Protein AF-A0A1J4J7C2-F1 (afdb_monomer_lite)

Foldseek 3Di:
DVVVVVVVVVVVVVVVVVVVVVVVVVVVVVVVVVVVVVVVVVVVVVVVVVVVVVVVVVVVVQVVVQVVLCVLVVHRRDGPVSVVVVVVVVVVVVVVVVVVVVVVVVVVVVVVVVVVVVVVVVVVVVVVVVVVVVVVVVVVVVCVVVPPCPVVVVVVVVVVVVVVVVVVVVVVVVVVVVVVVVVVVVVVVVVVVVVVVVPVPPDDDDDDDDDDDDYDDDDDPDCPVVVVVVVVVVVVVVVVVVVVVVVVVVVVVVVVVVVVVVVVVVVVVVVVVVVVVVVVVVVVVVVVVVVVVVVVVVVVVVVVVVVVVVVVVVVVVVVVVVVVVVVVVVVVVVVVVPDDDDDDDDDDDDDPVVPVVVVVVVVVVVVVVVVVVVVVVVVVVVVVVVVVVVVVVVVVVVVVVVVVVVVVVVVVVVVVVVVVVVVVVVVVVVVVVVVVVVLVVVVVVVLVVDDPVLSVVLVVVVVVVVVVVVPVVPPPDDDDDDPDDPDDDDPDPDVVVSVVVSVVSVVVVVVVVVVVVVVVVVVVVVVLVVLLVLLVLLQLVVVLVQLVVVLVDPPVPDDVVVSVVSVVVSVVSVVVSVVPDDPDDDPDDQDYCRDVVVLLPLVSVLVSVCSNAPPVNLVVDCVVVVSVVVSVVSVVVNVVVVVVVVVVVVVVVVVVVVVVVVVVVVVVVVVVVVVVVVVVVVVVCCVVVVVPDDDDDDDDDDDDDDDDDDDDDDDDDDDDDDDDDDDDDDDDDDDDDDDDDDDDDDDDDDDDDDDDDDDDDDDDDDDDDDPDPVVVVVVVVVVVVVVVVVVVVVVVVVVVVVVVVVVVVVVVVVVVVVVVVVVVVVVVVVVVVVVVVVVVVVVVVVVVVVVVVVVVVVVVVVVVVVVVVVVVVVVVVVVVVVVVVVVVVVVVVVVVVVVVVVVVVVVVVVVVVVVVVVVVVVVVVVVVVVVVVVVVVVVVVVVVVVVVVVVVVVVVVVVVVVVVVVVVVVVVVVVVVVVVVVVVVVVVVVVVVVVVVVVVVVVVVVVVVVVVVVVVVVVVVVVVVVVVVVVVVVVVVVVVVVVVVVVVVVCVVPVVVVVQVCCCPPPVDRPPDDDCVVVVVVVVVVVPPPPDDPVVVVVVVVVVCVVVVHDPPDDPVVVVVVVVVVVVVVVVVVVVVVVVVVVVVVVVVVVVVVVVVVVVVVVVVVVVQVVLLVVLVVQDVDDDNDDDPVVSVVSVVLSCCVVVVVVLVNLVVVVVVVVVVVVVVDDPPPDDDDDDDDPPDCVVVVVVVVVVVVVCVSSVVDPPPPPDD

Secondary structure (DSSP, 8-state):
-HHHHHHHHHHHHHHHHHHHHHHHHHHHHHHHHHHHHHHHHHHHHHHHHHHHHHHHHHHHHHHHHHHHHHHHHSS---SHHHHHHHHHHHHHHHHHHHHHHHHHHHHHHHHHHHHHHHHHHHHHHHHHHHHHHHHHHHHHHHHTT-TT-HHHHHHHHHHHHHHHHHHHHHHHHHHHHHHHHHHHHHHHHHHHHHHHHTTTTS------------------S--HHHHHHHHHHHHHHHHHHHHHHHHHHHHHHHHHHHHHHHHHHHHHHHHHHHHHHHHHHHHHHHHHHHHHHHHHHHHHHHHHHHHHHHHHHHHHHHHHHHHHHHHHHHHHHHHTTT------------GGGHHHHHHHHHHHHHHHHHHHHHHHHHHHHHHHHHHHHHHHHHHHHHHHHHHHHHHHHHHHHHHHHHHHHHHHHHHHHHHHHHHHHHHHHHHHHHHTTS-HHHHHHHHHHHHHHHHHHHHGGGS-SS-------TT-------HHHHHHHHHHHHHHHHHHHHHHHHHHHHHHHHHHHHHHHHHHHHHHHHHHHHHHHHTTS--TT--HHHHHHHHHHHHHHHHHHHHT--S----S----TTSHHHHT-HHHHHHHHHTTS-HHHHHTSTHHHHHHHHHHHHHHHHHHHHHHHHHHHHHHHHHHHHHHHHHHHHHHHHHHHHHHHHHHHHHHHHHHHTTS--------------S--------------------------------------------SSS----------------TTSSHHHHHHHHHHHHHHHHHHHHHHHHHHHHHHHHHHHHHHHHHHHHHHHHHHHHHHHHHHHHHHHHHHHHHHHHHHHHHHHHHHHHHHHHHHHHHHHHHHHHHHHHHHHHHHHHHHHHHHHHHHHHHHHHHHHHHHHHHHHHHHHHHHHHHHHHHHHHHHHHHHHHHHHHHHHHHHHHHHHHHHHHHHHHHHHHHHHHHHHHHHHHHHHHHHHHHHHHHHHHHHHHHHHHHHHHHHHHHHHHHHHHHHHHHHHHHHHHHHHHHHHHHHHHHHHHHHTTTHHHHHHHHHHHHHHHH----SSTTGGGHHHHHHHHHHHTT-HHHHHHHHHHHHHHHTT--TTS-HHHHHHHHHHHHHHHHHHHHHHHHHHHHHHHHHHHHHHHHHHHHHHHHHHHHHHHHHHHHHHHH-TTS-S---HHHHHHHHHHHHHHHTT-HHHHHHHHHHHHHHHHHHHS-S-TT-PPP------SHHHHHHHHHHHHHHHHTTSS-TT----

Radius of gyration: 94.72 Å; chains: 1; bounding box: 234×144×298 Å

Structure (mmCIF, N/CA/C/O backbone):
data_AF-A0A1J4J7C2-F1
#
_entry.id   AF-A0A1J4J7C2-F1
#
loop_
_atom_site.group_PDB
_atom_site.id
_atom_site.type_symbol
_atom_site.label_atom_id
_atom_site.label_alt_id
_atom_site.label_comp_id
_atom_site.label_asym_id
_atom_site.label_entity_id
_atom_site.label_seq_id
_atom_site.pdbx_PDB_ins_code
_atom_site.Cartn_x
_atom_site.Cartn_y
_atom_site.Cartn_z
_atom_site.occupancy
_atom_site.B_iso_or_equiv
_atom_site.auth_seq_id
_atom_site.auth_comp_id
_atom_site.auth_asym_id
_atom_site.auth_atom_id
_atom_site.pdbx_PDB_model_num
ATOM 1 N N . MET A 1 1 ? -90.071 -52.596 103.913 1.00 52.81 1 MET A N 1
ATOM 2 C CA . MET A 1 1 ? -89.049 -51.618 103.460 1.00 52.81 1 MET A CA 1
ATOM 3 C C . MET A 1 1 ? -88.082 -52.210 102.440 1.00 52.81 1 MET A C 1
ATOM 5 O O . MET A 1 1 ? -87.843 -51.564 101.432 1.00 52.81 1 MET A O 1
ATOM 9 N N . GLU A 1 2 ? -87.576 -53.422 102.667 1.00 54.59 2 GLU A N 1
ATOM 10 C CA . GLU A 1 2 ? -86.573 -54.142 101.860 1.00 54.59 2 GLU A CA 1
ATOM 11 C C . GLU A 1 2 ? -86.690 -54.018 100.326 1.00 54.59 2 GLU A C 1
ATOM 13 O O . GLU A 1 2 ? -85.714 -53.653 99.679 1.00 54.59 2 GLU A O 1
ATOM 18 N N . SER A 1 3 ? -87.880 -54.186 99.732 1.00 62.62 3 SER A N 1
ATOM 19 C CA . SER A 1 3 ? -88.085 -53.977 98.281 1.00 62.62 3 SER A CA 1
ATOM 20 C C . SER A 1 3 ? -87.641 -52.581 97.796 1.00 62.62 3 SER A C 1
ATOM 22 O O . SER A 1 3 ? -86.968 -52.455 96.775 1.00 62.62 3 SER A O 1
ATOM 24 N N . LYS A 1 4 ? -87.909 -51.531 98.586 1.00 64.50 4 LYS A N 1
ATOM 25 C CA . LYS A 1 4 ? -87.505 -50.144 98.291 1.00 64.50 4 LYS A CA 1
ATOM 26 C C . LYS A 1 4 ? -85.991 -49.942 98.447 1.00 64.50 4 LYS A C 1
ATOM 28 O O . LYS A 1 4 ? -85.400 -49.170 97.701 1.00 64.50 4 LYS A O 1
ATOM 33 N N . TYR A 1 5 ? -85.355 -50.672 99.368 1.00 72.94 5 TYR A N 1
ATOM 34 C CA . TYR A 1 5 ? -83.896 -50.689 99.524 1.00 72.94 5 TYR A CA 1
ATOM 35 C C . TYR A 1 5 ? -83.219 -51.384 98.333 1.00 72.94 5 TYR A C 1
ATOM 37 O O . TYR A 1 5 ? -82.300 -50.830 97.738 1.00 72.94 5 TYR A O 1
ATOM 45 N N . ASN A 1 6 ? -83.742 -52.537 97.906 1.00 69.00 6 ASN A N 1
ATOM 46 C CA . ASN A 1 6 ? -83.253 -53.272 96.737 1.00 69.00 6 ASN A CA 1
ATOM 47 C C . ASN A 1 6 ? -83.467 -52.499 95.424 1.00 69.00 6 ASN A C 1
ATOM 49 O O . ASN A 1 6 ? -82.621 -52.559 94.531 1.00 69.00 6 ASN A O 1
ATOM 53 N N . GLN A 1 7 ? -84.557 -51.734 95.303 1.00 74.31 7 GLN A N 1
ATOM 54 C CA . GLN A 1 7 ? -84.787 -50.856 94.155 1.00 74.31 7 GLN A CA 1
ATOM 55 C C . GLN A 1 7 ? -83.825 -49.658 94.149 1.00 74.31 7 GLN A C 1
ATOM 57 O O . GLN A 1 7 ? -83.204 -49.396 93.122 1.00 74.31 7 GLN A O 1
ATOM 62 N N . ASN A 1 8 ? -83.607 -48.993 95.290 1.00 73.75 8 ASN A N 1
ATOM 63 C CA . ASN A 1 8 ? -82.611 -47.920 95.393 1.00 73.75 8 ASN A CA 1
ATOM 64 C C . ASN A 1 8 ? -81.179 -48.430 95.155 1.00 73.75 8 ASN A C 1
ATOM 66 O O . ASN A 1 8 ? -80.408 -47.766 94.473 1.00 73.75 8 ASN A O 1
ATOM 70 N N . SER A 1 9 ? -80.833 -49.623 95.649 1.00 75.19 9 SER A N 1
ATOM 71 C CA . SER A 1 9 ? -79.535 -50.263 95.397 1.00 75.19 9 SER A CA 1
ATOM 72 C C . SER A 1 9 ? -79.325 -50.558 93.905 1.00 75.19 9 SER A C 1
ATOM 74 O O . SER A 1 9 ? -78.265 -50.241 93.361 1.00 75.19 9 SER A O 1
ATOM 76 N N . LYS A 1 10 ? -80.347 -51.073 93.202 1.00 75.00 10 LYS A N 1
ATOM 77 C CA . LYS A 1 10 ? -80.307 -51.236 91.738 1.00 75.00 10 LYS A CA 1
ATOM 78 C C . LYS A 1 10 ? -80.178 -49.901 91.002 1.00 75.00 10 LYS A C 1
ATOM 80 O O . LYS A 1 10 ? -79.378 -49.819 90.075 1.00 75.00 10 LYS A O 1
ATOM 85 N N . ASN A 1 11 ? -80.904 -48.865 91.420 1.00 77.31 11 ASN A N 1
ATOM 86 C CA . ASN A 1 11 ? -80.808 -47.534 90.814 1.00 77.31 11 ASN A CA 1
ATOM 87 C C . ASN A 1 11 ? -79.398 -46.948 90.980 1.00 77.31 11 ASN A C 1
ATOM 89 O O . ASN A 1 11 ? -78.779 -46.606 89.979 1.00 77.31 11 ASN A O 1
ATOM 93 N N . LEU A 1 12 ? -78.845 -46.959 92.197 1.00 75.75 12 LEU A N 1
ATOM 94 C CA . LEU A 1 12 ? -77.486 -46.483 92.475 1.00 75.75 12 LEU A CA 1
ATOM 95 C C . LEU A 1 12 ? -76.422 -47.294 91.711 1.00 75.75 12 LEU A C 1
ATOM 97 O O . LEU A 1 12 ? -75.446 -46.739 91.216 1.00 75.75 12 LEU A O 1
ATOM 101 N N . THR A 1 13 ? -76.621 -48.608 91.555 1.00 75.62 13 THR A N 1
ATOM 102 C CA . THR A 1 13 ? -75.739 -49.464 90.740 1.00 75.62 13 THR A CA 1
ATOM 103 C C . THR A 1 13 ? -75.823 -49.107 89.251 1.00 75.62 13 THR A C 1
ATOM 105 O O . THR A 1 13 ? -74.809 -49.130 88.554 1.00 75.62 13 THR A O 1
ATOM 108 N N . ASN A 1 14 ? -77.008 -48.750 88.751 1.00 77.88 14 ASN A N 1
ATOM 109 C CA . ASN A 1 14 ? -77.197 -48.295 87.374 1.00 77.88 14 ASN A CA 1
ATOM 110 C C . ASN A 1 14 ? -76.590 -46.904 87.143 1.00 77.88 14 ASN A C 1
ATOM 112 O O . ASN A 1 14 ? -75.917 -46.714 86.133 1.00 77.88 14 ASN A O 1
ATOM 116 N N . GLU A 1 15 ? -76.746 -45.967 88.081 1.00 77.00 15 GLU A N 1
ATOM 117 C CA . GLU A 1 15 ? -76.085 -44.656 88.048 1.00 77.00 15 GLU A CA 1
ATOM 118 C C . GLU A 1 15 ? -74.560 -44.809 88.062 1.00 77.00 15 GLU A C 1
ATOM 120 O O . GLU A 1 15 ? -73.891 -44.282 87.179 1.00 77.00 15 GLU A O 1
ATOM 125 N N . LEU A 1 16 ? -74.000 -45.622 88.967 1.00 77.69 16 LEU A N 1
ATOM 126 C CA . LEU A 1 16 ? -72.557 -45.885 89.024 1.00 77.69 16 LEU A CA 1
ATOM 127 C C . LEU A 1 16 ? -72.024 -46.520 87.724 1.00 77.69 16 LEU A C 1
ATOM 129 O O . LEU A 1 16 ? -70.908 -46.230 87.292 1.00 77.69 16 LEU A O 1
ATOM 133 N N . ASN A 1 17 ? -72.819 -47.377 87.076 1.00 79.00 17 ASN A N 1
ATOM 134 C CA . ASN A 1 17 ? -72.477 -47.969 85.782 1.00 79.00 17 ASN A CA 1
ATOM 135 C C . ASN A 1 17 ? -72.625 -46.982 84.611 1.00 79.00 17 ASN A C 1
ATOM 137 O O . ASN A 1 17 ? -71.868 -47.090 83.646 1.00 79.00 17 ASN A O 1
ATOM 141 N N . ASN A 1 18 ? -73.547 -46.019 84.681 1.00 76.88 18 ASN A N 1
ATOM 142 C CA . ASN A 1 18 ? -73.666 -44.947 83.693 1.00 76.88 18 ASN A CA 1
ATOM 143 C C . ASN A 1 18 ? -72.521 -43.937 83.834 1.00 76.88 18 ASN A C 1
ATOM 145 O O . ASN A 1 18 ? -71.836 -43.692 82.847 1.00 76.88 18 ASN A O 1
ATOM 149 N N . VAL A 1 19 ? -72.200 -43.488 85.052 1.00 76.69 19 VAL A N 1
ATOM 150 C CA . VAL A 1 19 ? -71.030 -42.634 85.328 1.00 76.69 19 VAL A CA 1
ATOM 151 C C . VAL A 1 19 ? -69.738 -43.305 84.847 1.00 76.69 19 VAL A C 1
ATOM 153 O O . VAL A 1 19 ? -68.938 -42.674 84.166 1.00 76.69 19 VAL A O 1
ATOM 156 N N . ARG A 1 20 ? -69.554 -44.615 85.078 1.00 77.81 20 ARG A N 1
ATOM 157 C CA . ARG A 1 20 ? -68.411 -45.368 84.517 1.00 77.81 20 ARG A CA 1
ATOM 158 C C . ARG A 1 20 ? -68.403 -45.441 82.987 1.00 77.81 20 ARG A C 1
ATOM 160 O O . ARG A 1 20 ? -67.328 -45.514 82.397 1.00 77.81 20 ARG A O 1
ATOM 167 N N . ARG A 1 21 ? -69.564 -45.452 82.323 1.00 76.25 21 ARG A N 1
ATOM 168 C CA . ARG A 1 21 ? -69.654 -45.400 80.850 1.00 76.25 21 ARG A CA 1
ATOM 169 C C . ARG A 1 21 ? -69.338 -44.006 80.322 1.00 76.25 21 ARG A C 1
ATOM 171 O O . ARG A 1 21 ? -68.645 -43.899 79.318 1.00 76.25 21 ARG A O 1
ATOM 178 N N . GLU A 1 22 ? -69.796 -42.962 81.000 1.00 77.44 22 GLU A N 1
ATOM 179 C CA . GLU A 1 22 ? -69.488 -41.565 80.684 1.00 77.44 22 GLU A CA 1
ATOM 180 C C . GLU A 1 22 ? -67.996 -41.271 80.897 1.00 77.44 22 GLU A C 1
ATOM 182 O O . GLU A 1 22 ? -67.354 -40.712 80.011 1.00 77.44 22 GLU A O 1
ATOM 187 N N . GLU A 1 23 ? -67.398 -41.758 81.987 1.00 78.69 23 GLU A N 1
ATOM 188 C CA . GLU A 1 23 ? -65.952 -41.709 82.243 1.00 78.69 23 GLU A CA 1
ATOM 189 C C . GLU A 1 23 ? -65.157 -42.489 81.176 1.00 78.69 23 GLU A C 1
ATOM 191 O O . GLU A 1 23 ? -64.149 -42.007 80.661 1.00 78.69 23 GLU A O 1
ATOM 196 N N . GLN A 1 24 ? -65.620 -43.676 80.765 1.00 78.69 24 GLN A N 1
ATOM 197 C CA . GLN A 1 24 ? -64.982 -44.431 79.680 1.00 78.69 24 GLN A CA 1
ATOM 198 C C . GLN A 1 24 ? -65.138 -43.774 78.303 1.00 78.69 24 GLN A C 1
ATOM 200 O O . GLN A 1 24 ? -64.227 -43.890 77.483 1.00 78.69 24 GLN A O 1
ATOM 205 N N . ASN A 1 25 ? -66.259 -43.110 78.025 1.00 78.69 25 ASN A N 1
ATOM 206 C CA . ASN A 1 25 ? -66.489 -42.424 76.756 1.00 78.69 25 ASN A CA 1
ATOM 207 C C . ASN A 1 25 ? -65.688 -41.122 76.694 1.00 78.69 25 ASN A C 1
ATOM 209 O O . ASN A 1 25 ? -64.853 -40.995 75.807 1.00 78.69 25 ASN A O 1
ATOM 213 N N . THR A 1 26 ? -65.783 -40.252 77.702 1.00 81.19 26 THR A N 1
ATOM 214 C CA . THR A 1 26 ? -64.934 -39.050 77.803 1.00 81.19 26 THR A CA 1
ATOM 215 C C . THR A 1 26 ? -63.441 -39.389 77.764 1.00 81.19 26 THR A C 1
ATOM 217 O O . THR A 1 26 ? -62.675 -38.682 77.115 1.00 81.19 26 THR A O 1
ATOM 220 N N . LYS A 1 27 ? -63.006 -40.515 78.350 1.00 81.31 27 LYS A N 1
ATOM 221 C CA . LYS A 1 27 ? -61.627 -41.010 78.209 1.00 81.31 27 LYS A CA 1
ATOM 222 C C . LYS A 1 27 ? -61.281 -41.462 76.783 1.00 81.31 27 LYS A C 1
ATOM 224 O O . LYS A 1 27 ? -60.157 -41.219 76.347 1.00 81.31 27 LYS A O 1
ATOM 229 N N . LYS A 1 28 ? -62.198 -42.096 76.040 1.00 83.44 28 LYS A N 1
ATOM 230 C CA . LYS A 1 28 ? -61.997 -42.408 74.607 1.00 83.44 28 LYS A CA 1
ATOM 231 C C . LYS A 1 28 ? -61.924 -41.136 73.770 1.00 83.44 28 LYS A C 1
ATOM 233 O O . LYS A 1 28 ? -61.029 -41.034 72.938 1.00 83.44 28 LYS A O 1
ATOM 238 N N . ASP A 1 29 ? -62.810 -40.178 74.020 1.00 82.88 29 ASP A N 1
ATOM 239 C CA . ASP A 1 29 ? -62.875 -38.906 73.299 1.00 82.88 29 ASP A CA 1
ATOM 240 C C . ASP A 1 29 ? -61.617 -38.068 73.562 1.00 82.88 29 ASP A C 1
ATOM 242 O O . ASP A 1 29 ? -61.033 -37.516 72.632 1.00 82.88 29 ASP A O 1
ATOM 246 N N . LEU A 1 30 ? -61.111 -38.068 74.802 1.00 83.00 30 LEU A N 1
ATOM 247 C CA . LEU A 1 30 ? -59.834 -37.450 75.158 1.00 83.00 30 LEU A CA 1
ATOM 248 C C . LEU A 1 30 ? -58.649 -38.145 74.465 1.00 83.00 30 LEU A C 1
ATOM 250 O O . LEU A 1 30 ? -57.774 -37.466 73.938 1.00 83.00 30 LEU A O 1
ATOM 254 N N . ILE A 1 31 ? -58.626 -39.482 74.396 1.00 83.88 31 ILE A N 1
ATOM 255 C CA . ILE A 1 31 ? -57.598 -40.237 73.652 1.00 83.88 31 ILE A CA 1
ATOM 256 C C . ILE A 1 31 ? -57.683 -39.956 72.140 1.00 83.88 31 ILE A C 1
ATOM 258 O O . ILE A 1 31 ? -56.653 -39.849 71.476 1.00 83.88 31 ILE A O 1
ATOM 262 N N . ALA A 1 32 ? -58.887 -39.804 71.584 1.00 83.38 32 ALA A N 1
ATOM 263 C CA . ALA A 1 32 ? -59.086 -39.429 70.187 1.00 83.38 32 ALA A CA 1
ATOM 264 C C . ALA A 1 32 ? -58.627 -37.985 69.914 1.00 83.38 32 ALA A C 1
ATOM 266 O O . ALA A 1 32 ? -57.962 -37.738 68.909 1.00 83.38 32 ALA A O 1
ATOM 267 N N . ALA A 1 33 ? -58.910 -37.051 70.827 1.00 84.62 33 ALA A N 1
ATOM 268 C CA . ALA A 1 33 ? -58.443 -35.670 70.756 1.00 84.62 33 ALA A CA 1
ATOM 269 C C . ALA A 1 33 ? -56.913 -35.571 70.866 1.00 84.62 33 ALA A C 1
ATOM 271 O O . ALA A 1 33 ? -56.299 -34.870 70.065 1.00 84.62 33 ALA A O 1
ATOM 272 N N . VAL A 1 34 ? -56.288 -36.319 71.784 1.00 85.12 34 VAL A N 1
ATOM 273 C CA . VAL A 1 34 ? -54.822 -36.408 71.905 1.00 85.12 34 VAL A CA 1
ATOM 274 C C . VAL A 1 34 ? -54.210 -36.929 70.604 1.00 85.12 34 VAL A C 1
ATOM 276 O O . VAL A 1 34 ? -53.376 -36.236 70.037 1.00 85.12 34 VAL A O 1
ATOM 279 N N . ARG A 1 35 ? -54.704 -38.039 70.039 1.00 85.06 35 ARG A N 1
ATOM 280 C CA . ARG A 1 35 ? -54.221 -38.556 68.740 1.00 85.06 35 ARG A CA 1
ATOM 281 C C . ARG A 1 35 ? -54.418 -37.581 67.579 1.00 85.06 35 ARG A C 1
ATOM 283 O O . ARG A 1 35 ? -53.593 -37.522 66.672 1.00 85.06 35 ARG A O 1
ATOM 290 N N . ASN A 1 36 ? -55.500 -36.801 67.593 1.00 86.81 36 ASN A N 1
ATOM 291 C CA . ASN A 1 36 ? -55.747 -35.760 66.594 1.00 86.81 36 ASN A CA 1
ATOM 292 C C . ASN A 1 36 ? -54.733 -34.607 66.717 1.00 86.81 36 ASN A C 1
ATOM 294 O O . ASN A 1 36 ? -54.273 -34.082 65.704 1.00 86.81 36 ASN A O 1
ATOM 298 N N . LEU A 1 37 ? -54.358 -34.237 67.946 1.00 85.69 37 LEU A N 1
ATOM 299 C CA . LEU A 1 37 ? -53.325 -33.238 68.227 1.00 85.69 37 LEU A CA 1
ATOM 300 C C . LEU A 1 37 ? -51.914 -33.759 67.923 1.00 85.69 37 LEU A C 1
ATOM 302 O O . LEU A 1 37 ? -51.131 -33.017 67.342 1.00 85.69 37 LEU A O 1
ATOM 306 N N . GLU A 1 38 ? -51.607 -35.019 68.240 1.00 85.81 38 GLU A N 1
ATOM 307 C CA . GLU A 1 38 ? -50.354 -35.696 67.874 1.00 85.81 38 GLU A CA 1
ATOM 308 C C . GLU A 1 38 ? -50.186 -35.729 66.348 1.00 85.81 38 GLU A C 1
ATOM 310 O O . GLU A 1 38 ? -49.181 -35.248 65.832 1.00 85.81 38 GLU A O 1
ATOM 315 N N . SER A 1 39 ? -51.214 -36.170 65.614 1.00 84.00 39 SER A N 1
ATOM 316 C CA . SER A 1 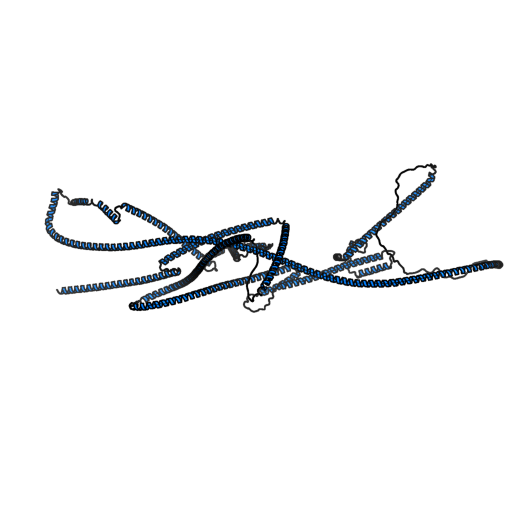39 ? -51.219 -36.185 64.145 1.00 84.00 39 SER A CA 1
ATOM 317 C C . SER A 1 39 ? -51.031 -34.788 63.534 1.00 84.00 39 SER A C 1
ATOM 319 O O . SER A 1 39 ? -50.238 -34.630 62.609 1.00 84.00 39 SER A O 1
ATOM 321 N N . LYS A 1 40 ? -51.687 -33.752 64.078 1.00 87.56 40 LYS A N 1
ATOM 322 C CA . LYS A 1 40 ? -51.500 -32.353 63.640 1.00 87.56 40 LYS A CA 1
ATOM 323 C C . LYS A 1 40 ? -50.128 -31.785 64.000 1.00 87.56 40 LYS A C 1
ATOM 325 O O . LYS A 1 40 ? -49.588 -30.976 63.249 1.00 87.56 40 LYS A O 1
ATOM 330 N N . LEU A 1 41 ? -49.563 -32.179 65.140 1.00 86.69 41 LEU A N 1
ATOM 331 C CA . LEU A 1 41 ? -48.214 -31.792 65.547 1.00 86.69 41 LEU A CA 1
ATOM 332 C C . LEU A 1 41 ? -47.171 -32.436 64.626 1.00 86.69 41 LEU A C 1
ATOM 334 O O . LEU A 1 41 ? -46.219 -31.772 64.228 1.00 86.69 41 LEU A O 1
ATOM 338 N N . GLU A 1 42 ? -47.371 -33.692 64.236 1.00 83.56 42 GLU A N 1
ATOM 339 C CA . GLU A 1 42 ? -46.511 -34.403 63.291 1.00 83.56 42 GLU A CA 1
ATOM 340 C C . GLU A 1 42 ? -46.637 -33.844 61.861 1.00 83.56 42 GLU A C 1
ATOM 342 O O . GLU A 1 42 ? -45.623 -33.598 61.209 1.00 83.56 42 GLU A O 1
ATOM 347 N N . GLU A 1 43 ? -47.849 -33.491 61.416 1.00 84.81 43 GLU A N 1
ATOM 348 C CA . GLU A 1 43 ? -48.088 -32.749 60.168 1.00 84.81 43 GLU A CA 1
ATOM 349 C C . GLU A 1 43 ? -47.359 -31.388 60.163 1.00 84.81 43 GLU A C 1
ATOM 351 O O . GLU A 1 43 ? -46.692 -31.032 59.188 1.00 84.81 43 GLU A O 1
ATOM 356 N N . GLN A 1 44 ? -47.431 -30.632 61.265 1.00 85.31 44 GLN A N 1
ATOM 357 C CA . GLN A 1 44 ? -46.710 -29.364 61.423 1.00 85.31 44 GLN A CA 1
ATOM 358 C C . GLN A 1 44 ? -45.191 -29.558 61.493 1.00 85.31 44 GLN A C 1
ATOM 360 O O . GLN A 1 44 ? -44.447 -28.772 60.910 1.00 85.31 44 GLN A O 1
ATOM 365 N N . ASN A 1 45 ? -44.702 -30.614 62.144 1.00 83.25 45 ASN A N 1
ATOM 366 C CA . ASN A 1 45 ? -43.279 -30.954 62.154 1.00 83.25 45 ASN A CA 1
ATOM 367 C C . ASN A 1 45 ? -42.782 -31.333 60.750 1.00 83.25 45 ASN A C 1
ATOM 369 O O . ASN A 1 45 ? -41.690 -30.913 60.367 1.00 83.25 45 ASN A O 1
ATOM 373 N N . SER A 1 46 ? -43.595 -32.034 59.953 1.00 82.62 46 SER A N 1
ATOM 374 C CA . SER A 1 46 ? -43.305 -32.327 58.545 1.00 82.62 46 SER A CA 1
ATOM 375 C C . SER A 1 46 ? -43.225 -31.043 57.710 1.00 82.62 46 SER A C 1
ATOM 377 O O . SER A 1 46 ? -42.222 -30.810 57.037 1.00 82.62 46 SER A O 1
ATOM 379 N N . LYS A 1 47 ? -44.221 -30.152 57.819 1.00 89.06 47 LYS A N 1
ATOM 380 C CA . LYS A 1 47 ? -44.227 -28.846 57.129 1.00 89.06 47 LYS A CA 1
ATOM 381 C C . LYS A 1 47 ? -43.045 -27.964 57.542 1.00 89.06 47 LYS A C 1
ATOM 383 O O . LYS A 1 47 ? -42.411 -27.345 56.694 1.00 89.06 47 LYS A O 1
ATOM 388 N N . ASN A 1 48 ? -42.680 -27.957 58.823 1.00 83.25 48 ASN A N 1
ATOM 389 C CA . ASN A 1 48 ? -41.488 -27.261 59.304 1.00 83.25 48 ASN A CA 1
ATOM 390 C C . ASN A 1 48 ? -40.188 -27.897 58.780 1.00 83.25 48 ASN A C 1
ATOM 392 O O . ASN A 1 48 ? -39.247 -27.171 58.462 1.00 83.25 48 ASN A O 1
ATOM 396 N N . ALA A 1 49 ? -40.103 -29.224 58.651 1.00 82.19 49 ALA A N 1
ATOM 397 C CA . ALA A 1 49 ? -38.947 -29.889 58.047 1.00 82.19 49 ALA A CA 1
ATOM 398 C C . ALA A 1 49 ? -38.814 -29.559 56.547 1.00 82.19 49 ALA A C 1
ATOM 400 O O . ALA A 1 49 ? -37.708 -29.304 56.067 1.00 82.19 49 ALA A O 1
ATOM 401 N N . GLU A 1 50 ? -39.933 -29.491 55.825 1.00 84.00 50 GLU A N 1
ATOM 402 C CA . GLU A 1 50 ? -39.996 -29.106 54.414 1.00 84.00 50 GLU A CA 1
ATOM 403 C C . GLU A 1 50 ? -39.628 -27.630 54.193 1.00 84.00 50 GLU A C 1
ATOM 405 O O . GLU A 1 50 ? -38.737 -27.335 53.397 1.00 84.00 50 GLU A O 1
ATOM 410 N N . LEU A 1 51 ? -40.191 -26.703 54.976 1.00 85.06 51 LEU A N 1
ATOM 411 C CA . LEU A 1 51 ? -39.806 -25.285 54.959 1.00 85.06 51 LEU A CA 1
ATOM 412 C C . LEU A 1 51 ? -38.320 -25.082 55.298 1.00 85.06 51 LEU A C 1
ATOM 414 O O . LEU A 1 51 ? -37.656 -24.244 54.690 1.00 85.06 51 LEU A O 1
ATOM 418 N N . ASN A 1 52 ? -37.757 -25.876 56.215 1.00 82.88 52 ASN A N 1
ATOM 419 C CA . ASN A 1 52 ? -36.316 -25.866 56.484 1.00 82.88 52 ASN A CA 1
ATOM 420 C C . ASN A 1 52 ? -35.492 -26.428 55.311 1.00 82.88 52 ASN A C 1
ATOM 422 O O . ASN A 1 52 ? -34.403 -25.921 55.040 1.00 82.88 52 ASN A O 1
ATOM 426 N N . LYS A 1 53 ? -35.988 -27.435 54.580 1.00 85.50 53 LYS A N 1
ATOM 427 C CA . LYS A 1 53 ? -35.348 -27.933 53.350 1.00 85.50 53 LYS A CA 1
ATOM 428 C C . LYS A 1 53 ? -35.330 -26.845 52.268 1.00 85.50 53 LYS A C 1
ATOM 430 O O . LYS A 1 53 ? -34.268 -26.585 51.707 1.00 85.50 53 LYS A O 1
ATOM 435 N N . ILE A 1 54 ? -36.456 -26.159 52.054 1.00 87.62 54 ILE A N 1
ATOM 436 C CA . ILE A 1 54 ? -36.594 -25.044 51.102 1.00 87.62 54 ILE A CA 1
ATOM 437 C C . ILE A 1 54 ? -35.677 -23.873 51.491 1.00 87.62 54 ILE A C 1
ATOM 439 O O . ILE A 1 54 ? -34.904 -23.410 50.659 1.00 87.62 54 ILE A O 1
ATOM 443 N N . ASN A 1 55 ? -35.668 -23.446 52.759 1.00 83.00 55 ASN A N 1
ATOM 444 C CA . ASN A 1 55 ? -34.769 -22.385 53.236 1.00 83.00 55 ASN A CA 1
ATOM 445 C C . ASN A 1 55 ? -33.284 -22.733 53.043 1.00 83.00 55 ASN A C 1
ATOM 447 O O . ASN A 1 55 ? -32.493 -21.869 52.668 1.00 83.00 55 ASN A O 1
ATOM 451 N N . ASN A 1 56 ? -32.886 -23.988 53.266 1.00 84.38 56 ASN A N 1
ATOM 452 C CA . ASN A 1 56 ? -31.508 -24.426 53.028 1.00 84.38 56 ASN A CA 1
ATOM 453 C C . ASN A 1 56 ? -31.163 -24.510 51.529 1.00 84.38 56 ASN A C 1
ATOM 455 O O . ASN A 1 56 ? -30.017 -24.264 51.157 1.00 84.38 56 ASN A O 1
ATOM 459 N N . GLN A 1 57 ? -32.133 -24.817 50.665 1.00 87.38 57 GLN A N 1
ATOM 460 C CA . GLN A 1 57 ? -31.961 -24.788 49.210 1.00 87.38 57 GLN A CA 1
ATOM 461 C C . GLN A 1 57 ? -31.832 -23.349 48.688 1.00 87.38 57 GLN A C 1
ATOM 463 O O . GLN A 1 57 ? -30.886 -23.059 47.959 1.00 87.38 57 GLN A O 1
ATOM 468 N N . LEU A 1 58 ? -32.695 -22.433 49.144 1.00 87.06 58 LEU A N 1
ATOM 469 C CA . LEU A 1 58 ? -32.617 -21.002 48.832 1.00 87.06 58 LEU A CA 1
ATOM 470 C C . LEU A 1 58 ? -31.298 -20.383 49.311 1.00 87.06 58 LEU A C 1
ATOM 472 O O . LEU A 1 58 ? -30.665 -19.655 48.553 1.00 87.06 58 LEU A O 1
ATOM 476 N N . LYS A 1 59 ? -30.825 -20.718 50.522 1.00 88.00 59 LYS A N 1
ATOM 477 C CA . LYS A 1 59 ? -29.499 -20.286 51.001 1.00 88.00 59 LYS A CA 1
ATOM 478 C C . LYS A 1 59 ? -28.377 -20.730 50.067 1.00 88.00 59 LYS A C 1
ATOM 480 O O . LYS A 1 59 ? -27.591 -19.889 49.651 1.00 88.00 59 LYS A O 1
ATOM 485 N N . LYS A 1 60 ? -28.349 -22.006 49.663 1.00 87.31 60 LYS A N 1
ATOM 486 C CA . LYS A 1 60 ? -27.351 -22.513 48.705 1.00 87.31 60 LYS A CA 1
ATOM 487 C C . LYS A 1 60 ? -27.441 -21.840 47.334 1.00 87.31 60 LYS A C 1
ATOM 489 O O . LYS A 1 60 ? -26.411 -21.600 46.715 1.00 87.31 60 LYS A O 1
ATOM 494 N N . GLN A 1 61 ? -28.646 -21.526 46.856 1.00 90.38 61 GLN A N 1
ATOM 495 C CA . GLN A 1 61 ? -28.841 -20.793 45.600 1.00 90.38 61 GLN A CA 1
ATOM 496 C C . GLN A 1 61 ? -28.335 -19.346 45.703 1.00 90.38 61 GLN A C 1
ATOM 498 O O . GLN A 1 61 ? -27.664 -18.878 44.789 1.00 90.38 61 GLN A O 1
ATOM 503 N N . ILE A 1 62 ? -28.577 -18.667 46.829 1.00 87.75 62 ILE A N 1
ATOM 504 C CA . ILE A 1 62 ? -28.053 -17.322 47.106 1.00 87.75 62 ILE A CA 1
ATOM 505 C C . ILE A 1 62 ? -26.521 -17.352 47.237 1.00 87.75 62 ILE A C 1
ATOM 507 O O . ILE A 1 62 ? -25.846 -16.571 46.579 1.00 87.75 62 ILE A O 1
ATOM 511 N N . GLU A 1 63 ? -25.950 -18.285 48.002 1.00 88.19 63 GLU A N 1
ATOM 512 C CA . GLU A 1 63 ? -24.494 -18.477 48.116 1.00 88.19 63 GLU A CA 1
ATOM 513 C C . GLU A 1 63 ? -23.852 -18.772 46.747 1.00 88.19 63 GLU A C 1
ATOM 515 O O . GLU A 1 63 ? -22.830 -18.185 46.399 1.00 88.19 63 GLU A O 1
ATOM 520 N N . SER A 1 64 ? -24.467 -19.632 45.929 1.00 90.50 64 SER A N 1
ATOM 521 C CA . SER A 1 64 ? -24.012 -19.927 44.564 1.00 90.50 64 SER A CA 1
ATOM 522 C C . SER A 1 64 ? -24.077 -18.697 43.650 1.00 90.50 64 SER A C 1
ATOM 524 O O . SER A 1 64 ? -23.107 -18.408 42.944 1.00 90.50 64 SER A O 1
ATOM 526 N N . PHE A 1 65 ? -25.167 -17.927 43.704 1.00 92.25 65 PHE A N 1
ATOM 527 C CA . PHE A 1 65 ? -25.318 -16.677 42.958 1.00 92.25 65 PHE A CA 1
ATOM 528 C C . PHE A 1 65 ? -24.259 -15.645 43.364 1.00 92.25 65 PHE A C 1
ATOM 530 O O . PHE A 1 65 ? -23.562 -15.122 42.500 1.00 92.25 65 PHE A O 1
ATOM 537 N N . LEU A 1 66 ? -24.067 -15.405 44.664 1.00 90.56 66 LEU A N 1
ATOM 538 C CA . LEU A 1 66 ? -23.091 -14.440 45.182 1.00 90.56 66 LEU A CA 1
ATOM 539 C C . LEU A 1 66 ? -21.646 -14.834 44.847 1.00 90.56 66 LEU A C 1
ATOM 541 O O . LEU A 1 66 ? -20.852 -13.979 44.451 1.00 90.56 66 LEU A O 1
ATOM 545 N N . ASN A 1 67 ? -21.320 -16.129 44.896 1.00 87.31 67 ASN A N 1
ATOM 546 C CA . ASN A 1 67 ? -20.033 -16.645 44.424 1.00 87.31 67 ASN A CA 1
ATOM 547 C C . ASN A 1 67 ? -19.862 -16.474 42.900 1.00 87.31 67 ASN A C 1
ATOM 549 O O . ASN A 1 67 ? -18.770 -16.139 42.446 1.00 87.31 67 ASN A O 1
ATOM 553 N N . THR A 1 68 ? -20.929 -16.649 42.111 1.00 89.25 68 THR A N 1
ATOM 554 C CA . THR A 1 68 ? -20.915 -16.455 40.645 1.00 89.25 68 THR A CA 1
ATOM 555 C C . THR A 1 68 ? -20.773 -14.984 40.254 1.00 89.25 68 THR A C 1
ATOM 557 O O . THR A 1 68 ? -20.053 -14.666 39.309 1.00 89.25 68 THR A O 1
ATOM 560 N N . VAL A 1 69 ? -21.430 -14.072 40.978 1.00 83.19 69 VAL A N 1
ATOM 561 C CA . VAL A 1 69 ? -21.225 -12.626 40.819 1.00 83.19 69 VAL A CA 1
ATOM 562 C C . VAL A 1 69 ? -19.779 -12.289 41.178 1.00 83.19 69 VAL A C 1
ATOM 564 O O . VAL A 1 69 ? -19.077 -11.716 40.350 1.00 83.19 69 VAL A O 1
ATOM 567 N N . SER A 1 70 ? -19.300 -12.731 42.347 1.00 87.62 70 SER A N 1
ATOM 568 C CA . SER A 1 70 ? -17.941 -12.441 42.823 1.00 87.62 70 SER A CA 1
ATOM 569 C C . SER A 1 70 ? -16.843 -12.905 41.862 1.00 87.62 70 SER A C 1
ATOM 571 O O . SER A 1 70 ? -15.879 -12.184 41.605 1.00 87.62 70 SER A O 1
ATOM 573 N N . SER A 1 71 ? -16.975 -14.114 41.306 1.00 84.88 71 SER A N 1
ATOM 574 C CA . SER A 1 71 ? -15.979 -14.669 40.385 1.00 84.88 71 SER A CA 1
ATOM 575 C C . SER A 1 71 ? -15.970 -13.954 39.031 1.00 84.88 71 SER A C 1
ATOM 577 O O . SER A 1 71 ? -14.899 -13.753 38.457 1.00 84.88 71 SER A O 1
ATOM 579 N N . LYS A 1 72 ? -17.136 -13.510 38.539 1.00 84.06 72 LYS A N 1
ATOM 580 C CA . LYS A 1 72 ? -17.254 -12.764 37.276 1.00 84.06 72 LYS A CA 1
ATOM 581 C C . LYS A 1 72 ? -16.795 -11.308 37.382 1.00 84.06 72 LYS A C 1
ATOM 583 O O . LYS A 1 72 ? -16.274 -10.785 36.401 1.00 84.06 72 LYS A O 1
ATOM 588 N N . THR A 1 73 ? -16.959 -10.659 38.534 1.00 82.44 73 THR A N 1
ATOM 589 C CA . THR A 1 73 ? -16.593 -9.241 38.730 1.00 82.44 73 THR A CA 1
ATOM 590 C C . THR A 1 73 ? -15.212 -9.032 39.355 1.00 82.44 73 THR A C 1
ATOM 592 O O . THR A 1 73 ? -14.720 -7.907 39.379 1.00 82.44 73 THR A O 1
ATOM 595 N N . GLN A 1 74 ? -14.575 -10.098 39.855 1.00 85.38 74 GLN A N 1
ATOM 596 C CA . GLN A 1 74 ? -13.331 -10.069 40.645 1.00 85.38 74 GLN A CA 1
ATOM 597 C C . GLN A 1 74 ? -13.423 -9.270 41.962 1.00 85.38 74 GLN A C 1
ATOM 599 O O . GLN A 1 74 ? -12.402 -9.058 42.617 1.00 85.38 74 GLN A O 1
ATOM 604 N N . GLN A 1 75 ? -14.626 -8.867 42.386 1.00 82.56 75 GLN A N 1
ATOM 605 C CA . GLN A 1 75 ? -14.882 -8.266 43.696 1.00 82.56 75 GLN A CA 1
ATOM 606 C C . GLN A 1 75 ? -15.560 -9.280 44.621 1.00 82.56 75 GLN A C 1
ATOM 608 O O . GLN A 1 75 ? -16.378 -10.080 44.180 1.00 82.56 75 GLN A O 1
ATOM 613 N N . LYS A 1 76 ? -15.244 -9.264 45.919 1.00 90.06 76 LYS A N 1
ATOM 614 C CA . LYS A 1 76 ? -15.831 -10.203 46.886 1.00 90.06 76 LYS A CA 1
ATOM 615 C C . LYS A 1 76 ? -17.211 -9.715 47.337 1.00 90.06 76 LYS A C 1
ATOM 617 O O . LYS A 1 76 ? -17.299 -8.881 48.231 1.00 90.06 76 LYS A O 1
ATOM 622 N N . VAL A 1 77 ? -18.265 -10.279 46.756 1.00 90.25 77 VAL A N 1
ATOM 623 C CA . VAL A 1 77 ? -19.667 -9.979 47.070 1.00 90.25 77 VAL A CA 1
ATOM 624 C C . VAL A 1 77 ? -20.202 -11.011 48.063 1.00 90.25 77 VAL A C 1
ATOM 626 O O . VAL A 1 77 ? -20.330 -12.193 47.751 1.00 90.25 77 VAL A O 1
ATOM 629 N N . THR A 1 78 ? -20.500 -10.575 49.284 1.00 88.06 78 THR A N 1
ATOM 630 C CA . THR A 1 78 ? -20.867 -11.439 50.418 1.00 88.06 78 THR A CA 1
ATOM 631 C C . THR A 1 78 ? -22.371 -11.524 50.671 1.00 88.06 78 THR A C 1
ATOM 633 O O . THR A 1 78 ? -22.826 -12.450 51.342 1.00 88.06 78 THR A O 1
ATOM 636 N N . ASN A 1 79 ? -23.155 -10.580 50.144 1.00 93.38 79 ASN A N 1
ATOM 637 C CA . ASN A 1 79 ? -24.607 -10.523 50.319 1.00 93.38 79 ASN A CA 1
ATOM 638 C C . ASN A 1 79 ? -25.319 -9.853 49.127 1.00 93.38 79 ASN A C 1
ATOM 640 O O . ASN A 1 79 ? -24.700 -9.227 48.270 1.00 93.38 79 ASN A O 1
ATOM 644 N N . MET A 1 80 ? -26.648 -9.991 49.072 1.00 87.62 80 MET A N 1
ATOM 645 C CA . MET A 1 80 ? -27.464 -9.503 47.949 1.00 87.62 80 MET A CA 1
ATOM 646 C C . MET A 1 80 ? -27.486 -7.973 47.806 1.00 87.62 80 MET A C 1
ATOM 648 O O . MET A 1 80 ? -27.734 -7.491 46.703 1.00 87.62 80 MET A O 1
ATOM 652 N N . ASN A 1 81 ? -27.209 -7.209 48.869 1.00 86.44 81 ASN A N 1
ATOM 653 C CA . ASN A 1 81 ? -27.154 -5.748 48.776 1.00 86.44 81 ASN A CA 1
ATOM 654 C C . ASN A 1 81 ? -25.863 -5.304 48.079 1.00 86.44 81 ASN A C 1
ATOM 656 O O . ASN A 1 81 ? -25.930 -4.489 47.167 1.00 86.44 81 ASN A O 1
ATOM 660 N N . GLU A 1 82 ? -24.723 -5.910 48.425 1.00 87.44 82 GLU A N 1
ATOM 661 C CA . GLU A 1 82 ? -23.449 -5.716 47.710 1.00 87.44 82 GLU A CA 1
ATOM 662 C C . GLU A 1 82 ? -23.559 -6.122 46.229 1.00 87.44 82 GLU A C 1
ATOM 664 O O . GLU A 1 82 ? -23.002 -5.459 45.357 1.00 87.44 82 GLU A O 1
ATOM 669 N N . ALA A 1 83 ? -24.327 -7.175 45.917 1.00 85.50 83 ALA A N 1
ATOM 670 C CA . ALA A 1 83 ? -24.599 -7.565 44.532 1.00 85.50 83 ALA A CA 1
ATOM 671 C C . ALA A 1 83 ? -25.421 -6.504 43.777 1.00 85.50 83 ALA A C 1
ATOM 673 O O . ALA A 1 83 ? -25.181 -6.263 42.593 1.00 85.50 83 ALA A O 1
ATOM 674 N N . ALA A 1 84 ? -26.381 -5.866 44.454 1.00 83.88 84 ALA A N 1
ATOM 675 C CA . ALA A 1 84 ? -27.222 -4.822 43.878 1.00 83.88 84 ALA A CA 1
ATOM 676 C C . ALA A 1 84 ? -26.459 -3.502 43.671 1.00 83.88 84 ALA A C 1
ATOM 678 O O . ALA A 1 84 ? -26.576 -2.910 42.599 1.00 83.88 84 ALA A O 1
ATOM 679 N N . THR A 1 85 ? -25.634 -3.070 44.635 1.00 86.75 85 THR A N 1
ATOM 680 C CA . THR A 1 85 ? -24.789 -1.872 44.475 1.00 86.75 85 THR A CA 1
ATOM 681 C C . THR A 1 85 ? -23.769 -2.061 43.357 1.00 86.75 85 THR A C 1
ATOM 683 O O . THR A 1 85 ? -23.632 -1.189 42.499 1.00 86.75 85 THR A O 1
ATOM 686 N N . LEU A 1 86 ? -23.137 -3.237 43.282 1.00 88.38 86 LEU A N 1
ATOM 687 C CA . LEU A 1 86 ? -22.206 -3.572 42.205 1.00 88.38 86 LEU A CA 1
ATOM 688 C C . LEU A 1 86 ? -22.895 -3.614 40.830 1.00 88.38 86 LEU A C 1
ATOM 690 O O . LEU A 1 86 ? -22.310 -3.191 39.836 1.00 88.38 86 LEU A O 1
ATOM 694 N N . TYR A 1 87 ? -24.148 -4.077 40.757 1.00 86.38 87 TYR A N 1
ATOM 695 C CA . TYR A 1 87 ? -24.938 -4.000 39.526 1.00 86.38 87 TYR A CA 1
ATOM 696 C C . TYR A 1 87 ? -25.188 -2.545 39.099 1.00 86.38 87 TYR A C 1
ATOM 698 O O . TYR A 1 87 ? -25.013 -2.228 37.924 1.00 86.38 87 TYR A O 1
ATOM 706 N N . THR A 1 88 ? -25.533 -1.643 40.028 1.00 87.69 88 THR A N 1
ATOM 707 C CA . THR A 1 88 ? -25.685 -0.213 39.702 1.00 87.69 88 THR A CA 1
ATOM 708 C C . THR A 1 88 ? -24.368 0.450 39.293 1.00 87.69 88 THR A C 1
ATOM 710 O O . THR A 1 88 ? -24.365 1.203 38.324 1.00 87.69 88 THR A O 1
ATOM 713 N N . GLU A 1 89 ? -23.238 0.122 39.928 1.00 86.94 89 GLU A N 1
ATOM 714 C CA . GLU A 1 89 ? -21.915 0.619 39.513 1.00 86.94 89 GLU A CA 1
ATOM 715 C C . GLU A 1 89 ? -21.543 0.152 38.097 1.00 86.94 89 GLU A C 1
ATOM 717 O O . GLU A 1 89 ? -21.103 0.949 37.267 1.00 86.94 89 GLU A O 1
ATOM 722 N N . LEU A 1 90 ? -21.763 -1.131 37.788 1.00 84.69 90 LEU A N 1
ATOM 723 C CA . LEU A 1 90 ? -21.527 -1.690 36.454 1.00 84.69 90 LEU A CA 1
ATOM 724 C C . LEU A 1 90 ? -22.469 -1.088 35.401 1.00 84.69 90 LEU A C 1
ATOM 726 O O . LEU A 1 90 ? -22.034 -0.842 34.275 1.00 84.69 90 LEU A O 1
ATOM 730 N N . TYR A 1 91 ? -23.724 -0.806 35.759 1.00 85.06 91 TYR A N 1
ATOM 731 C CA . TYR A 1 91 ? -24.678 -0.128 34.884 1.00 85.06 91 TYR A CA 1
ATOM 732 C C . TYR A 1 91 ? -24.220 1.305 34.567 1.00 85.06 91 TYR A C 1
ATOM 734 O O . TYR A 1 91 ? -24.059 1.643 33.396 1.00 85.06 91 TYR A O 1
ATOM 742 N N . SER A 1 92 ? -23.909 2.118 35.583 1.00 85.31 92 SER A N 1
ATOM 743 C CA . SER A 1 92 ? -23.405 3.488 35.397 1.00 85.31 92 SER A CA 1
ATOM 744 C C . SER A 1 92 ? -22.069 3.531 34.643 1.00 85.31 92 SER A C 1
ATOM 746 O O . SER A 1 92 ? -21.845 4.419 33.822 1.00 85.31 92 SER A O 1
ATOM 748 N N . SER A 1 93 ? -21.194 2.542 34.854 1.00 85.94 93 SER A N 1
ATOM 749 C CA . SER A 1 93 ? -19.953 2.381 34.085 1.00 85.94 93 SER A CA 1
ATOM 750 C C . SER A 1 93 ? -20.230 2.050 32.610 1.00 85.94 93 SER A C 1
ATOM 752 O O . SER A 1 93 ? -19.613 2.629 31.715 1.00 85.94 93 SER A O 1
ATOM 754 N N . SER A 1 94 ? -21.215 1.188 32.331 1.00 83.44 94 SER A N 1
ATOM 755 C CA . SER A 1 94 ? -21.662 0.877 30.966 1.00 83.44 94 SER A CA 1
ATOM 756 C C . SER A 1 94 ? -22.329 2.071 30.271 1.00 83.44 94 SER A C 1
ATOM 758 O O . SER A 1 94 ? -22.173 2.238 29.061 1.00 83.44 94 SER A O 1
ATOM 760 N N . GLU A 1 95 ? -23.063 2.903 31.008 1.00 86.06 95 GLU A N 1
ATOM 761 C CA . GLU A 1 95 ? -23.695 4.124 30.496 1.00 86.06 95 GLU A CA 1
ATOM 762 C C . GLU A 1 95 ? -22.639 5.193 30.163 1.00 86.06 95 GLU A C 1
ATOM 764 O O . GLU A 1 95 ? -22.599 5.693 29.038 1.00 86.06 95 GLU A O 1
ATOM 769 N N . SER A 1 96 ? -21.677 5.421 31.064 1.00 85.62 96 SER A N 1
ATOM 770 C CA . SER A 1 96 ? -20.508 6.281 30.821 1.00 85.62 96 SER A CA 1
ATOM 771 C C . SER A 1 96 ? -19.662 5.809 29.625 1.00 85.62 96 SER A C 1
ATOM 773 O O . SER A 1 96 ? -19.247 6.610 28.783 1.00 85.62 96 SER A O 1
ATOM 775 N N . ALA A 1 97 ? -19.457 4.494 29.477 1.00 83.06 97 ALA A N 1
ATOM 776 C CA . ALA A 1 97 ? -18.781 3.923 28.313 1.00 83.06 97 ALA A CA 1
ATOM 777 C C . ALA A 1 97 ? -19.571 4.137 27.006 1.00 83.06 97 ALA A C 1
ATOM 779 O O . ALA A 1 97 ? -18.969 4.443 25.976 1.00 83.06 97 ALA A O 1
ATOM 780 N N . SER A 1 98 ? -20.904 4.029 27.048 1.00 85.31 98 SER A N 1
ATOM 781 C CA . SER A 1 98 ? -21.799 4.314 25.916 1.00 85.31 98 SER A CA 1
ATOM 782 C C . SER A 1 98 ? -21.701 5.776 25.469 1.00 85.31 98 SER A C 1
ATOM 784 O O . SER A 1 98 ? -21.507 6.049 24.284 1.00 85.31 98 SER A O 1
ATOM 786 N N . ASP A 1 99 ? -21.733 6.729 26.402 1.00 86.44 99 ASP A N 1
ATOM 787 C CA . ASP A 1 99 ? -21.583 8.153 26.076 1.00 86.44 99 ASP A CA 1
ATOM 788 C C . ASP A 1 99 ? -20.176 8.502 25.577 1.00 86.44 99 ASP A C 1
ATOM 790 O O . ASP A 1 99 ? -20.026 9.301 24.647 1.00 86.44 99 ASP A O 1
ATOM 794 N N . LYS A 1 100 ? -19.135 7.834 26.090 1.00 87.31 100 LYS A N 1
ATOM 795 C CA . LYS A 1 100 ? -17.772 7.960 25.554 1.00 87.31 100 LYS A CA 1
ATOM 796 C C . LYS A 1 100 ? -17.647 7.417 24.125 1.00 87.31 100 LYS A C 1
ATOM 798 O O . LYS A 1 100 ? -16.897 7.986 23.333 1.00 87.31 100 LYS A O 1
ATOM 803 N N . ILE A 1 101 ? -18.398 6.373 23.761 1.00 80.81 101 ILE A N 1
ATOM 804 C CA . ILE A 1 101 ? -18.492 5.893 22.372 1.00 80.81 101 ILE A CA 1
ATOM 805 C C . ILE A 1 101 ? -19.184 6.944 21.492 1.00 80.81 101 ILE A C 1
ATOM 807 O O . ILE A 1 101 ? -18.596 7.346 20.490 1.00 80.81 101 ILE A O 1
ATOM 811 N N . LYS A 1 102 ? -20.347 7.478 21.896 1.00 85.81 102 LYS A N 1
ATOM 812 C CA . LYS A 1 102 ? -21.056 8.549 21.156 1.00 85.81 102 LYS A CA 1
ATOM 813 C C . LYS A 1 102 ? -20.168 9.782 20.935 1.00 85.81 102 LYS A C 1
ATOM 815 O O . LYS A 1 102 ? -20.164 10.364 19.850 1.00 85.81 102 LYS A O 1
ATOM 820 N N . TYR A 1 103 ? -19.378 10.167 21.943 1.00 89.81 103 TYR A N 1
ATOM 821 C CA . TYR A 1 103 ? -18.394 11.244 21.816 1.00 89.81 103 TYR A CA 1
ATOM 822 C C . TYR A 1 103 ? -17.365 10.941 20.717 1.00 89.81 103 TYR A C 1
ATOM 824 O O . TYR A 1 103 ? -17.175 11.759 19.815 1.00 89.81 103 TYR A O 1
ATOM 832 N N . LEU A 1 104 ? -16.748 9.754 20.741 1.00 85.62 104 LEU A N 1
ATOM 833 C CA . LEU A 1 104 ? -15.756 9.335 19.745 1.00 85.62 104 LEU A CA 1
ATOM 834 C C . LEU A 1 104 ? -16.357 9.191 18.337 1.00 85.62 104 LEU A C 1
ATOM 836 O O . LEU A 1 104 ? -15.685 9.490 17.353 1.00 85.62 104 LEU A O 1
ATOM 840 N N . GLU A 1 105 ? -17.620 8.786 18.206 1.00 85.75 105 GLU A N 1
ATOM 841 C CA . GLU A 1 105 ? -18.347 8.796 16.928 1.00 85.75 105 GLU A CA 1
ATOM 842 C C . GLU A 1 105 ? -18.549 10.230 16.402 1.00 85.75 105 GLU A C 1
ATOM 844 O O . GLU A 1 105 ? -18.371 10.486 15.205 1.00 85.75 105 GLU A O 1
ATOM 849 N N . SER A 1 106 ? -18.830 11.194 17.287 1.00 85.69 106 SER A N 1
ATOM 850 C CA . SER A 1 106 ? -18.927 12.612 16.918 1.00 85.69 106 SER A CA 1
ATOM 851 C C . SER A 1 106 ? -17.570 13.223 16.526 1.00 85.69 106 SER A C 1
ATOM 853 O O . SER A 1 106 ? -17.495 13.953 15.532 1.00 85.69 106 SER A O 1
ATOM 855 N N . GLU A 1 107 ? -16.474 12.871 17.214 1.00 88.94 107 GLU A N 1
ATOM 856 C CA . GLU A 1 107 ? -15.125 13.323 16.845 1.00 88.94 107 GLU A CA 1
ATOM 857 C C . GLU A 1 107 ? -14.683 12.710 15.507 1.00 88.94 107 GLU A C 1
ATOM 859 O O . GLU A 1 107 ? -14.226 13.441 14.629 1.00 88.94 107 GLU A O 1
ATOM 864 N N . ASN A 1 108 ? -14.908 11.410 15.284 1.00 82.31 108 ASN A N 1
ATOM 865 C CA . ASN A 1 108 ? -14.651 10.765 13.990 1.00 82.31 108 ASN A CA 1
ATOM 866 C C . ASN A 1 108 ? -15.448 11.412 12.845 1.00 82.31 108 ASN A C 1
ATOM 868 O O . ASN A 1 108 ? -14.909 11.610 11.756 1.00 82.31 108 ASN A O 1
ATOM 872 N N . SER A 1 109 ? -16.702 11.805 13.091 1.00 86.56 109 SER A N 1
ATOM 873 C CA . SER A 1 109 ? -17.530 12.524 12.111 1.00 86.56 109 SER A CA 1
ATOM 874 C C . SER A 1 109 ? -16.971 13.920 11.791 1.00 86.56 109 SER A C 1
ATOM 876 O O . SER A 1 109 ? -16.933 14.329 10.628 1.00 86.56 109 SER A O 1
ATOM 878 N N . SER A 1 110 ? -16.470 14.636 12.804 1.00 89.88 110 SER A N 1
ATOM 879 C CA . SER A 1 110 ? -15.776 15.921 12.635 1.00 89.88 110 SER A CA 1
ATOM 880 C C . SER A 1 110 ? -14.464 15.772 11.853 1.00 89.88 110 SER A C 1
ATOM 882 O O . SER A 1 110 ? -14.193 16.553 10.939 1.00 89.88 110 SER A O 1
ATOM 884 N N . LEU A 1 111 ? -13.673 14.736 12.151 1.00 86.88 111 LEU A N 1
ATOM 885 C CA . LEU A 1 111 ? -12.431 14.422 11.440 1.00 86.88 111 LEU A CA 1
ATOM 886 C C . LEU A 1 111 ? -12.680 14.025 9.976 1.00 86.88 111 LEU A C 1
ATOM 888 O O . LEU A 1 111 ? -11.900 14.424 9.112 1.00 86.88 111 LEU A O 1
ATOM 892 N N . LEU A 1 112 ? -13.778 13.321 9.668 1.00 85.44 112 LEU A N 1
ATOM 893 C CA . LEU A 1 112 ? -14.196 13.061 8.283 1.00 85.44 112 LEU A CA 1
ATOM 894 C C . LEU A 1 112 ? -14.472 14.369 7.525 1.00 85.44 112 LEU A C 1
ATOM 896 O O . LEU A 1 112 ? -13.942 14.570 6.435 1.00 85.44 112 LEU A O 1
ATOM 900 N N . SER A 1 113 ? -15.239 15.284 8.126 1.00 85.94 113 SER A N 1
ATOM 901 C CA . SER A 1 113 ? -15.552 16.589 7.524 1.00 85.94 113 SER A CA 1
ATOM 902 C C . SER A 1 113 ? -14.292 17.432 7.268 1.00 85.94 113 SER A C 1
ATOM 904 O O . SER A 1 113 ? -14.135 18.029 6.201 1.00 85.94 113 SER A O 1
ATOM 906 N N . GLN A 1 114 ? -13.331 17.412 8.199 1.00 86.81 114 GLN A N 1
ATOM 907 C CA . GLN A 1 114 ? -12.023 18.057 8.023 1.00 86.81 114 GLN A CA 1
ATOM 908 C C . GLN A 1 114 ? -11.190 17.405 6.906 1.00 86.81 114 GLN A C 1
ATOM 910 O O . GLN A 1 114 ? -10.502 18.106 6.161 1.00 86.81 114 GLN A O 1
ATOM 915 N N . LEU A 1 115 ? -11.262 16.078 6.751 1.00 84.00 115 LEU A N 1
ATOM 916 C CA . LEU A 1 115 ? -10.579 15.347 5.682 1.00 84.00 115 LEU A CA 1
ATOM 917 C C . LEU A 1 115 ? -11.169 15.666 4.297 1.00 84.00 115 LEU A C 1
ATOM 919 O O . LEU A 1 115 ? -10.411 15.836 3.336 1.00 84.00 115 LEU A O 1
ATOM 923 N N . ASP A 1 116 ? -12.492 15.803 4.192 1.00 86.81 116 ASP A N 1
ATOM 924 C CA . ASP A 1 116 ? -13.171 16.223 2.962 1.00 86.81 116 ASP A CA 1
ATOM 925 C C . ASP A 1 116 ? -12.832 17.678 2.597 1.00 86.81 116 ASP A C 1
ATOM 927 O O . ASP A 1 116 ? -12.475 17.958 1.448 1.00 86.81 116 ASP A O 1
ATOM 931 N N . GLU A 1 117 ? -12.833 18.601 3.567 1.00 87.50 117 GLU A N 1
ATOM 932 C CA . GLU A 1 117 ? -12.439 19.998 3.342 1.00 87.50 117 GLU A CA 1
ATOM 933 C C . GLU A 1 117 ? -10.959 20.111 2.918 1.00 87.50 117 GLU A C 1
ATOM 935 O O . GLU A 1 117 ? -10.623 20.824 1.967 1.00 87.50 117 GLU A O 1
ATOM 940 N N . ALA A 1 118 ? -10.059 19.357 3.561 1.00 83.06 118 ALA A N 1
ATOM 941 C CA . ALA A 1 118 ? -8.656 19.256 3.159 1.00 83.06 118 ALA A CA 1
ATOM 942 C C . ALA A 1 118 ? -8.502 18.670 1.741 1.00 83.06 118 ALA A C 1
ATOM 944 O O . ALA A 1 118 ? -7.688 19.151 0.947 1.00 83.06 118 ALA A O 1
ATOM 945 N N . THR A 1 119 ? -9.322 17.679 1.384 1.00 84.50 119 THR A N 1
ATOM 946 C CA . THR A 1 119 ? -9.359 17.085 0.041 1.00 84.50 119 THR A CA 1
ATOM 947 C C . THR A 1 119 ? -9.847 18.084 -1.011 1.00 84.50 119 THR A C 1
ATOM 949 O O . THR A 1 119 ? -9.274 18.154 -2.102 1.00 84.50 119 THR A O 1
ATOM 952 N N . GLU A 1 120 ? -10.836 18.923 -0.698 1.00 86.94 120 GLU A N 1
ATOM 953 C CA . GLU A 1 120 ? -11.312 19.991 -1.587 1.00 86.94 120 GLU A CA 1
ATOM 954 C C . GLU A 1 120 ? -10.260 21.104 -1.745 1.00 86.94 120 GLU A C 1
ATOM 956 O O . GLU A 1 120 ? -9.951 21.505 -2.872 1.00 86.94 120 GLU A O 1
ATOM 961 N N . LYS A 1 121 ? -9.591 21.510 -0.654 1.00 86.25 121 LYS A N 1
ATOM 962 C CA . LYS A 1 121 ? -8.435 22.430 -0.676 1.00 86.25 121 LYS A CA 1
ATOM 963 C C . LYS A 1 121 ? -7.292 21.891 -1.547 1.00 86.25 121 LYS A C 1
ATOM 965 O O . LYS A 1 121 ? -6.797 22.617 -2.413 1.00 86.25 121 LYS A O 1
ATOM 970 N N . MET A 1 122 ? -6.926 20.610 -1.423 1.00 78.94 122 MET A N 1
ATOM 971 C CA . MET A 1 122 ? -5.949 19.959 -2.314 1.00 78.94 122 MET A CA 1
ATOM 972 C C . MET A 1 122 ? -6.410 19.953 -3.779 1.00 78.94 122 MET A C 1
ATOM 974 O O . MET A 1 122 ? -5.635 20.284 -4.678 1.00 78.94 122 MET A O 1
ATOM 978 N N . LYS A 1 123 ? -7.682 19.630 -4.039 1.00 83.75 123 LYS A N 1
ATOM 979 C CA . LYS A 1 123 ? -8.285 19.611 -5.384 1.00 83.75 123 LYS A CA 1
ATOM 980 C C . LYS A 1 123 ? -8.293 21.002 -6.027 1.00 83.75 123 LYS A C 1
ATOM 982 O O . LYS A 1 123 ? -8.095 21.116 -7.237 1.00 83.75 123 LYS A O 1
ATOM 987 N N . ASN A 1 124 ? -8.471 22.059 -5.238 1.00 83.12 124 ASN A N 1
ATOM 988 C CA . ASN A 1 124 ? -8.417 23.449 -5.688 1.00 83.12 124 ASN A CA 1
ATOM 989 C C . ASN A 1 124 ? -6.973 23.943 -5.888 1.00 83.12 124 ASN A C 1
ATOM 991 O O . ASN A 1 124 ? -6.682 24.538 -6.927 1.00 83.12 124 ASN A O 1
ATOM 995 N N . SER A 1 125 ? -6.041 23.576 -5.005 1.00 80.81 125 SER A N 1
ATOM 996 C CA . SER A 1 125 ? -4.598 23.794 -5.199 1.00 80.81 125 SER A CA 1
ATOM 997 C C . SER A 1 125 ? -4.068 23.096 -6.465 1.00 80.81 125 SER A C 1
ATOM 999 O O . SER A 1 125 ? -3.323 23.686 -7.247 1.00 80.81 125 SER A O 1
ATOM 1001 N N . ALA A 1 126 ? -4.542 21.885 -6.775 1.00 79.19 126 ALA A N 1
ATOM 1002 C CA . ALA A 1 126 ? -4.212 21.196 -8.024 1.00 79.19 126 ALA A CA 1
ATOM 1003 C C . ALA A 1 126 ? -4.726 21.947 -9.274 1.00 79.19 126 ALA A C 1
ATOM 1005 O O . ALA A 1 126 ? -4.014 22.024 -10.281 1.00 79.19 126 ALA A O 1
ATOM 1006 N N . LYS A 1 127 ? -5.924 22.556 -9.218 1.00 83.75 127 LYS A N 1
ATOM 1007 C CA . LYS A 1 127 ? -6.433 23.439 -10.289 1.00 83.75 127 LYS A CA 1
ATOM 1008 C C . LYS A 1 127 ? -5.538 24.678 -10.447 1.00 83.75 127 LYS A C 1
ATOM 1010 O O . LYS A 1 127 ? -5.188 25.017 -11.578 1.00 83.75 127 LYS A O 1
ATOM 1015 N N . GLU A 1 128 ? -5.133 25.320 -9.349 1.00 81.25 128 GLU A N 1
ATOM 1016 C CA . GLU A 1 128 ? -4.188 26.451 -9.354 1.00 81.25 128 GLU A CA 1
ATOM 1017 C C . GLU A 1 128 ? -2.832 26.066 -9.959 1.00 81.25 128 GLU A C 1
ATOM 1019 O O . GLU A 1 128 ? -2.362 26.724 -10.887 1.00 81.25 128 GLU A O 1
ATOM 1024 N N . ALA A 1 129 ? -2.242 24.943 -9.546 1.00 76.44 129 ALA A N 1
ATOM 1025 C CA . ALA A 1 129 ? -0.988 24.436 -10.102 1.00 76.44 129 ALA A CA 1
ATOM 1026 C C . ALA A 1 129 ? -1.081 24.166 -11.619 1.00 76.44 129 ALA A C 1
ATOM 1028 O O . ALA A 1 129 ? -0.128 24.421 -12.359 1.00 76.44 129 ALA A O 1
ATOM 1029 N N . VAL A 1 130 ? -2.236 23.711 -12.122 1.00 79.75 130 VAL A N 1
ATOM 1030 C CA . VAL A 1 130 ? -2.488 23.563 -13.567 1.00 79.75 130 VAL A CA 1
ATOM 1031 C C . VAL A 1 130 ? -2.634 24.922 -14.269 1.00 79.75 130 VAL A C 1
ATOM 1033 O O . VAL A 1 130 ? -2.092 25.084 -15.367 1.00 79.75 130 VAL A O 1
ATOM 1036 N N . LYS A 1 131 ? -3.291 25.923 -13.660 1.00 80.12 131 LYS A N 1
ATOM 1037 C CA . LYS A 1 131 ? -3.322 27.305 -14.187 1.00 80.12 131 LYS A CA 1
ATOM 1038 C C . LYS A 1 131 ? -1.914 27.906 -14.246 1.00 80.12 131 LYS A C 1
ATOM 1040 O O . LYS A 1 131 ? -1.540 28.464 -15.276 1.00 80.12 131 LYS A O 1
ATOM 1045 N N . LEU A 1 132 ? -1.121 27.751 -13.185 1.00 75.00 132 LEU A N 1
ATOM 1046 C CA . LEU A 1 132 ? 0.264 28.221 -13.098 1.00 75.00 132 LEU A CA 1
ATOM 1047 C C . LEU A 1 132 ? 1.154 27.537 -14.138 1.00 75.00 132 LEU A C 1
ATOM 1049 O O . LEU A 1 132 ? 1.846 28.230 -14.876 1.00 75.00 132 LEU A O 1
ATOM 1053 N N . ARG A 1 133 ? 1.065 26.210 -14.308 1.00 73.94 133 ARG A N 1
ATOM 1054 C CA . ARG A 1 133 ? 1.771 25.493 -15.388 1.00 73.94 133 ARG A CA 1
ATOM 1055 C C . ARG A 1 133 ? 1.357 25.975 -16.783 1.00 73.94 133 ARG A C 1
ATOM 1057 O O . ARG A 1 133 ? 2.222 26.114 -17.643 1.00 73.94 133 ARG A O 1
ATOM 1064 N N . LYS A 1 134 ? 0.072 26.278 -17.021 1.00 74.81 134 LYS A N 1
ATOM 1065 C CA . LYS A 1 134 ? -0.387 26.879 -18.290 1.00 74.81 134 LYS A CA 1
ATOM 1066 C C . LYS A 1 134 ? 0.168 28.294 -18.499 1.00 74.81 134 LYS A C 1
ATOM 1068 O O . LYS A 1 134 ? 0.619 28.589 -19.602 1.00 74.81 134 LYS A O 1
ATOM 1073 N N . ARG A 1 135 ? 0.178 29.144 -17.462 1.00 75.44 135 ARG A N 1
ATOM 1074 C CA . ARG A 1 135 ? 0.792 30.485 -17.500 1.00 75.44 135 ARG A CA 1
ATOM 1075 C C . ARG A 1 135 ? 2.289 30.391 -17.793 1.00 75.44 135 ARG A C 1
ATOM 1077 O O . ARG A 1 135 ? 2.727 30.941 -18.791 1.00 75.44 135 ARG A O 1
ATOM 1084 N N . LEU A 1 136 ? 3.035 29.617 -17.007 1.00 68.62 136 LEU A N 1
ATOM 1085 C CA . LEU A 1 136 ? 4.484 29.451 -17.142 1.00 68.62 136 LEU A CA 1
ATOM 1086 C C . LEU A 1 136 ? 4.877 28.869 -18.509 1.00 68.62 136 LEU A C 1
ATOM 1088 O O . LEU A 1 136 ? 5.819 29.352 -19.128 1.00 68.62 136 LEU A O 1
ATOM 1092 N N . LYS A 1 137 ? 4.107 27.910 -19.046 1.00 70.69 137 LYS A N 1
ATOM 1093 C CA . LYS A 1 137 ? 4.314 27.413 -20.416 1.00 70.69 137 LYS A CA 1
ATOM 1094 C C . LYS A 1 137 ? 4.055 28.493 -21.476 1.00 70.69 137 LYS A C 1
ATOM 1096 O O . LYS A 1 137 ? 4.779 28.533 -22.464 1.00 70.69 137 LYS A O 1
ATOM 1101 N N . LYS A 1 138 ? 3.077 29.389 -21.272 1.00 71.25 138 LYS A N 1
ATOM 1102 C CA . LYS A 1 138 ? 2.873 30.562 -22.141 1.00 71.25 138 LYS A CA 1
ATOM 1103 C C . LYS A 1 138 ? 4.059 31.532 -22.048 1.00 71.25 138 LYS A C 1
ATOM 1105 O O . LYS A 1 138 ? 4.544 31.950 -23.089 1.00 71.25 138 LYS A O 1
ATOM 1110 N N . THR A 1 139 ? 4.580 31.811 -20.849 1.00 64.50 139 THR A N 1
ATOM 1111 C CA . THR A 1 139 ? 5.769 32.664 -20.664 1.00 64.50 139 THR A CA 1
ATOM 1112 C C . THR A 1 139 ? 7.012 32.079 -21.338 1.00 64.50 139 THR A C 1
ATOM 1114 O O . THR A 1 139 ? 7.748 32.810 -21.986 1.00 64.50 139 THR A O 1
ATOM 1117 N N . VAL A 1 140 ? 7.225 30.759 -21.273 1.00 62.28 140 VAL A N 1
ATOM 1118 C CA . VAL A 1 140 ? 8.341 30.095 -21.976 1.00 62.28 140 VAL A CA 1
ATOM 1119 C C . VAL A 1 140 ? 8.228 30.252 -23.500 1.00 62.28 140 VAL A C 1
ATOM 1121 O O . VAL A 1 140 ? 9.229 30.555 -24.140 1.00 62.28 140 VAL A O 1
ATOM 1124 N N . TYR A 1 141 ? 7.025 30.141 -24.078 1.00 57.97 141 TYR A N 1
ATOM 1125 C CA . TYR A 1 141 ? 6.804 30.440 -25.504 1.00 57.97 141 TYR A CA 1
ATOM 1126 C C . TYR A 1 141 ? 6.916 31.936 -25.854 1.00 57.97 141 TYR A C 1
ATOM 1128 O O . TYR A 1 141 ? 7.183 32.266 -27.005 1.00 57.97 141 TYR A O 1
ATOM 1136 N N . SER A 1 142 ? 6.728 32.845 -24.894 1.00 56.84 142 SER A N 1
ATOM 1137 C CA . SER A 1 142 ? 7.002 34.278 -25.084 1.00 56.84 142 SER A CA 1
ATOM 1138 C C . SER A 1 142 ? 8.488 34.628 -24.952 1.00 56.84 142 SER A C 1
ATOM 1140 O O . SER A 1 142 ? 8.926 35.597 -25.556 1.00 56.84 142 SER A O 1
ATOM 1142 N N . ASN A 1 143 ? 9.278 33.837 -24.220 1.00 45.12 143 ASN A N 1
ATOM 1143 C CA . ASN A 1 143 ? 10.721 34.056 -24.076 1.00 45.12 143 ASN A CA 1
ATOM 1144 C C . ASN A 1 143 ? 11.555 33.409 -25.198 1.00 45.12 143 ASN A C 1
ATOM 1146 O O . ASN A 1 143 ? 12.721 33.761 -25.358 1.00 45.12 143 ASN A O 1
ATOM 1150 N N . SER A 1 144 ? 10.992 32.503 -26.007 1.00 45.44 144 SER A N 1
ATOM 1151 C CA . SER A 1 144 ? 11.711 31.896 -27.142 1.00 45.44 144 SER A CA 1
ATOM 1152 C C . SER A 1 144 ? 11.994 32.855 -28.310 1.00 45.44 144 SER A C 1
ATOM 1154 O O . SER A 1 144 ? 12.644 32.450 -29.266 1.00 45.44 144 SER A O 1
ATOM 1156 N N . SER A 1 145 ? 11.551 34.116 -28.238 1.00 46.34 145 SER A N 1
ATOM 1157 C CA . SER A 1 145 ? 11.910 35.190 -29.179 1.00 46.34 145 SER A CA 1
ATOM 1158 C C . SER A 1 145 ? 13.018 36.125 -28.663 1.00 46.34 145 SER A C 1
ATOM 1160 O O . SER A 1 145 ? 13.181 37.214 -29.197 1.00 46.34 145 SER A O 1
ATOM 1162 N N . LEU A 1 146 ? 13.760 35.736 -27.617 1.00 47.06 146 LEU A N 1
ATOM 1163 C CA . LEU A 1 146 ? 14.931 36.473 -27.098 1.00 47.06 146 LEU A CA 1
ATOM 1164 C C . LEU A 1 146 ? 16.273 35.797 -27.455 1.00 47.06 146 LEU A C 1
ATOM 1166 O O . LEU A 1 146 ? 17.306 36.075 -26.842 1.00 47.06 146 LEU A O 1
ATOM 1170 N N . ILE A 1 147 ? 16.269 34.905 -28.451 1.00 46.31 147 ILE A N 1
ATOM 1171 C CA . ILE A 1 147 ? 17.448 34.158 -28.918 1.00 46.31 147 ILE A CA 1
ATOM 1172 C C . ILE A 1 147 ? 18.237 35.000 -29.940 1.00 46.31 147 ILE A C 1
ATOM 1174 O O . ILE A 1 147 ? 18.380 34.631 -31.098 1.00 46.31 147 ILE A O 1
ATOM 1178 N N . GLU A 1 148 ? 18.740 36.151 -29.487 1.00 48.16 148 GLU A N 1
ATOM 1179 C CA . GLU A 1 148 ? 19.677 37.015 -30.237 1.00 48.16 148 GLU A CA 1
ATOM 1180 C C . GLU A 1 148 ? 20.939 37.373 -29.417 1.00 48.16 148 GLU A C 1
ATOM 1182 O O . GLU A 1 148 ? 21.834 38.050 -29.906 1.00 48.16 148 GLU A O 1
ATOM 1187 N N . ASN A 1 149 ? 21.058 36.885 -28.172 1.00 51.69 149 ASN A N 1
ATOM 1188 C CA . ASN A 1 149 ? 22.168 37.195 -27.252 1.00 51.69 149 ASN A CA 1
ATOM 1189 C C . ASN A 1 149 ? 23.157 36.026 -27.045 1.00 51.69 149 ASN A C 1
ATOM 1191 O O . ASN A 1 149 ? 23.748 35.883 -25.973 1.00 51.69 149 ASN A O 1
ATOM 1195 N N . GLU A 1 150 ? 23.347 35.167 -28.051 1.00 47.53 150 GLU A N 1
ATOM 1196 C CA . GLU A 1 150 ? 24.252 34.011 -27.938 1.00 47.53 150 GLU A CA 1
ATOM 1197 C C . GLU A 1 150 ? 25.729 34.432 -27.796 1.00 47.53 150 GLU A C 1
ATOM 1199 O O . GLU A 1 150 ? 26.487 33.818 -27.043 1.00 47.53 150 GLU A O 1
ATOM 1204 N N . ASP A 1 151 ? 26.140 35.517 -28.456 1.00 54.16 151 ASP A N 1
ATOM 1205 C CA . ASP A 1 151 ? 27.540 35.960 -28.460 1.00 54.16 151 ASP A CA 1
ATOM 1206 C C . ASP A 1 151 ? 27.966 36.644 -27.152 1.00 54.16 151 ASP A C 1
ATOM 1208 O O . ASP A 1 151 ? 29.105 36.475 -26.711 1.00 54.16 151 ASP A O 1
ATOM 1212 N N . MET A 1 152 ? 27.038 37.303 -26.449 1.00 55.53 152 MET A N 1
ATOM 1213 C CA . MET A 1 152 ? 27.299 37.857 -25.114 1.00 55.53 152 MET A CA 1
ATOM 1214 C C . MET A 1 152 ? 27.640 36.744 -24.104 1.00 55.53 152 MET A C 1
ATOM 1216 O O . MET A 1 152 ? 28.523 36.903 -23.261 1.00 55.53 152 MET A O 1
ATOM 1220 N N . LEU A 1 153 ? 26.993 35.577 -24.223 1.00 57.69 153 LEU A N 1
ATOM 1221 C CA . LEU A 1 153 ? 27.293 34.405 -23.394 1.00 57.69 153 LEU A CA 1
ATOM 1222 C C . LEU A 1 153 ? 28.657 33.784 -23.737 1.00 57.69 153 LEU A C 1
ATOM 1224 O O . LEU A 1 153 ? 29.366 33.348 -22.827 1.00 57.69 153 LEU A O 1
ATOM 1228 N N . LYS A 1 154 ? 29.066 33.793 -25.015 1.00 66.69 154 LYS A N 1
ATOM 1229 C CA . LYS A 1 154 ? 30.409 33.350 -25.439 1.00 66.69 154 LYS A CA 1
ATOM 1230 C C . LYS A 1 154 ? 31.503 34.252 -24.861 1.00 66.69 154 LYS A C 1
ATOM 1232 O O . LYS A 1 154 ? 32.513 33.745 -24.371 1.00 66.69 154 LYS A O 1
ATOM 1237 N N . GLU A 1 155 ? 31.290 35.569 -24.841 1.00 60.97 155 GLU A N 1
ATOM 1238 C CA . GLU A 1 155 ? 32.238 36.519 -24.247 1.00 60.97 155 GLU A CA 1
ATOM 1239 C C . GLU A 1 155 ? 32.371 36.332 -22.722 1.00 60.97 155 GLU A C 1
ATOM 1241 O O . GLU A 1 155 ? 33.485 36.295 -22.190 1.00 60.97 155 GLU A O 1
ATOM 1246 N N . ILE A 1 156 ? 31.249 36.143 -22.016 1.00 65.12 156 ILE A N 1
ATOM 1247 C CA . ILE A 1 156 ? 31.227 35.875 -20.568 1.00 65.12 156 ILE A CA 1
ATOM 1248 C C . ILE A 1 156 ? 31.937 34.550 -20.238 1.00 65.12 156 ILE A C 1
ATOM 1250 O O . ILE A 1 156 ? 32.757 34.507 -19.318 1.00 65.12 156 ILE A O 1
ATOM 1254 N N . ALA A 1 157 ? 31.694 33.487 -21.012 1.00 64.69 157 ALA A N 1
ATOM 1255 C CA . ALA A 1 157 ? 32.373 32.202 -20.839 1.00 64.69 157 ALA A CA 1
ATOM 1256 C C . ALA A 1 157 ? 33.895 32.309 -21.059 1.00 64.69 157 ALA A C 1
ATOM 1258 O O . ALA A 1 157 ? 34.676 31.752 -20.284 1.00 64.69 157 ALA A O 1
ATOM 1259 N N . HIS A 1 158 ? 34.335 33.069 -22.068 1.00 69.88 158 HIS A N 1
ATOM 1260 C CA . HIS A 1 158 ? 35.760 33.295 -22.317 1.00 69.88 158 HIS A CA 1
ATOM 1261 C C . HIS A 1 158 ? 36.427 34.100 -21.186 1.00 69.88 158 HIS A C 1
ATOM 1263 O O . HIS A 1 158 ? 37.539 33.771 -20.768 1.00 69.88 158 HIS A O 1
ATOM 1269 N N . LYS A 1 159 ? 35.731 35.102 -20.629 1.00 71.06 159 LYS A N 1
ATOM 1270 C CA . LYS A 1 159 ? 36.202 35.880 -19.470 1.00 71.06 159 LYS A CA 1
ATOM 1271 C C . LYS A 1 159 ? 36.312 35.036 -18.192 1.00 71.06 159 LYS A C 1
ATOM 1273 O O . LYS A 1 159 ? 37.339 35.125 -17.524 1.00 71.06 159 LYS A O 1
ATOM 1278 N N . MET A 1 160 ? 35.331 34.179 -17.880 1.00 63.72 160 MET A N 1
ATOM 1279 C CA . MET A 1 160 ? 35.409 33.281 -16.711 1.00 63.72 160 MET A CA 1
ATOM 1280 C C . MET A 1 160 ? 36.567 32.285 -16.816 1.00 63.72 160 MET A C 1
ATOM 1282 O O . MET A 1 160 ? 37.364 32.184 -15.884 1.00 63.72 160 MET A O 1
ATOM 1286 N N . ASN A 1 161 ? 36.724 31.608 -17.960 1.00 71.38 161 ASN A N 1
ATOM 1287 C CA . ASN A 1 161 ? 37.819 30.650 -18.152 1.00 71.38 161 ASN A CA 1
ATOM 1288 C C . ASN A 1 161 ? 39.197 31.307 -17.960 1.00 71.38 161 ASN A C 1
ATOM 1290 O O . ASN A 1 161 ? 40.083 30.710 -17.356 1.00 71.38 161 ASN A O 1
ATOM 1294 N N . LYS A 1 162 ? 39.360 32.561 -18.402 1.00 71.38 162 LYS A N 1
ATOM 1295 C CA . LYS A 1 162 ? 40.602 33.328 -18.236 1.00 71.38 162 LYS A CA 1
ATOM 1296 C C . LYS A 1 162 ? 40.862 33.781 -16.788 1.00 71.38 162 LYS A C 1
ATOM 1298 O O . LYS A 1 162 ? 42.022 33.973 -16.428 1.00 71.38 162 LYS A O 1
ATOM 1303 N N . SER A 1 163 ? 39.822 33.918 -15.957 1.00 71.38 163 SER A N 1
ATOM 1304 C CA . SER A 1 163 ? 39.967 34.143 -14.508 1.00 71.38 163 SER A CA 1
ATOM 1305 C C . SER A 1 163 ? 40.416 32.861 -13.807 1.00 71.38 163 SER A C 1
ATOM 1307 O O . SER A 1 163 ? 41.470 32.843 -13.173 1.00 71.38 163 SER A O 1
ATOM 1309 N N . HIS A 1 164 ? 39.703 31.752 -14.031 1.00 74.06 164 HIS A N 1
ATOM 1310 C CA . HIS A 1 164 ? 40.043 30.462 -13.431 1.00 74.06 164 HIS A CA 1
ATOM 1311 C C . HIS A 1 164 ? 41.429 29.947 -13.852 1.00 74.06 164 HIS A C 1
ATOM 1313 O O . HIS A 1 164 ? 42.130 29.365 -13.031 1.00 74.06 164 HIS A O 1
ATOM 1319 N N . GLU A 1 165 ? 41.889 30.199 -15.083 1.00 71.50 165 GLU A N 1
ATOM 1320 C CA . GLU A 1 165 ? 43.257 29.842 -15.496 1.00 71.50 165 GLU A CA 1
ATOM 1321 C C . GLU A 1 165 ? 44.336 30.655 -14.749 1.00 71.50 165 GLU A C 1
ATOM 1323 O O . GLU A 1 165 ? 45.446 30.162 -14.534 1.00 71.50 165 GLU A O 1
ATOM 1328 N N . LYS A 1 166 ? 44.024 31.889 -14.323 1.00 76.75 166 LYS A N 1
ATOM 1329 C CA . LYS A 1 166 ? 44.906 32.692 -13.465 1.00 76.75 166 LYS A CA 1
ATOM 1330 C C . LYS A 1 166 ? 44.878 32.168 -12.027 1.00 76.75 166 LYS A C 1
ATOM 1332 O O . LYS A 1 166 ? 45.934 31.875 -11.474 1.00 76.75 166 LYS A O 1
ATOM 1337 N N . GLU A 1 167 ? 43.686 31.993 -11.462 1.00 73.75 167 GLU A N 1
ATOM 1338 C CA . GLU A 1 167 ? 43.468 31.471 -10.104 1.00 73.75 167 GLU A CA 1
ATOM 1339 C C . GLU A 1 167 ? 44.124 30.093 -9.909 1.00 73.75 167 GLU A C 1
ATOM 1341 O O . GLU A 1 167 ? 44.749 29.845 -8.881 1.00 73.75 167 GLU A O 1
ATOM 1346 N N . LEU A 1 168 ? 44.067 29.217 -10.921 1.00 75.62 168 LEU A N 1
ATOM 1347 C CA . LEU A 1 168 ? 44.715 27.904 -10.894 1.00 75.62 168 LEU A CA 1
ATOM 1348 C C . LEU A 1 168 ? 46.246 28.013 -10.807 1.00 75.62 168 LEU A C 1
ATOM 1350 O O . LEU A 1 168 ? 46.866 27.255 -10.065 1.00 75.62 168 LEU A O 1
ATOM 1354 N N . LYS A 1 169 ? 46.862 28.953 -11.536 1.00 79.81 169 LYS A N 1
ATOM 1355 C CA . LYS A 1 169 ? 48.320 29.183 -11.507 1.00 79.81 169 LYS A CA 1
ATOM 1356 C C . LYS A 1 169 ? 48.763 29.818 -10.189 1.00 79.81 169 LYS A C 1
ATOM 1358 O O . LYS A 1 169 ? 49.796 29.441 -9.644 1.00 79.81 169 LYS A O 1
ATOM 1363 N N . GLU A 1 170 ? 47.956 30.728 -9.654 1.00 78.94 170 GLU A N 1
ATOM 1364 C CA . GLU A 1 170 ? 48.164 31.373 -8.353 1.00 78.94 170 GLU A CA 1
ATOM 1365 C C . GLU A 1 170 ? 48.083 30.328 -7.217 1.00 78.94 170 GLU A C 1
ATOM 1367 O O . GLU A 1 170 ? 49.010 30.205 -6.415 1.00 78.94 170 GLU A O 1
ATOM 1372 N N . ALA A 1 171 ? 47.075 29.447 -7.242 1.00 74.69 171 ALA A N 1
ATOM 1373 C CA . ALA A 1 171 ? 46.964 28.305 -6.331 1.00 74.69 171 ALA A CA 1
ATOM 1374 C C . ALA A 1 171 ? 48.102 27.276 -6.495 1.00 74.69 171 ALA A C 1
ATOM 1376 O O . ALA A 1 171 ? 48.609 26.757 -5.501 1.00 74.69 171 ALA A O 1
ATOM 1377 N N . GLN A 1 172 ? 48.546 26.986 -7.724 1.00 77.44 172 GLN A N 1
ATOM 1378 C CA . GLN A 1 172 ? 49.695 26.103 -7.974 1.00 77.44 172 GLN A CA 1
ATOM 1379 C C . GLN A 1 172 ? 51.005 26.684 -7.423 1.00 77.44 172 GLN A C 1
ATOM 1381 O O . GLN A 1 172 ? 51.803 25.929 -6.865 1.00 77.44 172 GLN A O 1
ATOM 1386 N N . SER A 1 173 ? 51.201 28.005 -7.508 1.00 84.50 173 SER A N 1
ATOM 1387 C CA . SER A 1 173 ? 52.342 28.693 -6.892 1.00 84.50 173 SER A CA 1
ATOM 1388 C C . SER A 1 173 ? 52.332 28.527 -5.369 1.00 84.50 173 SER A C 1
ATOM 1390 O O . SER A 1 173 ? 53.318 28.067 -4.798 1.00 84.50 173 SER A O 1
ATOM 1392 N N . ILE A 1 174 ? 51.189 28.794 -4.725 1.00 81.88 174 ILE A N 1
ATOM 1393 C CA . ILE A 1 174 ? 51.010 28.643 -3.269 1.00 81.88 174 ILE A CA 1
ATOM 1394 C C . ILE A 1 174 ? 51.244 27.188 -2.827 1.00 81.88 174 ILE A C 1
ATOM 1396 O O . ILE A 1 174 ? 51.922 26.942 -1.832 1.00 81.88 174 ILE A O 1
ATOM 1400 N N . ILE A 1 175 ? 50.749 26.200 -3.582 1.00 78.56 175 ILE A N 1
ATOM 1401 C CA . ILE A 1 175 ? 50.979 24.772 -3.296 1.00 78.56 175 ILE A CA 1
ATOM 1402 C C . ILE A 1 175 ? 52.463 24.393 -3.444 1.00 78.56 175 ILE A C 1
ATOM 1404 O O . ILE A 1 175 ? 52.942 23.518 -2.720 1.00 78.56 175 ILE A O 1
ATOM 1408 N N . SER A 1 176 ? 53.203 25.022 -4.362 1.00 80.69 176 SER A N 1
ATOM 1409 C CA . SER A 1 176 ? 54.649 24.805 -4.499 1.00 80.69 176 SER A CA 1
ATOM 1410 C C . SER A 1 176 ? 55.416 25.382 -3.307 1.00 80.69 176 SER A C 1
ATOM 1412 O O . SER A 1 176 ? 56.231 24.684 -2.707 1.00 80.69 176 SER A O 1
ATOM 1414 N N . GLU A 1 177 ? 55.100 26.615 -2.913 1.00 83.44 177 GLU A N 1
ATOM 1415 C CA . GLU A 1 177 ? 55.710 27.299 -1.768 1.00 83.44 177 GLU A CA 1
ATOM 1416 C C . GLU A 1 177 ? 55.427 26.564 -0.444 1.00 83.44 177 GLU A C 1
ATOM 1418 O O . GLU A 1 177 ? 56.340 26.303 0.339 1.00 83.44 177 GLU A O 1
ATOM 1423 N N . GLN A 1 178 ? 54.186 26.111 -0.229 1.00 79.00 178 GLN A N 1
ATOM 1424 C CA . GLN A 1 178 ? 53.819 25.294 0.934 1.00 79.00 178 GLN A CA 1
ATOM 1425 C C . GLN A 1 178 ? 54.562 23.950 0.969 1.00 79.00 178 GLN A C 1
ATOM 1427 O O . GLN A 1 178 ? 54.979 23.511 2.041 1.00 79.00 178 GLN A O 1
ATOM 1432 N N . LYS A 1 179 ? 54.776 23.291 -0.180 1.00 81.38 179 LYS A N 1
ATOM 1433 C CA . LYS A 1 179 ? 55.594 22.064 -0.245 1.00 81.38 179 LYS A CA 1
ATOM 1434 C C . LYS A 1 179 ? 57.049 22.325 0.134 1.00 81.38 179 LYS A C 1
ATOM 1436 O O . LYS A 1 179 ? 57.649 21.492 0.813 1.00 81.38 179 LYS A O 1
ATOM 1441 N N . GLU A 1 180 ? 57.608 23.463 -0.267 1.00 83.12 180 GLU A N 1
ATOM 1442 C CA . GLU A 1 180 ? 58.972 23.832 0.103 1.00 83.12 180 GLU A CA 1
ATOM 1443 C C . GLU A 1 180 ? 59.087 24.137 1.605 1.00 83.12 180 GLU A C 1
ATOM 1445 O O . GLU A 1 180 ? 59.959 23.579 2.270 1.00 83.12 180 GLU A O 1
ATOM 1450 N N . GLN A 1 181 ? 58.146 24.894 2.178 1.00 81.25 181 GLN A N 1
ATOM 1451 C CA . GLN A 1 181 ? 58.069 25.127 3.628 1.00 81.25 181 GLN A CA 1
ATOM 1452 C C . GLN A 1 181 ? 57.923 23.814 4.421 1.00 81.25 181 GLN A C 1
ATOM 1454 O O . GLN A 1 181 ? 58.607 23.617 5.427 1.00 81.25 181 GLN A O 1
ATOM 1459 N N . ILE A 1 182 ? 57.098 22.868 3.952 1.00 77.94 182 ILE A N 1
ATOM 1460 C CA . ILE A 1 182 ? 56.967 21.531 4.558 1.00 77.94 182 ILE A CA 1
ATOM 1461 C C . ILE A 1 182 ? 58.290 20.752 4.479 1.00 77.94 182 ILE A C 1
ATOM 1463 O O . ILE A 1 182 ? 58.677 20.121 5.462 1.00 77.94 182 ILE A O 1
ATOM 1467 N N . SER A 1 183 ? 59.014 20.823 3.359 1.00 81.06 183 SER A N 1
ATOM 1468 C CA . SER A 1 183 ? 60.334 20.191 3.196 1.00 81.06 183 SER A CA 1
ATOM 1469 C C . SER A 1 183 ? 61.383 20.780 4.154 1.00 81.06 183 SER A C 1
ATOM 1471 O O . SER A 1 183 ? 62.118 20.045 4.824 1.00 81.06 183 SER A O 1
ATOM 1473 N N . GLN A 1 184 ? 61.406 22.108 4.304 1.00 79.62 184 GLN A N 1
ATOM 1474 C CA . GLN A 1 184 ? 62.274 22.806 5.257 1.00 79.62 184 GLN A CA 1
ATOM 1475 C C . GLN A 1 184 ? 61.940 22.417 6.711 1.00 79.62 184 GLN A C 1
ATOM 1477 O O . GLN A 1 184 ? 62.840 22.063 7.477 1.00 79.62 184 GLN A O 1
ATOM 1482 N N . LEU A 1 185 ? 60.654 22.368 7.079 1.00 77.69 185 LEU A N 1
ATOM 1483 C CA . LEU A 1 185 ? 60.197 21.923 8.403 1.00 77.69 185 LEU A CA 1
ATOM 1484 C C . LEU A 1 185 ? 60.533 20.450 8.678 1.00 77.69 185 LEU A C 1
ATOM 1486 O O . LEU A 1 185 ? 61.025 20.127 9.758 1.00 77.69 185 LEU A O 1
ATOM 1490 N N . GLN A 1 186 ? 60.343 19.549 7.710 1.00 75.25 186 GLN A N 1
ATOM 1491 C CA . GLN A 1 186 ? 60.758 18.145 7.833 1.00 75.25 186 GLN A CA 1
ATOM 1492 C C . GLN A 1 186 ? 62.276 18.019 8.019 1.00 75.25 186 GLN A C 1
ATOM 1494 O O . GLN A 1 186 ? 62.738 17.214 8.831 1.00 75.25 186 GLN A O 1
ATOM 1499 N N . THR A 1 187 ? 63.060 18.852 7.332 1.00 77.19 187 THR A N 1
ATOM 1500 C CA . THR A 1 187 ? 64.518 18.909 7.492 1.00 77.19 187 THR A CA 1
ATOM 1501 C C . THR A 1 187 ? 64.905 19.374 8.901 1.00 77.19 187 THR A C 1
ATOM 1503 O O . THR A 1 187 ? 65.711 18.711 9.556 1.00 77.19 187 THR A O 1
ATOM 1506 N N . ALA A 1 188 ? 64.271 20.427 9.426 1.00 74.06 188 ALA A N 1
ATOM 1507 C CA . ALA A 1 188 ? 64.482 20.912 10.793 1.00 74.06 188 ALA A CA 1
ATOM 1508 C C . ALA A 1 188 ? 64.049 19.891 11.869 1.00 74.06 188 ALA A C 1
ATOM 1510 O O . ALA A 1 188 ? 64.750 19.693 12.865 1.00 74.06 188 ALA A O 1
ATOM 1511 N N . ILE A 1 189 ? 62.940 19.173 11.657 1.00 73.38 189 ILE A N 1
ATOM 1512 C CA . ILE A 1 189 ? 62.481 18.080 12.535 1.00 73.38 189 ILE A CA 1
ATOM 1513 C C . ILE A 1 189 ? 63.487 16.919 12.534 1.00 73.38 189 ILE A C 1
ATOM 1515 O O . ILE A 1 189 ? 63.780 16.344 13.582 1.00 73.38 189 ILE A O 1
ATOM 1519 N N . ASN A 1 190 ? 64.070 16.581 11.384 1.00 72.50 190 ASN A N 1
ATOM 1520 C CA . ASN A 1 190 ? 65.073 15.519 11.292 1.00 72.50 190 ASN A CA 1
ATOM 1521 C C . ASN A 1 190 ? 66.427 15.933 11.900 1.00 72.50 190 ASN A C 1
ATOM 1523 O O . ASN A 1 190 ? 67.086 15.111 12.541 1.00 72.50 190 ASN A O 1
ATOM 1527 N N . GLN A 1 191 ? 66.822 17.204 11.775 1.00 73.31 191 GLN A N 1
ATOM 1528 C CA . GLN A 1 191 ? 68.001 17.758 12.451 1.00 73.31 191 GLN A CA 1
ATOM 1529 C C . GLN A 1 191 ? 67.821 17.795 13.976 1.00 73.31 191 GLN A C 1
ATOM 1531 O O . GLN A 1 191 ? 68.698 17.331 14.702 1.00 73.31 191 GLN A O 1
ATOM 1536 N N . THR A 1 192 ? 66.673 18.261 14.478 1.00 69.00 192 THR A N 1
ATOM 1537 C CA . THR A 1 192 ? 66.382 18.289 15.925 1.00 69.00 192 THR A CA 1
ATOM 1538 C C . THR A 1 192 ? 66.232 16.888 16.523 1.00 69.00 192 THR A C 1
ATOM 1540 O O . THR A 1 192 ? 66.731 16.653 17.623 1.00 69.00 192 THR A O 1
ATOM 1543 N N . LYS A 1 193 ? 65.664 15.916 15.791 1.00 67.81 193 LYS A N 1
ATOM 1544 C CA . LYS A 1 193 ? 65.687 14.497 16.197 1.00 67.81 193 LYS A CA 1
ATOM 1545 C C . LYS A 1 193 ? 67.114 13.954 16.322 1.00 67.81 193 LYS A C 1
ATOM 1547 O O . LYS A 1 193 ? 67.424 13.358 17.349 1.00 67.81 193 LYS A O 1
ATOM 1552 N N . LYS A 1 194 ? 68.002 14.208 15.349 1.00 61.56 194 LYS A N 1
ATOM 1553 C CA . LYS A 1 194 ? 69.429 13.838 15.464 1.00 61.56 194 LYS A CA 1
ATOM 1554 C C . LYS A 1 194 ? 70.112 14.527 16.652 1.00 61.56 194 LYS A C 1
ATOM 1556 O O . LYS A 1 194 ? 70.810 13.869 17.413 1.00 61.56 194 LYS A O 1
ATOM 1561 N N . ALA A 1 195 ? 69.865 15.821 16.857 1.00 55.41 195 ALA A N 1
ATOM 1562 C CA . ALA A 1 195 ? 70.442 16.585 17.965 1.00 55.41 195 ALA A CA 1
ATOM 1563 C C . ALA A 1 195 ? 69.959 16.132 19.357 1.00 55.41 195 ALA A C 1
ATOM 1565 O O . ALA A 1 195 ? 70.658 16.368 20.340 1.00 55.41 195 ALA A O 1
ATOM 1566 N N . LYS A 1 196 ? 68.786 15.488 19.451 1.00 55.88 196 LYS A N 1
ATOM 1567 C CA . LYS A 1 196 ? 68.276 14.907 20.700 1.00 55.88 196 LYS A CA 1
ATOM 1568 C C . LYS A 1 196 ? 68.801 13.485 20.936 1.00 55.88 196 LYS A C 1
ATOM 1570 O O . LYS A 1 196 ? 69.322 13.202 22.008 1.00 55.88 196 LYS A O 1
ATOM 1575 N N . ILE A 1 197 ? 68.784 12.635 19.905 1.00 51.81 197 ILE A N 1
ATOM 1576 C CA . ILE A 1 197 ? 69.330 11.265 19.967 1.00 51.81 197 ILE A CA 1
ATOM 1577 C C . ILE A 1 197 ? 70.828 11.266 20.333 1.00 51.81 197 ILE A C 1
ATOM 1579 O O . ILE A 1 197 ? 71.260 10.426 21.113 1.00 51.81 197 ILE A O 1
ATOM 1583 N N . ASN A 1 198 ? 71.602 12.254 19.867 1.00 47.62 198 ASN A N 1
ATOM 1584 C CA . ASN A 1 198 ? 73.015 12.422 20.236 1.00 47.62 198 ASN A CA 1
ATOM 1585 C C . ASN A 1 198 ? 73.259 13.085 21.613 1.00 47.62 198 ASN A C 1
ATOM 1587 O O . ASN A 1 198 ? 74.411 13.341 21.952 1.00 47.62 198 ASN A O 1
ATOM 1591 N N . ARG A 1 199 ? 72.225 13.401 22.404 1.00 46.03 199 ARG A N 1
ATOM 1592 C CA . ARG A 1 199 ? 72.376 13.912 23.785 1.00 46.03 199 ARG A CA 1
ATOM 1593 C C . ARG A 1 199 ? 71.962 12.891 24.835 1.00 46.03 199 ARG A C 1
ATOM 1595 O O . ARG A 1 199 ? 72.615 12.789 25.869 1.00 46.03 199 ARG A O 1
ATOM 1602 N N . ASP A 1 200 ? 70.946 12.091 24.535 1.00 41.34 200 ASP A N 1
ATOM 1603 C CA . ASP A 1 200 ? 70.328 11.173 25.495 1.00 41.34 200 ASP A CA 1
ATOM 1604 C C . ASP A 1 200 ? 71.097 9.831 25.649 1.00 41.34 200 ASP A C 1
ATOM 1606 O O . ASP A 1 200 ? 70.571 8.888 26.236 1.00 41.34 200 ASP A O 1
ATOM 1610 N N . PHE A 1 201 ? 72.336 9.722 25.132 1.00 40.53 201 PHE A N 1
ATOM 1611 C CA . PHE A 1 201 ? 73.124 8.471 25.120 1.00 40.53 201 PHE A CA 1
ATOM 1612 C C . PHE A 1 201 ? 74.582 8.572 25.623 1.00 40.53 201 PHE A C 1
ATOM 1614 O O . PHE A 1 201 ? 75.261 7.550 25.681 1.00 40.53 201 PHE A O 1
ATOM 1621 N N . GLU A 1 202 ? 75.087 9.758 25.995 1.00 37.31 202 GLU A N 1
ATOM 1622 C CA . GLU A 1 202 ? 76.530 9.949 26.280 1.00 37.31 202 GLU A CA 1
ATOM 1623 C C . GLU A 1 202 ? 76.842 10.700 27.593 1.00 37.31 202 GLU A C 1
ATOM 1625 O O . GLU A 1 202 ? 77.940 11.209 27.783 1.00 37.31 202 GLU A O 1
ATOM 1630 N N . ASN A 1 203 ? 75.897 10.769 28.539 1.00 37.19 203 ASN A N 1
ATOM 1631 C CA . ASN A 1 203 ? 76.167 11.299 29.885 1.00 37.19 203 ASN A CA 1
ATOM 1632 C C . ASN A 1 203 ? 75.344 10.599 30.977 1.00 37.19 203 ASN A C 1
ATOM 1634 O O . ASN A 1 203 ? 74.365 11.139 31.488 1.00 37.19 203 ASN A O 1
ATOM 1638 N N . ASN A 1 204 ? 75.760 9.386 31.358 1.00 31.67 204 ASN A N 1
ATOM 1639 C CA . ASN A 1 204 ? 75.326 8.783 32.620 1.00 31.67 204 ASN A CA 1
ATOM 1640 C C . ASN A 1 204 ? 76.356 7.791 33.197 1.00 31.67 204 ASN A C 1
ATOM 1642 O O . ASN A 1 204 ? 76.096 6.590 33.260 1.00 31.67 204 ASN A O 1
ATOM 1646 N N . ASN A 1 205 ? 77.537 8.282 33.605 1.00 31.42 205 ASN A N 1
ATOM 1647 C CA . ASN A 1 205 ? 78.293 7.646 34.693 1.00 31.42 205 ASN A CA 1
ATOM 1648 C C . ASN A 1 205 ? 79.395 8.537 35.316 1.00 31.42 205 ASN A C 1
ATOM 1650 O O . ASN A 1 205 ? 80.428 8.786 34.705 1.00 31.42 205 ASN A O 1
ATOM 1654 N N . ASN A 1 206 ? 79.193 8.833 36.604 1.00 30.45 206 ASN A N 1
ATOM 1655 C CA . ASN A 1 206 ? 80.192 8.934 37.680 1.00 30.45 206 ASN A CA 1
ATOM 1656 C C . ASN A 1 206 ? 81.107 10.166 37.894 1.00 30.45 206 ASN A C 1
ATOM 1658 O O . ASN A 1 206 ? 81.847 10.624 37.034 1.00 30.45 206 ASN A O 1
ATOM 1662 N N . ASN A 1 207 ? 81.175 10.487 39.198 1.00 29.73 207 ASN A N 1
ATOM 1663 C CA . ASN A 1 207 ? 82.298 11.013 39.990 1.00 29.73 207 ASN A CA 1
ATOM 1664 C C . ASN A 1 207 ? 82.531 12.531 40.169 1.00 29.73 207 ASN A C 1
ATOM 1666 O O . ASN A 1 207 ? 83.378 13.136 39.530 1.00 29.73 207 ASN A O 1
ATOM 1670 N N . TYR A 1 208 ? 81.923 13.021 41.262 1.00 26.14 208 TYR A N 1
ATOM 1671 C CA . TYR A 1 208 ? 82.599 13.578 42.455 1.00 26.14 208 TYR A CA 1
ATOM 1672 C C . TYR A 1 208 ? 83.379 14.921 42.418 1.00 26.14 208 TYR A C 1
ATOM 1674 O O . TYR A 1 208 ? 84.311 15.130 41.656 1.00 26.14 208 TYR A O 1
ATOM 1682 N N . PHE A 1 209 ? 83.121 15.679 43.499 1.00 29.52 209 PHE A N 1
ATOM 1683 C CA . PHE A 1 209 ? 83.983 16.634 44.227 1.00 29.52 209 PHE A CA 1
ATOM 1684 C C . PHE A 1 209 ? 84.091 18.134 43.846 1.00 29.52 209 PHE A C 1
ATOM 1686 O O . PHE A 1 209 ? 84.493 18.523 42.760 1.00 29.52 209 PHE A O 1
ATOM 1693 N N . ASN A 1 210 ? 83.932 18.932 44.919 1.00 27.88 210 ASN A N 1
ATOM 1694 C CA . ASN A 1 210 ? 84.581 20.208 45.274 1.00 27.88 210 ASN A CA 1
ATOM 1695 C C . ASN A 1 210 ? 84.151 21.569 44.669 1.00 27.88 210 ASN A C 1
ATOM 1697 O O . ASN A 1 210 ? 84.641 22.014 43.642 1.00 27.88 210 ASN A O 1
ATOM 1701 N N . ASN A 1 211 ? 83.410 22.308 45.509 1.00 26.95 211 ASN A N 1
ATOM 1702 C CA . ASN A 1 211 ? 83.852 23.537 46.204 1.00 26.95 211 ASN A CA 1
ATOM 1703 C C . ASN A 1 211 ? 84.323 24.787 45.415 1.00 26.95 211 ASN A C 1
ATOM 1705 O O . ASN A 1 211 ? 85.469 24.877 44.997 1.00 26.95 211 ASN A O 1
ATOM 1709 N N . ASN A 1 212 ? 83.493 25.832 45.553 1.00 28.94 212 ASN A N 1
ATOM 1710 C CA . ASN A 1 212 ? 83.817 27.160 46.110 1.00 28.94 212 ASN A CA 1
ATOM 1711 C C . ASN A 1 212 ? 84.725 28.188 45.390 1.00 28.94 212 ASN A C 1
ATOM 1713 O O . ASN A 1 212 ? 85.787 27.902 44.855 1.00 28.94 212 ASN A O 1
ATOM 1717 N N . ASN A 1 213 ? 84.339 29.443 45.678 1.00 28.59 213 ASN A N 1
ATOM 1718 C CA . ASN A 1 213 ? 85.144 30.655 45.901 1.00 28.59 213 ASN A CA 1
ATOM 1719 C C . ASN A 1 213 ? 85.358 31.710 44.787 1.00 28.59 213 ASN A C 1
ATOM 1721 O O . ASN A 1 213 ? 86.297 31.655 44.007 1.00 28.59 213 ASN A O 1
ATOM 1725 N N . PHE A 1 214 ? 84.587 32.798 44.965 1.00 29.88 214 PHE A N 1
ATOM 1726 C CA . PHE A 1 214 ? 85.053 34.185 45.177 1.00 29.88 214 PHE A CA 1
ATOM 1727 C C . PHE A 1 214 ? 85.613 35.027 44.008 1.00 29.88 214 PHE A C 1
ATOM 1729 O O . PHE A 1 214 ? 86.736 34.822 43.570 1.00 29.88 214 PHE A O 1
ATOM 1736 N N . ASN A 1 215 ? 84.909 36.151 43.775 1.00 31.30 215 ASN A N 1
ATOM 1737 C CA . ASN A 1 215 ? 85.446 37.514 43.568 1.00 31.30 215 ASN A CA 1
ATOM 1738 C C . ASN A 1 215 ? 86.291 37.798 42.291 1.00 31.30 215 ASN A C 1
ATOM 1740 O O . ASN A 1 215 ? 86.863 36.910 41.682 1.00 31.30 215 ASN A O 1
ATOM 1744 N N . ASN A 1 216 ? 86.422 39.039 41.794 1.00 33.12 216 ASN A N 1
ATOM 1745 C CA . ASN A 1 216 ? 85.931 40.353 42.245 1.00 33.12 216 ASN A CA 1
ATOM 1746 C C . ASN A 1 216 ? 85.847 41.335 41.048 1.00 33.12 216 ASN A C 1
ATOM 1748 O O . ASN A 1 216 ? 86.625 41.173 40.113 1.00 33.12 216 ASN A O 1
ATOM 1752 N N . ASN A 1 217 ? 85.013 42.388 41.128 1.00 28.86 217 ASN A N 1
ATOM 1753 C CA . ASN A 1 217 ? 85.420 43.819 41.198 1.00 28.86 217 ASN A CA 1
ATOM 1754 C C . ASN A 1 217 ? 84.456 44.857 40.561 1.00 28.86 217 ASN A C 1
ATOM 1756 O O . ASN A 1 217 ? 84.240 44.882 39.358 1.00 28.86 217 ASN A O 1
ATOM 1760 N N . MET A 1 218 ? 84.098 45.839 41.399 1.00 28.05 218 MET A N 1
ATOM 1761 C CA . MET A 1 218 ? 84.102 47.295 41.143 1.00 28.05 218 MET A CA 1
ATOM 1762 C C . MET A 1 218 ? 83.126 47.974 40.147 1.00 28.05 218 MET A C 1
ATOM 1764 O O . MET A 1 218 ? 83.432 48.169 38.978 1.00 28.05 218 MET A O 1
ATOM 1768 N N . ASN A 1 219 ? 82.124 48.626 40.762 1.00 31.88 219 ASN A N 1
ATOM 1769 C CA . ASN A 1 219 ? 82.021 50.102 40.862 1.00 31.88 219 ASN A CA 1
ATOM 1770 C C . ASN A 1 219 ? 81.401 50.915 39.699 1.00 31.88 219 ASN A C 1
ATOM 1772 O O . ASN A 1 219 ? 82.044 51.146 38.680 1.00 31.88 219 ASN A O 1
ATOM 1776 N N . THR A 1 220 ? 80.235 51.535 39.944 1.00 35.03 220 THR A N 1
ATOM 1777 C CA . THR A 1 220 ? 80.092 53.016 40.051 1.00 35.03 220 THR A CA 1
ATOM 1778 C C . THR A 1 220 ? 78.678 53.445 40.482 1.00 35.03 220 THR A C 1
ATOM 1780 O O . THR A 1 220 ? 77.681 52.823 40.122 1.00 35.03 220 THR A O 1
ATOM 1783 N N . ASN A 1 221 ? 78.583 54.530 41.261 1.00 45.16 221 ASN A N 1
ATOM 1784 C CA . ASN A 1 221 ? 77.315 55.079 41.760 1.00 45.16 221 ASN A CA 1
ATOM 1785 C C . ASN A 1 221 ? 76.607 55.933 40.691 1.00 45.16 221 ASN A C 1
ATOM 1787 O O . ASN A 1 221 ? 76.846 57.135 40.621 1.00 45.16 221 ASN A O 1
ATOM 1791 N N . SER A 1 222 ? 75.726 55.329 39.886 1.00 44.34 222 SER A N 1
ATOM 1792 C CA . SER A 1 222 ? 74.830 56.078 38.979 1.00 44.34 222 SER A CA 1
ATOM 1793 C C . SER A 1 222 ? 73.452 55.436 38.735 1.00 44.34 222 SER A C 1
ATOM 1795 O O . SER A 1 222 ? 72.661 55.990 37.977 1.00 44.34 222 SER A O 1
ATOM 1797 N N . ASN A 1 223 ? 73.148 54.282 39.344 1.00 45.50 223 ASN A N 1
ATOM 1798 C CA . ASN A 1 223 ? 72.014 53.448 38.913 1.00 45.50 223 ASN A CA 1
ATOM 1799 C C . ASN A 1 223 ? 70.802 53.447 39.863 1.00 45.50 223 ASN A C 1
ATOM 1801 O O . ASN A 1 223 ? 69.788 52.854 39.510 1.00 45.50 223 ASN A O 1
ATOM 1805 N N . ASN A 1 224 ? 70.866 54.076 41.044 1.00 47.44 224 ASN A N 1
ATOM 1806 C CA . ASN A 1 224 ? 69.779 53.964 42.028 1.00 47.44 224 ASN A CA 1
ATOM 1807 C C . ASN A 1 224 ? 68.451 54.559 41.533 1.00 47.44 224 ASN A C 1
ATOM 1809 O O . ASN A 1 224 ? 67.434 53.902 41.688 1.00 47.44 224 ASN A O 1
ATOM 1813 N N . GLU A 1 225 ? 68.448 55.721 40.872 1.00 51.31 225 GLU A N 1
ATOM 1814 C CA . GLU A 1 225 ? 67.209 56.320 40.338 1.00 51.31 225 GLU A CA 1
ATOM 1815 C C . GLU A 1 225 ? 66.603 55.489 39.187 1.00 51.31 225 GLU A C 1
ATOM 1817 O O . GLU A 1 225 ? 65.383 55.423 39.031 1.00 51.31 225 GLU A O 1
ATOM 1822 N N . ILE A 1 226 ? 67.444 54.796 38.406 1.00 54.97 226 ILE A N 1
ATOM 1823 C CA . ILE A 1 226 ? 66.992 53.859 37.366 1.00 54.97 226 ILE A CA 1
ATOM 1824 C C . ILE A 1 226 ? 66.390 52.613 38.021 1.00 54.97 226 ILE A C 1
ATOM 1826 O O . ILE A 1 226 ? 65.291 52.209 37.662 1.00 54.97 226 ILE A O 1
ATOM 1830 N N . TYR A 1 227 ? 67.048 52.039 39.032 1.00 55.72 227 TYR A N 1
ATOM 1831 C CA . TYR A 1 227 ? 66.497 50.887 39.743 1.00 55.72 227 TYR A CA 1
ATOM 1832 C C . TYR A 1 227 ? 65.243 51.230 40.557 1.00 55.72 227 TYR A C 1
ATOM 1834 O O . TYR A 1 227 ? 64.331 50.416 40.577 1.00 55.72 227 TYR A O 1
ATOM 1842 N N . GLU A 1 228 ? 65.122 52.414 41.162 1.00 63.03 228 GLU A N 1
ATOM 1843 C CA . GLU A 1 228 ? 63.883 52.844 41.831 1.00 63.03 228 GLU A CA 1
ATOM 1844 C C . GLU A 1 228 ? 62.731 53.050 40.835 1.00 63.03 228 GLU A C 1
ATOM 1846 O O . GLU A 1 228 ? 61.602 52.649 41.118 1.00 63.03 228 GLU A O 1
ATOM 1851 N N . THR A 1 229 ? 62.994 53.604 39.645 1.00 68.38 229 THR A N 1
ATOM 1852 C CA . THR A 1 229 ? 61.954 53.754 38.611 1.00 68.38 229 THR A CA 1
ATOM 1853 C C . THR A 1 229 ? 61.576 52.426 37.953 1.00 68.38 229 THR A C 1
ATOM 1855 O O . THR A 1 229 ? 60.384 52.175 37.767 1.00 68.38 229 THR A O 1
ATOM 1858 N N . ASP A 1 230 ? 62.529 51.529 37.686 1.00 68.31 230 ASP A N 1
ATOM 1859 C CA . ASP A 1 230 ? 62.237 50.167 37.224 1.00 68.31 230 ASP A CA 1
ATOM 1860 C C . ASP A 1 230 ? 61.510 49.342 38.299 1.00 68.31 230 ASP A C 1
ATOM 1862 O O . ASP A 1 230 ? 60.567 48.627 37.963 1.00 68.31 230 ASP A O 1
ATOM 1866 N N . ILE A 1 231 ? 61.861 49.476 39.586 1.00 73.94 231 ILE A N 1
ATOM 1867 C CA . ILE A 1 231 ? 61.128 48.851 40.701 1.00 73.94 231 ILE A CA 1
ATOM 1868 C C . ILE A 1 231 ? 59.695 49.388 40.759 1.00 73.94 231 ILE A C 1
ATOM 1870 O O . ILE A 1 231 ? 58.770 48.585 40.745 1.00 73.94 231 ILE A O 1
ATOM 1874 N N . ALA A 1 232 ? 59.472 50.704 40.712 1.00 75.31 232 ALA A N 1
ATOM 1875 C CA . ALA A 1 232 ? 58.119 51.271 40.717 1.00 75.31 232 ALA A CA 1
ATOM 1876 C C . ALA A 1 232 ? 57.282 50.835 39.491 1.00 75.31 232 ALA A C 1
ATOM 1878 O O . ALA A 1 232 ? 56.076 50.591 39.595 1.00 75.31 232 ALA A O 1
ATOM 1879 N N . ILE A 1 233 ? 57.912 50.682 38.320 1.00 77.19 233 ILE A N 1
ATOM 1880 C CA . ILE A 1 233 ? 57.271 50.137 37.113 1.00 77.19 233 ILE A CA 1
ATOM 1881 C C . ILE A 1 233 ? 56.978 48.636 37.268 1.00 77.19 233 ILE A C 1
ATOM 1883 O O . ILE A 1 233 ? 55.938 48.170 36.794 1.00 77.19 233 ILE A O 1
ATOM 1887 N N . LEU A 1 234 ? 57.855 47.873 37.923 1.00 79.50 234 LEU A N 1
ATOM 1888 C CA . LEU A 1 234 ? 57.655 46.453 38.214 1.00 79.50 234 LEU A CA 1
ATOM 1889 C C . LEU A 1 234 ? 56.585 46.229 39.287 1.00 79.50 234 LEU A C 1
ATOM 1891 O O . LEU A 1 234 ? 55.769 45.339 39.101 1.00 79.50 234 LEU A O 1
ATOM 1895 N N . GLU A 1 235 ? 56.505 47.051 40.332 1.00 81.31 235 GLU A N 1
ATOM 1896 C CA . GLU A 1 235 ? 55.435 47.030 41.340 1.00 81.31 235 GLU A CA 1
ATOM 1897 C C . GLU A 1 235 ? 54.078 47.405 40.729 1.00 81.31 235 GLU A C 1
ATOM 1899 O O . GLU A 1 235 ? 53.072 46.742 40.980 1.00 81.31 235 GLU A O 1
ATOM 1904 N N . SER A 1 236 ? 54.044 48.416 39.854 1.00 81.38 236 SER A N 1
ATOM 1905 C CA . SER A 1 236 ? 52.851 48.786 39.080 1.00 81.38 236 SER A CA 1
ATOM 1906 C C . SER A 1 236 ? 52.368 47.639 38.178 1.00 81.38 236 SER A C 1
ATOM 1908 O O . SER A 1 236 ? 51.174 47.318 38.138 1.00 81.38 236 SER A O 1
ATOM 1910 N N . LYS A 1 237 ? 53.300 46.954 37.500 1.00 83.38 237 LYS A N 1
ATOM 1911 C CA . LYS A 1 237 ? 53.013 45.748 36.706 1.00 83.38 237 LYS A CA 1
ATOM 1912 C C . LYS A 1 237 ? 52.588 44.570 37.580 1.00 83.38 237 LYS A C 1
ATOM 1914 O O . LYS A 1 237 ? 51.615 43.913 37.234 1.00 83.38 237 LYS A O 1
ATOM 1919 N N . LEU A 1 238 ? 53.250 44.337 38.714 1.00 82.12 238 LEU A N 1
ATOM 1920 C CA . LEU A 1 238 ? 52.909 43.282 39.667 1.00 82.12 238 LEU A CA 1
ATOM 1921 C C . LEU A 1 238 ? 51.465 43.465 40.132 1.00 82.12 238 LEU A C 1
ATOM 1923 O O . LEU A 1 238 ? 50.642 42.589 39.897 1.00 82.12 238 LEU A O 1
ATOM 1927 N N . LYS A 1 239 ? 51.127 44.652 40.641 1.00 85.88 239 LYS A N 1
ATOM 1928 C CA . LYS A 1 239 ? 49.793 44.995 41.143 1.00 85.88 239 LYS A CA 1
ATOM 1929 C C . LYS A 1 239 ? 48.696 44.908 40.078 1.00 85.88 239 LYS A C 1
ATOM 1931 O O . LYS A 1 239 ? 47.579 44.491 40.375 1.00 85.88 239 LYS A O 1
ATOM 1936 N N . THR A 1 240 ? 48.994 45.264 38.826 1.00 83.31 240 THR A N 1
ATOM 1937 C CA . THR A 1 240 ? 48.040 45.077 37.715 1.00 83.31 240 THR A CA 1
ATOM 1938 C C . THR A 1 240 ? 47.930 43.616 37.270 1.00 83.31 240 THR A C 1
ATOM 1940 O O . THR A 1 240 ? 46.840 43.195 36.887 1.00 83.31 240 THR A O 1
ATOM 1943 N N . THR A 1 241 ? 48.988 42.804 37.385 1.00 80.81 241 THR A N 1
ATOM 1944 C CA . THR A 1 241 ? 48.884 41.346 37.196 1.00 80.81 241 THR A CA 1
ATOM 1945 C C . THR A 1 241 ? 48.192 40.635 38.357 1.00 80.81 241 THR A C 1
ATOM 1947 O O . THR A 1 241 ? 47.448 39.699 38.098 1.00 80.81 241 THR A O 1
ATOM 1950 N N . GLU A 1 242 ? 48.355 41.089 39.601 1.00 84.31 242 GLU A N 1
ATOM 1951 C CA . GLU A 1 242 ? 47.623 40.593 40.773 1.00 84.31 242 GLU A CA 1
ATOM 1952 C C . GLU A 1 242 ? 46.128 40.880 40.632 1.00 84.31 242 GLU A C 1
ATOM 1954 O O . GLU A 1 242 ? 45.324 39.968 40.794 1.00 84.31 242 GLU A O 1
ATOM 1959 N N . GLN A 1 243 ? 45.750 42.101 40.229 1.00 85.25 243 GLN A N 1
ATOM 1960 C CA . GLN A 1 243 ? 44.353 42.413 39.920 1.00 85.25 243 GLN A CA 1
ATOM 1961 C C . GLN A 1 243 ? 43.819 41.513 38.797 1.00 85.25 243 GLN A C 1
ATOM 1963 O O . GLN A 1 243 ? 42.795 40.872 38.983 1.00 85.25 243 GLN A O 1
ATOM 1968 N N . LEU A 1 244 ? 44.549 41.360 37.684 1.00 88.31 244 LEU A N 1
ATOM 1969 C CA . LEU A 1 244 ? 44.139 40.482 36.578 1.00 88.31 244 LEU A CA 1
ATOM 1970 C C . LEU A 1 244 ? 44.051 38.995 36.983 1.00 88.31 244 LEU A C 1
ATOM 1972 O O . LEU A 1 244 ? 43.294 38.236 36.378 1.00 88.31 244 LEU A O 1
ATOM 1976 N N . VAL A 1 245 ? 44.846 38.551 37.960 1.00 86.56 245 VAL A N 1
ATOM 1977 C CA . VAL A 1 245 ? 44.767 37.200 38.536 1.00 86.56 245 VAL A CA 1
ATOM 1978 C C . VAL A 1 245 ? 43.540 37.074 39.436 1.00 86.56 245 VAL A C 1
ATOM 1980 O O . VAL A 1 245 ? 42.836 36.078 39.319 1.00 86.56 245 VAL A O 1
ATOM 1983 N N . ASN A 1 246 ? 43.228 38.081 40.253 1.00 86.50 246 ASN A N 1
ATOM 1984 C CA . ASN A 1 246 ? 42.018 38.106 41.077 1.00 86.50 246 ASN A CA 1
ATOM 1985 C C . ASN A 1 246 ? 40.751 38.138 40.207 1.00 86.50 246 ASN A C 1
ATOM 1987 O O . ASN A 1 246 ? 39.925 37.242 40.332 1.00 86.50 246 ASN A O 1
ATOM 1991 N N . ASP A 1 247 ? 40.668 39.046 39.228 1.00 86.81 247 ASP A N 1
ATOM 1992 C CA . ASP A 1 247 ? 39.561 39.131 38.261 1.00 86.81 247 ASP A CA 1
ATOM 1993 C C . ASP A 1 247 ? 39.329 37.784 37.539 1.00 86.81 247 ASP A C 1
ATOM 1995 O O . ASP A 1 247 ? 38.199 37.399 37.231 1.00 86.81 247 ASP A O 1
ATOM 1999 N N . LYS A 1 248 ? 40.410 37.037 37.265 1.00 88.69 248 LYS A N 1
ATOM 2000 C CA . LYS A 1 248 ? 40.345 35.690 36.678 1.00 88.69 248 LYS A CA 1
ATOM 2001 C C . LYS A 1 248 ? 39.970 34.606 37.680 1.00 88.69 248 LYS A C 1
ATOM 2003 O O . LYS A 1 248 ? 39.296 33.665 37.280 1.00 88.69 248 LYS A O 1
ATOM 2008 N N . ASN A 1 249 ? 40.385 34.710 38.938 1.00 86.69 249 ASN A N 1
ATOM 2009 C CA . ASN A 1 249 ? 39.976 33.785 39.992 1.00 86.69 249 ASN A CA 1
ATOM 2010 C C . ASN A 1 249 ? 38.476 33.934 40.289 1.00 86.69 249 ASN A C 1
ATOM 2012 O O . ASN A 1 249 ? 37.796 32.922 40.413 1.00 86.69 249 ASN A O 1
ATOM 2016 N N . ASP A 1 250 ? 37.941 35.156 40.281 1.00 86.75 250 ASP A N 1
ATOM 2017 C CA . ASP A 1 250 ? 36.506 35.437 40.430 1.00 86.75 250 ASP A CA 1
ATOM 2018 C C . ASP A 1 250 ? 35.701 34.929 39.214 1.00 86.75 250 ASP A C 1
ATOM 2020 O O . ASP A 1 250 ? 34.634 34.322 39.357 1.00 86.75 250 ASP A O 1
ATOM 2024 N N . ALA A 1 251 ? 36.245 35.083 37.999 1.00 85.75 251 ALA A N 1
ATOM 2025 C CA . ALA A 1 251 ? 35.682 34.481 36.786 1.00 85.75 251 ALA A CA 1
ATOM 2026 C C . ALA A 1 251 ? 35.750 32.939 36.793 1.00 85.75 251 ALA A C 1
ATOM 2028 O O . ALA A 1 251 ? 34.856 32.278 36.270 1.00 85.75 251 ALA A O 1
ATOM 2029 N N . ILE A 1 252 ? 36.787 32.346 37.394 1.00 85.75 252 ILE A N 1
ATOM 2030 C CA . ILE A 1 252 ? 36.877 30.895 37.612 1.00 85.75 252 ILE A CA 1
ATOM 2031 C C . ILE A 1 252 ? 35.862 30.456 38.672 1.00 85.75 252 ILE A C 1
ATOM 2033 O O . ILE A 1 252 ? 35.189 29.460 38.449 1.00 85.75 252 ILE A O 1
ATOM 2037 N N . HIS A 1 253 ? 35.693 31.199 39.770 1.00 86.06 253 HIS A N 1
ATOM 2038 C CA . HIS A 1 253 ? 34.738 30.882 40.837 1.00 86.06 253 HIS A CA 1
ATOM 2039 C C . HIS A 1 253 ? 33.295 30.871 40.321 1.00 86.06 253 HIS A C 1
ATOM 2041 O O . HIS A 1 253 ? 32.579 29.894 40.511 1.00 86.06 253 HIS A O 1
ATOM 2047 N N . THR A 1 254 ? 32.899 31.900 39.572 1.00 86.75 254 THR A N 1
ATOM 2048 C CA . THR A 1 254 ? 31.562 31.975 38.956 1.00 86.75 254 THR A CA 1
ATOM 2049 C C . THR A 1 254 ? 31.342 30.907 37.876 1.00 86.75 254 THR A C 1
ATOM 2051 O O . THR A 1 254 ? 30.247 30.352 37.753 1.00 86.75 254 THR A O 1
ATOM 2054 N N . LEU A 1 255 ? 32.381 30.523 37.123 1.00 88.62 255 LEU A N 1
ATOM 2055 C CA . LEU A 1 255 ? 32.311 29.343 36.250 1.00 88.62 255 LEU A CA 1
ATOM 2056 C C . LEU A 1 255 ? 32.196 28.033 37.049 1.00 88.62 255 LEU A C 1
ATOM 2058 O O . LEU A 1 255 ? 31.463 27.141 36.630 1.00 88.62 255 LEU A O 1
ATOM 2062 N N . GLN A 1 256 ? 32.860 27.920 38.200 1.00 86.38 256 GLN A N 1
ATOM 2063 C CA . GLN A 1 256 ? 32.762 26.771 39.103 1.00 86.38 256 GLN A CA 1
ATOM 2064 C C . GLN A 1 256 ? 31.322 26.611 39.625 1.00 86.38 256 GLN A C 1
ATOM 2066 O O . GLN A 1 256 ? 30.743 25.536 39.495 1.00 86.38 256 GLN A O 1
ATOM 2071 N N . GLU A 1 257 ? 30.719 27.702 40.110 1.00 86.88 257 GLU A N 1
ATOM 2072 C CA . GLU A 1 257 ? 29.332 27.758 40.593 1.00 86.88 257 GLU A CA 1
ATOM 2073 C C . GLU A 1 257 ? 28.336 27.347 39.501 1.00 86.88 257 GLU A C 1
ATOM 2075 O O . GLU A 1 257 ? 27.503 26.470 39.725 1.00 86.88 257 GLU A O 1
ATOM 2080 N N . THR A 1 258 ? 28.458 27.888 38.281 1.00 89.12 258 THR A N 1
ATOM 2081 C CA . THR A 1 258 ? 27.571 27.483 37.169 1.00 89.12 258 THR A CA 1
ATOM 2082 C C . THR A 1 258 ? 27.771 26.028 36.732 1.00 89.12 258 THR A C 1
ATOM 2084 O O . THR A 1 258 ? 26.814 25.385 36.299 1.00 89.12 258 THR A O 1
ATOM 2087 N N . VAL A 1 259 ? 28.980 25.472 36.866 1.00 87.44 259 VAL A N 1
ATOM 2088 C CA . VAL A 1 259 ? 29.247 24.045 36.627 1.00 87.44 259 VAL A CA 1
ATOM 2089 C C . VAL A 1 259 ? 28.619 23.167 37.710 1.00 87.44 259 VAL A C 1
ATOM 2091 O O . VAL A 1 259 ? 28.107 22.096 37.383 1.00 87.44 259 VAL A O 1
ATOM 2094 N N . ASP A 1 260 ? 28.616 23.599 38.970 1.00 85.25 260 ASP A N 1
ATOM 2095 C CA . ASP A 1 260 ? 27.999 22.854 40.070 1.00 85.25 260 ASP A CA 1
ATOM 2096 C C . ASP A 1 260 ? 26.459 22.941 40.037 1.00 85.25 260 ASP A C 1
ATOM 2098 O O . ASP A 1 260 ? 25.806 21.901 40.131 1.00 85.25 260 ASP A O 1
ATOM 2102 N N . GLU A 1 261 ? 25.874 24.103 39.713 1.00 87.81 261 GLU A N 1
ATOM 2103 C CA . GLU A 1 261 ? 24.440 24.230 39.378 1.00 87.81 261 GLU A CA 1
ATOM 2104 C C . GLU A 1 261 ? 24.017 23.294 38.229 1.00 87.81 261 GLU A C 1
ATOM 2106 O O . GLU A 1 261 ? 22.904 22.763 38.213 1.00 87.81 261 GLU A O 1
ATOM 2111 N N . LEU A 1 262 ? 24.874 23.125 37.215 1.00 86.81 262 LEU A N 1
ATOM 2112 C CA . LEU A 1 262 ? 24.589 22.244 36.081 1.00 86.81 262 LEU A CA 1
ATOM 2113 C C . LEU A 1 262 ? 24.727 20.762 36.451 1.00 86.81 262 LEU A C 1
ATOM 2115 O O . LEU A 1 262 ? 23.990 19.952 35.895 1.00 86.81 262 LEU A O 1
ATOM 2119 N N . LYS A 1 263 ? 25.602 20.393 37.398 1.00 86.94 263 LYS A N 1
ATOM 2120 C CA . LYS A 1 263 ? 25.636 19.030 37.961 1.00 86.94 263 LYS A CA 1
ATOM 2121 C C . LYS A 1 263 ? 24.367 18.731 38.750 1.00 86.94 263 LYS A C 1
ATOM 2123 O O . LYS A 1 263 ? 23.793 17.667 38.554 1.00 86.94 263 LYS A O 1
ATOM 2128 N N . GLU A 1 264 ? 23.916 19.662 39.589 1.00 87.69 264 GLU A N 1
ATOM 2129 C CA . GLU A 1 264 ? 22.681 19.522 40.370 1.00 87.69 264 GLU A CA 1
ATOM 2130 C C . GLU A 1 264 ? 21.476 19.293 39.443 1.00 87.69 264 GLU A C 1
ATOM 2132 O O . GLU A 1 264 ? 20.823 18.257 39.529 1.00 87.69 264 GLU A O 1
ATOM 2137 N N . LYS A 1 265 ? 21.298 20.144 38.423 1.00 88.69 265 LYS A N 1
ATOM 2138 C CA . LYS A 1 265 ? 20.240 19.985 37.405 1.00 88.69 265 LYS A CA 1
ATOM 2139 C C . LYS A 1 265 ? 20.366 18.699 36.575 1.00 88.69 265 LYS A C 1
ATOM 2141 O O . LYS A 1 265 ? 19.356 18.172 36.115 1.00 88.69 265 LYS A O 1
ATOM 2146 N N . VAL A 1 266 ? 21.578 18.183 36.350 1.00 87.38 266 VAL A N 1
ATOM 2147 C CA . VAL A 1 266 ? 21.789 16.883 35.682 1.00 87.38 266 VAL A CA 1
ATOM 2148 C C . VAL A 1 266 ? 21.413 15.715 36.597 1.00 87.38 266 VAL A C 1
ATOM 2150 O O . VAL A 1 266 ? 20.852 14.738 36.103 1.00 87.38 266 VAL A O 1
ATOM 2153 N N . ASN A 1 267 ? 21.654 15.821 37.905 1.00 84.00 267 ASN A N 1
ATOM 2154 C CA . ASN A 1 267 ? 21.201 14.831 38.882 1.00 84.00 267 ASN A CA 1
ATOM 2155 C C . ASN A 1 267 ? 19.667 14.837 38.988 1.00 84.00 267 ASN A C 1
ATOM 2157 O O . ASN A 1 267 ? 19.062 13.784 38.814 1.00 84.00 267 ASN A O 1
ATOM 2161 N N . ASP A 1 268 ? 19.034 16.009 39.127 1.00 85.44 268 ASP A N 1
ATOM 2162 C CA . ASP A 1 268 ? 17.567 16.154 39.144 1.00 85.44 268 ASP A CA 1
ATOM 2163 C C . ASP A 1 268 ? 16.911 15.521 37.906 1.00 85.44 268 ASP A C 1
ATOM 2165 O O . ASP A 1 268 ? 15.923 14.793 38.004 1.00 85.44 268 ASP A O 1
ATOM 2169 N N . LEU A 1 269 ? 17.471 15.775 36.716 1.00 87.25 269 LEU A N 1
ATOM 2170 C CA . LEU A 1 269 ? 16.989 15.190 35.462 1.00 87.25 269 LEU A CA 1
ATOM 2171 C C . LEU A 1 269 ? 17.269 13.683 35.364 1.00 87.25 269 LEU A C 1
ATOM 2173 O O . LEU A 1 269 ? 16.501 12.971 34.717 1.00 87.25 269 LEU A O 1
ATOM 2177 N N . SER A 1 270 ? 18.335 13.184 35.995 1.00 85.12 270 SER A N 1
ATOM 2178 C CA . SER A 1 270 ? 18.623 11.749 36.093 1.00 85.12 270 SER A CA 1
ATOM 2179 C C . SER A 1 270 ? 17.624 11.042 37.010 1.00 85.12 270 SER A C 1
ATOM 2181 O O . SER A 1 270 ? 17.119 9.979 36.651 1.00 85.12 270 SER A O 1
ATOM 2183 N N . ASP A 1 271 ? 17.280 11.643 38.149 1.00 85.25 271 ASP A N 1
ATOM 2184 C CA . ASP A 1 271 ? 16.310 11.087 39.093 1.00 85.25 271 ASP A CA 1
ATOM 2185 C C . ASP A 1 271 ? 14.883 11.145 38.524 1.00 85.25 271 ASP A C 1
ATOM 2187 O O . ASP A 1 271 ? 14.174 10.139 38.563 1.00 85.25 271 ASP A O 1
ATOM 2191 N N . GLN A 1 272 ? 14.493 12.244 37.864 1.00 86.44 272 GLN A N 1
ATOM 2192 C CA . GLN A 1 272 ? 13.230 12.326 37.111 1.00 86.44 272 GLN A CA 1
ATOM 2193 C C . GLN A 1 272 ? 13.162 11.305 35.964 1.00 86.44 272 GLN A C 1
ATOM 2195 O O . GLN A 1 272 ? 12.100 10.732 35.703 1.00 86.44 272 GLN A O 1
ATOM 2200 N N . LEU A 1 273 ? 14.279 11.042 35.273 1.00 83.62 273 LEU A N 1
ATOM 2201 C CA . LEU A 1 273 ? 14.352 9.999 34.248 1.00 83.62 273 LEU A CA 1
ATOM 2202 C C . LEU A 1 273 ? 14.223 8.600 34.867 1.00 83.62 273 LEU A C 1
ATOM 2204 O O . LEU A 1 273 ? 13.534 7.751 34.302 1.00 83.62 273 LEU A O 1
ATOM 2208 N N . GLN A 1 274 ? 14.827 8.363 36.033 1.00 83.19 274 GLN A N 1
ATOM 2209 C CA . GLN A 1 274 ? 14.735 7.092 36.748 1.00 83.19 274 GLN A CA 1
ATOM 2210 C C . GLN A 1 274 ? 13.320 6.845 37.298 1.00 83.19 274 GLN A C 1
ATOM 2212 O O . GLN A 1 274 ? 12.796 5.744 37.138 1.00 83.19 274 GLN A O 1
ATOM 2217 N N . GLU A 1 275 ? 12.650 7.861 37.849 1.00 84.19 275 GLU A N 1
ATOM 2218 C CA . GLU A 1 275 ? 11.236 7.798 38.248 1.00 84.19 275 GLU A CA 1
ATOM 2219 C C . GLU A 1 275 ? 10.314 7.570 37.035 1.00 84.19 275 GLU A C 1
ATOM 2221 O O . GLU A 1 275 ? 9.438 6.698 37.061 1.00 84.19 275 GLU A O 1
ATOM 2226 N N . SER A 1 276 ? 10.566 8.268 35.923 1.00 81.44 276 SER A N 1
ATOM 2227 C CA . SER A 1 276 ? 9.878 8.033 34.644 1.00 81.44 276 SER A CA 1
ATOM 2228 C C . SER A 1 276 ? 10.087 6.600 34.137 1.00 81.44 276 SER A C 1
ATOM 2230 O O . SER A 1 276 ? 9.175 5.984 33.587 1.00 81.44 276 SER A O 1
ATOM 2232 N N . GLN A 1 277 ? 11.272 6.024 34.340 1.00 81.69 277 GLN A N 1
ATOM 2233 C CA . GLN A 1 277 ? 11.572 4.654 33.936 1.00 81.69 277 GLN A CA 1
ATOM 2234 C C . GLN A 1 277 ? 10.910 3.619 34.862 1.00 81.69 277 GLN A C 1
ATOM 2236 O O . GLN A 1 277 ? 10.378 2.625 34.367 1.00 81.69 277 GLN A O 1
ATOM 2241 N N . VAL A 1 278 ? 10.856 3.862 36.176 1.00 85.50 278 VAL A N 1
ATOM 2242 C CA . VAL A 1 278 ? 10.125 3.020 37.143 1.00 85.50 278 VAL A CA 1
ATOM 2243 C C . VAL A 1 278 ? 8.619 3.044 36.871 1.00 85.50 278 VAL A C 1
ATOM 2245 O O . VAL A 1 278 ? 7.989 1.987 36.833 1.00 85.50 278 VAL A O 1
ATOM 2248 N N . THR A 1 279 ? 8.034 4.215 36.610 1.00 84.00 279 THR A N 1
ATOM 2249 C CA . THR A 1 279 ? 6.606 4.336 36.264 1.00 84.00 279 THR A CA 1
ATOM 2250 C C . THR A 1 279 ? 6.280 3.694 34.913 1.00 84.00 279 THR A C 1
ATOM 2252 O O . THR A 1 279 ? 5.281 2.984 34.811 1.00 84.00 279 THR A O 1
ATOM 2255 N N . VAL A 1 280 ? 7.147 3.815 33.899 1.00 82.12 280 VAL A N 1
ATOM 2256 C CA . VAL A 1 280 ? 7.008 3.072 32.630 1.00 82.12 280 VAL A CA 1
ATOM 2257 C C . VAL A 1 280 ? 7.103 1.554 32.833 1.00 82.12 280 VAL A C 1
ATOM 2259 O O . VAL A 1 280 ? 6.330 0.821 32.214 1.00 82.12 280 VAL A O 1
ATOM 2262 N N . VAL A 1 281 ? 7.975 1.059 33.719 1.00 85.69 281 VAL A N 1
ATOM 2263 C CA . VAL A 1 281 ? 8.030 -0.374 34.074 1.00 85.69 281 VAL A CA 1
ATOM 2264 C C . VAL A 1 281 ? 6.746 -0.812 34.784 1.00 85.69 281 VAL A C 1
ATOM 2266 O O . VAL A 1 281 ? 6.141 -1.797 34.367 1.00 85.69 281 VAL A O 1
ATOM 2269 N N . ALA A 1 282 ? 6.256 -0.053 35.767 1.00 80.50 282 ALA A N 1
ATOM 2270 C CA . ALA A 1 282 ? 4.988 -0.342 36.441 1.00 80.50 282 ALA A CA 1
ATOM 2271 C C . ALA A 1 282 ? 3.786 -0.309 35.471 1.00 80.50 282 ALA A C 1
ATOM 2273 O O . ALA A 1 282 ? 2.868 -1.129 35.571 1.00 80.50 282 ALA A O 1
ATOM 2274 N N . HIS A 1 283 ? 3.793 0.587 34.479 1.00 83.75 283 HIS A N 1
ATOM 2275 C CA . HIS A 1 283 ? 2.805 0.603 33.399 1.00 83.75 283 HIS A CA 1
ATOM 2276 C C . HIS A 1 283 ? 2.940 -0.599 32.453 1.00 83.75 283 HIS A C 1
ATOM 2278 O O . HIS A 1 283 ? 1.929 -1.193 32.084 1.00 83.75 283 HIS A O 1
ATOM 2284 N N . ALA A 1 284 ? 4.154 -1.037 32.115 1.00 82.00 284 ALA A N 1
ATOM 2285 C CA . ALA A 1 284 ? 4.366 -2.259 31.340 1.00 82.00 284 ALA A CA 1
ATOM 2286 C C . ALA A 1 284 ? 3.900 -3.520 32.097 1.00 82.00 284 ALA A C 1
ATOM 2288 O O . ALA A 1 284 ? 3.261 -4.393 31.506 1.00 82.00 284 ALA A O 1
ATOM 2289 N N . GLU A 1 285 ? 4.148 -3.608 33.407 1.00 82.25 285 GLU A N 1
ATOM 2290 C CA . GLU A 1 285 ? 3.690 -4.717 34.251 1.00 82.25 285 GLU A CA 1
ATOM 2291 C C . GLU A 1 285 ? 2.174 -4.717 34.455 1.00 82.25 285 GLU A C 1
ATOM 2293 O O . GLU A 1 285 ? 1.546 -5.773 34.359 1.00 82.25 285 GLU A O 1
ATOM 2298 N N . THR A 1 286 ? 1.549 -3.554 34.658 1.00 84.38 286 THR A N 1
ATOM 2299 C CA . THR A 1 286 ? 0.083 -3.457 34.736 1.00 84.38 286 THR A CA 1
ATOM 2300 C C . THR A 1 286 ? -0.587 -3.737 33.391 1.00 84.38 286 THR A C 1
ATOM 2302 O O . THR A 1 286 ? -1.582 -4.456 33.372 1.00 84.38 286 THR A O 1
ATOM 2305 N N . ILE A 1 287 ? -0.019 -3.306 32.258 1.00 82.12 287 ILE A N 1
ATOM 2306 C CA . ILE A 1 287 ? -0.484 -3.708 30.917 1.00 82.12 287 ILE A CA 1
ATOM 2307 C C . ILE A 1 287 ? -0.337 -5.223 30.719 1.00 82.12 287 ILE A C 1
ATOM 2309 O O . ILE A 1 287 ? -1.271 -5.866 30.242 1.00 82.12 287 ILE A O 1
ATOM 2313 N N . LYS A 1 288 ? 0.786 -5.826 31.128 1.00 87.94 288 LYS A N 1
ATOM 2314 C CA . LYS A 1 288 ? 1.007 -7.281 31.059 1.00 87.94 288 LYS A CA 1
ATOM 2315 C C . LYS A 1 288 ? 0.019 -8.050 31.944 1.00 87.94 288 LYS A C 1
ATOM 2317 O O . LYS A 1 288 ? -0.544 -9.049 31.502 1.00 87.94 288 LYS A O 1
ATOM 2322 N N . SER A 1 289 ? -0.244 -7.553 33.152 1.00 84.88 289 SER A N 1
ATOM 2323 C CA . SER A 1 289 ? -1.246 -8.080 34.087 1.00 84.88 289 SER A CA 1
ATOM 2324 C C . SER A 1 289 ? -2.663 -7.977 33.516 1.00 84.88 289 SER A C 1
ATOM 2326 O O . SER A 1 289 ? -3.399 -8.960 33.523 1.00 84.88 289 SER A O 1
ATOM 2328 N N . LEU A 1 290 ? -3.033 -6.836 32.925 1.00 82.88 290 LEU A N 1
ATOM 2329 C CA . LEU A 1 290 ? -4.310 -6.655 32.230 1.00 82.88 290 LEU A CA 1
ATOM 2330 C C . LEU A 1 290 ? -4.432 -7.569 31.006 1.00 82.88 290 LEU A C 1
ATOM 2332 O O . LEU A 1 290 ? -5.487 -8.160 30.799 1.00 82.88 290 LEU A O 1
ATOM 2336 N N . HIS A 1 291 ? -3.370 -7.744 30.219 1.00 82.88 291 HIS A N 1
ATOM 2337 C CA . HIS A 1 291 ? -3.382 -8.632 29.058 1.00 82.88 291 HIS A CA 1
ATOM 2338 C C . HIS A 1 291 ? -3.526 -10.106 29.466 1.00 82.88 291 HIS A C 1
ATOM 2340 O O . HIS A 1 291 ? -4.326 -10.831 28.872 1.00 82.88 291 HIS A O 1
ATOM 2346 N N . GLU A 1 292 ? -2.838 -10.545 30.525 1.00 83.12 292 GLU A N 1
ATOM 2347 C CA . GLU A 1 292 ? -3.009 -11.897 31.062 1.00 83.12 292 GLU A CA 1
ATOM 2348 C C . GLU A 1 292 ? -4.383 -12.066 31.735 1.00 83.12 292 GLU A C 1
ATOM 2350 O O . GLU A 1 292 ? -5.014 -13.099 31.541 1.00 83.12 292 GLU A O 1
ATOM 2355 N N . LYS A 1 293 ? -4.934 -11.039 32.403 1.00 86.19 293 LYS A N 1
ATOM 2356 C CA . LYS A 1 293 ? -6.334 -11.030 32.872 1.00 86.19 293 LYS A CA 1
ATOM 2357 C C . LYS A 1 293 ? -7.339 -11.115 31.721 1.00 86.19 293 LYS A C 1
ATOM 2359 O O . LYS A 1 293 ? -8.329 -11.821 31.855 1.00 86.19 293 LYS A O 1
ATOM 2364 N N . ILE A 1 294 ? -7.101 -10.456 30.585 1.00 82.62 294 ILE A N 1
ATOM 2365 C CA . ILE A 1 294 ? -7.942 -10.552 29.375 1.00 82.62 294 ILE A CA 1
ATOM 2366 C C . ILE A 1 294 ? -7.829 -11.949 28.749 1.00 82.62 294 ILE A C 1
ATOM 2368 O O . ILE A 1 294 ? -8.829 -12.504 28.297 1.00 82.62 294 ILE A O 1
ATOM 2372 N N . LYS A 1 295 ? -6.634 -12.545 28.732 1.00 85.44 295 LYS A N 1
ATOM 2373 C CA . LYS A 1 295 ? -6.393 -13.916 28.258 1.00 85.44 295 LYS A CA 1
ATOM 2374 C C . LYS A 1 295 ? -7.061 -14.949 29.169 1.00 85.44 295 LYS A C 1
ATOM 2376 O O . LYS A 1 295 ? -7.770 -15.814 28.666 1.00 85.44 295 LYS A O 1
ATOM 2381 N N . GLN A 1 296 ? -6.934 -14.803 30.487 1.00 81.81 296 GLN A N 1
ATOM 2382 C CA . GLN A 1 296 ? -7.666 -15.590 31.481 1.00 81.81 296 GLN A CA 1
ATOM 2383 C C . GLN A 1 296 ? -9.177 -15.385 31.349 1.00 81.81 296 GLN A C 1
ATOM 2385 O O . GLN A 1 296 ? -9.899 -16.366 31.311 1.00 81.81 296 GLN A O 1
ATOM 2390 N N . ALA A 1 297 ? -9.672 -14.156 31.179 1.00 78.94 297 ALA A N 1
ATOM 2391 C CA . ALA A 1 297 ? -11.094 -13.896 30.961 1.00 78.94 297 ALA A CA 1
ATOM 2392 C C . ALA A 1 297 ? -11.611 -14.536 29.663 1.00 78.94 297 ALA A C 1
ATOM 2394 O O . ALA A 1 297 ? -12.700 -15.094 29.667 1.00 78.94 297 ALA A O 1
ATOM 2395 N N . LYS A 1 298 ? -10.830 -14.538 28.574 1.00 82.69 298 LYS A N 1
ATOM 2396 C CA . LYS A 1 298 ? -11.165 -15.259 27.331 1.00 82.69 298 LYS A CA 1
ATOM 2397 C C . LYS A 1 298 ? -11.176 -16.775 27.525 1.00 82.69 298 LYS A C 1
ATOM 2399 O O . LYS A 1 298 ? -12.097 -17.426 27.045 1.00 82.69 298 LYS A O 1
ATOM 2404 N N . LEU A 1 299 ? -10.194 -17.331 28.238 1.00 82.62 299 LEU A N 1
ATOM 2405 C CA . LEU A 1 299 ? -10.144 -18.760 28.563 1.00 82.62 299 LEU A CA 1
ATOM 2406 C C . LEU A 1 299 ? -11.294 -19.164 29.493 1.00 82.62 299 LEU A C 1
ATOM 2408 O O . LEU A 1 299 ? -11.940 -20.168 29.233 1.00 82.62 299 LEU A O 1
ATOM 2412 N N . SER A 1 300 ? -11.624 -18.354 30.499 1.00 80.81 300 SER A N 1
ATOM 2413 C CA . SER A 1 300 ? -12.786 -18.551 31.368 1.00 80.81 300 SER A CA 1
ATOM 2414 C C . SER A 1 300 ? -14.107 -18.336 30.634 1.00 80.81 300 SER A C 1
ATOM 2416 O O . SER A 1 300 ? -15.054 -19.046 30.920 1.00 80.81 300 SER A O 1
ATOM 2418 N N . MET A 1 301 ? -14.204 -17.419 29.665 1.00 78.81 301 MET A N 1
ATOM 2419 C CA . MET A 1 301 ? -15.391 -17.286 28.807 1.00 78.81 301 MET A CA 1
ATOM 2420 C C . MET A 1 301 ? -15.563 -18.493 27.887 1.00 78.81 301 MET A C 1
ATOM 2422 O O . MET A 1 301 ? -16.687 -18.944 27.703 1.00 78.81 301 MET A O 1
ATOM 2426 N N . GLN A 1 302 ? -14.477 -19.022 27.320 1.00 81.44 302 GLN A N 1
ATOM 2427 C CA . GLN A 1 302 ? -14.527 -20.229 26.500 1.00 81.44 302 GLN A CA 1
ATOM 2428 C C . GLN A 1 302 ? -14.838 -21.456 27.369 1.00 81.44 302 GLN A C 1
ATOM 2430 O O . GLN A 1 302 ? -15.752 -22.195 27.040 1.00 81.44 302 GLN A O 1
ATOM 2435 N N . SER A 1 303 ? -14.203 -21.597 28.535 1.00 78.81 303 SER A N 1
ATOM 2436 C CA . SER A 1 303 ? -14.514 -22.643 29.515 1.00 78.81 303 SER A CA 1
ATOM 2437 C C . SER A 1 303 ? -15.943 -22.542 30.042 1.00 78.81 303 SER A C 1
ATOM 2439 O O . SER A 1 303 ? -16.579 -23.571 30.183 1.00 78.81 303 SER A O 1
ATOM 2441 N N . LEU A 1 304 ? -16.477 -21.341 30.297 1.00 81.88 304 LEU A N 1
ATOM 2442 C CA . LEU A 1 304 ? -17.880 -21.138 30.682 1.00 81.88 304 LEU A CA 1
ATOM 2443 C C . LEU A 1 304 ? -18.836 -21.395 29.518 1.00 81.88 304 LEU A C 1
ATOM 2445 O O . LEU A 1 304 ? -19.978 -21.755 29.754 1.00 81.88 304 LEU A O 1
ATOM 2449 N N . LYS A 1 305 ? -18.412 -21.197 28.268 1.00 84.12 305 LYS A N 1
ATOM 2450 C CA . LYS A 1 305 ? -19.210 -21.518 27.080 1.00 84.12 305 LYS A CA 1
ATOM 2451 C C . LYS A 1 305 ? -19.244 -23.024 26.833 1.00 84.12 305 LYS A C 1
ATOM 2453 O O . LYS A 1 305 ? -20.304 -23.552 26.529 1.00 84.12 305 LYS A O 1
ATOM 2458 N N . ASP A 1 306 ? -18.113 -23.700 26.995 1.00 80.56 306 ASP A N 1
ATOM 2459 C CA . ASP A 1 306 ? -18.005 -25.152 26.875 1.00 80.56 306 ASP A CA 1
ATOM 2460 C C . ASP A 1 306 ? -18.649 -25.845 28.088 1.00 80.56 306 ASP A C 1
ATOM 2462 O O . ASP A 1 306 ? -19.294 -26.873 27.925 1.00 80.56 306 ASP A O 1
ATOM 2466 N N . GLU A 1 307 ? -18.591 -25.235 29.279 1.00 83.38 307 GLU A N 1
ATOM 2467 C CA . GLU A 1 307 ? -19.390 -25.620 30.447 1.00 83.38 307 GLU A CA 1
ATOM 2468 C C . GLU A 1 307 ? -20.877 -25.332 30.223 1.00 83.38 307 GLU A C 1
ATOM 2470 O O . GLU A 1 307 ? -21.676 -26.180 30.572 1.00 83.38 307 GLU A O 1
ATOM 2475 N N . ILE A 1 308 ? -21.286 -24.223 29.591 1.00 79.12 308 ILE A N 1
ATOM 2476 C CA . ILE A 1 308 ? -22.694 -24.005 29.209 1.00 79.12 308 ILE A CA 1
ATOM 2477 C C . ILE A 1 308 ? -23.142 -25.061 28.199 1.00 79.12 308 ILE A C 1
ATOM 2479 O O . ILE A 1 308 ? -24.184 -25.656 28.415 1.00 79.12 308 ILE A O 1
ATOM 2483 N N . CYS A 1 309 ? -22.358 -25.390 27.168 1.00 78.62 309 CYS A N 1
ATOM 2484 C CA . CYS A 1 309 ? -22.687 -26.501 26.271 1.00 78.62 309 CYS A CA 1
ATOM 2485 C C . CYS A 1 309 ? -22.752 -27.841 27.022 1.00 78.62 309 CYS A C 1
ATOM 2487 O O . CYS A 1 309 ? -23.682 -28.610 26.801 1.00 78.62 309 CYS A O 1
ATOM 2489 N N . SER A 1 310 ? -21.814 -28.095 27.940 1.00 85.06 310 SER A N 1
ATOM 2490 C CA . SER A 1 310 ? -21.813 -29.288 28.791 1.00 85.06 310 SER A CA 1
ATOM 2491 C C . SER A 1 310 ? -22.990 -29.309 29.763 1.00 85.06 310 SER A C 1
ATOM 2493 O O . SER A 1 310 ? -23.465 -30.390 30.086 1.00 85.06 310 SER A O 1
ATOM 2495 N N . LYS A 1 311 ? -23.464 -28.150 30.233 1.00 81.75 311 LYS A N 1
ATOM 2496 C CA . LYS A 1 311 ? -24.619 -27.994 31.120 1.00 81.75 311 LYS A CA 1
ATOM 2497 C C . LYS A 1 311 ? -25.932 -27.984 30.357 1.00 81.75 311 LYS A C 1
ATOM 2499 O O . LYS A 1 311 ? -26.905 -28.430 30.930 1.00 81.75 311 LYS A O 1
ATOM 2504 N N . ASP A 1 312 ? -25.969 -27.588 29.091 1.00 80.44 312 ASP A N 1
ATOM 2505 C CA . ASP A 1 312 ? -27.118 -27.787 28.208 1.00 80.44 312 ASP A CA 1
ATOM 2506 C C . ASP A 1 312 ? -27.269 -29.279 27.873 1.00 80.44 312 ASP A C 1
ATOM 2508 O O . ASP A 1 312 ? -28.386 -29.791 27.882 1.00 80.44 312 ASP A O 1
ATOM 2512 N N . THR A 1 313 ? -26.167 -30.017 27.666 1.00 77.56 313 THR A N 1
ATOM 2513 C CA . THR A 1 313 ? -26.222 -31.487 27.577 1.00 77.56 313 THR A CA 1
ATOM 2514 C C . THR A 1 313 ? -26.515 -32.140 28.924 1.00 77.56 313 THR A C 1
ATOM 2516 O O . THR A 1 313 ? -27.326 -33.051 28.958 1.00 77.56 313 THR A O 1
ATOM 2519 N N . GLU A 1 314 ? -25.961 -31.655 30.042 1.00 77.19 314 GLU A N 1
ATOM 2520 C CA . GLU A 1 314 ? -26.299 -32.152 31.389 1.00 77.19 314 GLU A CA 1
ATOM 2521 C C . GLU A 1 314 ? -27.752 -31.807 31.761 1.00 77.19 314 GLU A C 1
ATOM 2523 O O . GLU A 1 314 ? -28.380 -32.562 32.484 1.00 77.19 314 GLU A O 1
ATOM 2528 N N . ILE A 1 315 ? -28.327 -30.716 31.238 1.00 76.19 315 ILE A N 1
ATOM 2529 C CA . ILE A 1 315 ? -29.751 -30.367 31.362 1.00 76.19 315 ILE A CA 1
ATOM 2530 C C . ILE A 1 315 ? -30.605 -31.261 30.466 1.00 76.19 315 ILE A C 1
ATOM 2532 O O . ILE A 1 315 ? -31.658 -31.681 30.915 1.00 76.19 315 ILE A O 1
ATOM 2536 N N . GLN A 1 316 ? -30.167 -31.627 29.259 1.00 75.94 316 GLN A N 1
ATOM 2537 C CA . GLN A 1 316 ? -30.868 -32.635 28.450 1.00 75.94 316 GLN A CA 1
ATOM 2538 C C . GLN A 1 316 ? -30.800 -34.025 29.099 1.00 75.94 316 GLN A C 1
ATOM 2540 O O . GLN A 1 316 ? -31.813 -34.718 29.157 1.00 75.94 316 GLN A O 1
ATOM 2545 N N . GLU A 1 317 ? -29.648 -34.401 29.660 1.00 74.81 317 GLU A N 1
ATOM 2546 C CA . GLU A 1 317 ? -29.474 -35.609 30.470 1.00 74.81 317 GLU A CA 1
ATOM 2547 C C . GLU A 1 317 ? -30.292 -35.537 31.768 1.00 74.81 317 GLU A C 1
ATOM 2549 O O . GLU A 1 317 ? -30.864 -36.549 32.171 1.00 74.81 317 GLU A O 1
ATOM 2554 N N . TYR A 1 318 ? -30.429 -34.362 32.395 1.00 75.44 318 TYR A N 1
ATOM 2555 C CA . TYR A 1 318 ? -31.333 -34.131 33.524 1.00 75.44 318 TYR A CA 1
ATOM 2556 C C . TYR A 1 318 ? -32.799 -34.067 33.115 1.00 75.44 318 TYR A C 1
ATOM 2558 O O . TYR A 1 318 ? -33.614 -34.457 33.926 1.00 75.44 318 TYR A O 1
ATOM 2566 N N . ASP A 1 319 ? -33.180 -33.672 31.904 1.00 77.88 319 ASP A N 1
ATOM 2567 C CA . ASP A 1 319 ? -34.568 -33.751 31.441 1.00 77.88 319 ASP A CA 1
ATOM 2568 C C . ASP A 1 319 ? -34.929 -35.212 31.139 1.00 77.88 319 ASP A C 1
ATOM 2570 O O . ASP A 1 319 ? -35.997 -35.681 31.539 1.00 77.88 319 ASP A O 1
ATOM 2574 N N . THR A 1 320 ? -34.015 -35.989 30.539 1.00 75.94 320 THR A N 1
ATOM 2575 C CA . THR A 1 320 ? -34.202 -37.440 30.391 1.00 75.94 320 THR A CA 1
ATOM 2576 C C . THR A 1 320 ? -34.163 -38.164 31.729 1.00 75.94 320 THR A C 1
ATOM 2578 O O . THR A 1 320 ? -35.026 -38.999 31.968 1.00 75.94 320 THR A O 1
ATOM 2581 N N . THR A 1 321 ? -33.251 -37.824 32.646 1.00 74.12 321 THR A N 1
ATOM 2582 C CA . THR A 1 321 ? -33.214 -38.458 33.973 1.00 74.12 321 THR A CA 1
ATOM 2583 C C . THR A 1 321 ? -34.249 -37.886 34.933 1.00 74.12 321 THR A C 1
ATOM 2585 O O . THR A 1 321 ? -34.621 -38.594 35.850 1.00 74.12 321 THR A O 1
ATOM 2588 N N . VAL A 1 322 ? -34.825 -36.700 34.714 1.00 73.31 322 VAL A N 1
ATOM 2589 C CA . VAL A 1 322 ? -36.066 -36.255 35.373 1.00 73.31 322 VAL A CA 1
ATOM 2590 C C . VAL A 1 322 ? -37.244 -37.031 34.809 1.00 73.31 322 VAL A C 1
ATOM 2592 O O . VAL A 1 322 ? -38.091 -37.431 35.589 1.00 73.31 322 VAL A O 1
ATOM 2595 N N . HIS A 1 323 ? -37.291 -37.344 33.511 1.00 75.62 323 HIS A N 1
ATOM 2596 C CA . HIS A 1 323 ? -38.326 -38.218 32.953 1.00 75.62 323 HIS A CA 1
ATOM 2597 C C . HIS A 1 323 ? -38.218 -39.659 33.493 1.00 75.62 323 HIS A C 1
ATOM 2599 O O . HIS A 1 323 ? -39.208 -40.224 33.966 1.00 75.62 323 HIS A O 1
ATOM 2605 N N . GLU A 1 324 ? -37.009 -40.227 33.523 1.00 69.88 324 GLU A N 1
ATOM 2606 C CA . GLU A 1 324 ? -36.723 -41.520 34.154 1.00 69.88 324 GLU A CA 1
ATOM 2607 C C . GLU A 1 324 ? -36.924 -41.479 35.669 1.00 69.88 324 GLU A C 1
ATOM 2609 O O . GLU A 1 324 ? -37.425 -42.450 36.218 1.00 69.88 324 GLU A O 1
ATOM 2614 N N . LEU A 1 325 ? -36.617 -40.375 36.359 1.00 70.56 325 LEU A N 1
ATOM 2615 C CA . LEU A 1 325 ? -36.933 -40.190 37.778 1.00 70.56 325 LEU A CA 1
ATOM 2616 C C . LEU A 1 325 ? -38.414 -39.900 38.003 1.00 70.56 325 LEU A C 1
ATOM 2618 O O . LEU A 1 325 ? -38.884 -40.189 39.088 1.00 70.56 325 LEU A O 1
ATOM 2622 N N . GLN A 1 326 ? -39.187 -39.421 37.030 1.00 71.19 326 GLN A N 1
ATOM 2623 C CA . GLN A 1 326 ? -40.646 -39.349 37.127 1.00 71.19 326 GLN A CA 1
ATOM 2624 C C . GLN A 1 326 ? -41.213 -40.775 37.125 1.00 71.19 326 GLN A C 1
ATOM 2626 O O . GLN A 1 326 ? -42.033 -41.120 37.973 1.00 71.19 326 GLN A O 1
ATOM 2631 N N . LEU A 1 327 ? -40.705 -41.634 36.233 1.00 64.12 327 LEU A N 1
ATOM 2632 C CA . LEU A 1 327 ? -40.985 -43.073 36.231 1.00 64.12 327 LEU A CA 1
ATOM 2633 C C . LEU A 1 327 ? -40.487 -43.735 37.529 1.00 64.12 327 LEU A C 1
ATOM 2635 O O . LEU A 1 327 ? -41.245 -44.450 38.180 1.00 64.12 327 LEU A O 1
ATOM 2639 N N . LYS A 1 328 ? -39.266 -43.420 37.977 1.00 64.25 328 LYS A N 1
ATOM 2640 C CA . LYS A 1 328 ? -38.682 -43.938 39.221 1.00 64.25 328 LYS A CA 1
ATOM 2641 C C . LYS A 1 328 ? -39.377 -43.404 40.467 1.00 64.25 328 LYS A C 1
ATOM 2643 O O . LYS A 1 328 ? -39.373 -44.099 41.465 1.00 64.25 328 LYS A O 1
ATOM 2648 N N . ILE A 1 329 ? -39.990 -42.222 40.436 1.00 61.41 329 ILE A N 1
ATOM 2649 C CA . ILE A 1 329 ? -40.831 -41.681 41.511 1.00 61.41 329 ILE A CA 1
ATOM 2650 C C . ILE A 1 329 ? -42.168 -42.415 41.519 1.00 61.41 329 ILE A C 1
ATOM 2652 O O . ILE A 1 329 ? -42.603 -42.810 42.590 1.00 61.41 329 ILE A O 1
ATOM 2656 N N . ASN A 1 330 ? -42.771 -42.712 40.364 1.00 62.41 330 ASN A N 1
ATOM 2657 C CA . ASN A 1 330 ? -43.963 -43.565 40.313 1.00 62.41 330 ASN A CA 1
ATOM 2658 C C . ASN A 1 330 ? -43.679 -44.980 40.870 1.00 62.41 330 ASN A C 1
ATOM 2660 O O . ASN A 1 330 ? -44.523 -45.551 41.558 1.00 62.41 330 ASN A O 1
ATOM 2664 N N . GLU A 1 331 ? -42.480 -45.528 40.640 1.00 54.75 331 GLU A N 1
ATOM 2665 C CA . GLU A 1 331 ? -42.020 -46.777 41.269 1.00 54.75 331 GLU A CA 1
ATOM 2666 C C . GLU A 1 331 ? -41.707 -46.598 42.770 1.00 54.75 331 GLU A C 1
ATOM 2668 O O . GLU A 1 331 ? -42.204 -47.355 43.606 1.00 54.75 331 GLU A O 1
ATOM 2673 N N . LEU A 1 332 ? -40.942 -45.571 43.148 1.00 49.31 332 LEU A N 1
ATOM 2674 C CA . LEU A 1 332 ? -40.516 -45.300 44.525 1.00 49.31 332 LEU A CA 1
ATOM 2675 C C . LEU A 1 332 ? -41.656 -44.816 45.423 1.00 49.31 332 LEU A C 1
ATOM 2677 O O . LEU A 1 332 ? -41.553 -44.973 46.631 1.00 49.31 332 LEU A O 1
ATOM 2681 N N . GLU A 1 333 ? -42.758 -44.276 44.902 1.00 52.00 333 GLU A N 1
ATOM 2682 C CA . GLU A 1 333 ? -43.967 -44.025 45.696 1.00 52.00 333 GLU A CA 1
ATOM 2683 C C . GLU A 1 333 ? -44.708 -45.324 46.046 1.00 52.00 333 GLU A C 1
ATOM 2685 O O . GLU A 1 333 ? -45.433 -45.349 47.045 1.00 52.00 333 GLU A O 1
ATOM 2690 N N . SER A 1 334 ? -44.450 -46.426 45.326 1.00 49.16 334 SER A N 1
ATOM 2691 C CA . SER A 1 334 ? -44.833 -47.769 45.779 1.00 49.16 334 SER A CA 1
ATOM 2692 C C . SER A 1 334 ? -43.878 -48.302 46.863 1.00 49.16 334 SER A C 1
ATOM 2694 O O . SER A 1 334 ? -44.342 -48.789 47.894 1.00 49.16 334 SER A O 1
ATOM 2696 N N . GLU A 1 335 ? -42.558 -48.114 46.723 1.00 39.22 335 GLU A N 1
ATOM 2697 C CA . GLU A 1 335 ? -41.564 -48.570 47.720 1.00 39.22 335 GLU A CA 1
ATOM 2698 C C . GLU A 1 335 ? -41.550 -47.720 49.011 1.00 39.22 335 GLU A C 1
ATOM 2700 O O . GLU A 1 335 ? -41.277 -48.220 50.104 1.00 39.22 335 GLU A O 1
ATOM 2705 N N . LYS A 1 336 ? -41.935 -46.441 48.930 1.00 41.38 336 LYS A N 1
ATOM 2706 C CA . LYS A 1 336 ? -42.093 -45.487 50.049 1.00 41.38 336 LYS A CA 1
ATOM 2707 C C . LYS A 1 336 ? -43.134 -45.936 51.081 1.00 41.38 336 LYS A C 1
ATOM 2709 O O . LYS A 1 336 ? -43.131 -45.426 52.199 1.00 41.38 336 LYS A O 1
ATOM 2714 N N . GLN A 1 337 ? -43.977 -46.918 50.752 1.00 46.19 337 GLN A N 1
ATOM 2715 C CA . GLN A 1 337 ? -44.862 -47.581 51.715 1.00 46.19 337 GLN A CA 1
ATOM 2716 C C . GLN A 1 337 ? -44.129 -48.557 52.664 1.00 46.19 337 GLN A C 1
ATOM 2718 O O . GLN A 1 337 ? -44.736 -48.996 53.638 1.00 46.19 337 GLN A O 1
ATOM 2723 N N . GLN A 1 338 ? -42.855 -48.909 52.417 1.00 37.12 338 GLN A N 1
ATOM 2724 C CA . GLN A 1 338 ? -42.152 -49.980 53.148 1.00 37.12 338 GLN A CA 1
ATOM 2725 C C . GLN A 1 338 ? -40.994 -49.557 54.071 1.00 37.12 338 GLN A C 1
ATOM 2727 O O . GLN A 1 338 ? -40.673 -50.323 54.980 1.00 37.12 338 GLN A O 1
ATOM 2732 N N . ALA A 1 339 ? -40.348 -48.396 53.889 1.00 34.34 339 ALA A N 1
ATOM 2733 C CA . ALA A 1 339 ? -39.067 -48.114 54.561 1.00 34.34 339 ALA A CA 1
ATOM 2734 C C . ALA A 1 339 ? -38.954 -46.715 55.202 1.00 34.34 339 ALA A C 1
ATOM 2736 O O . ALA A 1 339 ? -38.560 -45.744 54.559 1.00 34.34 339 ALA A O 1
ATOM 2737 N N . ALA A 1 340 ? -39.201 -46.630 56.516 1.00 32.88 340 ALA A N 1
ATOM 2738 C CA . ALA A 1 340 ? -38.916 -45.439 57.322 1.00 32.88 340 ALA A CA 1
ATOM 2739 C C . ALA A 1 340 ? -38.436 -45.807 58.741 1.00 32.88 340 ALA A C 1
ATOM 2741 O O . ALA A 1 340 ? -39.252 -46.003 59.637 1.00 32.88 340 ALA A O 1
ATOM 2742 N N . LEU A 1 341 ? -37.114 -45.882 58.964 1.00 32.12 341 LEU A N 1
ATOM 2743 C CA . LEU A 1 341 ? -36.511 -46.051 60.298 1.00 32.12 341 LEU A CA 1
ATOM 2744 C C . LEU A 1 341 ? -35.108 -45.409 60.415 1.00 32.12 341 LEU A C 1
ATOM 2746 O O . LEU A 1 341 ? -34.210 -45.690 59.630 1.00 32.12 341 LEU A O 1
ATOM 2750 N N . ASN A 1 342 ? -34.932 -44.651 61.505 1.00 31.12 342 ASN A N 1
ATOM 2751 C CA . ASN A 1 342 ? -33.693 -44.380 62.260 1.00 31.12 342 ASN A CA 1
ATOM 2752 C C . ASN A 1 342 ? -32.591 -43.417 61.735 1.00 31.12 342 ASN A C 1
ATOM 2754 O O . ASN A 1 342 ? -31.823 -43.694 60.821 1.00 31.12 342 ASN A O 1
ATOM 2758 N N . LYS A 1 343 ? -32.400 -42.343 62.521 1.00 42.62 343 LYS A N 1
ATOM 2759 C CA . LYS A 1 343 ? -31.115 -41.691 62.878 1.00 42.62 343 LYS A CA 1
ATOM 2760 C C . LYS A 1 343 ? -30.957 -41.790 64.410 1.00 42.62 343 LYS A C 1
ATOM 2762 O O . LYS A 1 343 ? -31.984 -41.929 65.075 1.00 42.62 343 LYS A O 1
ATOM 2767 N N . PRO A 1 344 ? -29.748 -41.659 64.999 1.00 43.84 344 PRO A N 1
ATOM 2768 C CA . PRO A 1 344 ? -29.507 -40.470 65.845 1.00 43.84 344 PRO A CA 1
ATOM 2769 C C . PRO A 1 344 ? -28.028 -39.984 65.918 1.00 43.84 344 PRO A C 1
ATOM 2771 O O . PRO A 1 344 ? -27.176 -40.396 65.139 1.00 43.84 344 PRO A O 1
ATOM 2774 N N . LYS A 1 345 ? -27.761 -39.049 66.848 1.00 44.34 345 LYS A N 1
ATOM 2775 C CA . LYS A 1 345 ? -26.468 -38.414 67.222 1.00 44.34 345 LYS A CA 1
ATOM 2776 C C . LYS A 1 345 ? -26.026 -38.881 68.633 1.00 44.34 345 LYS A C 1
ATOM 2778 O O . LYS A 1 345 ? -26.870 -39.467 69.297 1.00 44.34 345 LYS A O 1
ATOM 2783 N N . LEU A 1 346 ? -24.813 -38.516 69.103 1.00 28.52 346 LEU A N 1
ATOM 2784 C CA . LEU A 1 346 ? -24.325 -38.229 70.499 1.00 28.52 346 LEU A CA 1
ATOM 2785 C C . LEU A 1 346 ? -22.761 -38.349 70.521 1.00 28.52 346 LEU A C 1
ATOM 2787 O O . LEU A 1 346 ? -22.240 -38.993 69.619 1.00 28.52 346 LEU A O 1
ATOM 2791 N N . VAL A 1 347 ? -21.925 -37.817 71.443 1.00 31.64 347 VAL A N 1
ATOM 2792 C CA . VAL A 1 347 ? -21.997 -36.724 72.459 1.00 31.64 347 VAL A CA 1
ATOM 2793 C C . VAL A 1 347 ? -20.555 -36.252 72.834 1.00 31.64 347 VAL A C 1
ATOM 2795 O O . VAL A 1 347 ? -19.593 -36.777 72.282 1.00 31.64 347 VAL A O 1
ATOM 2798 N N . ASN A 1 348 ? -20.387 -35.278 73.746 1.00 40.59 348 ASN A N 1
ATOM 2799 C CA . ASN A 1 348 ? -19.088 -34.775 74.258 1.00 40.59 348 ASN A CA 1
ATOM 2800 C C . ASN A 1 348 ? -18.569 -35.513 75.518 1.00 40.59 348 ASN A C 1
ATOM 2802 O O . ASN A 1 348 ? -19.365 -36.024 76.300 1.00 40.59 348 ASN A O 1
ATOM 2806 N N . GLU A 1 349 ? -17.263 -35.397 75.804 1.00 28.73 349 GLU A N 1
ATOM 2807 C CA . GLU A 1 349 ? -16.630 -35.700 77.109 1.00 28.73 349 GLU A CA 1
ATOM 2808 C C . GLU A 1 349 ? -15.707 -34.546 77.600 1.00 28.73 349 GLU A C 1
ATOM 2810 O O . GLU A 1 349 ? -15.411 -33.637 76.817 1.00 28.73 349 GLU A O 1
ATOM 2815 N N . PRO A 1 350 ? -15.310 -34.479 78.897 1.00 49.94 350 PRO A N 1
ATOM 2816 C CA . PRO A 1 350 ? -15.190 -33.176 79.563 1.00 49.94 350 PRO A CA 1
ATOM 2817 C C . PRO A 1 350 ? -13.783 -32.717 80.012 1.00 49.94 350 PRO A C 1
ATOM 2819 O O . PRO A 1 350 ? -13.143 -33.328 80.865 1.00 49.94 350 PRO A O 1
ATOM 2822 N N . VAL A 1 351 ? -13.400 -31.522 79.538 1.00 48.47 351 VAL A N 1
ATOM 2823 C CA . VAL A 1 351 ? -12.700 -30.368 80.181 1.00 48.47 351 VAL A CA 1
ATOM 2824 C C . VAL A 1 351 ? -11.573 -30.577 81.220 1.00 48.47 351 VAL A C 1
ATOM 2826 O O . VAL A 1 351 ? -10.616 -29.807 81.208 1.00 48.47 351 VAL A O 1
ATOM 2829 N N . LYS A 1 352 ? -11.607 -31.541 82.146 1.00 46.81 352 LYS A N 1
ATOM 2830 C CA . LYS A 1 352 ? -10.592 -31.624 83.218 1.00 46.81 352 LYS A CA 1
ATOM 2831 C C . LYS A 1 352 ? -9.244 -32.169 82.727 1.00 46.81 352 LYS A C 1
ATOM 2833 O O . LYS A 1 352 ? -8.206 -31.681 83.158 1.00 46.81 352 LYS A O 1
ATOM 2838 N N . LEU A 1 353 ? -9.270 -33.074 81.745 1.00 50.88 353 LEU A N 1
ATOM 2839 C CA . LEU A 1 353 ? -8.091 -33.554 81.002 1.00 50.88 353 LEU A CA 1
ATOM 2840 C C . LEU A 1 353 ? -7.491 -32.505 80.044 1.00 50.88 353 LEU A C 1
ATOM 2842 O O . LEU A 1 353 ? -6.435 -32.744 79.462 1.00 50.88 353 LEU A O 1
ATOM 2846 N N . LEU A 1 354 ? -8.160 -31.362 79.843 1.00 53.25 354 LEU A N 1
ATOM 2847 C CA . LEU A 1 354 ? -7.693 -30.326 78.923 1.00 53.25 354 LEU A CA 1
ATOM 2848 C C . LEU A 1 354 ? -6.606 -29.433 79.528 1.00 53.25 354 LEU A C 1
ATOM 2850 O O . LEU A 1 354 ? -5.778 -28.974 78.762 1.00 53.25 354 LEU A O 1
ATOM 2854 N N . LYS A 1 355 ? -6.532 -29.199 80.848 1.00 54.22 355 LYS A N 1
ATOM 2855 C CA . LYS A 1 355 ? -5.559 -28.224 81.394 1.00 54.22 355 LYS A CA 1
ATOM 2856 C C . LYS A 1 355 ? -4.093 -28.672 81.344 1.00 54.22 355 LYS A C 1
ATOM 2858 O O . LYS A 1 355 ? -3.254 -27.881 80.930 1.00 54.22 355 LYS A O 1
ATOM 2863 N N . GLU A 1 356 ? -3.779 -29.919 81.693 1.00 55.53 356 GLU A N 1
ATOM 2864 C CA . GLU A 1 356 ? -2.410 -30.444 81.519 1.00 55.53 356 GLU A CA 1
ATOM 2865 C C . GLU A 1 356 ? -2.063 -30.614 80.035 1.00 55.53 356 GLU A C 1
ATOM 2867 O O . GLU A 1 356 ? -0.943 -30.324 79.623 1.00 55.53 356 GLU A O 1
ATOM 2872 N N . LYS A 1 357 ? -3.046 -31.000 79.206 1.00 59.25 357 LYS A N 1
ATOM 2873 C CA . LYS A 1 357 ? -2.881 -31.011 77.748 1.00 59.25 357 LYS A CA 1
ATOM 2874 C C . LYS A 1 357 ? -2.618 -29.619 77.183 1.00 59.25 357 LYS A C 1
ATOM 2876 O O . LYS A 1 357 ? -1.781 -29.520 76.306 1.00 59.25 357 LYS A O 1
ATOM 2881 N N . ILE A 1 358 ? -3.284 -28.574 77.674 1.00 64.88 358 ILE A N 1
ATOM 2882 C CA . ILE A 1 358 ? -3.070 -27.186 77.245 1.00 64.88 358 ILE A CA 1
ATOM 2883 C C . ILE A 1 358 ? -1.628 -26.771 77.532 1.00 64.88 358 ILE A C 1
ATOM 2885 O O . ILE A 1 358 ? -0.957 -26.39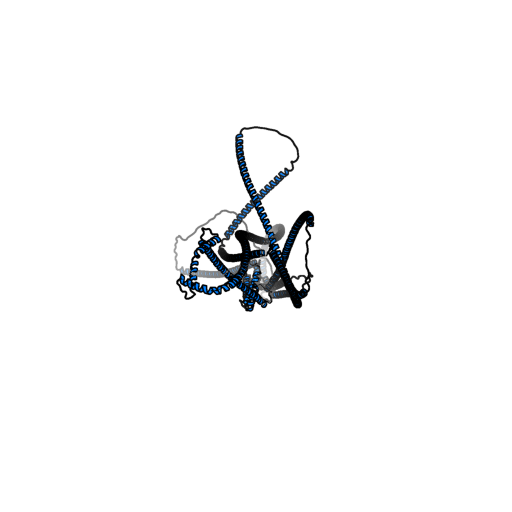1 76.590 1.00 64.88 358 ILE A O 1
ATOM 2889 N N . SER A 1 359 ? -1.099 -26.980 78.742 1.00 69.19 359 SER A N 1
ATOM 2890 C CA . SER A 1 359 ? 0.311 -26.658 79.032 1.00 69.19 359 SER A CA 1
ATOM 2891 C C . SER A 1 359 ? 1.303 -27.458 78.172 1.00 69.19 359 SER A C 1
ATOM 2893 O O . SER A 1 359 ? 2.259 -26.893 77.647 1.00 69.19 359 SER A O 1
ATOM 2895 N N . LEU A 1 360 ? 1.054 -28.755 77.950 1.00 70.62 360 LEU A N 1
ATOM 2896 C CA . LEU A 1 360 ? 1.882 -29.572 77.051 1.00 70.62 360 LEU A CA 1
ATOM 2897 C C . LEU A 1 360 ? 1.747 -29.147 75.574 1.00 70.62 360 LEU A C 1
ATOM 2899 O O . LEU A 1 360 ? 2.679 -29.323 74.790 1.00 70.62 360 LEU A O 1
ATOM 2903 N N . PHE A 1 361 ? 0.585 -28.623 75.179 1.00 70.31 361 PHE A N 1
ATOM 2904 C CA . PHE A 1 361 ? 0.340 -28.084 73.848 1.00 70.31 361 PHE A CA 1
ATOM 2905 C C . PHE A 1 361 ? 0.898 -26.671 73.686 1.00 70.31 361 PHE A C 1
ATOM 2907 O O . PHE A 1 361 ? 1.333 -26.382 72.590 1.00 70.31 361 PHE A O 1
ATOM 2914 N N . GLU A 1 362 ? 0.963 -25.832 74.720 1.00 76.62 362 GLU A N 1
ATOM 2915 C CA . GLU A 1 362 ? 1.555 -24.487 74.671 1.00 76.62 362 GLU A CA 1
ATOM 2916 C C . GLU A 1 362 ? 3.051 -24.583 74.330 1.00 76.62 362 GLU A C 1
ATOM 2918 O O . GLU A 1 362 ? 3.464 -24.111 73.274 1.00 76.62 362 GLU A O 1
ATOM 2923 N N . THR A 1 363 ? 3.838 -25.347 75.097 1.00 74.75 363 THR A N 1
ATOM 2924 C CA . THR A 1 363 ? 5.270 -25.568 74.791 1.00 74.75 363 THR A CA 1
ATOM 2925 C C . THR A 1 363 ? 5.491 -26.311 73.465 1.00 74.75 363 THR A C 1
ATOM 2927 O O . THR A 1 363 ? 6.532 -26.175 72.822 1.00 74.75 363 THR A O 1
ATOM 2930 N N . ARG A 1 364 ? 4.516 -27.119 73.021 1.00 77.56 364 ARG A N 1
ATOM 2931 C CA . ARG A 1 364 ? 4.571 -27.790 71.712 1.00 77.56 364 ARG A CA 1
ATOM 2932 C C . ARG A 1 364 ? 4.065 -26.911 70.564 1.00 77.56 364 ARG A C 1
ATOM 2934 O O . ARG A 1 364 ? 4.379 -27.223 69.424 1.00 77.56 364 ARG A O 1
ATOM 2941 N N . VAL A 1 365 ? 3.320 -25.845 70.844 1.00 77.12 365 VAL A N 1
ATOM 2942 C CA . VAL A 1 365 ? 2.938 -24.803 69.889 1.00 77.12 365 VAL A CA 1
ATOM 2943 C C . VAL A 1 365 ? 4.133 -23.892 69.666 1.00 77.12 365 VAL A C 1
ATOM 2945 O O . VAL A 1 365 ? 4.515 -23.770 68.516 1.00 77.12 365 VAL A O 1
ATOM 2948 N N . GLU A 1 366 ? 4.831 -23.425 70.707 1.00 77.75 366 GLU A N 1
ATOM 2949 C CA . GLU A 1 366 ? 6.094 -22.671 70.554 1.00 77.75 366 GLU A CA 1
ATOM 2950 C C . GLU A 1 366 ? 7.113 -23.452 69.692 1.00 77.75 366 GLU A C 1
ATOM 2952 O O . GLU A 1 366 ? 7.608 -22.962 68.679 1.00 77.75 366 GLU A O 1
ATOM 2957 N N . SER A 1 367 ? 7.338 -24.736 70.010 1.00 82.69 367 SER A N 1
ATOM 2958 C CA . SER A 1 367 ? 8.204 -25.634 69.222 1.00 82.69 367 SER A CA 1
ATOM 2959 C C . SER A 1 367 ? 7.678 -25.962 67.812 1.00 82.69 367 SER A C 1
ATOM 2961 O O . SER A 1 367 ? 8.444 -26.475 66.989 1.00 82.69 367 SER A O 1
ATOM 2963 N N . LEU A 1 368 ? 6.392 -25.741 67.526 1.00 82.50 368 LEU A N 1
ATOM 2964 C CA . LEU A 1 368 ? 5.828 -25.860 66.180 1.00 82.50 368 LEU A CA 1
ATOM 2965 C C . LEU A 1 368 ? 5.857 -24.523 65.437 1.00 82.50 368 LEU A C 1
ATOM 2967 O O . LEU A 1 368 ? 5.982 -24.553 64.222 1.00 82.50 368 LEU A O 1
ATOM 2971 N N . GLU A 1 369 ? 5.792 -23.387 66.128 1.00 84.81 369 GLU A N 1
ATOM 2972 C CA . GLU A 1 369 ? 5.898 -22.035 65.576 1.00 84.81 369 GLU A CA 1
ATOM 2973 C C . GLU A 1 369 ? 7.336 -21.750 65.124 1.00 84.81 369 GLU A C 1
ATOM 2975 O O . GLU A 1 369 ? 7.526 -21.366 63.975 1.00 84.81 369 GLU A O 1
ATOM 2980 N N . GLU A 1 370 ? 8.359 -22.088 65.923 1.00 82.25 370 GLU A N 1
ATOM 2981 C CA . GLU A 1 370 ? 9.767 -22.037 65.477 1.00 82.25 370 GLU A CA 1
ATOM 2982 C C . GLU A 1 370 ? 10.013 -22.906 64.227 1.00 82.25 370 GLU A C 1
ATOM 2984 O O . GLU A 1 370 ? 10.732 -22.516 63.300 1.00 82.25 370 GLU A O 1
ATOM 2989 N N . LEU A 1 371 ? 9.392 -24.091 64.172 1.00 88.88 371 LEU A N 1
ATOM 2990 C CA . LEU A 1 371 ? 9.470 -24.977 63.010 1.00 88.88 371 LEU A CA 1
ATOM 2991 C C . LEU A 1 371 ? 8.696 -24.411 61.810 1.00 88.88 371 LEU A C 1
ATOM 2993 O O . LEU A 1 371 ? 9.175 -24.525 60.683 1.00 88.88 371 LEU A O 1
ATOM 2997 N N . LEU A 1 372 ? 7.533 -23.798 62.039 1.00 85.12 372 LEU A N 1
ATOM 2998 C CA . LEU A 1 372 ? 6.702 -23.183 61.007 1.00 85.12 372 LEU A CA 1
ATOM 2999 C C . LEU A 1 372 ? 7.392 -21.958 60.405 1.00 85.12 372 LEU A C 1
ATOM 3001 O O . LEU A 1 372 ? 7.342 -21.787 59.195 1.00 85.12 372 LEU A O 1
ATOM 3005 N N . ASP A 1 373 ? 8.087 -21.152 61.206 1.00 84.00 373 ASP A N 1
ATOM 3006 C CA . ASP A 1 373 ? 8.866 -20.007 60.730 1.00 84.00 373 ASP A CA 1
ATOM 3007 C C . ASP A 1 373 ? 10.131 -20.443 59.985 1.00 84.00 373 ASP A C 1
ATOM 3009 O O . ASP A 1 373 ? 10.466 -19.868 58.946 1.00 84.00 373 ASP A O 1
ATOM 3013 N N . SER A 1 374 ? 10.801 -21.509 60.430 1.00 87.75 374 SER A N 1
ATOM 3014 C CA . SER A 1 374 ? 11.889 -22.131 59.664 1.00 87.75 374 SER A CA 1
ATOM 3015 C C . SER A 1 374 ? 11.391 -22.658 58.305 1.00 87.75 374 SER A C 1
ATOM 3017 O O . SER A 1 374 ? 11.971 -22.348 57.261 1.00 87.75 374 SER A O 1
ATOM 3019 N N . GLN A 1 375 ? 10.250 -23.356 58.290 1.00 91.12 375 GLN A N 1
ATOM 3020 C CA . GLN A 1 375 ? 9.612 -23.847 57.064 1.00 91.12 375 GLN A CA 1
ATOM 3021 C C . GLN A 1 375 ? 9.076 -22.715 56.178 1.00 91.12 375 GLN A C 1
ATOM 3023 O O . GLN A 1 375 ? 9.211 -22.796 54.963 1.00 91.12 375 GLN A O 1
ATOM 3028 N N . ASN A 1 376 ? 8.531 -21.634 56.742 1.00 86.81 376 ASN A N 1
ATOM 3029 C CA . ASN A 1 376 ? 8.117 -20.444 55.994 1.00 86.81 376 ASN A CA 1
ATOM 3030 C C . ASN A 1 376 ? 9.320 -19.785 55.309 1.00 86.81 376 ASN A C 1
ATOM 3032 O O . ASN A 1 376 ? 9.218 -19.406 54.146 1.00 86.81 376 ASN A O 1
ATOM 3036 N N . ASN A 1 377 ? 10.471 -19.691 55.982 1.00 87.00 377 ASN A N 1
ATOM 3037 C CA . ASN A 1 377 ? 11.697 -19.176 55.370 1.00 87.00 377 ASN A CA 1
ATOM 3038 C C . ASN A 1 377 ? 12.196 -20.081 54.228 1.00 87.00 377 ASN A C 1
ATOM 3040 O O . ASN A 1 377 ? 12.536 -19.573 53.158 1.00 87.00 377 ASN A O 1
ATOM 3044 N N . GLU A 1 378 ? 12.172 -21.409 54.393 1.00 91.12 378 GLU A N 1
ATOM 3045 C CA . GLU A 1 378 ? 12.494 -22.351 53.309 1.00 91.12 378 GLU A CA 1
ATOM 3046 C C . GLU A 1 378 ? 11.502 -22.232 52.134 1.00 91.12 378 GLU A C 1
ATOM 3048 O O . GLU A 1 378 ? 11.914 -22.130 50.978 1.00 91.12 378 GLU A O 1
ATOM 3053 N N . ILE A 1 379 ? 10.198 -22.148 52.416 1.00 87.69 379 ILE A N 1
ATOM 3054 C CA . ILE A 1 379 ? 9.135 -21.937 51.422 1.00 87.69 379 ILE A CA 1
ATOM 3055 C C . ILE A 1 379 ? 9.323 -20.604 50.687 1.00 87.69 379 ILE A C 1
ATOM 3057 O O . ILE A 1 379 ? 9.147 -20.567 49.470 1.00 87.69 379 ILE A O 1
ATOM 3061 N N . CYS A 1 380 ? 9.723 -19.529 51.370 1.00 87.62 380 CYS A N 1
ATOM 3062 C CA . CYS A 1 380 ? 10.045 -18.243 50.749 1.00 87.62 380 CYS A CA 1
ATOM 3063 C C . CYS A 1 380 ? 11.255 -18.347 49.808 1.00 87.62 380 CYS A C 1
ATOM 3065 O O . CYS A 1 380 ? 11.181 -17.873 48.675 1.00 87.62 380 CYS A O 1
ATOM 3067 N N . ILE A 1 381 ? 12.333 -19.025 50.218 1.00 89.75 381 ILE A N 1
ATOM 3068 C CA . ILE A 1 381 ? 13.512 -19.257 49.364 1.00 89.75 381 ILE A CA 1
ATOM 3069 C C . ILE A 1 381 ? 13.131 -20.087 48.127 1.00 89.75 381 ILE A C 1
ATOM 3071 O O . ILE A 1 381 ? 13.467 -19.713 47.001 1.00 89.75 381 ILE A O 1
ATOM 3075 N N . LEU A 1 382 ? 12.374 -21.173 48.307 1.00 90.06 382 LEU A N 1
ATOM 3076 C CA . LEU A 1 382 ? 11.864 -22.007 47.214 1.00 90.06 382 LEU A CA 1
ATOM 3077 C C . LEU A 1 382 ? 10.882 -21.244 46.308 1.00 90.06 382 LEU A C 1
ATOM 3079 O O . LEU A 1 382 ? 10.848 -21.473 45.098 1.00 90.06 382 LEU A O 1
ATOM 3083 N N . HIS A 1 383 ? 10.095 -20.317 46.859 1.00 87.44 383 HIS A N 1
ATOM 3084 C CA . HIS A 1 383 ? 9.194 -19.461 46.091 1.00 87.44 383 HIS A CA 1
ATOM 3085 C C . HIS A 1 383 ? 9.965 -18.457 45.225 1.00 87.44 383 HIS A C 1
ATOM 3087 O O . HIS A 1 383 ? 9.622 -18.290 44.053 1.00 87.44 383 HIS A O 1
ATOM 3093 N N . GLU A 1 384 ? 11.040 -17.858 45.742 1.00 87.19 384 GLU A N 1
ATOM 3094 C CA . GLU A 1 384 ? 11.877 -16.926 44.979 1.00 87.19 384 GLU A CA 1
ATOM 3095 C C . GLU A 1 384 ? 12.688 -17.646 43.891 1.00 87.19 384 GLU A C 1
ATOM 3097 O O . GLU A 1 384 ? 12.693 -17.210 42.739 1.00 87.19 384 GLU A O 1
ATOM 3102 N N . GLN A 1 385 ? 13.253 -18.823 44.191 1.00 92.69 385 GLN A N 1
ATOM 3103 C CA . GLN A 1 385 ? 13.858 -19.704 43.180 1.00 92.69 385 GLN A CA 1
ATOM 3104 C C . GLN A 1 385 ? 12.842 -20.106 42.096 1.00 92.69 385 GLN A C 1
ATOM 3106 O O . GLN A 1 385 ? 13.150 -20.096 40.901 1.00 92.69 385 GLN A O 1
ATOM 3111 N N . ARG A 1 386 ? 11.594 -20.408 42.483 1.00 92.31 386 ARG A N 1
ATOM 3112 C CA . ARG A 1 386 ? 10.508 -20.709 41.540 1.00 92.31 386 ARG A CA 1
ATOM 3113 C C . ARG A 1 386 ? 10.132 -19.495 40.685 1.00 92.31 386 ARG A C 1
ATOM 3115 O O . ARG A 1 386 ? 9.904 -19.680 39.490 1.00 92.31 386 ARG A O 1
ATOM 3122 N N . LYS A 1 387 ? 10.087 -18.275 41.236 1.00 89.38 387 LYS A N 1
ATOM 3123 C CA . LYS A 1 387 ? 9.900 -17.037 40.450 1.00 89.38 387 LYS A CA 1
ATOM 3124 C C . LYS A 1 387 ? 11.034 -16.849 39.444 1.00 89.38 387 LYS A C 1
ATOM 3126 O O . LYS A 1 387 ? 10.758 -16.571 38.280 1.00 89.38 387 LYS A O 1
ATOM 3131 N N . GLU A 1 388 ? 12.288 -17.038 39.857 1.00 90.00 388 GLU A N 1
ATOM 3132 C CA . GLU A 1 388 ? 13.448 -16.907 38.970 1.00 90.00 388 GLU A CA 1
ATOM 3133 C C . GLU A 1 388 ? 13.393 -17.935 37.825 1.00 90.00 388 GLU A C 1
ATOM 3135 O O . GLU A 1 388 ? 13.586 -17.584 36.659 1.00 90.00 388 GLU A O 1
ATOM 3140 N N . MET A 1 389 ? 13.040 -19.190 38.128 1.00 91.69 389 MET A N 1
ATOM 3141 C CA . MET A 1 389 ? 12.860 -20.234 37.116 1.00 91.69 389 MET A CA 1
ATOM 3142 C C . MET A 1 389 ? 11.694 -19.925 36.164 1.00 91.69 389 MET A C 1
ATOM 3144 O O . MET A 1 389 ? 11.844 -20.082 34.955 1.00 91.69 389 MET A O 1
ATOM 3148 N N . ILE A 1 390 ? 10.558 -19.430 36.671 1.00 89.25 390 ILE A N 1
ATOM 3149 C CA . ILE A 1 390 ? 9.426 -18.986 35.840 1.00 89.25 390 ILE A CA 1
ATOM 3150 C C . ILE A 1 390 ? 9.830 -17.798 34.954 1.00 89.25 390 ILE A C 1
ATOM 3152 O O . ILE A 1 390 ? 9.471 -17.772 33.780 1.00 89.25 390 ILE A O 1
ATOM 3156 N N . SER A 1 391 ? 10.619 -16.849 35.465 1.00 88.75 391 SER A N 1
ATOM 3157 C CA . SER A 1 391 ? 11.140 -15.721 34.682 1.00 88.75 391 SER A CA 1
ATOM 3158 C C . SER A 1 391 ? 12.031 -16.198 33.528 1.00 88.75 391 SER A C 1
ATOM 3160 O O . SER A 1 391 ? 11.821 -15.801 32.382 1.00 88.75 391 SER A O 1
ATOM 3162 N N . LYS A 1 392 ? 12.954 -17.135 33.791 1.00 91.38 392 LYS A N 1
ATOM 3163 C CA . LYS A 1 392 ? 13.801 -17.762 32.759 1.00 91.38 392 LYS A CA 1
ATOM 3164 C C . LYS A 1 392 ? 12.980 -18.560 31.737 1.00 91.38 392 LYS A C 1
ATOM 3166 O O . LYS A 1 392 ? 13.242 -18.459 30.542 1.00 91.38 392 LYS A O 1
ATOM 3171 N N . LEU A 1 393 ? 11.951 -19.291 32.171 1.00 89.50 393 LEU A N 1
ATOM 3172 C CA . LEU A 1 393 ? 11.036 -20.001 31.268 1.00 89.50 393 LEU A CA 1
ATOM 3173 C C . LEU A 1 393 ? 10.229 -19.038 30.382 1.00 89.50 393 LEU A C 1
ATOM 3175 O O . LEU A 1 393 ? 10.104 -19.289 29.190 1.00 89.50 393 LEU A O 1
ATOM 3179 N N . LEU A 1 394 ? 9.757 -17.906 30.913 1.00 86.25 394 LEU A N 1
ATOM 3180 C CA . LEU A 1 394 ? 9.081 -16.868 30.122 1.00 86.25 394 LEU A CA 1
ATOM 3181 C C . LEU A 1 394 ? 10.025 -16.182 29.118 1.00 86.25 394 LEU A C 1
ATOM 3183 O O . LEU A 1 394 ? 9.593 -15.811 28.030 1.00 86.25 394 LEU A O 1
ATOM 3187 N N . GLN A 1 395 ? 11.313 -16.028 29.443 1.00 89.25 395 GLN A N 1
ATOM 3188 C CA . GLN A 1 395 ? 12.319 -15.543 28.487 1.00 89.25 395 GLN A CA 1
ATOM 3189 C C . GLN A 1 395 ? 12.553 -16.548 27.346 1.00 89.25 395 GLN A C 1
ATOM 3191 O O . GLN A 1 395 ? 12.662 -16.143 26.190 1.00 89.25 395 GLN A O 1
ATOM 3196 N N . ILE A 1 396 ? 12.573 -17.849 27.655 1.00 90.69 396 ILE A N 1
ATOM 3197 C CA . ILE A 1 396 ? 12.668 -18.930 26.663 1.00 90.69 396 ILE A CA 1
ATOM 3198 C C . ILE A 1 396 ? 11.408 -18.987 25.783 1.00 90.69 396 ILE A C 1
ATOM 3200 O O . ILE A 1 396 ? 11.526 -19.111 24.567 1.00 90.69 396 ILE A O 1
ATOM 3204 N N . ASP A 1 397 ? 10.216 -18.828 26.360 1.00 89.69 397 ASP A N 1
ATOM 3205 C CA . ASP A 1 397 ? 8.952 -18.816 25.612 1.00 89.69 397 ASP A CA 1
ATOM 3206 C C . ASP A 1 397 ? 8.872 -17.618 24.647 1.00 89.69 397 ASP A C 1
ATOM 3208 O O . ASP A 1 397 ? 8.575 -17.784 23.465 1.00 89.69 397 ASP A O 1
ATOM 3212 N N . ASN A 1 398 ? 9.285 -16.425 25.095 1.00 87.19 398 ASN A N 1
ATOM 3213 C CA . ASN A 1 398 ? 9.447 -15.253 24.225 1.00 87.19 398 ASN A CA 1
ATOM 3214 C C . ASN A 1 398 ? 10.456 -15.503 23.082 1.00 87.19 398 ASN A C 1
ATOM 3216 O O . ASN A 1 398 ? 10.255 -15.027 21.965 1.00 87.19 398 ASN A O 1
ATOM 3220 N N . PHE A 1 399 ? 11.542 -16.244 23.336 1.00 90.69 399 PHE A N 1
ATOM 3221 C CA . PHE A 1 399 ? 12.528 -16.609 22.310 1.00 90.69 399 PHE A CA 1
ATOM 3222 C C . PHE A 1 399 ? 11.970 -17.623 21.297 1.00 90.69 399 PHE A C 1
ATOM 3224 O O . PHE A 1 399 ? 12.275 -17.528 20.106 1.00 90.69 399 PHE A O 1
ATOM 3231 N N . PHE A 1 400 ? 11.113 -18.556 21.724 1.00 89.06 400 PHE A N 1
ATOM 3232 C CA . PHE A 1 400 ? 10.388 -19.430 20.799 1.00 89.06 400 PHE A CA 1
ATOM 3233 C C . PHE A 1 400 ? 9.380 -18.649 19.952 1.00 89.06 400 PHE A C 1
ATOM 3235 O O . PHE A 1 400 ? 9.418 -18.781 18.732 1.00 89.06 400 PHE A O 1
ATOM 3242 N N . GLN A 1 401 ? 8.580 -17.758 20.545 1.00 87.88 401 GLN A N 1
ATOM 3243 C CA . GLN A 1 401 ? 7.657 -16.887 19.801 1.00 87.88 401 GLN A CA 1
ATOM 3244 C C . GLN A 1 401 ? 8.393 -16.003 18.772 1.00 87.88 401 GLN A C 1
ATOM 3246 O O . GLN A 1 401 ? 7.922 -15.829 17.646 1.00 87.88 401 GLN A O 1
ATOM 3251 N N . LEU A 1 402 ? 9.585 -15.491 19.110 1.00 89.25 402 LEU A N 1
ATOM 3252 C CA . LEU A 1 402 ? 10.434 -14.742 18.176 1.00 89.25 402 LEU A CA 1
ATOM 3253 C C . LEU A 1 402 ? 10.944 -15.622 17.017 1.00 89.25 402 LEU A C 1
ATOM 3255 O O . LEU A 1 402 ? 10.956 -15.176 15.868 1.00 89.25 402 LEU A O 1
ATOM 3259 N N . ASN A 1 403 ? 11.330 -16.872 17.291 1.00 90.50 403 ASN A N 1
ATOM 3260 C CA . ASN A 1 403 ? 11.727 -17.827 16.253 1.00 90.50 403 ASN A CA 1
ATOM 3261 C C . ASN A 1 403 ? 10.549 -18.258 15.367 1.00 90.50 403 ASN A C 1
ATOM 3263 O O . ASN A 1 403 ? 10.728 -18.366 14.158 1.00 90.50 403 ASN A O 1
ATOM 3267 N N . GLU A 1 404 ? 9.349 -18.464 15.914 1.00 91.25 404 GLU A N 1
ATOM 3268 C CA . GLU A 1 404 ? 8.152 -18.764 15.116 1.00 91.25 404 GLU A CA 1
ATOM 3269 C C . GLU A 1 404 ? 7.786 -17.598 14.188 1.00 91.25 404 GLU A C 1
ATOM 3271 O O . GLU A 1 404 ? 7.496 -17.816 13.010 1.00 91.25 404 GLU A O 1
ATOM 3276 N N . ALA A 1 405 ? 7.883 -16.354 14.673 1.00 88.31 405 ALA A N 1
ATOM 3277 C CA . ALA A 1 405 ? 7.718 -15.163 13.841 1.00 88.31 405 ALA A CA 1
ATOM 3278 C C . ALA A 1 405 ? 8.771 -15.099 12.718 1.00 88.31 405 ALA A C 1
ATOM 3280 O O . ALA A 1 405 ? 8.418 -14.901 11.554 1.00 88.31 405 ALA A O 1
ATOM 3281 N N . LEU A 1 406 ? 10.048 -15.348 13.035 1.00 91.38 406 LEU A N 1
ATOM 3282 C CA . LEU A 1 406 ? 11.137 -15.379 12.053 1.00 91.38 406 LEU A CA 1
ATOM 3283 C C . LEU A 1 406 ? 10.947 -16.491 11.005 1.00 91.38 406 LEU A C 1
ATOM 3285 O O . LEU A 1 406 ? 11.141 -16.254 9.814 1.00 91.38 406 LEU A O 1
ATOM 3289 N N . VAL A 1 407 ? 10.527 -17.690 11.420 1.00 89.50 407 VAL A N 1
ATOM 3290 C CA . VAL A 1 407 ? 10.208 -18.807 10.516 1.00 89.50 407 VAL A CA 1
ATOM 3291 C C . VAL A 1 407 ? 9.006 -18.466 9.632 1.00 89.50 407 VAL A C 1
ATOM 3293 O O . VAL A 1 407 ? 9.042 -18.745 8.434 1.00 89.50 407 VAL A O 1
ATOM 3296 N N . SER A 1 408 ? 7.976 -17.812 10.175 1.00 90.94 408 SER A N 1
ATOM 3297 C CA . SER A 1 408 ? 6.813 -17.339 9.415 1.00 90.94 408 SER A CA 1
ATOM 3298 C C . SER A 1 408 ? 7.207 -16.330 8.327 1.00 90.94 408 SER A C 1
ATOM 3300 O O . SER A 1 408 ? 6.852 -16.510 7.158 1.00 90.94 408 SER A O 1
ATOM 3302 N N . ASP A 1 409 ? 8.018 -15.320 8.661 1.00 90.06 409 ASP A N 1
ATOM 3303 C CA . ASP A 1 409 ? 8.500 -14.338 7.682 1.00 90.06 409 ASP A CA 1
ATOM 3304 C C . ASP A 1 409 ? 9.486 -14.948 6.664 1.00 90.06 409 ASP A C 1
ATOM 3306 O O . ASP A 1 409 ? 9.454 -14.572 5.489 1.00 90.06 409 ASP A O 1
ATOM 3310 N N . LEU A 1 410 ? 10.298 -15.944 7.040 1.00 89.75 410 LEU A N 1
ATOM 3311 C CA . LEU A 1 410 ? 11.129 -16.707 6.096 1.00 89.75 410 LEU A CA 1
ATOM 3312 C C . LEU A 1 410 ? 10.283 -17.558 5.134 1.00 89.75 410 LEU A C 1
ATOM 3314 O O . LEU A 1 410 ? 10.536 -17.553 3.928 1.00 89.75 410 LEU A O 1
ATOM 3318 N N . VAL A 1 411 ? 9.246 -18.244 5.625 1.00 90.12 411 VAL A N 1
ATOM 3319 C CA . VAL A 1 411 ? 8.298 -19.013 4.795 1.00 90.12 411 VAL A CA 1
ATOM 3320 C C . VAL A 1 411 ? 7.543 -18.093 3.836 1.00 90.12 411 VAL A C 1
ATOM 3322 O O . VAL A 1 411 ? 7.382 -18.418 2.659 1.00 90.12 411 VAL A O 1
ATOM 3325 N N . LYS A 1 412 ? 7.111 -16.922 4.301 1.00 90.56 412 LYS A N 1
ATOM 3326 C CA . LYS A 1 412 ? 6.477 -15.884 3.481 1.00 90.56 412 LYS A CA 1
ATOM 3327 C C . LYS A 1 412 ? 7.426 -15.349 2.405 1.00 90.56 412 LYS A C 1
ATOM 3329 O O . LYS A 1 412 ? 7.070 -15.378 1.232 1.00 90.56 412 LYS A O 1
ATOM 3334 N N . THR A 1 413 ? 8.654 -14.982 2.774 1.00 90.06 413 THR A N 1
ATOM 3335 C CA . THR A 1 413 ? 9.691 -14.513 1.836 1.00 90.06 413 THR A CA 1
ATOM 3336 C C . THR A 1 413 ? 10.013 -15.574 0.780 1.00 90.06 413 THR A C 1
ATOM 3338 O O . THR A 1 413 ? 10.123 -15.260 -0.402 1.00 90.06 413 THR A O 1
ATOM 3341 N N . ASN A 1 414 ? 10.093 -16.851 1.168 1.00 90.25 414 ASN A N 1
ATOM 3342 C CA . ASN A 1 414 ? 10.278 -17.961 0.234 1.00 90.25 414 ASN A CA 1
ATOM 3343 C C . ASN A 1 414 ? 9.076 -18.125 -0.718 1.00 90.25 414 ASN A C 1
ATOM 3345 O O . ASN A 1 414 ? 9.260 -18.325 -1.915 1.00 90.25 414 ASN A O 1
ATOM 3349 N N . ASN A 1 415 ? 7.839 -17.985 -0.228 1.00 89.06 415 ASN A N 1
ATOM 3350 C CA . ASN A 1 415 ? 6.644 -18.003 -1.079 1.00 89.06 415 ASN A CA 1
ATOM 3351 C C . ASN A 1 415 ? 6.610 -16.827 -2.070 1.00 89.06 415 ASN A C 1
ATOM 3353 O O . ASN A 1 415 ? 6.255 -17.027 -3.234 1.00 89.06 415 ASN A O 1
ATOM 3357 N N . ASP A 1 416 ? 7.014 -15.630 -1.642 1.00 87.88 416 ASP A N 1
ATOM 3358 C CA . ASP A 1 416 ? 7.126 -14.457 -2.512 1.00 87.88 416 ASP A CA 1
ATOM 3359 C C . ASP A 1 416 ? 8.211 -14.668 -3.585 1.00 87.88 416 ASP A C 1
ATOM 3361 O O . ASP A 1 416 ? 7.921 -14.501 -4.769 1.00 87.88 416 ASP A O 1
ATOM 3365 N N . LEU A 1 417 ? 9.395 -15.181 -3.223 1.00 89.44 417 LEU A N 1
ATOM 3366 C CA . LEU A 1 417 ? 10.453 -15.568 -4.172 1.00 89.44 417 LEU A CA 1
ATOM 3367 C C . LEU A 1 417 ? 10.016 -16.687 -5.134 1.00 89.44 417 LEU A C 1
ATOM 3369 O O . LEU A 1 417 ? 10.370 -16.671 -6.314 1.00 89.44 417 LEU A O 1
ATOM 3373 N N . ILE A 1 418 ? 9.223 -17.659 -4.677 1.00 87.81 418 ILE A N 1
ATOM 3374 C CA . ILE A 1 418 ? 8.633 -18.702 -5.531 1.00 87.81 418 ILE A CA 1
ATOM 3375 C C . ILE A 1 418 ? 7.639 -18.089 -6.531 1.00 87.81 418 ILE A C 1
ATOM 3377 O O . ILE A 1 418 ? 7.543 -18.554 -7.669 1.00 87.81 418 ILE A O 1
ATOM 3381 N N . ASN A 1 419 ? 6.901 -17.049 -6.142 1.00 86.06 419 ASN A N 1
ATOM 3382 C CA . ASN A 1 419 ? 5.976 -16.345 -7.029 1.00 86.06 419 ASN A CA 1
ATOM 3383 C C . ASN A 1 419 ? 6.703 -15.409 -8.006 1.00 86.06 419 ASN A C 1
ATOM 3385 O O . ASN A 1 419 ? 6.350 -15.393 -9.184 1.00 86.06 419 ASN A O 1
ATOM 3389 N N . GLU A 1 420 ? 7.768 -14.734 -7.573 1.00 87.88 420 GLU A N 1
ATOM 3390 C CA . GLU A 1 420 ? 8.669 -13.973 -8.443 1.00 87.88 420 GLU A CA 1
ATOM 3391 C C . GLU A 1 420 ? 9.336 -14.886 -9.484 1.00 87.88 420 GLU A C 1
ATOM 3393 O O . GLU A 1 420 ? 9.284 -14.598 -10.675 1.00 87.88 420 GLU A O 1
ATOM 3398 N N . ASN A 1 421 ? 9.840 -16.060 -9.089 1.00 84.75 421 ASN A N 1
ATOM 3399 C CA . ASN A 1 421 ? 10.387 -17.045 -10.030 1.00 84.75 421 ASN A CA 1
ATOM 3400 C C . ASN A 1 421 ? 9.339 -17.569 -11.032 1.00 84.75 421 ASN A C 1
ATOM 3402 O O . ASN A 1 421 ? 9.660 -17.782 -12.204 1.00 84.75 421 ASN A O 1
ATOM 3406 N N . LYS A 1 422 ? 8.072 -17.752 -10.623 1.00 87.44 422 LYS A N 1
ATOM 3407 C CA . LYS A 1 422 ? 6.972 -18.057 -11.564 1.00 87.44 422 LYS A CA 1
ATOM 3408 C C . LYS A 1 422 ? 6.731 -16.896 -12.530 1.00 87.44 422 LYS A C 1
ATOM 3410 O O . LYS A 1 422 ? 6.504 -17.150 -13.711 1.00 87.44 422 LYS A O 1
ATOM 3415 N N . GLN A 1 423 ? 6.780 -15.652 -12.049 1.00 85.62 423 GLN A N 1
ATOM 3416 C CA . GLN A 1 423 ? 6.615 -14.469 -12.887 1.00 85.62 423 GLN A CA 1
ATOM 3417 C C . GLN A 1 423 ? 7.769 -14.337 -13.889 1.00 85.62 423 GLN A C 1
ATOM 3419 O O . GLN A 1 423 ? 7.501 -14.333 -15.083 1.00 85.62 423 GLN A O 1
ATOM 3424 N N . ILE A 1 424 ? 9.030 -14.374 -13.448 1.00 84.25 424 ILE A N 1
ATOM 3425 C CA . ILE A 1 424 ? 10.219 -14.352 -14.320 1.00 84.25 424 ILE A CA 1
ATOM 3426 C C . ILE A 1 424 ? 10.142 -15.463 -15.380 1.00 84.25 424 ILE A C 1
ATOM 3428 O O . ILE A 1 424 ? 10.428 -15.225 -16.551 1.00 84.25 424 ILE A O 1
ATOM 3432 N N . LYS A 1 425 ? 9.685 -16.670 -15.017 1.00 86.06 425 LYS A N 1
ATOM 3433 C CA . LYS A 1 425 ? 9.502 -17.785 -15.964 1.00 86.06 425 LYS A CA 1
ATOM 3434 C C . LYS A 1 425 ? 8.363 -17.565 -16.970 1.00 86.06 425 LYS A C 1
ATOM 3436 O O . LYS A 1 425 ? 8.420 -18.110 -18.074 1.00 86.06 425 LYS A O 1
ATOM 3441 N N . ASN A 1 426 ? 7.341 -16.788 -16.618 1.00 82.69 426 ASN A N 1
ATOM 3442 C CA . ASN A 1 426 ? 6.272 -16.384 -17.533 1.00 82.69 426 ASN A CA 1
ATOM 3443 C C . ASN A 1 426 ? 6.712 -15.220 -18.432 1.00 82.69 426 ASN A C 1
ATOM 3445 O O . ASN A 1 426 ? 6.467 -15.270 -19.635 1.00 82.69 426 ASN A O 1
ATOM 3449 N N . ASP A 1 427 ? 7.414 -14.234 -17.876 1.00 81.44 427 ASP A N 1
ATOM 3450 C CA . ASP A 1 427 ? 7.936 -13.067 -18.590 1.00 81.44 427 ASP A CA 1
ATOM 3451 C C . ASP A 1 427 ? 9.032 -13.487 -19.585 1.00 81.44 427 ASP A C 1
ATOM 3453 O O . ASP A 1 427 ? 9.011 -13.063 -20.737 1.00 81.44 427 ASP A O 1
ATOM 3457 N N . PHE A 1 428 ? 9.903 -14.438 -19.221 1.00 82.62 428 PHE A N 1
ATOM 3458 C CA . PHE A 1 428 ? 10.839 -15.085 -20.150 1.00 82.62 428 PHE A CA 1
ATOM 3459 C C . PHE A 1 428 ? 10.108 -15.778 -21.311 1.00 82.62 428 PHE A C 1
ATOM 3461 O O . PHE A 1 428 ? 10.462 -15.583 -22.469 1.00 82.62 428 PHE A O 1
ATOM 3468 N N . LYS A 1 429 ? 9.031 -16.531 -21.035 1.00 80.31 429 LYS A N 1
ATOM 3469 C CA . LYS A 1 429 ? 8.197 -17.151 -22.083 1.00 80.31 429 LYS A CA 1
ATOM 3470 C C . LYS A 1 429 ? 7.441 -16.131 -22.941 1.00 80.31 429 LYS A C 1
ATOM 3472 O O . LYS A 1 429 ? 7.130 -16.428 -24.094 1.00 80.31 429 LYS A O 1
ATOM 3477 N N . ALA A 1 430 ? 7.107 -14.961 -22.398 1.00 77.12 430 ALA A N 1
ATOM 3478 C CA . ALA A 1 430 ? 6.492 -13.871 -23.149 1.00 77.12 430 ALA A CA 1
ATOM 3479 C C . ALA A 1 430 ? 7.520 -13.189 -24.066 1.00 77.12 430 ALA A C 1
ATOM 3481 O O . ALA A 1 430 ? 7.238 -13.002 -25.249 1.00 77.12 430 ALA A O 1
ATOM 3482 N N . ASN A 1 431 ? 8.723 -12.914 -23.555 1.00 77.06 431 ASN A N 1
ATOM 3483 C CA . ASN A 1 431 ? 9.835 -12.353 -24.319 1.00 77.06 431 ASN A CA 1
ATOM 3484 C C . ASN A 1 431 ? 10.294 -13.307 -25.425 1.00 77.06 431 ASN A C 1
ATOM 3486 O O . ASN A 1 431 ? 10.336 -12.888 -26.572 1.00 77.06 431 ASN A O 1
ATOM 3490 N N . GLN A 1 432 ? 10.485 -14.599 -25.138 1.00 79.62 432 GLN A N 1
ATOM 3491 C CA . GLN A 1 432 ? 10.831 -15.614 -26.142 1.00 79.62 432 GLN A CA 1
ATOM 3492 C C . GLN A 1 432 ? 9.815 -15.648 -27.301 1.00 79.62 432 GLN A C 1
ATOM 3494 O O . GLN A 1 432 ? 10.192 -15.694 -28.470 1.00 79.62 432 GLN A O 1
ATOM 3499 N N . LYS A 1 433 ? 8.510 -15.556 -27.001 1.00 79.12 433 LYS A N 1
ATOM 3500 C CA . LYS A 1 433 ? 7.456 -15.442 -28.027 1.00 79.12 433 LYS A CA 1
ATOM 3501 C C . LYS A 1 433 ? 7.491 -14.107 -28.775 1.00 79.12 433 LYS A C 1
ATOM 3503 O O . LYS A 1 433 ? 7.144 -14.067 -29.953 1.00 79.12 433 LYS A O 1
ATOM 3508 N N . HIS A 1 434 ? 7.876 -13.019 -28.112 1.00 78.25 434 HIS A N 1
ATOM 3509 C CA . HIS A 1 434 ? 7.996 -11.705 -28.739 1.00 78.25 434 HIS A CA 1
ATOM 3510 C C . HIS A 1 434 ? 9.209 -11.630 -29.674 1.00 78.25 434 HIS A C 1
ATOM 3512 O O . HIS A 1 434 ? 9.066 -11.173 -30.804 1.00 78.25 434 HIS A O 1
ATOM 3518 N N . GLU A 1 435 ? 10.359 -12.142 -29.244 1.00 76.38 435 GLU A N 1
ATOM 3519 C CA . GLU A 1 435 ? 11.586 -12.287 -30.029 1.00 76.38 435 GLU A CA 1
ATOM 3520 C C . GLU A 1 435 ? 11.356 -13.201 -31.233 1.00 76.38 435 GLU A C 1
ATOM 3522 O O . GLU A 1 435 ? 11.690 -12.821 -32.351 1.00 76.38 435 GLU A O 1
ATOM 3527 N N . GLN A 1 436 ? 10.680 -14.341 -31.052 1.00 79.25 436 GLN A N 1
ATOM 3528 C CA . GLN A 1 436 ? 10.313 -15.221 -32.164 1.00 79.25 436 GLN A CA 1
ATOM 3529 C C . GLN A 1 436 ? 9.329 -14.551 -33.142 1.00 79.25 436 GLN A C 1
ATOM 3531 O O . GLN A 1 436 ? 9.451 -14.732 -34.350 1.00 79.25 436 GLN A O 1
ATOM 3536 N N . HIS A 1 437 ? 8.400 -13.711 -32.667 1.00 77.81 437 HIS A N 1
ATOM 3537 C CA . HIS A 1 437 ? 7.560 -12.888 -33.548 1.00 77.81 437 HIS A CA 1
ATOM 3538 C C . HIS A 1 437 ? 8.380 -11.812 -34.286 1.00 77.81 437 HIS A C 1
ATOM 3540 O O . HIS A 1 437 ? 8.115 -11.551 -35.460 1.00 77.81 437 HIS A O 1
ATOM 3546 N N . ILE A 1 438 ? 9.354 -11.168 -33.636 1.00 74.81 438 ILE A N 1
ATOM 3547 C CA . ILE A 1 438 ? 10.235 -10.181 -34.282 1.00 74.81 438 ILE A CA 1
ATOM 3548 C C . ILE A 1 438 ? 11.100 -10.864 -35.348 1.00 74.81 438 ILE A C 1
ATOM 3550 O O . ILE A 1 438 ? 11.192 -10.352 -36.457 1.00 74.81 438 ILE A O 1
ATOM 3554 N N . PHE A 1 439 ? 11.666 -12.033 -35.044 1.00 81.44 439 PHE A N 1
ATOM 3555 C CA . PHE A 1 439 ? 12.458 -12.837 -35.973 1.00 81.44 439 PHE A CA 1
ATOM 3556 C C . PHE A 1 439 ? 11.637 -13.299 -37.182 1.00 81.44 439 PHE A C 1
ATOM 3558 O O . PHE A 1 439 ? 12.061 -13.095 -38.316 1.00 81.44 439 PHE A O 1
ATOM 3565 N N . ASN A 1 440 ? 10.434 -13.839 -36.957 1.00 79.31 440 ASN A N 1
ATOM 3566 C CA . ASN A 1 440 ? 9.533 -14.226 -38.043 1.00 79.31 440 ASN A CA 1
ATOM 3567 C C . ASN A 1 440 ? 9.167 -13.017 -38.917 1.00 79.31 440 ASN A C 1
ATOM 3569 O O . ASN A 1 440 ? 9.297 -13.101 -40.131 1.00 79.31 440 ASN A O 1
ATOM 3573 N N . LYS A 1 441 ? 8.822 -11.866 -38.316 1.00 80.44 441 LYS A N 1
ATOM 3574 C CA . LYS A 1 441 ? 8.546 -10.644 -39.087 1.00 80.44 441 LYS A CA 1
ATOM 3575 C C . LYS A 1 441 ? 9.777 -10.175 -39.872 1.00 80.44 441 LYS A C 1
ATOM 3577 O O . LYS A 1 441 ? 9.632 -9.752 -41.005 1.00 80.44 441 LYS A O 1
ATOM 3582 N N . ALA A 1 442 ? 10.980 -10.254 -39.304 1.00 78.94 442 ALA A N 1
ATOM 3583 C CA . ALA A 1 442 ? 12.203 -9.897 -40.020 1.00 78.94 442 ALA A CA 1
ATOM 3584 C C . ALA A 1 442 ? 12.477 -10.840 -41.207 1.00 78.94 442 ALA A C 1
ATOM 3586 O O . ALA A 1 442 ? 13.001 -10.394 -42.221 1.00 78.94 442 ALA A O 1
ATOM 3587 N N . ILE A 1 443 ? 12.089 -12.117 -41.113 1.00 80.50 443 ILE A N 1
ATOM 3588 C CA . ILE A 1 443 ? 12.087 -13.044 -42.251 1.00 80.50 443 ILE A CA 1
ATOM 3589 C C . ILE A 1 443 ? 11.033 -12.637 -43.290 1.00 80.50 443 ILE A C 1
ATOM 3591 O O . ILE A 1 443 ? 11.371 -12.565 -44.468 1.00 80.50 443 ILE A O 1
ATOM 3595 N N . ASP A 1 444 ? 9.801 -12.326 -42.880 1.00 79.19 444 ASP A N 1
ATOM 3596 C CA . ASP A 1 444 ? 8.739 -11.873 -43.792 1.00 79.19 444 ASP A CA 1
ATOM 3597 C C . ASP A 1 444 ? 9.154 -10.581 -44.535 1.00 79.19 444 ASP A C 1
ATOM 3599 O O . ASP A 1 444 ? 9.049 -10.507 -45.758 1.00 79.19 444 ASP A O 1
ATOM 3603 N N . ASP A 1 445 ? 9.728 -9.609 -43.813 1.00 79.00 445 ASP A N 1
ATOM 3604 C CA . ASP A 1 445 ? 10.263 -8.348 -44.349 1.00 79.00 445 ASP A CA 1
ATOM 3605 C C . ASP A 1 445 ? 11.431 -8.579 -45.336 1.00 79.00 445 ASP A C 1
ATOM 3607 O O . ASP A 1 445 ? 11.612 -7.806 -46.275 1.00 79.00 445 ASP A O 1
ATOM 3611 N N . ILE A 1 446 ? 12.231 -9.641 -45.158 1.00 78.69 446 ILE A N 1
ATOM 3612 C CA . ILE A 1 446 ? 13.290 -10.038 -46.107 1.00 78.69 446 ILE A CA 1
ATOM 3613 C C . ILE A 1 446 ? 12.687 -10.697 -47.356 1.00 78.69 446 ILE A C 1
ATOM 3615 O O . ILE A 1 446 ? 13.126 -10.405 -48.469 1.00 78.69 446 ILE A O 1
ATOM 3619 N N . LEU A 1 447 ? 11.679 -11.561 -47.199 1.00 77.12 447 LEU A N 1
ATOM 3620 C CA . LEU A 1 447 ? 11.005 -12.244 -48.312 1.00 77.12 447 LEU A CA 1
ATOM 3621 C C . LEU A 1 447 ? 10.244 -11.274 -49.237 1.00 77.12 447 LEU A C 1
ATOM 3623 O O . LEU A 1 447 ? 10.062 -11.587 -50.410 1.00 77.12 447 LEU A O 1
ATOM 3627 N N . GLU A 1 448 ? 9.838 -10.100 -48.740 1.00 79.69 448 GLU A N 1
ATOM 3628 C CA . GLU A 1 448 ? 9.228 -9.024 -49.540 1.00 79.69 448 GLU A CA 1
ATOM 3629 C C . GLU A 1 448 ? 10.252 -8.250 -50.405 1.00 79.69 448 GLU A C 1
ATOM 3631 O O . GLU A 1 448 ? 9.890 -7.690 -51.438 1.00 79.69 448 GLU A O 1
ATOM 3636 N N . ILE A 1 449 ? 11.535 -8.237 -50.019 1.00 78.00 449 ILE A N 1
ATOM 3637 C CA . ILE A 1 449 ? 12.616 -7.506 -50.717 1.00 78.00 449 ILE A CA 1
ATOM 3638 C C . ILE A 1 449 ? 13.340 -8.390 -51.753 1.00 78.00 449 ILE A C 1
ATOM 3640 O O . ILE A 1 449 ? 13.912 -7.888 -52.722 1.00 78.00 449 ILE A O 1
ATOM 3644 N N . VAL A 1 450 ? 13.347 -9.707 -51.546 1.00 79.31 450 VAL A N 1
ATOM 3645 C CA . VAL A 1 450 ? 14.075 -10.683 -52.371 1.00 79.31 450 VAL A CA 1
ATOM 3646 C C . VAL A 1 450 ? 13.284 -11.047 -53.649 1.00 79.31 450 VAL A C 1
ATOM 3648 O O . VAL A 1 450 ? 12.065 -11.209 -53.575 1.00 79.31 450 VAL A O 1
ATOM 3651 N N . PRO A 1 451 ? 13.939 -11.217 -54.824 1.00 78.56 451 PRO A N 1
ATOM 3652 C CA . PRO A 1 451 ? 13.270 -11.617 -56.068 1.00 78.56 451 PRO A CA 1
ATOM 3653 C C . PRO A 1 451 ? 12.439 -12.902 -55.945 1.00 78.56 451 PRO A C 1
ATOM 3655 O O . PRO A 1 451 ? 12.828 -13.842 -55.245 1.00 78.56 451 PRO A O 1
ATOM 3658 N N . SER A 1 452 ? 11.312 -12.958 -56.661 1.00 76.81 452 SER A N 1
ATOM 3659 C CA . SER A 1 452 ? 10.285 -14.014 -56.596 1.00 76.81 452 SER A CA 1
ATOM 3660 C C . SER A 1 452 ? 10.845 -15.435 -56.697 1.00 76.81 452 SER A C 1
ATOM 3662 O O . SER A 1 452 ? 10.409 -16.345 -55.988 1.00 76.81 452 SER A O 1
ATOM 3664 N N . GLU A 1 453 ? 11.847 -15.607 -57.548 1.00 76.75 453 GLU A N 1
ATOM 3665 C CA . GLU A 1 453 ? 12.524 -16.858 -57.878 1.00 76.75 453 GLU A CA 1
ATOM 3666 C C . GLU A 1 453 ? 13.224 -17.432 -56.637 1.00 76.75 453 GLU A C 1
ATOM 3668 O O . GLU A 1 453 ? 13.077 -18.610 -56.301 1.00 76.75 453 GLU A O 1
ATOM 3673 N N . VAL A 1 454 ? 13.917 -16.565 -55.895 1.00 77.31 454 VAL A N 1
ATOM 3674 C CA . VAL A 1 454 ? 14.627 -16.903 -54.655 1.00 77.31 454 VAL A CA 1
ATOM 3675 C C . VAL A 1 454 ? 13.660 -16.964 -53.475 1.00 77.31 454 VAL A C 1
ATOM 3677 O O . VAL A 1 454 ? 13.771 -17.854 -52.632 1.00 77.31 454 VAL A O 1
ATOM 3680 N N . THR A 1 455 ? 12.655 -16.088 -53.436 1.00 78.31 455 THR A N 1
ATOM 3681 C CA . THR A 1 455 ? 11.602 -16.092 -52.411 1.00 78.31 455 THR A CA 1
ATOM 3682 C C . THR A 1 455 ? 10.840 -17.419 -52.388 1.00 78.31 455 THR A C 1
ATOM 3684 O O . THR A 1 455 ? 10.550 -17.928 -51.302 1.00 78.31 455 THR A O 1
ATOM 3687 N N . HIS A 1 456 ? 10.617 -18.074 -53.534 1.00 76.88 456 HIS A N 1
ATOM 3688 C CA . HIS A 1 456 ? 10.088 -19.443 -53.568 1.00 76.88 456 HIS A CA 1
ATOM 3689 C C . HIS A 1 456 ? 11.041 -20.490 -52.960 1.00 76.88 456 HIS A C 1
ATOM 3691 O O . HIS A 1 456 ? 10.581 -21.370 -52.226 1.00 76.88 456 HIS A O 1
ATOM 3697 N N . MET A 1 457 ? 12.354 -20.397 -53.203 1.00 79.00 457 MET A N 1
ATOM 3698 C CA . MET A 1 457 ? 13.344 -21.306 -52.602 1.00 79.00 457 MET A CA 1
ATOM 3699 C C . MET A 1 457 ? 13.420 -21.135 -51.078 1.00 79.00 457 MET A C 1
ATOM 3701 O O . MET A 1 457 ? 13.327 -22.117 -50.338 1.00 79.00 457 MET A O 1
ATOM 3705 N N . LEU A 1 458 ? 13.515 -19.888 -50.606 1.00 80.00 458 LEU A N 1
ATOM 3706 C CA . LEU A 1 458 ? 13.553 -19.547 -49.182 1.00 80.00 458 LEU A CA 1
ATOM 3707 C C . LEU A 1 458 ? 12.266 -19.985 -48.464 1.00 80.00 458 LEU A C 1
ATOM 3709 O O . LEU A 1 458 ? 12.333 -20.639 -47.423 1.00 80.00 458 LEU A O 1
ATOM 3713 N N . THR A 1 459 ? 11.094 -19.700 -49.046 1.00 80.25 459 THR A N 1
ATOM 3714 C CA . THR A 1 459 ? 9.784 -20.072 -48.477 1.00 80.25 459 THR A CA 1
ATOM 3715 C C . THR A 1 459 ? 9.648 -21.581 -48.273 1.00 80.25 459 THR A C 1
ATOM 3717 O O . THR A 1 459 ? 9.081 -22.015 -47.269 1.00 80.25 459 THR A O 1
ATOM 3720 N N . ASN A 1 460 ? 10.174 -22.399 -49.191 1.00 79.50 460 ASN A N 1
ATOM 3721 C CA . ASN A 1 460 ? 10.094 -23.856 -49.081 1.00 79.50 460 ASN A CA 1
ATOM 3722 C C . ASN A 1 460 ? 10.952 -24.406 -47.930 1.00 79.50 460 ASN A C 1
ATOM 3724 O O . ASN A 1 460 ? 10.458 -25.226 -47.155 1.00 79.50 460 ASN A O 1
ATOM 3728 N N . GLU A 1 461 ? 12.182 -23.916 -47.748 1.00 79.69 461 GLU A N 1
ATOM 3729 C CA . GLU A 1 461 ? 13.024 -24.307 -46.604 1.00 79.69 461 GLU A CA 1
ATOM 3730 C C . GLU A 1 461 ? 12.454 -23.799 -45.270 1.00 79.69 461 GLU A C 1
ATOM 3732 O O . GLU A 1 461 ? 12.361 -24.555 -44.301 1.00 79.69 461 GLU A O 1
ATOM 3737 N N . ILE A 1 462 ? 11.978 -22.550 -45.215 1.00 78.62 462 ILE A N 1
ATOM 3738 C CA . ILE A 1 462 ? 11.321 -21.991 -44.021 1.00 78.62 462 ILE A CA 1
ATOM 3739 C C . ILE A 1 462 ? 10.066 -22.806 -43.661 1.00 78.62 462 ILE A C 1
ATOM 3741 O O . ILE A 1 462 ? 9.812 -23.070 -42.482 1.00 78.62 462 ILE A O 1
ATOM 3745 N N . ARG A 1 463 ? 9.293 -23.268 -44.653 1.00 77.62 463 ARG A N 1
ATOM 3746 C CA . ARG A 1 463 ? 8.146 -24.167 -44.444 1.00 77.62 463 ARG A CA 1
ATOM 3747 C C . ARG A 1 463 ? 8.575 -25.540 -43.916 1.00 77.62 463 ARG A C 1
ATOM 3749 O O . ARG A 1 463 ? 7.935 -26.031 -42.989 1.00 77.62 463 ARG A O 1
ATOM 3756 N N . TYR A 1 464 ? 9.643 -26.129 -44.455 1.00 78.12 464 TYR A N 1
ATOM 3757 C CA . TYR A 1 464 ? 10.166 -27.428 -44.016 1.00 78.12 464 TYR A CA 1
ATOM 3758 C C . TYR A 1 464 ? 10.591 -27.407 -42.536 1.00 78.12 464 TYR A C 1
ATOM 3760 O O . TYR A 1 464 ? 10.137 -28.240 -41.749 1.00 78.12 464 TYR A O 1
ATOM 3768 N N . TYR A 1 465 ? 11.362 -26.398 -42.112 1.00 70.38 465 TYR A N 1
ATOM 3769 C CA . TYR A 1 465 ? 11.754 -26.246 -40.701 1.00 70.38 465 TYR A CA 1
ATOM 3770 C C . TYR A 1 465 ? 10.561 -26.021 -39.765 1.00 70.38 465 TYR A C 1
ATOM 3772 O O . TYR A 1 465 ? 10.483 -26.636 -38.700 1.00 70.38 465 TYR A O 1
ATOM 3780 N N . ASN A 1 466 ? 9.596 -25.186 -40.164 1.00 69.00 466 ASN A N 1
ATOM 3781 C CA . ASN A 1 466 ? 8.403 -24.939 -39.352 1.00 69.00 466 ASN A CA 1
ATOM 3782 C C . ASN A 1 466 ? 7.509 -26.185 -39.195 1.00 69.00 466 ASN A C 1
ATOM 3784 O O . ASN A 1 466 ? 6.819 -26.301 -38.183 1.00 69.00 466 ASN A O 1
ATOM 3788 N N . GLN A 1 467 ? 7.537 -27.131 -40.142 1.00 69.25 467 GLN A N 1
ATOM 3789 C CA . GLN A 1 467 ? 6.796 -28.392 -40.027 1.00 69.25 467 GLN A CA 1
ATOM 3790 C C . GLN A 1 467 ? 7.425 -29.379 -39.034 1.00 69.25 467 GLN A C 1
ATOM 3792 O O . GLN A 1 467 ? 6.680 -30.074 -38.344 1.00 69.25 467 GLN A O 1
ATOM 3797 N N . MET A 1 468 ? 8.756 -29.416 -38.882 1.00 57.75 468 MET A N 1
ATOM 3798 C CA . MET A 1 468 ? 9.384 -30.275 -37.863 1.00 57.75 468 MET A CA 1
ATOM 3799 C C . MET A 1 468 ? 8.999 -29.838 -36.437 1.00 57.75 468 MET A C 1
ATOM 3801 O O . MET A 1 468 ? 8.552 -30.662 -35.641 1.00 57.75 468 MET A O 1
ATOM 3805 N N . ASN A 1 469 ? 9.056 -28.533 -36.144 1.00 59.97 469 ASN A N 1
ATOM 3806 C CA . ASN A 1 469 ? 8.772 -27.984 -34.807 1.00 59.97 469 ASN A CA 1
ATOM 3807 C C . ASN A 1 469 ? 7.326 -28.192 -34.304 1.00 59.97 469 ASN A C 1
ATOM 3809 O O . ASN A 1 469 ? 7.075 -28.087 -33.099 1.00 59.97 469 ASN A O 1
ATOM 3813 N N . GLN A 1 470 ? 6.356 -28.448 -35.189 1.00 54.66 470 GLN A N 1
ATOM 3814 C CA . GLN A 1 470 ? 4.954 -28.625 -34.787 1.00 54.66 470 GLN A CA 1
ATOM 3815 C C . GLN A 1 470 ? 4.635 -30.041 -34.283 1.00 54.66 470 GLN A C 1
ATOM 3817 O O . GLN A 1 470 ? 3.697 -30.197 -33.501 1.00 54.66 470 GLN A O 1
ATOM 3822 N N . ASN A 1 471 ? 5.421 -31.056 -34.657 1.00 53.91 471 ASN A N 1
ATOM 3823 C CA . ASN A 1 471 ? 5.143 -32.443 -34.271 1.00 53.91 471 ASN A CA 1
ATOM 3824 C C . ASN A 1 471 ? 5.546 -32.761 -32.819 1.00 53.91 471 ASN A C 1
ATOM 3826 O O . ASN A 1 471 ? 4.805 -33.455 -32.123 1.00 53.91 471 ASN A O 1
ATOM 3830 N N . ASP A 1 472 ? 6.660 -32.211 -32.323 1.00 52.38 472 ASP A N 1
ATOM 3831 C CA . ASP A 1 472 ? 7.154 -32.508 -30.965 1.00 52.38 472 ASP A CA 1
ATOM 3832 C C . ASP A 1 472 ? 6.327 -31.854 -29.840 1.00 52.38 472 ASP A C 1
ATOM 3834 O O . ASP A 1 472 ? 6.312 -32.338 -28.707 1.00 52.38 472 ASP A O 1
ATOM 3838 N N . ASN A 1 473 ? 5.596 -30.771 -30.130 1.00 48.59 473 ASN A N 1
ATOM 3839 C CA . ASN A 1 473 ? 4.867 -30.005 -29.110 1.00 48.59 473 ASN A CA 1
ATOM 3840 C C . ASN A 1 473 ? 3.542 -30.648 -28.645 1.00 48.59 473 ASN A C 1
ATOM 3842 O O . ASN A 1 473 ? 3.025 -30.266 -27.596 1.00 48.59 473 ASN A O 1
ATOM 3846 N N . ASN A 1 474 ? 2.994 -31.623 -29.379 1.00 48.28 474 ASN A N 1
ATOM 3847 C CA . ASN A 1 474 ? 1.670 -32.199 -29.090 1.00 48.28 474 ASN A CA 1
ATOM 3848 C C . ASN A 1 474 ? 1.686 -33.452 -28.189 1.00 48.28 474 ASN A C 1
ATOM 3850 O O . ASN A 1 474 ? 0.620 -33.904 -27.782 1.00 48.28 474 ASN A O 1
ATOM 3854 N N . ASN A 1 475 ? 2.860 -33.999 -27.847 1.00 47.00 475 ASN A N 1
ATOM 3855 C CA . ASN A 1 475 ? 2.999 -35.266 -27.102 1.00 47.00 475 ASN A CA 1
ATOM 3856 C C . ASN A 1 475 ? 3.572 -35.116 -25.674 1.00 47.00 475 ASN A C 1
ATOM 3858 O O . ASN A 1 475 ? 4.027 -36.095 -25.085 1.00 47.00 475 ASN A O 1
ATOM 3862 N N . ILE A 1 476 ? 3.560 -33.908 -25.091 1.00 43.91 476 ILE A N 1
ATOM 3863 C CA . ILE A 1 476 ? 4.060 -33.659 -23.722 1.00 43.91 476 ILE A CA 1
ATOM 3864 C C . ILE A 1 476 ? 2.922 -33.206 -22.793 1.00 43.91 476 ILE A C 1
ATOM 3866 O O . ILE A 1 476 ? 2.905 -32.098 -22.256 1.00 43.91 476 ILE A O 1
ATOM 3870 N N . CYS A 1 477 ? 1.976 -34.118 -22.576 1.00 39.28 477 CYS A N 1
ATOM 3871 C CA . CYS A 1 477 ? 1.117 -34.145 -21.396 1.00 39.28 477 CYS A CA 1
ATOM 3872 C C . CYS A 1 477 ? 1.023 -35.600 -20.897 1.00 39.28 477 CYS A C 1
ATOM 3874 O O . CYS A 1 477 ? 1.091 -36.525 -21.699 1.00 39.28 477 CYS A O 1
ATOM 3876 N N . ASP A 1 478 ? 0.902 -35.788 -19.582 1.00 42.44 478 ASP A N 1
ATOM 3877 C CA . ASP A 1 478 ? 0.678 -37.080 -18.903 1.00 42.44 478 ASP A CA 1
ATOM 3878 C C . ASP A 1 478 ? 1.828 -38.110 -18.800 1.00 42.44 478 ASP A C 1
ATOM 3880 O O . ASP A 1 478 ? 1.601 -39.317 -18.770 1.00 42.44 478 ASP A O 1
ATOM 3884 N N . THR A 1 479 ? 3.063 -37.655 -18.535 1.00 41.50 479 THR A N 1
ATOM 3885 C CA . THR A 1 479 ? 4.008 -38.440 -17.701 1.00 41.50 479 THR A CA 1
ATOM 3886 C C . THR A 1 479 ? 4.642 -37.594 -16.589 1.00 41.50 479 THR A C 1
ATOM 3888 O O . THR A 1 479 ? 5.578 -36.825 -16.795 1.00 41.50 479 THR A O 1
ATOM 3891 N N . LYS A 1 480 ? 4.138 -37.752 -15.359 1.00 47.41 480 LYS A N 1
ATOM 3892 C CA . LYS A 1 480 ? 4.874 -37.408 -14.128 1.00 47.41 480 LYS A CA 1
ATOM 3893 C C . LYS A 1 480 ? 5.528 -38.680 -13.579 1.00 47.41 480 LYS A C 1
ATOM 3895 O O . LYS A 1 480 ? 5.023 -39.770 -13.817 1.00 47.41 480 LYS A O 1
ATOM 3900 N N . ASN A 1 481 ? 6.591 -38.514 -12.790 1.00 45.41 481 ASN A N 1
ATOM 3901 C CA . ASN A 1 481 ? 7.316 -39.570 -12.063 1.00 45.41 481 ASN A CA 1
ATOM 3902 C C . ASN A 1 481 ? 8.253 -40.459 -12.912 1.00 45.41 481 ASN A C 1
ATOM 3904 O O . ASN A 1 481 ? 8.074 -41.669 -12.988 1.00 45.41 481 ASN A O 1
ATOM 3908 N N . SER A 1 482 ? 9.330 -39.873 -13.448 1.00 37.16 482 SER A N 1
ATOM 3909 C CA . SER A 1 482 ? 10.594 -40.606 -13.635 1.00 37.16 482 SER A CA 1
ATOM 3910 C C . SER A 1 482 ? 11.796 -39.661 -13.560 1.00 37.16 482 SER A C 1
ATOM 3912 O O . SER A 1 482 ? 12.217 -39.074 -14.557 1.00 37.16 482 SER A O 1
ATOM 3914 N N . THR A 1 483 ? 12.363 -39.504 -12.365 1.00 45.75 483 THR A N 1
ATOM 3915 C CA . THR A 1 483 ? 13.670 -38.864 -12.171 1.00 45.75 483 THR A CA 1
ATOM 3916 C C . THR A 1 483 ? 14.780 -39.882 -12.412 1.00 45.75 483 THR A C 1
ATOM 3918 O O . THR A 1 483 ? 15.236 -40.492 -11.456 1.00 45.75 483 THR A O 1
ATOM 3921 N N . ASP A 1 484 ? 15.172 -40.074 -13.677 1.00 45.81 484 ASP A N 1
ATOM 3922 C CA . ASP A 1 484 ? 16.568 -40.336 -14.078 1.00 45.81 484 ASP A CA 1
ATOM 3923 C C . ASP A 1 484 ? 16.701 -40.538 -15.598 1.00 45.81 484 ASP A C 1
ATOM 3925 O O . ASP A 1 484 ? 16.445 -41.617 -16.131 1.00 45.81 484 ASP A O 1
ATOM 3929 N N . ASN A 1 485 ? 17.135 -39.487 -16.309 1.00 36.75 485 ASN A N 1
ATOM 3930 C CA . ASN A 1 485 ? 17.893 -39.628 -17.562 1.00 36.75 485 ASN A CA 1
ATOM 3931 C C . ASN A 1 485 ? 18.585 -38.314 -17.981 1.00 36.75 485 ASN A C 1
ATOM 3933 O O . ASN A 1 485 ? 18.137 -37.582 -18.867 1.00 36.75 485 ASN A O 1
ATOM 3937 N N . LYS A 1 486 ? 19.724 -38.010 -17.348 1.00 45.78 486 LYS A N 1
ATOM 3938 C CA . LYS A 1 486 ? 20.644 -36.955 -17.807 1.00 45.78 486 LYS A CA 1
ATOM 3939 C C . LYS A 1 486 ? 21.404 -37.424 -19.058 1.00 45.78 486 LYS A C 1
ATOM 3941 O O . LYS A 1 486 ? 22.548 -37.837 -18.923 1.00 45.78 486 LYS A O 1
ATOM 3946 N N . ASN A 1 487 ? 20.780 -37.406 -20.241 1.00 45.06 487 ASN A N 1
ATOM 3947 C CA . ASN A 1 487 ? 21.497 -37.530 -21.530 1.00 45.06 487 ASN A CA 1
ATOM 3948 C C . ASN A 1 487 ? 20.678 -37.197 -22.799 1.00 45.06 487 ASN A C 1
ATOM 3950 O O . ASN A 1 487 ? 21.102 -37.527 -23.909 1.00 45.06 487 ASN A O 1
ATOM 3954 N N . LYS A 1 488 ? 19.524 -36.520 -22.693 1.00 40.44 488 LYS A N 1
ATOM 3955 C CA . LYS A 1 488 ? 18.857 -35.977 -23.887 1.00 40.44 488 LYS A CA 1
ATOM 3956 C C . LYS A 1 488 ? 19.588 -34.692 -24.290 1.00 40.44 488 LYS A C 1
ATOM 3958 O O . LYS A 1 488 ? 19.516 -33.712 -23.564 1.00 40.44 488 LYS A O 1
ATOM 3963 N N . LYS A 1 489 ? 20.345 -34.727 -25.393 1.00 42.88 489 LYS A N 1
ATOM 3964 C CA . LYS A 1 489 ? 21.028 -33.539 -25.926 1.00 42.88 489 LYS A CA 1
ATOM 3965 C C . LYS A 1 489 ? 19.989 -32.532 -26.404 1.00 42.88 489 LYS A C 1
ATOM 3967 O O . LYS A 1 489 ? 19.190 -32.867 -27.280 1.00 42.88 489 LYS A O 1
ATOM 3972 N N . ASP A 1 490 ? 20.045 -31.322 -25.868 1.00 40.38 490 ASP A N 1
ATOM 3973 C CA . ASP A 1 490 ? 19.300 -30.191 -26.401 1.00 40.38 490 ASP A CA 1
ATOM 3974 C C . ASP A 1 490 ? 19.838 -29.863 -27.801 1.00 40.38 490 ASP A C 1
ATOM 3976 O O . ASP A 1 490 ? 20.971 -29.415 -27.979 1.00 40.38 490 ASP A O 1
ATOM 3980 N N . TYR A 1 491 ? 19.029 -30.150 -28.821 1.00 48.28 491 TYR A N 1
ATOM 3981 C CA . TYR A 1 491 ? 19.189 -29.547 -30.140 1.00 48.28 491 TYR A CA 1
ATOM 3982 C C . TYR A 1 491 ? 18.528 -28.173 -30.075 1.00 48.28 491 TYR A C 1
ATOM 3984 O O . TYR A 1 491 ? 17.374 -28.012 -30.476 1.00 48.28 491 TYR A O 1
ATOM 3992 N N . ASP A 1 492 ? 19.245 -27.210 -29.494 1.00 47.69 492 ASP A N 1
ATOM 3993 C CA . ASP A 1 492 ? 18.763 -25.839 -29.366 1.00 47.69 492 ASP A CA 1
ATOM 3994 C C . ASP A 1 492 ? 18.338 -25.293 -30.733 1.00 47.69 492 ASP A C 1
ATOM 3996 O O . ASP A 1 492 ? 19.084 -25.340 -31.718 1.00 47.69 492 ASP A O 1
ATOM 4000 N N . PHE A 1 493 ? 17.107 -24.780 -30.794 1.00 51.75 493 PHE A N 1
ATOM 4001 C CA . PHE A 1 493 ? 16.528 -24.191 -31.998 1.00 51.75 493 PHE A CA 1
ATOM 4002 C C . PHE A 1 493 ? 17.137 -22.804 -32.235 1.00 51.75 493 PHE A C 1
ATOM 4004 O O . PHE A 1 493 ? 16.515 -21.769 -32.003 1.00 51.75 493 PHE A O 1
ATOM 4011 N N . GLU A 1 494 ? 18.402 -22.789 -32.642 1.00 63.97 494 GLU A N 1
ATOM 4012 C CA . GLU A 1 494 ? 19.177 -21.568 -32.799 1.00 63.97 494 GLU A CA 1
ATOM 4013 C C . GLU A 1 494 ? 18.802 -20.867 -34.123 1.00 63.97 494 GLU A C 1
ATOM 4015 O O . GLU A 1 494 ? 19.053 -21.424 -35.201 1.00 63.97 494 GLU A O 1
ATOM 4020 N N . PRO A 1 495 ? 18.245 -19.635 -34.094 1.00 63.56 495 PRO A N 1
ATOM 4021 C CA . PRO A 1 495 ? 17.842 -18.911 -35.307 1.00 63.56 495 PRO A CA 1
ATOM 4022 C C . PRO A 1 495 ? 19.004 -18.663 -36.284 1.00 63.56 495 PRO A C 1
ATOM 4024 O O . PRO A 1 495 ? 18.792 -18.517 -37.490 1.00 63.56 495 PRO A O 1
ATOM 4027 N N . ALA A 1 496 ? 20.241 -18.693 -35.774 1.00 67.25 496 ALA A N 1
ATOM 4028 C CA . ALA A 1 496 ? 21.474 -18.662 -36.551 1.00 67.25 496 ALA A CA 1
ATOM 4029 C C . ALA A 1 496 ? 21.518 -19.739 -37.652 1.00 67.25 496 ALA A C 1
ATOM 4031 O O . ALA A 1 496 ? 21.939 -19.443 -38.767 1.00 67.25 496 ALA A O 1
ATOM 4032 N N . ASN A 1 497 ? 21.022 -20.957 -37.402 1.00 72.81 497 ASN A N 1
ATOM 4033 C CA . ASN A 1 497 ? 21.039 -22.034 -38.401 1.00 72.81 497 ASN A CA 1
ATOM 4034 C C . ASN A 1 497 ? 20.103 -21.758 -39.592 1.00 72.81 497 ASN A C 1
ATOM 4036 O O . ASN A 1 497 ? 20.425 -22.112 -40.728 1.00 72.81 497 ASN A O 1
ATOM 4040 N N . ILE A 1 498 ? 18.977 -21.077 -39.351 1.00 73.38 498 ILE A N 1
ATOM 4041 C CA . ILE A 1 498 ? 18.067 -20.618 -40.410 1.00 73.38 498 ILE A CA 1
ATOM 4042 C C . ILE A 1 498 ? 18.726 -19.476 -41.193 1.00 73.38 498 ILE A C 1
ATOM 4044 O O . ILE A 1 498 ? 18.791 -19.540 -42.420 1.00 73.38 498 ILE A O 1
ATOM 4048 N N . LEU A 1 499 ? 19.302 -18.484 -40.505 1.00 73.25 499 LEU A N 1
ATOM 4049 C CA . LEU A 1 499 ? 20.022 -17.375 -41.145 1.00 73.25 499 LEU A CA 1
ATOM 4050 C C . LEU A 1 499 ? 21.198 -17.861 -42.010 1.00 73.25 499 LEU A C 1
ATOM 4052 O O . LEU A 1 499 ? 21.342 -17.413 -43.144 1.00 73.25 499 LEU A O 1
ATOM 4056 N N . VAL A 1 500 ? 21.990 -18.829 -41.540 1.00 77.56 500 VAL A N 1
ATOM 4057 C CA . VAL A 1 500 ? 23.099 -19.429 -42.307 1.00 77.56 500 VAL A CA 1
ATOM 4058 C C . VAL A 1 500 ? 22.606 -20.130 -43.580 1.00 77.56 500 VAL A C 1
ATOM 4060 O O . VAL A 1 500 ? 23.304 -20.096 -44.595 1.00 77.56 500 VAL A O 1
ATOM 4063 N N . LYS A 1 501 ? 21.410 -20.737 -43.576 1.00 78.00 501 LYS A N 1
ATOM 4064 C CA . LYS A 1 501 ? 20.794 -21.282 -44.799 1.00 78.00 501 LYS A CA 1
ATOM 4065 C C . LYS A 1 501 ? 20.302 -20.185 -45.745 1.00 78.00 501 LYS A C 1
ATOM 4067 O O . LYS A 1 501 ? 20.605 -20.256 -46.934 1.00 78.00 501 LYS A O 1
ATOM 4072 N N . ILE A 1 502 ? 19.617 -19.161 -45.229 1.00 78.31 502 ILE A N 1
ATOM 4073 C CA . ILE A 1 502 ? 19.141 -18.010 -46.019 1.00 78.31 502 ILE A CA 1
ATOM 4074 C C . ILE A 1 502 ? 20.323 -17.317 -46.718 1.00 78.31 502 ILE A C 1
ATOM 4076 O O . ILE A 1 502 ? 20.294 -17.125 -47.931 1.00 78.31 502 ILE A O 1
ATOM 4080 N N . VAL A 1 503 ? 21.402 -17.025 -45.983 1.00 79.19 503 VAL A N 1
ATOM 4081 C CA . VAL A 1 503 ? 22.618 -16.396 -46.528 1.00 79.19 503 VAL A CA 1
ATOM 4082 C C . VAL A 1 503 ? 23.267 -17.261 -47.611 1.00 79.19 503 VAL A C 1
ATOM 4084 O O . VAL A 1 503 ? 23.641 -16.729 -48.649 1.00 79.19 503 VAL A O 1
ATOM 4087 N N . LYS A 1 504 ? 23.358 -18.587 -47.437 1.00 81.94 504 LYS A N 1
ATOM 4088 C CA . LYS A 1 504 ? 23.915 -19.481 -48.474 1.00 81.94 504 LYS A CA 1
ATOM 4089 C C . LYS A 1 504 ? 23.109 -19.469 -49.776 1.00 81.94 504 LYS A C 1
ATOM 4091 O O . LYS A 1 504 ? 23.708 -19.512 -50.846 1.00 81.94 504 LYS A O 1
ATOM 4096 N N . ILE A 1 505 ? 21.780 -19.395 -49.691 1.00 80.88 505 ILE A N 1
ATOM 4097 C CA . ILE A 1 505 ? 20.901 -19.307 -50.868 1.00 80.88 505 ILE A CA 1
ATOM 4098 C C . ILE A 1 505 ? 21.079 -17.949 -51.569 1.00 80.88 505 ILE A C 1
ATOM 4100 O O . ILE A 1 505 ? 21.223 -17.908 -52.788 1.00 80.88 505 ILE A O 1
ATOM 4104 N N . LEU A 1 506 ? 21.145 -16.851 -50.807 1.00 77.94 506 LEU A N 1
ATOM 4105 C CA . LEU A 1 506 ? 21.370 -15.506 -51.352 1.00 77.94 506 LEU A CA 1
ATOM 4106 C C . LEU A 1 506 ? 22.758 -15.347 -51.996 1.00 77.94 506 LEU A C 1
ATOM 4108 O O . LEU A 1 506 ? 22.861 -14.740 -53.058 1.00 77.94 506 LEU A O 1
ATOM 4112 N N . VAL A 1 507 ? 23.811 -15.920 -51.400 1.00 79.25 507 VAL A N 1
ATOM 4113 C CA . VAL A 1 507 ? 25.167 -15.924 -51.980 1.00 79.25 507 VAL A CA 1
ATOM 4114 C C . VAL A 1 507 ? 25.190 -16.702 -53.295 1.00 79.25 507 VAL A C 1
ATOM 4116 O O . VAL A 1 507 ? 25.612 -16.143 -54.299 1.00 79.25 507 VAL A O 1
ATOM 4119 N N . GLY A 1 508 ? 24.642 -17.923 -53.343 1.00 80.44 508 GLY A N 1
ATOM 4120 C CA . GLY A 1 508 ? 24.608 -18.708 -54.585 1.00 80.44 508 GLY A CA 1
ATOM 4121 C C . GLY A 1 508 ? 23.834 -18.030 -55.726 1.00 80.44 508 GLY A C 1
ATOM 4122 O O . GLY A 1 508 ? 24.224 -18.140 -56.886 1.00 80.44 508 GLY A O 1
ATOM 4123 N N . TYR A 1 509 ? 22.778 -17.274 -55.407 1.00 79.12 509 TYR A N 1
ATOM 4124 C CA . TYR A 1 509 ? 22.064 -16.452 -56.389 1.00 79.12 509 TYR A CA 1
ATOM 4125 C C . TYR A 1 509 ? 22.868 -15.214 -56.824 1.00 79.12 509 TYR A C 1
ATOM 4127 O O . TYR A 1 509 ? 22.875 -14.862 -58.002 1.00 79.12 509 TYR A O 1
ATOM 4135 N N . SER A 1 510 ? 23.599 -14.581 -55.900 1.00 74.50 510 SER A N 1
ATOM 4136 C CA . SER A 1 510 ? 24.530 -13.494 -56.225 1.00 74.50 510 SER A CA 1
ATOM 4137 C C . SER A 1 510 ? 25.660 -13.970 -57.141 1.00 74.50 510 SER A C 1
ATOM 4139 O O . SER A 1 510 ? 26.010 -13.260 -58.080 1.00 74.50 510 SER A O 1
ATOM 4141 N N . ASP A 1 511 ? 26.206 -15.165 -56.910 1.00 74.88 511 ASP A N 1
ATOM 4142 C CA . ASP A 1 511 ? 27.248 -15.765 -57.749 1.00 74.88 511 ASP A CA 1
ATOM 4143 C C . ASP A 1 511 ? 26.724 -16.059 -59.168 1.00 74.88 511 ASP A C 1
ATOM 4145 O O . ASP A 1 511 ? 27.418 -15.794 -60.153 1.00 74.88 511 ASP A O 1
ATOM 4149 N N . GLN A 1 512 ? 25.471 -16.521 -59.295 1.00 76.12 512 GLN A N 1
ATOM 4150 C CA . GLN A 1 512 ? 24.813 -16.689 -60.596 1.00 76.12 512 GLN A CA 1
ATOM 4151 C C . GLN A 1 512 ? 24.643 -15.345 -61.325 1.00 76.12 512 GLN A C 1
ATOM 4153 O O . GLN A 1 512 ? 25.023 -15.236 -62.491 1.00 76.12 512 GLN A O 1
ATOM 4158 N N . ILE A 1 513 ? 24.139 -14.307 -60.644 1.00 71.75 513 ILE A N 1
ATOM 4159 C CA . ILE A 1 513 ? 24.014 -12.956 -61.222 1.00 71.75 513 ILE A CA 1
ATOM 4160 C C . ILE A 1 513 ? 25.381 -12.407 -61.648 1.00 71.75 513 ILE A C 1
ATOM 4162 O O . ILE A 1 513 ? 25.478 -11.755 -62.689 1.00 71.75 513 ILE A O 1
ATOM 4166 N N . LEU A 1 514 ? 26.444 -12.660 -60.880 1.00 69.31 514 LEU A N 1
ATOM 4167 C CA . LEU A 1 514 ? 27.794 -12.210 -61.219 1.00 69.31 514 LEU A CA 1
ATOM 4168 C C . LEU A 1 514 ? 28.326 -12.880 -62.494 1.00 69.31 514 LEU A C 1
ATOM 4170 O O . LEU A 1 514 ? 28.911 -12.185 -63.325 1.00 69.31 514 LEU A O 1
ATOM 4174 N N . GLU A 1 515 ? 28.085 -14.176 -62.709 1.00 72.56 515 GLU A N 1
ATOM 4175 C CA . GLU A 1 515 ? 28.474 -14.838 -63.964 1.00 72.56 515 GLU A CA 1
ATOM 4176 C C . GLU A 1 515 ? 27.575 -14.452 -65.147 1.00 72.56 515 GLU A C 1
ATOM 4178 O O . GLU A 1 515 ? 28.096 -14.192 -66.231 1.00 72.56 515 GLU A O 1
ATOM 4183 N N . GLU A 1 516 ? 26.259 -14.297 -64.968 1.00 68.94 516 GLU A N 1
ATOM 4184 C CA . GLU A 1 516 ? 25.386 -13.743 -66.018 1.00 68.94 516 GLU A CA 1
ATOM 4185 C C . GLU A 1 516 ? 25.810 -12.311 -66.400 1.00 68.94 516 GLU A C 1
ATOM 4187 O O . GLU A 1 516 ? 25.867 -11.956 -67.581 1.00 68.94 516 GLU A O 1
ATOM 4192 N N . THR A 1 517 ? 26.213 -11.495 -65.422 1.00 66.75 517 THR A N 1
ATOM 4193 C CA . THR A 1 517 ? 26.784 -10.159 -65.654 1.00 66.75 517 THR A CA 1
ATOM 4194 C C . THR A 1 517 ? 28.123 -10.243 -66.389 1.00 66.75 517 THR A C 1
ATOM 4196 O O . THR A 1 517 ? 28.352 -9.477 -67.326 1.00 66.75 517 THR A O 1
ATOM 4199 N N . ARG A 1 518 ? 28.998 -11.192 -66.030 1.00 66.62 518 ARG A N 1
ATOM 4200 C CA . ARG A 1 518 ? 30.306 -11.382 -66.677 1.00 66.62 518 ARG A CA 1
ATOM 4201 C C . ARG A 1 518 ? 30.177 -11.886 -68.117 1.00 66.62 518 ARG A C 1
ATOM 4203 O O . ARG A 1 518 ? 30.915 -11.429 -68.988 1.00 66.62 518 ARG A O 1
ATOM 4210 N N . VAL A 1 519 ? 29.216 -12.766 -68.403 1.00 66.94 519 VAL A N 1
ATOM 4211 C CA . VAL A 1 519 ? 28.875 -13.202 -69.769 1.00 66.94 519 VAL A CA 1
ATOM 4212 C C . VAL A 1 519 ? 28.364 -12.022 -70.603 1.00 66.94 519 VAL A C 1
ATOM 4214 O O . VAL A 1 519 ? 28.848 -11.814 -71.717 1.00 66.94 519 VAL A O 1
ATOM 4217 N N . ASN A 1 520 ? 27.471 -11.193 -70.053 1.00 61.19 520 ASN A N 1
ATOM 4218 C CA . ASN A 1 520 ? 26.973 -9.995 -70.736 1.00 61.19 520 ASN A CA 1
ATOM 4219 C C . ASN A 1 520 ? 28.082 -8.956 -70.999 1.00 61.19 520 ASN A C 1
ATOM 4221 O O . ASN A 1 520 ? 28.172 -8.427 -72.107 1.00 61.19 520 ASN A O 1
ATOM 4225 N N . GLN A 1 521 ? 28.974 -8.710 -70.032 1.00 61.22 521 GLN A N 1
ATOM 4226 C CA . GLN A 1 521 ? 30.146 -7.839 -70.211 1.00 61.22 521 GLN A CA 1
ATOM 4227 C C . GLN A 1 521 ? 31.089 -8.361 -71.305 1.00 61.22 521 GLN A C 1
ATOM 4229 O O . GLN A 1 521 ? 31.533 -7.588 -72.153 1.00 61.22 521 GLN A O 1
ATOM 4234 N N . ASN A 1 522 ? 31.352 -9.671 -71.341 1.00 64.62 522 ASN A N 1
ATOM 4235 C CA . ASN A 1 522 ? 32.156 -10.285 -72.400 1.00 64.62 522 ASN A CA 1
ATOM 4236 C C . ASN A 1 522 ? 31.500 -10.131 -73.784 1.00 64.62 522 ASN A C 1
ATOM 4238 O O . ASN A 1 522 ? 32.203 -9.842 -74.751 1.00 64.62 522 ASN A O 1
ATOM 4242 N N . SER A 1 523 ? 30.169 -10.253 -73.887 1.00 64.44 523 SER A N 1
ATOM 4243 C CA . SER A 1 523 ? 29.442 -10.007 -75.143 1.00 64.44 523 SER A CA 1
ATOM 4244 C C . SER A 1 523 ? 29.588 -8.555 -75.613 1.00 64.44 523 SER A C 1
ATOM 4246 O O . SER A 1 523 ? 29.939 -8.316 -76.766 1.00 64.44 523 SER A O 1
ATOM 4248 N N . GLN A 1 524 ? 29.405 -7.581 -74.716 1.00 66.44 524 GLN A N 1
ATOM 4249 C CA . GLN A 1 524 ? 29.570 -6.156 -75.036 1.00 66.44 524 GLN A CA 1
ATOM 4250 C C . GLN A 1 524 ? 31.000 -5.824 -75.494 1.00 66.44 524 GLN A C 1
ATOM 4252 O O . GLN A 1 524 ? 31.189 -5.054 -76.436 1.00 66.44 524 GLN A O 1
ATOM 4257 N N . LEU A 1 525 ? 32.010 -6.439 -74.872 1.00 71.31 525 LEU A N 1
ATOM 4258 C CA . LEU A 1 525 ? 33.420 -6.252 -75.227 1.00 71.31 525 LEU A CA 1
ATOM 4259 C C . LEU A 1 525 ? 33.742 -6.859 -76.609 1.00 71.31 525 LEU A C 1
ATOM 4261 O O . LEU A 1 525 ? 34.491 -6.263 -77.385 1.00 71.31 525 LEU A O 1
ATOM 4265 N N . ILE A 1 526 ? 33.123 -7.992 -76.961 1.00 72.56 526 ILE A N 1
ATOM 4266 C CA . ILE A 1 526 ? 33.183 -8.572 -78.314 1.00 72.56 526 ILE A CA 1
ATOM 4267 C C . ILE A 1 526 ? 32.524 -7.636 -79.343 1.00 72.56 526 ILE A C 1
ATOM 4269 O O . ILE A 1 526 ? 33.106 -7.391 -80.400 1.00 72.56 526 ILE A O 1
ATOM 4273 N N . ASP A 1 527 ? 31.371 -7.041 -79.033 1.00 71.69 527 ASP A N 1
ATOM 4274 C CA . ASP A 1 527 ? 30.697 -6.097 -79.936 1.00 71.69 527 ASP A CA 1
ATOM 4275 C C . ASP A 1 527 ? 31.477 -4.783 -80.126 1.00 71.69 527 ASP A C 1
ATOM 4277 O O . ASP A 1 527 ? 31.540 -4.258 -81.242 1.00 71.69 527 ASP A O 1
ATOM 4281 N N . GLU A 1 528 ? 32.139 -4.263 -79.085 1.00 74.25 528 GLU A N 1
ATOM 4282 C CA . GLU A 1 528 ? 33.093 -3.150 -79.224 1.00 74.25 528 GLU A CA 1
ATOM 4283 C C . GLU A 1 528 ? 34.279 -3.513 -80.129 1.00 74.25 528 GLU A C 1
ATOM 4285 O O . GLU A 1 528 ? 34.660 -2.724 -81.000 1.00 74.25 528 GLU A O 1
ATOM 4290 N N . MET A 1 529 ? 34.859 -4.704 -79.949 1.00 74.12 529 MET A N 1
ATOM 4291 C CA . MET A 1 529 ? 35.961 -5.201 -80.781 1.00 74.12 529 MET A CA 1
ATOM 4292 C C . MET A 1 529 ? 35.539 -5.315 -82.252 1.00 74.12 529 MET A C 1
ATOM 4294 O O . MET A 1 529 ? 36.264 -4.853 -83.134 1.00 74.12 529 MET A O 1
ATOM 4298 N N . ASN A 1 530 ? 34.344 -5.849 -82.519 1.00 77.19 530 ASN A N 1
ATOM 4299 C CA . ASN A 1 530 ? 33.783 -5.978 -83.866 1.00 77.19 530 ASN A CA 1
ATOM 4300 C C . ASN A 1 530 ? 33.564 -4.609 -84.537 1.00 77.19 530 ASN A C 1
ATOM 4302 O O . ASN A 1 530 ? 33.933 -4.424 -85.700 1.00 77.19 530 ASN A O 1
ATOM 4306 N N . LYS A 1 531 ? 33.043 -3.615 -83.802 1.00 76.12 531 LYS A N 1
ATOM 4307 C CA . LYS A 1 531 ? 32.883 -2.235 -84.303 1.00 76.12 531 LYS A CA 1
ATOM 4308 C C . LYS A 1 531 ? 34.225 -1.601 -84.681 1.00 76.12 531 LYS A C 1
ATOM 4310 O O . LYS A 1 531 ? 34.354 -1.049 -85.774 1.00 76.12 531 LYS A O 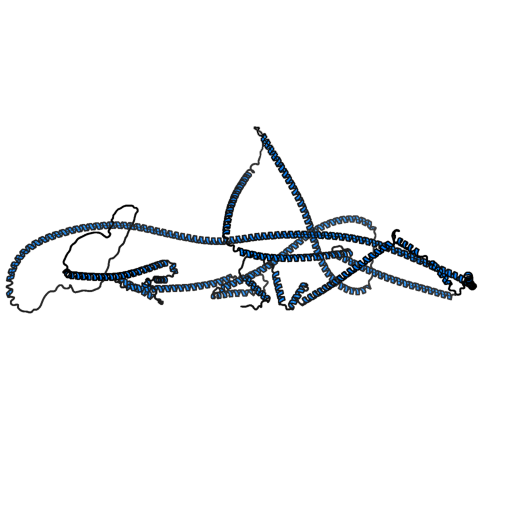1
ATOM 4315 N N . LYS A 1 532 ? 35.248 -1.744 -83.831 1.00 76.88 532 LYS A N 1
ATOM 4316 C CA . LYS A 1 532 ? 36.602 -1.214 -84.090 1.00 76.88 532 LYS A CA 1
ATOM 4317 C C . LYS A 1 532 ? 37.300 -1.925 -85.248 1.00 76.88 532 LYS A C 1
ATOM 4319 O O . LYS A 1 532 ? 37.991 -1.282 -86.035 1.00 76.88 532 LYS A O 1
ATOM 4324 N N . TYR A 1 533 ? 37.075 -3.229 -85.405 1.00 80.19 533 TYR A N 1
ATOM 4325 C CA . TYR A 1 533 ? 37.563 -3.998 -86.551 1.00 80.19 533 TYR A CA 1
ATOM 4326 C C . TYR A 1 533 ? 36.941 -3.519 -87.874 1.00 80.19 533 TYR A C 1
ATOM 4328 O O . TYR A 1 533 ? 37.658 -3.317 -88.855 1.00 80.19 533 TYR A O 1
ATOM 4336 N N . SER A 1 534 ? 35.628 -3.261 -87.883 1.00 79.19 534 SER A N 1
ATOM 4337 C CA . SER A 1 534 ? 34.914 -2.697 -89.038 1.00 79.19 534 SER A CA 1
ATOM 4338 C C . SER A 1 534 ? 35.441 -1.304 -89.419 1.00 79.19 534 SER A C 1
ATOM 4340 O O . SER A 1 534 ? 35.793 -1.066 -90.578 1.00 79.19 534 SER A O 1
ATOM 4342 N N . ALA A 1 535 ? 35.610 -0.405 -88.438 1.00 75.81 535 ALA A N 1
ATOM 4343 C CA . ALA A 1 535 ? 36.210 0.913 -88.661 1.00 75.81 535 ALA A CA 1
ATOM 4344 C C . ALA A 1 535 ? 37.621 0.806 -89.272 1.00 75.81 535 ALA A C 1
ATOM 4346 O O . ALA A 1 535 ? 37.906 1.436 -90.292 1.00 75.81 535 ALA A O 1
ATOM 4347 N N . LEU A 1 536 ? 38.487 -0.055 -88.720 1.00 79.75 536 LEU A N 1
ATOM 4348 C CA . LEU A 1 536 ? 39.848 -0.264 -89.228 1.00 79.75 536 LEU A CA 1
ATOM 4349 C C . LEU A 1 536 ? 39.865 -0.714 -90.698 1.00 79.75 536 LEU A C 1
ATOM 4351 O O . LEU A 1 536 ? 40.663 -0.202 -91.484 1.00 79.75 536 LEU A O 1
ATOM 4355 N N . MET A 1 537 ? 38.976 -1.632 -91.088 1.00 80.75 537 MET A N 1
ATOM 4356 C CA . MET A 1 537 ? 38.880 -2.100 -92.476 1.00 80.75 537 MET A CA 1
ATOM 4357 C C . MET A 1 537 ? 38.415 -0.998 -93.434 1.00 80.75 537 MET A C 1
ATOM 4359 O O . MET A 1 537 ? 38.982 -0.862 -94.521 1.00 80.75 537 MET A O 1
ATOM 4363 N N . ASN A 1 538 ? 37.463 -0.157 -93.020 1.00 78.50 538 ASN A N 1
ATOM 4364 C CA . ASN A 1 538 ? 37.025 0.996 -93.811 1.00 78.50 538 ASN A CA 1
ATOM 4365 C C . ASN A 1 538 ? 38.160 2.016 -94.021 1.00 78.50 538 ASN A C 1
ATOM 4367 O O . ASN A 1 538 ? 38.363 2.492 -95.142 1.00 78.50 538 ASN A O 1
ATOM 4371 N N . HIS A 1 539 ? 38.968 2.301 -92.993 1.00 77.56 539 HIS A N 1
ATOM 4372 C CA . HIS A 1 539 ? 40.127 3.189 -93.148 1.00 77.56 539 HIS A CA 1
ATOM 4373 C C . HIS A 1 539 ? 41.229 2.575 -94.020 1.00 77.56 539 HIS A C 1
ATOM 4375 O O . HIS A 1 539 ? 41.745 3.269 -94.894 1.00 77.56 539 HIS A O 1
ATOM 4381 N N . LEU A 1 540 ? 41.533 1.277 -93.884 1.00 79.62 540 LEU A N 1
ATOM 4382 C CA . LEU A 1 540 ? 42.463 0.578 -94.784 1.00 79.62 540 LEU A CA 1
ATOM 4383 C C . LEU A 1 540 ? 41.992 0.628 -96.248 1.00 79.62 540 LEU A C 1
ATOM 4385 O O . LEU A 1 540 ? 42.797 0.878 -97.149 1.00 79.62 540 LEU A O 1
ATOM 4389 N N . GLN A 1 541 ? 40.691 0.450 -96.498 1.00 82.38 541 GLN A N 1
ATOM 4390 C CA . GLN A 1 541 ? 40.108 0.572 -97.835 1.00 82.38 541 GLN A CA 1
ATOM 4391 C C . GLN A 1 541 ? 40.234 2.000 -98.388 1.00 82.38 541 GLN A C 1
ATOM 4393 O O . GLN A 1 541 ? 40.561 2.170 -99.566 1.00 82.38 541 GLN A O 1
ATOM 4398 N N . ASN A 1 542 ? 40.044 3.024 -97.553 1.00 78.25 542 ASN A N 1
ATOM 4399 C CA . ASN A 1 542 ? 40.244 4.420 -97.945 1.00 78.25 542 ASN A CA 1
ATOM 4400 C C . ASN A 1 542 ? 41.724 4.734 -98.241 1.00 78.25 542 ASN A C 1
ATOM 4402 O O . ASN A 1 542 ? 42.010 5.343 -99.272 1.00 78.25 542 ASN A O 1
ATOM 4406 N N . SER A 1 543 ? 42.676 4.226 -97.450 1.00 77.38 543 SER A N 1
ATOM 4407 C CA . SER A 1 543 ? 44.113 4.337 -97.749 1.00 77.38 543 SER A CA 1
ATOM 4408 C C . SER A 1 543 ? 44.473 3.737 -99.114 1.00 77.38 543 SER A C 1
ATOM 4410 O O . SER A 1 543 ? 45.221 4.347 -99.879 1.00 77.38 543 SER A O 1
ATOM 4412 N N . VAL A 1 544 ? 43.898 2.583 -99.482 1.00 82.38 544 VAL A N 1
ATOM 4413 C CA . VAL A 1 544 ? 44.127 1.954 -100.800 1.00 82.38 544 VAL A CA 1
ATOM 4414 C C . VAL A 1 544 ? 43.592 2.802 -101.958 1.00 82.38 544 VAL A C 1
ATOM 4416 O O . VAL A 1 544 ? 44.244 2.858 -103.003 1.00 82.38 544 VAL A O 1
ATOM 4419 N N . LYS A 1 545 ? 42.452 3.496 -101.800 1.00 81.00 545 LYS A N 1
ATOM 4420 C CA . LYS A 1 545 ? 41.966 4.450 -102.821 1.00 81.00 545 LYS A CA 1
ATOM 4421 C C . LYS A 1 545 ? 43.004 5.545 -103.094 1.00 81.00 545 LYS A C 1
ATOM 4423 O O . LYS A 1 545 ? 43.180 5.946 -104.241 1.00 81.00 545 LYS A O 1
ATOM 4428 N N . ILE A 1 546 ? 43.682 6.013 -102.047 1.00 77.94 546 ILE A N 1
ATOM 4429 C CA . ILE A 1 546 ? 44.473 7.250 -102.074 1.00 77.94 546 ILE A CA 1
ATOM 4430 C C . ILE A 1 546 ? 45.930 7.002 -102.466 1.00 77.94 546 ILE A C 1
ATOM 4432 O O . ILE A 1 546 ? 46.472 7.725 -103.302 1.00 77.94 546 ILE A O 1
ATOM 4436 N N . LEU A 1 547 ? 46.523 5.897 -102.008 1.00 79.00 547 LEU A N 1
ATOM 4437 C CA . LEU A 1 547 ? 47.775 5.381 -102.574 1.00 79.00 547 LEU A CA 1
ATOM 4438 C C . LEU A 1 547 ? 47.623 5.116 -104.087 1.00 79.00 547 LEU A C 1
ATOM 4440 O O . LEU A 1 547 ? 48.522 5.430 -104.868 1.00 79.00 547 LEU A O 1
ATOM 4444 N N . ARG A 1 548 ? 46.445 4.641 -104.527 1.00 82.25 548 ARG A N 1
ATOM 4445 C CA . ARG A 1 548 ? 46.112 4.498 -105.953 1.00 82.25 548 ARG A CA 1
ATOM 4446 C C . ARG A 1 548 ? 45.913 5.843 -106.661 1.00 82.25 548 ARG A C 1
ATOM 4448 O O . ARG A 1 548 ? 46.292 5.945 -107.823 1.00 82.25 548 ARG A O 1
ATOM 4455 N N . SER A 1 549 ? 45.366 6.877 -106.013 1.00 78.38 549 SER A N 1
ATOM 4456 C CA . SER A 1 549 ? 45.294 8.211 -106.633 1.00 78.38 549 SER A CA 1
ATOM 4457 C C . SER A 1 549 ? 46.672 8.853 -106.795 1.00 78.38 549 SER A C 1
ATOM 4459 O O . SER A 1 549 ? 46.920 9.434 -107.845 1.00 78.38 549 SER A O 1
ATOM 4461 N N . PHE A 1 550 ? 47.594 8.678 -105.839 1.00 76.00 550 PHE A N 1
ATOM 4462 C CA . PHE A 1 550 ? 48.981 9.141 -105.987 1.00 76.00 550 PHE A CA 1
ATOM 4463 C C . PHE A 1 550 ? 49.717 8.409 -107.121 1.00 76.00 550 PHE A C 1
ATOM 4465 O O . PHE A 1 550 ? 50.369 9.048 -107.941 1.00 76.00 550 PHE A O 1
ATOM 4472 N N . ALA A 1 551 ? 49.535 7.091 -107.257 1.00 78.94 551 ALA A N 1
ATOM 4473 C CA . ALA A 1 551 ? 50.099 6.318 -108.372 1.00 78.94 551 ALA A CA 1
ATOM 4474 C C . ALA A 1 551 ? 49.492 6.642 -109.761 1.00 78.94 551 ALA A C 1
ATOM 4476 O O . ALA A 1 551 ? 50.021 6.193 -110.785 1.00 78.94 551 ALA A O 1
ATOM 4477 N N . ASN A 1 552 ? 48.393 7.409 -109.794 1.00 78.38 552 ASN A N 1
ATOM 4478 C CA . ASN A 1 552 ? 47.681 7.836 -111.002 1.00 78.38 552 ASN A CA 1
ATOM 4479 C C . ASN A 1 552 ? 47.804 9.347 -111.293 1.00 78.38 552 ASN A C 1
ATOM 4481 O O . ASN A 1 552 ? 47.481 9.774 -112.401 1.00 78.38 552 ASN A O 1
ATOM 4485 N N . SER A 1 553 ? 48.234 10.174 -110.333 1.00 76.38 553 SER A N 1
ATOM 4486 C CA . SER A 1 553 ? 48.431 11.610 -110.552 1.00 76.38 553 SER A CA 1
ATOM 4487 C C . SER A 1 553 ? 49.662 11.857 -111.425 1.00 76.38 553 SER A C 1
ATOM 4489 O O . SER A 1 553 ? 50.760 11.440 -111.068 1.00 76.38 553 SER A O 1
ATOM 4491 N N . GLN A 1 554 ? 49.488 12.558 -112.551 1.00 58.16 554 GLN A N 1
ATOM 4492 C CA . GLN A 1 554 ? 50.536 12.820 -113.552 1.00 58.16 554 GLN A CA 1
ATOM 4493 C C . GLN A 1 554 ? 51.558 13.887 -113.103 1.00 58.16 554 GLN A C 1
ATOM 4495 O O . GLN A 1 554 ? 51.754 14.906 -113.764 1.00 58.16 554 GLN A O 1
ATOM 4500 N N . ALA A 1 555 ? 52.234 13.655 -111.978 1.00 61.44 555 ALA A N 1
ATOM 4501 C CA . ALA A 1 555 ? 53.444 14.386 -111.621 1.00 61.44 555 ALA A CA 1
ATOM 4502 C C . ALA A 1 555 ? 54.579 13.931 -112.558 1.00 61.44 555 ALA A C 1
ATOM 4504 O O . ALA A 1 555 ? 55.119 12.842 -112.393 1.00 61.44 555 ALA A O 1
ATOM 4505 N N . GLN A 1 556 ? 54.921 14.752 -113.557 1.00 54.56 556 GLN A N 1
ATOM 4506 C CA . GLN A 1 556 ? 55.755 14.354 -114.709 1.00 54.56 556 GLN A CA 1
ATOM 4507 C C . GLN A 1 556 ? 57.212 13.951 -114.391 1.00 54.56 556 GLN A C 1
ATOM 4509 O O . GLN A 1 556 ? 57.918 13.521 -115.295 1.00 54.56 556 GLN A O 1
ATOM 4514 N N . ASN A 1 557 ? 57.642 14.050 -113.128 1.00 57.78 557 ASN A N 1
ATOM 4515 C CA . ASN A 1 557 ? 59.002 13.741 -112.669 1.00 57.78 557 ASN A CA 1
ATOM 4516 C C . ASN A 1 557 ? 59.039 12.619 -111.604 1.00 57.78 557 ASN A C 1
ATOM 4518 O O . ASN A 1 557 ? 60.021 12.504 -110.876 1.00 57.78 557 ASN A O 1
ATOM 4522 N N . ALA A 1 558 ? 57.961 11.843 -111.441 1.00 57.97 558 ALA A N 1
ATOM 4523 C CA . ALA A 1 558 ? 57.936 10.710 -110.515 1.00 57.97 558 ALA A CA 1
ATOM 4524 C C . ALA A 1 558 ? 58.504 9.448 -111.185 1.00 57.97 558 ALA A C 1
ATOM 4526 O O . ALA A 1 558 ? 57.974 8.998 -112.198 1.00 57.97 558 ALA A O 1
ATOM 4527 N N . ASP A 1 559 ? 59.554 8.875 -110.598 1.00 69.31 559 ASP A N 1
ATOM 4528 C CA . ASP A 1 559 ? 60.181 7.636 -111.063 1.00 69.31 559 ASP A CA 1
ATOM 4529 C C . ASP A 1 559 ? 59.189 6.450 -111.061 1.00 69.31 559 ASP A C 1
ATOM 4531 O O . ASP A 1 559 ? 58.481 6.191 -110.077 1.00 69.31 559 ASP A O 1
ATOM 4535 N N . ASP A 1 560 ? 59.136 5.714 -112.175 1.00 72.62 560 ASP A N 1
ATOM 4536 C CA . ASP A 1 560 ? 58.216 4.590 -112.373 1.00 72.62 560 ASP A CA 1
ATOM 4537 C C . ASP A 1 560 ? 58.508 3.426 -111.407 1.00 72.62 560 ASP A C 1
ATOM 4539 O O . ASP A 1 560 ? 57.592 2.663 -111.090 1.00 72.62 560 ASP A O 1
ATOM 4543 N N . LEU A 1 561 ? 59.730 3.298 -110.867 1.00 72.12 561 LEU A N 1
ATOM 4544 C CA . LEU A 1 561 ? 60.028 2.317 -109.815 1.00 72.12 561 LEU A CA 1
ATOM 4545 C C . LEU A 1 561 ? 59.174 2.588 -108.564 1.00 72.12 561 LEU A C 1
ATOM 4547 O O . LEU A 1 561 ? 58.432 1.714 -108.107 1.00 72.12 561 LEU A O 1
ATOM 4551 N N . SER A 1 562 ? 59.179 3.839 -108.088 1.00 77.44 562 SER A N 1
ATOM 4552 C CA . SER A 1 562 ? 58.361 4.298 -106.953 1.00 77.44 562 SER A CA 1
ATOM 4553 C C . SER A 1 562 ? 56.859 4.128 -107.219 1.00 77.44 562 SER A C 1
ATOM 4555 O O . SER A 1 562 ? 56.085 3.757 -106.329 1.00 77.44 562 SER A O 1
ATOM 4557 N N . ARG A 1 563 ? 56.425 4.354 -108.466 1.00 81.62 563 ARG A N 1
ATOM 4558 C CA . ARG A 1 563 ? 55.024 4.183 -108.881 1.00 81.62 563 ARG A CA 1
ATOM 4559 C C . ARG A 1 563 ? 54.588 2.715 -108.846 1.00 81.62 563 ARG A C 1
ATOM 4561 O O . ARG A 1 563 ? 53.480 2.410 -108.394 1.00 81.62 563 ARG A O 1
ATOM 4568 N N . ASN A 1 564 ? 55.464 1.800 -109.257 1.00 82.25 564 ASN A N 1
ATOM 4569 C CA . ASN A 1 564 ? 55.219 0.361 -109.197 1.00 82.25 564 ASN A CA 1
ATOM 4570 C C . ASN A 1 564 ? 55.218 -0.175 -107.755 1.00 82.25 564 ASN A C 1
ATOM 4572 O O . ASN A 1 564 ? 54.346 -0.979 -107.418 1.00 82.25 564 ASN A O 1
ATOM 4576 N N . GLU A 1 565 ? 56.093 0.310 -106.868 1.00 82.88 565 GLU A N 1
ATOM 4577 C CA . GLU A 1 565 ? 56.053 -0.053 -105.441 1.00 82.88 565 GLU A CA 1
ATOM 4578 C C . GLU A 1 565 ? 54.767 0.418 -104.742 1.00 82.88 565 GLU A C 1
ATOM 4580 O O . GLU A 1 565 ? 54.175 -0.327 -103.947 1.00 82.88 565 GLU A O 1
ATOM 4585 N N . LEU A 1 566 ? 54.275 1.619 -105.072 1.00 80.75 566 LEU A N 1
ATOM 4586 C CA . LEU A 1 566 ? 52.976 2.119 -104.610 1.00 80.75 566 LEU A CA 1
ATOM 4587 C C . LEU A 1 566 ? 51.824 1.211 -105.065 1.00 80.75 566 LEU A C 1
ATOM 4589 O O . LEU A 1 566 ? 50.984 0.826 -104.246 1.00 80.75 566 LEU A O 1
ATOM 4593 N N . LEU A 1 567 ? 51.795 0.811 -106.340 1.00 83.88 567 LEU A N 1
ATOM 4594 C CA . LEU A 1 567 ? 50.764 -0.084 -106.880 1.00 83.88 567 LEU A CA 1
ATOM 4595 C C . LEU A 1 567 ? 50.850 -1.503 -106.293 1.00 83.88 567 LEU A C 1
ATOM 4597 O O . LEU A 1 567 ? 49.820 -2.070 -105.920 1.00 83.88 567 LEU A O 1
ATOM 4601 N N . ALA A 1 568 ? 52.053 -2.053 -106.115 1.00 84.69 568 ALA A N 1
ATOM 4602 C CA . ALA A 1 568 ? 52.267 -3.333 -105.438 1.00 84.69 568 ALA A CA 1
ATOM 4603 C C . ALA A 1 568 ? 51.823 -3.284 -103.963 1.00 84.69 568 ALA A C 1
ATOM 4605 O O . ALA A 1 568 ? 51.274 -4.250 -103.429 1.00 84.69 568 ALA A O 1
ATOM 4606 N N . SER A 1 569 ? 51.997 -2.144 -103.295 1.00 82.31 569 SER A N 1
ATOM 4607 C CA . SER A 1 569 ? 51.524 -1.925 -101.923 1.00 82.31 569 SER A CA 1
ATOM 4608 C C . SER A 1 569 ? 49.999 -1.781 -101.854 1.00 82.31 569 SER A C 1
ATOM 4610 O O . SER A 1 569 ? 49.370 -2.411 -101.002 1.00 82.31 569 SER A O 1
ATOM 4612 N N . CYS A 1 570 ? 49.378 -1.086 -102.815 1.00 84.12 570 CYS A N 1
ATOM 4613 C CA . CYS A 1 570 ? 47.921 -1.079 -102.994 1.00 84.12 570 CYS A CA 1
ATOM 4614 C C . CYS A 1 570 ? 47.361 -2.495 -103.202 1.00 84.12 570 CYS A C 1
ATOM 4616 O O . CYS A 1 570 ? 46.321 -2.833 -102.637 1.00 84.12 570 CYS A O 1
ATOM 4618 N N . ALA A 1 571 ? 48.040 -3.325 -104.001 1.00 84.56 571 ALA A N 1
ATOM 4619 C CA . ALA A 1 571 ? 47.639 -4.705 -104.259 1.00 84.56 571 ALA A CA 1
ATOM 4620 C C . ALA A 1 571 ? 47.759 -5.587 -103.004 1.00 84.56 571 ALA A C 1
ATOM 4622 O O . ALA A 1 571 ? 46.832 -6.335 -102.700 1.00 84.56 571 ALA A O 1
ATOM 4623 N N . ARG A 1 572 ? 48.849 -5.457 -102.231 1.00 85.75 572 ARG A N 1
ATOM 4624 C CA . ARG A 1 572 ? 49.039 -6.175 -100.955 1.00 85.75 572 ARG A CA 1
ATOM 4625 C C . ARG A 1 572 ? 47.946 -5.842 -99.935 1.00 85.75 572 ARG A C 1
ATOM 4627 O O . ARG A 1 572 ? 47.329 -6.757 -99.395 1.00 85.75 572 ARG A O 1
ATOM 4634 N N . ILE A 1 573 ? 47.658 -4.557 -99.711 1.00 83.00 573 ILE A N 1
ATOM 4635 C CA . ILE A 1 573 ? 46.617 -4.134 -98.757 1.00 83.00 573 ILE A CA 1
ATOM 4636 C C . ILE A 1 573 ? 45.218 -4.506 -99.282 1.00 83.00 573 ILE A C 1
ATOM 4638 O O . ILE A 1 573 ? 44.394 -5.014 -98.527 1.00 83.00 573 ILE A O 1
ATOM 4642 N N . GLY A 1 574 ? 44.958 -4.346 -100.585 1.00 83.56 574 GLY A N 1
ATOM 4643 C CA . GLY A 1 574 ? 43.700 -4.770 -101.211 1.00 83.56 574 GLY A CA 1
ATOM 4644 C C . GLY A 1 574 ? 43.430 -6.274 -101.073 1.00 83.56 574 GLY A C 1
ATOM 4645 O O . GLY A 1 574 ? 42.308 -6.664 -100.753 1.00 83.56 574 GLY A O 1
ATOM 4646 N N . LYS A 1 575 ? 44.463 -7.113 -101.234 1.00 85.81 575 LYS A N 1
ATOM 4647 C CA . LYS A 1 575 ? 44.387 -8.565 -101.009 1.00 85.81 575 LYS A CA 1
ATOM 4648 C C . LYS A 1 575 ? 44.115 -8.896 -99.541 1.00 85.81 575 LYS A C 1
ATOM 4650 O O . LYS A 1 575 ? 43.244 -9.713 -99.273 1.00 85.81 575 LYS A O 1
ATOM 4655 N N . PHE A 1 576 ? 44.771 -8.216 -98.597 1.00 85.50 576 PHE A N 1
ATOM 4656 C CA . PHE A 1 576 ? 44.500 -8.383 -97.164 1.00 85.50 576 PHE A CA 1
ATOM 4657 C C . PHE A 1 576 ? 43.046 -8.034 -96.797 1.00 85.50 576 PHE A C 1
ATOM 4659 O O . PHE A 1 576 ? 42.400 -8.797 -96.084 1.00 85.50 576 PHE A O 1
ATOM 4666 N N . ILE A 1 577 ? 42.501 -6.932 -97.328 1.00 83.12 577 ILE A N 1
ATOM 4667 C CA . ILE A 1 577 ? 41.093 -6.550 -97.119 1.00 83.12 577 ILE A CA 1
ATOM 4668 C C . ILE A 1 577 ? 40.149 -7.629 -97.673 1.00 83.12 577 ILE A C 1
ATOM 4670 O O . ILE A 1 577 ? 39.167 -7.965 -97.020 1.00 83.12 577 ILE A O 1
ATOM 4674 N N . GLN A 1 578 ? 40.449 -8.213 -98.840 1.00 81.62 578 GLN A N 1
ATOM 4675 C CA . GLN A 1 578 ? 39.664 -9.319 -99.409 1.00 81.62 578 GLN A CA 1
ATOM 4676 C C . GLN A 1 578 ? 39.756 -10.601 -98.562 1.00 81.62 578 GLN A C 1
ATOM 4678 O O . GLN A 1 578 ? 38.731 -11.203 -98.259 1.00 81.62 578 GLN A O 1
ATOM 4683 N N . GLU A 1 579 ? 40.956 -10.991 -98.122 1.00 81.88 579 GLU A N 1
ATOM 4684 C CA . GLU A 1 579 ? 41.199 -12.173 -97.274 1.00 81.88 579 GLU A CA 1
ATOM 4685 C C . GLU A 1 579 ? 40.611 -12.060 -95.860 1.00 81.88 579 GLU A C 1
ATOM 4687 O O . GLU A 1 579 ? 40.442 -13.071 -95.176 1.00 81.88 579 GLU A O 1
ATOM 4692 N N . LYS A 1 580 ? 40.326 -10.838 -95.400 1.00 79.50 580 LYS A N 1
ATOM 4693 C CA . LYS A 1 580 ? 39.732 -10.545 -94.089 1.00 79.50 580 LYS A CA 1
ATOM 4694 C C . LYS A 1 580 ? 38.293 -10.036 -94.165 1.00 79.50 580 LYS A C 1
ATOM 4696 O O . LYS A 1 580 ? 37.753 -9.592 -93.152 1.00 79.50 580 LYS A O 1
ATOM 4701 N N . LYS A 1 581 ? 37.647 -10.134 -95.332 1.00 69.25 581 LYS A N 1
ATOM 4702 C CA . LYS A 1 581 ? 36.271 -9.674 -95.521 1.00 69.25 581 LYS A CA 1
ATOM 4703 C C . LYS A 1 581 ? 35.252 -10.655 -94.928 1.00 69.25 581 LYS A C 1
ATOM 4705 O O . LYS A 1 581 ? 34.664 -11.466 -95.635 1.00 69.25 581 LYS A O 1
ATOM 4710 N N . ILE A 1 582 ? 35.031 -10.541 -93.620 1.00 59.69 582 ILE A N 1
ATOM 4711 C CA . ILE A 1 582 ? 33.835 -11.069 -92.950 1.00 59.69 582 ILE A CA 1
ATOM 4712 C C . ILE A 1 582 ? 32.597 -10.403 -93.583 1.00 59.69 582 ILE A C 1
ATOM 4714 O O . ILE A 1 582 ? 32.658 -9.235 -93.978 1.00 59.69 582 ILE A O 1
ATOM 4718 N N . GLU A 1 583 ? 31.482 -11.131 -93.695 1.00 54.47 583 GLU A N 1
ATOM 4719 C CA . GLU A 1 583 ? 30.217 -10.644 -94.269 1.00 54.47 583 GLU A CA 1
ATOM 4720 C C . GLU A 1 583 ? 29.507 -9.639 -93.343 1.00 54.47 583 GLU A C 1
ATOM 4722 O O . GLU A 1 583 ? 28.477 -9.921 -92.738 1.00 54.47 583 GLU A O 1
ATOM 4727 N N . ILE A 1 584 ? 30.079 -8.442 -93.230 1.00 56.19 584 ILE A N 1
ATOM 4728 C CA . ILE A 1 584 ? 29.488 -7.293 -92.541 1.00 56.19 584 ILE A CA 1
ATOM 4729 C C . ILE A 1 584 ? 28.879 -6.371 -93.614 1.00 56.19 584 ILE A C 1
ATOM 4731 O O . ILE A 1 584 ? 29.566 -6.067 -94.599 1.00 56.19 584 ILE A O 1
ATOM 4735 N N . PRO A 1 585 ? 27.614 -5.922 -93.475 1.00 58.16 585 PRO A N 1
ATOM 4736 C CA . PRO A 1 585 ? 27.042 -4.937 -94.386 1.00 58.16 585 PRO A CA 1
ATOM 4737 C C . PRO A 1 585 ? 27.860 -3.643 -94.322 1.00 58.16 585 PRO A C 1
ATOM 4739 O O . PRO A 1 585 ? 28.135 -3.116 -93.246 1.00 58.16 585 PRO A O 1
ATOM 4742 N N . ILE A 1 586 ? 28.269 -3.142 -95.487 1.00 53.62 586 ILE A N 1
ATOM 4743 C CA . ILE A 1 586 ? 29.009 -1.883 -95.587 1.00 53.62 586 ILE A CA 1
ATOM 4744 C C . ILE A 1 586 ? 27.984 -0.752 -95.482 1.00 53.62 586 ILE A C 1
ATOM 4746 O O . ILE A 1 586 ? 27.364 -0.388 -96.480 1.00 53.62 586 ILE A O 1
ATOM 4750 N N . GLU A 1 587 ? 27.780 -0.252 -94.263 1.00 54.81 587 GLU A N 1
ATOM 4751 C CA . GLU A 1 587 ? 27.031 0.982 -94.013 1.00 54.81 587 GLU A CA 1
ATOM 4752 C C . GLU A 1 587 ? 27.712 2.191 -94.678 1.00 54.81 587 GLU A C 1
ATOM 4754 O O . GLU A 1 587 ? 28.889 2.144 -95.056 1.00 54.81 587 GLU A O 1
ATOM 4759 N N . ASP A 1 588 ? 26.944 3.265 -94.859 1.00 57.28 588 ASP A N 1
ATOM 4760 C CA . ASP A 1 588 ? 27.320 4.386 -95.715 1.00 57.28 588 ASP A CA 1
ATOM 4761 C C . ASP A 1 588 ? 28.628 5.095 -95.320 1.00 57.28 588 ASP A C 1
ATOM 4763 O O . ASP A 1 588 ? 29.050 5.143 -94.165 1.00 57.28 588 ASP A O 1
ATOM 4767 N N . PHE A 1 589 ? 29.255 5.662 -96.353 1.00 59.38 589 PHE A N 1
ATOM 4768 C CA . PHE A 1 589 ? 30.536 6.375 -96.388 1.00 59.38 589 PHE A CA 1
ATOM 4769 C C . PHE A 1 589 ? 30.992 7.004 -95.049 1.00 59.38 589 PHE A C 1
ATOM 4771 O O . PHE A 1 589 ? 30.633 8.138 -94.725 1.00 59.38 589 PHE A O 1
ATOM 4778 N N . LYS A 1 590 ? 31.867 6.308 -94.304 1.00 67.56 590 LYS A N 1
ATOM 4779 C CA . LYS A 1 590 ? 32.599 6.914 -93.177 1.00 67.56 590 LYS A CA 1
ATOM 4780 C C . LYS A 1 590 ? 33.686 7.888 -93.673 1.00 67.56 590 LYS A C 1
ATOM 4782 O O . LYS A 1 590 ? 34.411 7.528 -94.609 1.00 67.56 590 LYS A O 1
ATOM 4787 N N . PRO A 1 591 ? 33.851 9.065 -93.028 1.00 67.50 591 PRO A N 1
ATOM 4788 C CA . PRO A 1 591 ? 34.898 10.028 -93.358 1.00 67.50 591 PRO A CA 1
ATOM 4789 C C . PRO A 1 591 ? 36.315 9.450 -93.353 1.00 67.50 591 PRO A C 1
ATOM 4791 O O . PRO A 1 591 ? 36.621 8.464 -92.675 1.00 67.50 591 PRO A O 1
ATOM 4794 N N . SER A 1 592 ? 37.211 10.094 -94.097 1.00 72.56 592 SER A N 1
ATOM 4795 C CA . SER A 1 592 ? 38.596 9.645 -94.250 1.00 72.56 592 SER A CA 1
ATOM 4796 C C . SER A 1 592 ? 39.598 10.732 -93.875 1.00 72.56 592 SER A C 1
ATOM 4798 O O . SER A 1 592 ? 39.695 11.744 -94.562 1.00 72.56 592 SER A O 1
ATOM 4800 N N . ILE A 1 593 ? 40.458 10.459 -92.885 1.00 70.31 593 ILE A N 1
ATOM 4801 C CA . ILE A 1 593 ? 41.618 11.312 -92.537 1.00 70.31 593 ILE A CA 1
ATOM 4802 C C . ILE A 1 593 ? 42.627 11.498 -93.685 1.00 70.31 593 ILE A C 1
ATOM 4804 O O . ILE A 1 593 ? 43.578 12.262 -93.553 1.00 70.31 593 ILE A O 1
ATOM 4808 N N . PHE A 1 594 ? 42.438 10.789 -94.800 1.00 67.44 594 PHE A N 1
ATOM 4809 C CA . PHE A 1 594 ? 43.256 10.891 -96.001 1.00 67.44 594 PHE A CA 1
ATOM 4810 C C . PHE A 1 594 ? 42.522 11.570 -97.177 1.00 67.44 594 PHE A C 1
ATOM 4812 O O . PHE A 1 594 ? 43.186 11.972 -98.129 1.00 67.44 594 PHE A O 1
ATOM 4819 N N . GLU A 1 595 ? 41.183 11.705 -97.165 1.00 72.38 595 GLU A N 1
ATOM 4820 C CA . GLU A 1 595 ? 40.472 12.410 -98.248 1.00 72.38 595 GLU A CA 1
ATOM 4821 C C . GLU A 1 595 ? 40.525 13.932 -98.010 1.00 72.38 595 GLU A C 1
ATOM 4823 O O . GLU A 1 595 ? 40.002 14.397 -96.997 1.00 72.38 595 GLU A O 1
ATOM 4828 N N . PRO A 1 596 ? 41.080 14.751 -98.932 1.00 68.31 596 PRO A N 1
ATOM 4829 C CA . PRO A 1 596 ? 41.310 16.183 -98.686 1.00 68.31 596 PRO A CA 1
ATOM 4830 C C . PRO A 1 596 ? 40.063 17.009 -98.332 1.00 68.31 596 PRO A C 1
ATOM 4832 O O . PRO A 1 596 ? 40.180 18.084 -97.753 1.00 68.31 596 PRO A O 1
ATOM 4835 N N . ARG A 1 597 ? 38.860 16.523 -98.669 1.00 71.62 597 ARG A N 1
ATOM 4836 C CA . ARG A 1 597 ? 37.586 17.175 -98.320 1.00 71.62 597 ARG A CA 1
ATOM 4837 C C . ARG A 1 597 ? 37.172 16.964 -96.864 1.00 71.62 597 ARG A C 1
ATOM 4839 O O . ARG A 1 597 ? 36.511 17.835 -96.310 1.00 71.62 597 ARG A O 1
ATOM 4846 N N . ASP A 1 598 ? 37.547 15.836 -96.269 1.00 72.44 598 ASP A N 1
ATOM 4847 C CA . ASP A 1 598 ? 37.305 15.546 -94.853 1.00 72.44 598 ASP A CA 1
ATOM 4848 C C . ASP A 1 598 ? 38.475 16.028 -93.989 1.00 72.44 598 ASP A C 1
ATOM 4850 O O . ASP A 1 598 ? 38.258 16.507 -92.887 1.00 72.44 598 ASP A O 1
ATOM 4854 N N . LEU A 1 599 ? 39.702 16.005 -94.521 1.00 69.38 599 LEU A N 1
ATOM 4855 C CA . LEU A 1 599 ? 40.899 16.569 -93.880 1.00 69.38 599 LEU A CA 1
ATOM 4856 C C . LEU A 1 599 ? 40.768 18.084 -93.604 1.00 69.38 599 LEU A C 1
ATOM 4858 O O . LEU A 1 599 ? 41.325 18.597 -92.636 1.00 69.38 599 LEU A O 1
ATOM 4862 N N . ASN A 1 600 ? 39.982 18.788 -94.425 1.00 70.44 600 ASN A N 1
ATOM 4863 C CA . ASN A 1 600 ? 39.622 20.197 -94.237 1.00 70.44 600 ASN A CA 1
ATOM 4864 C C . ASN A 1 600 ? 38.495 20.428 -93.204 1.00 70.44 600 ASN A C 1
ATOM 4866 O O . ASN A 1 600 ? 38.093 21.576 -93.008 1.00 70.44 600 ASN A O 1
ATOM 4870 N N . ASP A 1 601 ? 37.994 19.380 -92.546 1.00 78.56 601 ASP A N 1
ATOM 4871 C CA . ASP A 1 601 ? 36.991 19.431 -91.479 1.00 78.56 601 ASP A CA 1
ATOM 4872 C C . ASP A 1 601 ? 37.541 18.731 -90.217 1.00 78.56 601 ASP A C 1
ATOM 4874 O O . ASP A 1 601 ? 37.452 17.505 -90.083 1.00 78.56 601 ASP A O 1
ATOM 4878 N N . PRO A 1 602 ? 38.126 19.492 -89.268 1.00 75.50 602 PRO A N 1
ATOM 4879 C CA . PRO A 1 602 ? 38.729 18.922 -88.069 1.00 75.50 602 PRO A CA 1
ATOM 4880 C C . PRO A 1 602 ? 37.766 18.064 -87.239 1.00 75.50 602 PRO A C 1
ATOM 4882 O O . PRO A 1 602 ? 38.227 17.149 -86.562 1.00 75.50 602 PRO A O 1
ATOM 4885 N N . GLN A 1 603 ? 36.450 18.309 -87.297 1.00 76.62 603 GLN A N 1
ATOM 4886 C CA . GLN A 1 603 ? 35.485 17.525 -86.526 1.00 76.62 603 GLN A CA 1
ATOM 4887 C C . GLN A 1 603 ? 35.399 16.089 -87.052 1.00 76.62 603 GLN A C 1
ATOM 4889 O O . GLN A 1 603 ? 35.550 15.151 -86.277 1.00 76.62 603 GLN A O 1
ATOM 4894 N N . LYS A 1 604 ? 35.297 15.894 -88.372 1.00 81.31 604 LYS A N 1
ATOM 4895 C CA . LYS A 1 604 ? 35.327 14.546 -88.974 1.00 81.31 604 LYS A CA 1
ATOM 4896 C C . LYS A 1 604 ? 36.632 13.805 -88.686 1.00 81.31 604 LYS A C 1
ATOM 4898 O O . LYS A 1 604 ? 36.633 12.591 -88.494 1.00 81.31 604 LYS A O 1
ATOM 4903 N N . VAL A 1 605 ? 37.750 14.532 -88.679 1.00 77.06 605 VAL A N 1
ATOM 4904 C CA . VAL A 1 605 ? 39.074 13.979 -88.358 1.00 77.06 605 VAL A CA 1
ATOM 4905 C C . VAL A 1 605 ? 39.160 13.565 -86.882 1.00 77.06 605 VAL A C 1
ATOM 4907 O O . VAL A 1 605 ? 39.765 12.535 -86.579 1.00 77.06 605 VAL A O 1
ATOM 4910 N N . ALA A 1 606 ? 38.507 14.304 -85.978 1.00 78.56 606 ALA A N 1
ATOM 4911 C CA . ALA A 1 606 ? 38.340 13.913 -84.581 1.00 78.56 606 ALA A CA 1
ATOM 4912 C C . ALA A 1 606 ? 37.449 12.670 -84.427 1.00 78.56 606 ALA A C 1
ATOM 4914 O O . ALA A 1 606 ? 37.837 11.729 -83.736 1.00 78.56 606 ALA A O 1
ATOM 4915 N N . ASP A 1 607 ? 36.297 12.631 -85.099 1.00 79.12 607 ASP A N 1
ATOM 4916 C CA . ASP A 1 607 ? 35.326 11.536 -84.996 1.00 79.12 607 ASP A CA 1
ATOM 4917 C C . ASP A 1 607 ? 35.952 10.181 -85.401 1.00 79.12 607 ASP A C 1
ATOM 4919 O O . ASP A 1 607 ? 35.771 9.175 -84.712 1.00 79.12 607 ASP A O 1
ATOM 4923 N N . VAL A 1 608 ? 36.794 10.168 -86.445 1.00 78.81 608 VAL A N 1
ATOM 4924 C CA . VAL A 1 608 ? 37.576 8.984 -86.867 1.00 78.81 608 VAL A CA 1
ATOM 4925 C C . VAL A 1 608 ? 38.590 8.521 -85.809 1.00 78.81 608 VAL A C 1
ATOM 4927 O O . VAL A 1 608 ? 38.899 7.334 -85.724 1.00 78.81 608 VAL A O 1
ATOM 4930 N N . PHE A 1 609 ? 39.117 9.420 -84.977 1.00 76.19 609 PHE A N 1
ATOM 4931 C CA . PHE A 1 609 ? 40.009 9.048 -83.872 1.00 76.19 609 PHE A CA 1
ATOM 4932 C C . PHE A 1 609 ? 39.219 8.478 -82.677 1.00 76.19 609 PHE A C 1
ATOM 4934 O O . PHE A 1 609 ? 39.643 7.508 -82.037 1.00 76.19 609 PHE A O 1
ATOM 4941 N N . LEU A 1 610 ? 38.042 9.050 -82.403 1.00 79.94 610 LEU A N 1
ATOM 4942 C CA . LEU A 1 610 ? 37.139 8.646 -81.320 1.00 79.94 610 LEU A CA 1
ATOM 4943 C C . LEU A 1 610 ? 36.479 7.274 -81.563 1.00 79.94 610 LEU A C 1
ATOM 4945 O O . LEU A 1 610 ? 36.218 6.554 -80.600 1.00 79.94 610 LEU A O 1
ATOM 4949 N N . ASP A 1 611 ? 36.313 6.850 -82.823 1.00 79.19 611 ASP A N 1
ATOM 4950 C CA . ASP A 1 611 ? 35.912 5.477 -83.202 1.00 79.19 611 ASP A CA 1
ATOM 4951 C C . ASP A 1 611 ? 36.789 4.388 -82.530 1.00 79.19 611 ASP A C 1
ATOM 4953 O O . ASP A 1 611 ? 36.322 3.282 -82.237 1.00 79.19 611 ASP A O 1
ATOM 4957 N N . PHE A 1 612 ? 38.066 4.685 -82.249 1.00 76.12 612 PHE A N 1
ATOM 4958 C CA . PHE A 1 612 ? 39.012 3.741 -81.640 1.00 76.12 612 PHE A CA 1
ATOM 4959 C C . PHE A 1 612 ? 39.197 3.949 -80.130 1.00 76.12 612 PHE A C 1
ATOM 4961 O O . PHE A 1 612 ? 39.304 2.967 -79.377 1.00 76.12 612 PHE A O 1
ATOM 4968 N N . VAL A 1 613 ? 39.210 5.205 -79.673 1.00 77.81 613 VAL A N 1
ATOM 4969 C CA . VAL A 1 613 ? 39.504 5.596 -78.286 1.00 77.81 613 VAL A CA 1
ATOM 4970 C C . VAL A 1 613 ? 38.246 6.161 -77.626 1.00 77.81 613 VAL A C 1
ATOM 4972 O O . VAL A 1 613 ? 37.821 7.267 -77.943 1.00 77.81 613 VAL A O 1
ATOM 4975 N N . SER A 1 614 ? 37.671 5.425 -76.667 1.00 77.31 614 SER A N 1
ATOM 4976 C CA . SER A 1 614 ? 36.518 5.918 -75.903 1.00 77.31 614 SER A CA 1
ATOM 4977 C C . SER A 1 614 ? 36.887 7.163 -75.092 1.00 77.31 614 SER A C 1
ATOM 4979 O O . SER A 1 614 ? 38.005 7.274 -74.589 1.00 77.31 614 SER A O 1
ATOM 4981 N N . GLU A 1 615 ? 35.943 8.091 -74.934 1.00 74.56 615 GLU A N 1
ATOM 4982 C CA . GLU A 1 615 ? 36.200 9.422 -74.363 1.00 74.56 615 GLU A CA 1
ATOM 4983 C C . GLU A 1 615 ? 36.830 9.377 -72.954 1.00 74.56 615 GLU A C 1
ATOM 4985 O O . GLU A 1 615 ? 37.717 10.163 -72.627 1.00 74.56 615 GLU A O 1
ATOM 4990 N N . GLU A 1 616 ? 36.440 8.402 -72.133 1.00 76.00 616 GLU A N 1
ATOM 4991 C CA . GLU A 1 616 ? 37.033 8.147 -70.815 1.00 76.00 616 GLU A CA 1
ATOM 4992 C C . GLU A 1 616 ? 38.502 7.690 -70.903 1.00 76.00 616 GLU A C 1
ATOM 4994 O O . GLU A 1 616 ? 39.355 8.167 -70.151 1.00 76.00 616 GLU A O 1
ATOM 4999 N N . LYS A 1 617 ? 38.830 6.814 -71.864 1.00 75.12 617 LYS A N 1
ATOM 5000 C CA . LYS A 1 617 ? 40.212 6.380 -72.133 1.00 75.12 617 LYS A CA 1
ATOM 5001 C C . LYS A 1 617 ? 41.042 7.481 -72.784 1.00 75.12 617 LYS A C 1
ATOM 5003 O O . LYS A 1 617 ? 42.255 7.475 -72.611 1.00 75.12 617 LYS A O 1
ATOM 5008 N N . LEU A 1 618 ? 40.412 8.422 -73.488 1.00 78.25 618 LEU A N 1
ATOM 5009 C CA . LEU A 1 618 ? 41.069 9.631 -73.971 1.00 78.25 618 LEU A CA 1
ATOM 5010 C C . LEU A 1 618 ? 41.466 10.510 -72.776 1.00 78.25 618 LEU A C 1
ATOM 5012 O O . LEU A 1 618 ? 42.652 10.728 -72.555 1.00 78.25 618 LEU A O 1
ATOM 5016 N N . ARG A 1 619 ? 40.487 10.929 -71.957 1.00 74.25 619 ARG A N 1
ATOM 5017 C CA . ARG A 1 619 ? 40.670 11.817 -70.790 1.00 74.25 619 ARG A CA 1
ATOM 5018 C C . ARG A 1 619 ? 41.714 11.312 -69.783 1.00 74.25 619 ARG A C 1
ATOM 5020 O O . ARG A 1 619 ? 42.438 12.123 -69.216 1.00 74.25 619 ARG A O 1
ATOM 5027 N N . ASN A 1 620 ? 41.803 9.997 -69.578 1.00 71.31 620 ASN A N 1
ATOM 5028 C CA . ASN A 1 620 ? 42.670 9.374 -68.569 1.00 71.31 620 ASN A CA 1
ATOM 5029 C C . ASN A 1 620 ? 44.023 8.864 -69.119 1.00 71.31 620 ASN A C 1
ATOM 5031 O O . ASN A 1 620 ? 44.685 8.057 -68.466 1.00 71.31 620 ASN A O 1
ATOM 5035 N N . SER A 1 621 ? 44.441 9.281 -70.321 1.00 71.19 621 SER A N 1
ATOM 5036 C CA . SER A 1 621 ? 45.644 8.766 -70.993 1.00 71.19 621 SER A CA 1
ATOM 5037 C C . SER A 1 621 ? 46.477 9.879 -71.644 1.00 71.19 621 SER A C 1
ATOM 5039 O O . SER A 1 621 ? 45.898 10.842 -72.148 1.00 71.19 621 SER A O 1
ATOM 5041 N N . PRO A 1 622 ? 47.814 9.724 -71.784 1.00 72.25 622 PRO A N 1
ATOM 5042 C CA . PRO A 1 622 ? 48.642 10.584 -72.645 1.00 72.25 622 PRO A CA 1
ATOM 5043 C C . PRO A 1 622 ? 48.161 10.670 -74.106 1.00 72.25 622 PRO A C 1
ATOM 5045 O O . PRO A 1 622 ? 48.568 11.557 -74.854 1.00 72.25 622 PRO A O 1
ATOM 5048 N N . ILE A 1 623 ? 47.257 9.776 -74.525 1.00 75.38 623 ILE A N 1
ATOM 5049 C CA . ILE A 1 623 ? 46.561 9.861 -75.811 1.00 75.38 623 ILE A CA 1
ATOM 5050 C C . ILE A 1 623 ? 45.744 11.166 -75.931 1.00 75.38 623 ILE A C 1
ATOM 5052 O O . ILE A 1 623 ? 45.639 11.676 -77.041 1.00 75.38 623 ILE A O 1
ATOM 5056 N N . ALA A 1 624 ? 45.244 11.774 -74.843 1.00 78.12 624 ALA A N 1
ATOM 5057 C CA . ALA A 1 624 ? 44.631 13.110 -74.904 1.00 78.12 624 ALA A CA 1
ATOM 5058 C C . ALA A 1 624 ? 45.613 14.197 -75.369 1.00 78.12 624 ALA A C 1
ATOM 5060 O O . ALA A 1 624 ? 45.235 15.063 -76.160 1.00 78.12 624 ALA A O 1
ATOM 5061 N N . GLU A 1 625 ? 46.873 14.153 -74.927 1.00 77.56 625 GLU A N 1
ATOM 5062 C CA . GLU A 1 625 ? 47.901 15.107 -75.361 1.00 77.56 625 GLU A CA 1
ATOM 5063 C C . GLU A 1 625 ? 48.257 14.886 -76.835 1.00 77.56 625 GLU A C 1
ATOM 5065 O O . GLU A 1 625 ? 48.292 15.840 -77.609 1.00 77.56 625 GLU A O 1
ATOM 5070 N N . LEU A 1 626 ? 48.426 13.626 -77.254 1.00 75.69 626 LEU A N 1
ATOM 5071 C CA . LEU A 1 626 ? 48.671 13.266 -78.657 1.00 75.69 626 LEU A CA 1
ATOM 5072 C C . LEU A 1 626 ? 47.501 13.649 -79.574 1.00 75.69 626 LEU A C 1
ATOM 5074 O O . LEU A 1 626 ? 47.728 14.175 -80.660 1.00 75.69 626 LEU A O 1
ATOM 5078 N N . PHE A 1 627 ? 46.260 13.435 -79.134 1.00 80.25 627 PHE A N 1
ATOM 5079 C CA . PHE A 1 627 ? 45.052 13.852 -79.845 1.00 80.25 627 PHE A CA 1
ATOM 5080 C C . PHE A 1 627 ? 44.960 15.378 -79.944 1.00 80.25 627 PHE A C 1
ATOM 5082 O O . PHE A 1 627 ? 44.711 15.906 -81.023 1.00 80.25 627 PHE A O 1
ATOM 5089 N N . THR A 1 628 ? 45.245 16.101 -78.857 1.00 80.62 628 THR A N 1
ATOM 5090 C CA . THR A 1 628 ? 45.269 17.572 -78.854 1.00 80.62 628 THR A CA 1
ATOM 5091 C C . THR A 1 628 ? 46.349 18.106 -79.799 1.00 80.62 628 THR A C 1
ATOM 5093 O O . THR A 1 628 ? 46.081 19.004 -80.593 1.00 80.62 628 THR A O 1
ATOM 5096 N N . LEU A 1 629 ? 47.553 17.523 -79.786 1.00 77.81 629 LEU A N 1
ATOM 5097 C CA . LEU A 1 629 ? 48.633 17.868 -80.716 1.00 77.81 629 LEU A CA 1
ATOM 5098 C C . LEU A 1 629 ? 48.262 17.556 -82.172 1.00 77.81 629 LEU A C 1
ATOM 5100 O O . LEU A 1 629 ? 48.507 18.383 -83.048 1.00 77.81 629 LEU A O 1
ATOM 5104 N N . PHE A 1 630 ? 47.636 16.407 -82.436 1.00 79.06 630 PHE A N 1
ATOM 5105 C CA . PHE A 1 630 ? 47.147 16.036 -83.765 1.00 79.06 630 PHE A CA 1
ATOM 5106 C C . PHE A 1 630 ? 46.076 17.014 -84.265 1.00 79.06 630 PHE A C 1
ATOM 5108 O O . PHE A 1 630 ? 46.199 17.530 -85.372 1.00 79.06 630 PHE A O 1
ATOM 5115 N N . MET A 1 631 ? 45.095 17.360 -83.429 1.00 81.25 631 MET A N 1
ATOM 5116 C CA . MET A 1 631 ? 44.065 18.355 -83.742 1.00 81.25 631 MET A CA 1
ATOM 5117 C C . MET A 1 631 ? 44.658 19.747 -83.997 1.00 81.25 631 MET A C 1
ATOM 5119 O O . MET A 1 631 ? 44.273 20.403 -84.963 1.00 81.25 631 MET A O 1
ATOM 5123 N N . CYS A 1 632 ? 45.654 20.172 -83.213 1.00 77.44 632 CYS A N 1
ATOM 5124 C CA . CYS A 1 632 ? 46.409 21.398 -83.476 1.00 77.44 632 CYS A CA 1
ATOM 5125 C C . CYS A 1 632 ? 47.143 21.351 -84.828 1.00 77.44 632 CYS A C 1
ATOM 5127 O O . CYS A 1 632 ? 47.122 22.336 -85.561 1.00 77.44 632 CYS A O 1
ATOM 5129 N N . VAL A 1 633 ? 47.760 20.222 -85.199 1.00 74.69 633 VAL A N 1
ATOM 5130 C CA . VAL A 1 633 ? 48.418 20.052 -86.509 1.00 74.69 633 VAL A CA 1
ATOM 5131 C C . VAL A 1 633 ? 47.403 20.067 -87.655 1.00 74.69 633 VAL A C 1
ATOM 5133 O O . VAL A 1 633 ? 47.642 20.731 -88.660 1.00 74.69 633 VAL A O 1
ATOM 5136 N N . VAL A 1 634 ? 46.250 19.409 -87.505 1.00 76.25 634 VAL A N 1
ATOM 5137 C CA . VAL A 1 634 ? 45.150 19.437 -88.486 1.00 76.25 634 VAL A CA 1
ATOM 5138 C C . VAL A 1 634 ? 44.626 20.865 -88.663 1.00 76.25 634 VAL A C 1
ATOM 5140 O O . VAL A 1 634 ? 44.501 21.330 -89.793 1.00 76.25 634 VAL A O 1
ATOM 5143 N N . GLN A 1 635 ? 44.411 21.605 -87.573 1.00 78.94 635 GLN A N 1
ATOM 5144 C CA . GLN A 1 635 ? 43.954 22.996 -87.617 1.00 78.94 635 GLN A CA 1
ATOM 5145 C C . GLN A 1 635 ? 45.006 23.943 -88.225 1.00 78.94 635 GLN A C 1
ATOM 5147 O O . GLN A 1 635 ? 44.662 24.811 -89.027 1.00 78.94 635 GLN A O 1
ATOM 5152 N N . VAL A 1 636 ? 46.295 23.764 -87.914 1.00 76.62 636 VAL A N 1
ATOM 5153 C CA . VAL A 1 636 ? 47.391 24.516 -88.553 1.00 76.62 636 VAL A CA 1
ATOM 5154 C C . VAL A 1 636 ? 47.475 24.196 -90.046 1.00 76.62 636 VAL A C 1
ATOM 5156 O O . VAL A 1 636 ? 47.604 25.117 -90.849 1.00 76.62 636 VAL A O 1
ATOM 5159 N N . ASN A 1 637 ? 47.329 22.931 -90.445 1.00 73.19 637 ASN A N 1
ATOM 5160 C CA . ASN A 1 637 ? 47.291 22.538 -91.854 1.00 73.19 637 ASN A CA 1
ATOM 5161 C C . ASN A 1 637 ? 46.074 23.132 -92.577 1.00 73.19 637 ASN A C 1
ATOM 5163 O O . ASN A 1 637 ? 46.231 23.656 -93.674 1.00 73.19 637 ASN A O 1
ATOM 5167 N N . GLN A 1 638 ? 44.893 23.145 -91.954 1.00 78.06 638 GLN A N 1
ATOM 5168 C CA . GLN A 1 638 ? 43.693 23.799 -92.487 1.00 78.06 638 GLN A CA 1
ATOM 5169 C C . GLN A 1 638 ? 43.923 25.311 -92.689 1.00 78.06 638 GLN A C 1
ATOM 5171 O O . GLN A 1 638 ? 43.580 25.858 -93.735 1.00 78.06 638 GLN A O 1
ATOM 5176 N N . ILE A 1 639 ? 44.570 25.989 -91.732 1.00 76.69 639 ILE A N 1
ATOM 5177 C CA . ILE A 1 639 ? 44.965 27.403 -91.853 1.00 76.69 639 ILE A CA 1
ATOM 5178 C C . ILE A 1 639 ? 45.990 27.601 -92.982 1.00 76.69 639 ILE A C 1
ATOM 5180 O O . ILE A 1 639 ? 45.878 28.559 -93.745 1.00 76.69 639 ILE A O 1
ATOM 5184 N N . LEU A 1 640 ? 46.971 26.706 -93.130 1.00 75.00 640 LEU A N 1
ATOM 5185 C CA . LEU A 1 640 ? 47.961 26.763 -94.209 1.00 75.00 640 LEU A CA 1
ATOM 5186 C C . LEU A 1 640 ? 47.327 26.533 -95.588 1.00 75.00 640 LEU A C 1
ATOM 5188 O O . LEU A 1 640 ? 47.633 27.290 -96.503 1.00 75.00 640 LEU A O 1
ATOM 5192 N N . VAL A 1 641 ? 46.413 25.570 -95.735 1.00 75.12 641 VAL A N 1
ATOM 5193 C CA . VAL A 1 641 ? 45.656 25.327 -96.977 1.00 75.12 641 VAL A CA 1
ATOM 5194 C C . VAL A 1 641 ? 44.779 26.532 -97.314 1.00 75.12 641 VAL A C 1
ATOM 5196 O O . VAL A 1 641 ? 44.891 27.066 -98.413 1.00 75.12 641 VAL A O 1
ATOM 5199 N N . ASN A 1 642 ? 44.010 27.054 -96.352 1.00 77.25 642 ASN A N 1
ATOM 5200 C CA . ASN A 1 642 ? 43.208 28.267 -96.544 1.00 77.25 642 ASN A CA 1
ATOM 5201 C C . ASN A 1 642 ? 44.072 29.479 -96.941 1.00 77.25 642 ASN A C 1
ATOM 5203 O O . ASN A 1 642 ? 43.663 30.284 -97.779 1.00 77.25 642 ASN A O 1
ATOM 5207 N N . ASN A 1 643 ? 45.284 29.608 -96.388 1.00 78.31 643 ASN A N 1
ATOM 5208 C CA . ASN A 1 643 ? 46.245 30.641 -96.783 1.00 78.31 643 ASN A CA 1
ATOM 5209 C C . ASN A 1 643 ? 46.853 30.386 -98.172 1.00 78.31 643 ASN A C 1
ATOM 5211 O O . ASN A 1 643 ? 47.083 31.343 -98.904 1.00 78.31 643 ASN A O 1
ATOM 5215 N N . ILE A 1 644 ? 47.097 29.133 -98.565 1.00 76.00 644 ILE A N 1
ATOM 5216 C CA . ILE A 1 644 ? 47.559 28.767 -99.913 1.00 76.00 644 ILE A CA 1
ATOM 5217 C C . ILE A 1 644 ? 46.475 29.081 -100.946 1.00 76.00 644 ILE A C 1
ATOM 5219 O O . ILE A 1 644 ? 46.783 29.727 -101.943 1.00 76.00 644 ILE A O 1
ATOM 5223 N N . ASP A 1 645 ? 45.213 28.731 -100.694 1.00 78.62 645 ASP A N 1
ATOM 5224 C CA . ASP A 1 645 ? 44.093 29.041 -101.591 1.00 78.62 645 ASP A CA 1
ATOM 5225 C C . ASP A 1 645 ? 43.766 30.543 -101.619 1.00 78.62 645 ASP A C 1
ATOM 5227 O O . ASP A 1 645 ? 43.437 31.087 -102.677 1.00 78.62 645 ASP A O 1
ATOM 5231 N N . SER A 1 646 ? 43.949 31.258 -100.503 1.00 77.94 646 SER A N 1
ATOM 5232 C CA . SER A 1 646 ? 43.869 32.727 -100.465 1.00 77.94 646 SER A CA 1
ATOM 5233 C C . SER A 1 646 ? 45.005 33.378 -101.259 1.00 77.94 646 SER A C 1
ATOM 5235 O O . SER A 1 646 ? 44.755 34.271 -102.064 1.00 77.94 646 SER A O 1
ATOM 5237 N N . ASN A 1 647 ? 46.246 32.902 -101.103 1.00 80.69 647 ASN A N 1
ATOM 5238 C CA . ASN A 1 647 ? 47.403 33.378 -101.866 1.00 80.69 647 ASN A CA 1
ATOM 5239 C C . ASN A 1 647 ? 47.292 33.022 -103.352 1.00 80.69 647 ASN A C 1
ATOM 5241 O O . ASN A 1 647 ? 47.669 33.826 -104.198 1.00 80.69 647 ASN A O 1
ATOM 5245 N N . ARG A 1 648 ? 46.732 31.857 -103.690 1.00 84.38 648 ARG A N 1
ATOM 5246 C CA . ARG A 1 648 ? 46.407 31.463 -105.062 1.00 84.38 648 ARG A CA 1
ATOM 5247 C C . ARG A 1 648 ? 45.344 32.380 -105.650 1.00 84.38 648 ARG A C 1
ATOM 5249 O O . ARG A 1 648 ? 45.540 32.891 -106.743 1.00 84.38 648 ARG A O 1
ATOM 5256 N N . SER A 1 649 ? 44.266 32.647 -104.917 1.00 80.31 649 SER A N 1
ATOM 5257 C CA . SER A 1 649 ? 43.220 33.587 -105.336 1.00 80.31 649 SER A CA 1
ATOM 5258 C C . SER A 1 649 ? 43.783 34.999 -105.531 1.00 80.31 649 SER A C 1
ATOM 5260 O O . SER A 1 649 ? 43.461 35.659 -106.516 1.00 80.31 649 SER A O 1
ATOM 5262 N N . ALA A 1 650 ? 44.689 35.435 -104.651 1.00 78.81 650 ALA A N 1
ATOM 5263 C CA . ALA A 1 650 ? 45.404 36.702 -104.769 1.00 78.81 650 ALA A CA 1
ATOM 5264 C C . ALA A 1 650 ? 46.398 36.721 -105.945 1.00 78.81 650 ALA A C 1
ATOM 5266 O O . ALA A 1 650 ? 46.523 37.751 -106.597 1.00 78.81 650 ALA A O 1
ATOM 5267 N N . LEU A 1 651 ? 47.060 35.604 -106.269 1.00 78.94 651 LEU A N 1
ATOM 5268 C CA . LEU A 1 651 ? 47.920 35.456 -107.451 1.00 78.94 651 LEU A CA 1
ATOM 5269 C C . LEU A 1 651 ? 47.109 35.422 -108.751 1.00 78.94 651 LEU A C 1
ATOM 5271 O O . LEU A 1 651 ? 47.502 36.054 -109.725 1.00 78.94 651 LEU A O 1
ATOM 5275 N N . GLU A 1 652 ? 45.957 34.754 -108.775 1.00 83.81 652 GLU A N 1
ATOM 5276 C CA . GLU A 1 652 ? 45.029 34.776 -109.909 1.00 83.81 652 GLU A CA 1
ATOM 5277 C C . GLU A 1 652 ? 44.418 36.178 -110.089 1.00 83.81 652 GLU A C 1
ATOM 5279 O O . GLU A 1 652 ? 44.274 36.648 -111.217 1.00 83.81 652 GLU A O 1
ATOM 5284 N N . GLN A 1 653 ? 44.123 36.895 -109.000 1.00 81.44 653 GLN A N 1
ATOM 5285 C CA . GLN A 1 653 ? 43.682 38.290 -109.043 1.00 81.44 653 GLN A CA 1
ATOM 5286 C C . GLN A 1 653 ? 44.810 39.240 -109.474 1.00 81.44 653 GLN A C 1
ATOM 5288 O O . GLN A 1 653 ? 44.570 40.116 -110.301 1.00 81.44 653 GLN A O 1
ATOM 5293 N N . ALA A 1 654 ? 46.039 39.051 -108.989 1.00 76.50 654 ALA A N 1
ATOM 5294 C CA . ALA A 1 654 ? 47.215 39.808 -109.413 1.00 76.50 654 ALA A CA 1
ATOM 5295 C C . ALA A 1 654 ? 47.571 39.529 -110.881 1.00 76.50 654 ALA A C 1
ATOM 5297 O O . ALA A 1 654 ? 47.930 40.454 -111.599 1.00 76.50 654 ALA A O 1
ATOM 5298 N N . GLY A 1 655 ? 47.390 38.295 -111.360 1.00 84.88 655 GLY A N 1
ATOM 5299 C CA . GLY A 1 655 ? 47.519 37.928 -112.769 1.00 84.88 655 GLY A CA 1
ATOM 5300 C C . GLY A 1 655 ? 46.471 38.614 -113.646 1.00 84.88 655 GLY A C 1
ATOM 5301 O O . GLY A 1 655 ? 46.819 39.166 -114.686 1.00 84.88 655 GLY A O 1
ATOM 5302 N N . ARG A 1 656 ? 45.208 38.682 -113.198 1.00 85.50 656 ARG A N 1
ATOM 5303 C CA . ARG A 1 656 ? 44.159 39.474 -113.871 1.00 85.50 656 ARG A CA 1
ATOM 5304 C C . ARG A 1 656 ? 44.469 40.974 -113.853 1.00 85.50 656 ARG A C 1
ATOM 5306 O O . ARG A 1 656 ? 44.226 41.641 -114.850 1.00 85.50 656 ARG A O 1
ATOM 5313 N N . ILE A 1 657 ? 45.015 41.503 -112.754 1.00 80.56 657 ILE A N 1
ATOM 5314 C CA . ILE A 1 657 ? 45.460 42.904 -112.662 1.00 80.56 657 ILE A CA 1
ATOM 5315 C C . ILE A 1 657 ? 46.646 43.156 -113.599 1.00 80.56 657 ILE A C 1
ATOM 5317 O O . ILE A 1 657 ? 46.625 44.164 -114.292 1.00 80.56 657 ILE A O 1
ATOM 5321 N N . SER A 1 658 ? 47.615 42.237 -113.696 1.00 81.94 658 SER A N 1
ATOM 5322 C CA . SER A 1 658 ? 48.711 42.314 -114.670 1.00 81.94 658 SER A CA 1
ATOM 5323 C C . SER A 1 658 ? 48.160 42.330 -116.087 1.00 81.94 658 SER A C 1
ATOM 5325 O O . SER A 1 658 ? 48.410 43.285 -116.796 1.00 81.94 658 SER A O 1
ATOM 5327 N N . GLN A 1 659 ? 47.301 41.380 -116.470 1.00 82.69 659 GLN A N 1
ATOM 5328 C CA . GLN A 1 659 ? 46.669 41.360 -117.797 1.00 82.69 659 GLN A CA 1
ATOM 5329 C C . GLN A 1 659 ? 45.866 42.638 -118.096 1.00 82.69 659 GLN A C 1
ATOM 5331 O O . GLN A 1 659 ? 45.889 43.133 -119.223 1.00 82.69 659 GLN A O 1
ATOM 5336 N N . LEU A 1 660 ? 45.181 43.207 -117.098 1.00 84.31 660 LEU A N 1
ATOM 5337 C CA . LEU A 1 660 ? 44.487 44.489 -117.236 1.00 84.31 660 LEU A CA 1
ATOM 5338 C C . LEU A 1 660 ? 45.474 45.659 -117.389 1.00 84.31 660 LEU A C 1
ATOM 5340 O O . LEU A 1 660 ? 45.212 46.577 -118.157 1.00 84.31 660 LEU A O 1
ATOM 5344 N N . GLN A 1 661 ? 46.603 45.626 -116.682 1.00 83.44 661 GLN A N 1
ATOM 5345 C CA . GLN A 1 661 ? 47.667 46.627 -116.734 1.00 83.44 661 GLN A CA 1
ATOM 5346 C C . GLN A 1 661 ? 48.483 46.529 -118.031 1.00 83.44 661 GLN A C 1
ATOM 5348 O O . GLN A 1 661 ? 48.844 47.560 -118.586 1.00 83.44 661 GLN A O 1
ATOM 5353 N N . ASP A 1 662 ? 48.704 45.326 -118.556 1.00 83.19 662 ASP A N 1
ATOM 5354 C CA . ASP A 1 662 ? 49.318 45.045 -119.853 1.00 83.19 662 ASP A CA 1
ATOM 5355 C C . ASP A 1 662 ? 48.383 45.515 -120.980 1.00 83.19 662 ASP A C 1
ATOM 5357 O O . ASP A 1 662 ? 48.821 46.182 -121.913 1.00 83.19 662 ASP A O 1
ATOM 5361 N N . SER A 1 663 ? 47.071 45.278 -120.850 1.00 81.06 663 SER A N 1
ATOM 5362 C CA . SER A 1 663 ? 46.052 45.831 -121.754 1.00 81.06 663 SER A CA 1
ATOM 5363 C C . SER A 1 663 ? 45.953 47.362 -121.657 1.00 81.06 663 SER A C 1
ATOM 5365 O O . SER A 1 663 ? 45.827 48.032 -122.679 1.00 81.06 663 SER A O 1
ATOM 5367 N N . GLN A 1 664 ? 46.095 47.950 -120.464 1.00 82.06 664 GLN A N 1
ATOM 5368 C CA . GLN A 1 664 ? 46.209 49.404 -120.299 1.00 82.06 664 GLN A CA 1
ATOM 5369 C C . GLN A 1 664 ? 47.522 49.951 -120.869 1.00 82.06 664 GLN A C 1
ATOM 5371 O O . GLN A 1 664 ? 47.510 51.037 -121.435 1.00 82.06 664 GLN A O 1
ATOM 5376 N N . GLN A 1 665 ? 48.640 49.226 -120.779 1.00 81.81 665 GLN A N 1
ATOM 5377 C CA . GLN A 1 665 ? 49.893 49.610 -121.434 1.00 81.81 665 GLN A CA 1
ATOM 5378 C C . GLN A 1 665 ? 49.792 49.495 -122.954 1.00 81.81 665 GLN A C 1
ATOM 5380 O O . GLN A 1 665 ? 50.318 50.362 -123.640 1.00 81.81 665 GLN A O 1
ATOM 5385 N N . GLN A 1 666 ? 49.062 48.511 -123.485 1.00 82.50 666 GLN A N 1
ATOM 5386 C CA . GLN A 1 666 ? 48.717 48.451 -124.906 1.00 82.50 666 GLN A CA 1
ATOM 5387 C C . GLN A 1 666 ? 47.845 49.644 -125.310 1.00 82.50 666 GLN A C 1
ATOM 5389 O O . GLN A 1 666 ? 48.205 50.326 -126.257 1.00 82.50 666 GLN A O 1
ATOM 5394 N N . GLN A 1 667 ? 46.798 49.994 -124.556 1.00 83.19 667 GLN A N 1
ATOM 5395 C CA . GLN A 1 667 ? 45.989 51.196 -124.825 1.00 83.19 667 GLN A CA 1
ATOM 5396 C C . GLN A 1 667 ? 46.790 52.502 -124.696 1.00 83.19 667 GLN A C 1
ATOM 5398 O O . GLN A 1 667 ? 46.590 53.429 -125.475 1.00 83.19 667 GLN A O 1
ATOM 5403 N N . ILE A 1 668 ? 47.720 52.597 -123.740 1.00 82.31 668 ILE A N 1
ATOM 5404 C CA . ILE A 1 668 ? 48.643 53.734 -123.624 1.00 82.31 668 ILE A CA 1
ATOM 5405 C C . ILE A 1 668 ? 49.588 53.761 -124.825 1.00 82.31 668 ILE A C 1
ATOM 5407 O O . ILE A 1 668 ? 49.795 54.830 -125.384 1.00 82.31 668 ILE A O 1
ATOM 5411 N N . HIS A 1 669 ? 50.109 52.616 -125.267 1.00 85.56 669 HIS A N 1
ATOM 5412 C CA . HIS A 1 669 ? 50.983 52.541 -126.431 1.00 85.56 669 HIS A CA 1
ATOM 5413 C C . HIS A 1 669 ? 50.233 52.850 -127.732 1.00 85.56 669 HIS A C 1
ATOM 5415 O O . HIS A 1 669 ? 50.765 53.582 -128.552 1.00 85.56 669 HIS A O 1
ATOM 5421 N N . GLU A 1 670 ? 48.980 52.411 -127.879 1.00 86.06 670 GLU A N 1
ATOM 5422 C CA . GLU A 1 670 ? 48.067 52.790 -128.963 1.00 86.06 670 GLU A CA 1
ATOM 5423 C C . GLU A 1 670 ? 47.770 54.295 -128.947 1.00 86.06 670 GLU A C 1
ATOM 5425 O O . GLU A 1 670 ? 47.780 54.935 -129.997 1.00 86.06 670 GLU A O 1
ATOM 5430 N N . LEU A 1 671 ? 47.570 54.897 -127.768 1.00 83.00 671 LEU A N 1
ATOM 5431 C CA . LEU A 1 671 ? 47.418 56.347 -127.610 1.00 83.00 671 LEU A CA 1
ATOM 5432 C C . LEU A 1 671 ? 48.729 57.107 -127.862 1.00 83.00 671 LEU A C 1
ATOM 5434 O O . LEU A 1 671 ? 48.685 58.226 -128.369 1.00 83.00 671 LEU A O 1
ATOM 5438 N N . GLU A 1 672 ? 49.891 56.530 -127.555 1.00 82.38 672 GLU A N 1
ATOM 5439 C CA . GLU A 1 672 ? 51.208 57.100 -127.852 1.00 82.38 672 GLU A CA 1
ATOM 5440 C C . GLU A 1 672 ? 51.579 56.964 -129.331 1.00 82.38 672 GLU A C 1
ATOM 5442 O O . GLU A 1 672 ? 52.142 57.906 -129.885 1.00 82.38 672 GLU A O 1
ATOM 5447 N N . THR A 1 673 ? 51.215 55.869 -130.005 1.00 81.56 673 THR A N 1
ATOM 5448 C CA . THR A 1 673 ? 51.348 55.734 -131.460 1.00 81.56 673 THR A CA 1
ATOM 5449 C C . THR A 1 673 ? 50.331 56.603 -132.178 1.00 81.56 673 THR A C 1
ATOM 5451 O O . THR A 1 673 ? 50.729 57.313 -133.088 1.00 81.56 673 THR A O 1
ATOM 5454 N N . PHE A 1 674 ? 49.075 56.687 -131.728 1.00 84.12 674 PHE A N 1
ATOM 5455 C CA . PHE A 1 674 ? 48.088 57.629 -132.270 1.00 84.12 674 PHE A CA 1
ATOM 5456 C C . PHE A 1 674 ? 48.514 59.086 -132.044 1.00 84.12 674 PHE A C 1
ATOM 5458 O O . PHE A 1 674 ? 48.364 59.925 -132.927 1.00 84.12 674 PHE A O 1
ATOM 5465 N N . LYS A 1 675 ? 49.116 59.408 -130.893 1.00 85.75 675 LYS A N 1
ATOM 5466 C CA . LYS A 1 675 ? 49.751 60.712 -130.657 1.00 85.75 675 LYS A CA 1
ATOM 5467 C C . LYS A 1 675 ? 50.989 60.898 -131.535 1.00 85.75 675 LYS A C 1
ATOM 5469 O O . LYS A 1 675 ? 51.211 62.006 -132.002 1.00 85.75 675 LYS A O 1
ATOM 5474 N N . GLY A 1 676 ? 51.780 59.859 -131.786 1.00 81.56 676 GLY A N 1
ATOM 5475 C CA . GLY A 1 676 ? 52.929 59.880 -132.694 1.00 81.56 676 GLY A CA 1
ATOM 5476 C C . GLY A 1 676 ? 52.515 60.105 -134.150 1.00 81.56 676 GLY A C 1
ATOM 5477 O O . GLY A 1 676 ? 53.133 60.903 -134.852 1.00 81.56 676 GLY A O 1
ATOM 5478 N N . GLU A 1 677 ? 51.423 59.482 -134.582 1.00 82.81 677 GLU A N 1
ATOM 5479 C CA . GLU A 1 677 ? 50.754 59.694 -135.862 1.00 82.81 677 GLU A CA 1
ATOM 5480 C C . GLU A 1 677 ? 50.144 61.089 -135.930 1.00 82.81 677 GLU A C 1
ATOM 5482 O O . GLU A 1 677 ? 50.387 61.790 -136.903 1.00 82.81 677 GLU A O 1
ATOM 5487 N N . GLN A 1 678 ? 49.453 61.565 -134.889 1.00 80.75 678 GLN A N 1
ATOM 5488 C CA . GLN A 1 678 ? 48.949 62.938 -134.836 1.00 80.75 678 GLN A CA 1
ATOM 5489 C C . GLN A 1 678 ? 50.098 63.956 -134.809 1.00 80.75 678 GLN A C 1
ATOM 5491 O O . GLN A 1 678 ? 50.010 64.993 -135.453 1.00 80.75 678 GLN A O 1
ATOM 5496 N N . GLU A 1 679 ? 51.214 63.671 -134.139 1.00 80.81 679 GLU A N 1
ATOM 5497 C CA . GLU A 1 679 ? 52.439 64.465 -134.220 1.00 80.81 679 GLU A CA 1
ATOM 5498 C C . GLU A 1 679 ? 53.070 64.391 -135.611 1.00 80.81 679 GLU A C 1
ATOM 5500 O O . GLU A 1 679 ? 53.660 65.374 -136.039 1.00 80.81 679 GLU A O 1
ATOM 5505 N N . THR A 1 680 ? 52.947 63.279 -136.334 1.00 80.19 680 THR A N 1
ATOM 5506 C CA . THR A 1 680 ? 53.461 63.117 -137.704 1.00 80.19 680 THR A CA 1
ATOM 5507 C C . THR A 1 680 ? 52.564 63.823 -138.721 1.00 80.19 680 THR A C 1
ATOM 5509 O O . THR A 1 680 ? 53.072 64.474 -139.627 1.00 80.19 680 THR A O 1
ATOM 5512 N N . ILE A 1 681 ? 51.247 63.805 -138.513 1.00 80.31 681 ILE A N 1
ATOM 5513 C CA . ILE A 1 681 ? 50.240 64.600 -139.224 1.00 80.31 681 ILE A CA 1
ATOM 5514 C C . ILE A 1 681 ? 50.440 66.088 -138.918 1.00 80.31 681 ILE A C 1
ATOM 5516 O O . ILE A 1 681 ? 50.446 66.901 -139.830 1.00 80.31 681 ILE A O 1
ATOM 5520 N N . ASN A 1 682 ? 50.710 66.467 -137.668 1.00 74.88 682 ASN A N 1
ATOM 5521 C CA . ASN A 1 682 ? 51.056 67.841 -137.307 1.00 74.88 682 ASN A CA 1
ATOM 5522 C C . ASN A 1 682 ? 52.420 68.253 -137.885 1.00 74.88 682 ASN A C 1
ATOM 5524 O O . ASN A 1 682 ? 52.555 69.392 -138.315 1.00 74.88 682 ASN A O 1
ATOM 5528 N N . LYS A 1 683 ? 53.410 67.349 -137.964 1.00 79.94 683 LYS A N 1
ATOM 5529 C CA . LYS A 1 683 ? 54.724 67.572 -138.607 1.00 79.94 683 LYS A CA 1
ATOM 5530 C C . LYS A 1 683 ? 54.644 67.601 -140.138 1.00 79.94 683 LYS A C 1
ATOM 5532 O O . LYS A 1 683 ? 55.485 68.252 -140.746 1.00 79.94 683 LYS A O 1
ATOM 5537 N N . SER A 1 684 ? 53.650 66.959 -140.760 1.00 73.62 684 SER A N 1
ATOM 5538 C CA . SER A 1 684 ? 53.410 67.005 -142.210 1.00 73.62 684 SER A CA 1
ATOM 5539 C C . SER A 1 684 ? 52.487 68.156 -142.619 1.00 73.62 684 SER A C 1
ATOM 5541 O O . SER A 1 684 ? 52.701 68.743 -143.674 1.00 73.62 684 SER A O 1
ATOM 5543 N N . LEU A 1 685 ? 51.553 68.572 -141.756 1.00 68.38 685 LEU A N 1
ATOM 5544 C CA . LEU A 1 685 ? 50.838 69.851 -141.835 1.00 68.38 685 LEU A CA 1
ATOM 5545 C C . LEU A 1 685 ? 51.755 71.042 -141.528 1.00 68.38 685 LEU A C 1
ATOM 5547 O O . LEU A 1 685 ? 51.521 72.129 -142.058 1.00 68.38 685 LEU A O 1
ATOM 5551 N N . LEU A 1 686 ? 52.812 70.856 -140.726 1.00 59.84 686 LEU A N 1
ATOM 5552 C CA . LEU A 1 686 ? 53.765 71.913 -140.384 1.00 59.84 686 LEU A CA 1
ATOM 5553 C C . LEU A 1 686 ? 54.331 72.611 -141.627 1.00 59.84 686 LEU A C 1
ATOM 5555 O O . LEU A 1 686 ? 54.132 73.812 -141.711 1.00 59.84 686 LEU A O 1
ATOM 5559 N N . PRO A 1 687 ? 54.921 71.953 -142.645 1.00 63.84 687 PRO A N 1
ATOM 5560 C CA . PRO A 1 687 ? 55.395 72.642 -143.850 1.00 63.84 687 PRO A CA 1
ATOM 5561 C C . PRO A 1 687 ? 54.293 73.305 -144.700 1.00 63.84 687 PRO A C 1
ATOM 5563 O O . PRO A 1 687 ? 54.626 74.130 -145.550 1.00 63.84 687 PRO A O 1
ATOM 5566 N N . TYR A 1 688 ? 53.004 73.013 -144.479 1.00 59.31 688 TYR A N 1
ATOM 5567 C CA . TYR A 1 688 ? 51.895 73.756 -145.100 1.00 59.31 688 TYR A CA 1
ATOM 5568 C C . TYR A 1 688 ? 51.491 74.992 -144.275 1.00 59.31 688 TYR A C 1
ATOM 5570 O O . TYR A 1 688 ? 51.291 76.062 -144.846 1.00 59.31 688 TYR A O 1
ATOM 5578 N N . LEU A 1 689 ? 51.440 74.891 -142.942 1.00 49.28 689 LEU A N 1
ATOM 5579 C CA . LEU A 1 689 ? 51.118 76.004 -142.029 1.00 49.28 689 LEU A CA 1
ATOM 5580 C C . LEU A 1 689 ? 52.302 76.973 -141.829 1.00 49.28 689 LEU A C 1
ATOM 5582 O O . LEU A 1 689 ? 52.141 78.190 -141.804 1.00 49.28 689 LEU A O 1
ATOM 5586 N N . GLN A 1 690 ? 53.519 76.442 -141.772 1.00 44.56 690 GLN A N 1
ATOM 5587 C CA . GLN A 1 690 ? 54.797 77.156 -141.674 1.00 44.56 690 GLN A CA 1
ATOM 5588 C C . GLN A 1 690 ? 55.202 77.820 -143.003 1.00 44.56 690 GLN A C 1
ATOM 5590 O O . GLN A 1 690 ? 56.174 78.568 -143.046 1.00 44.56 690 GLN A O 1
ATOM 5595 N N . LYS A 1 691 ? 54.416 77.621 -144.071 1.00 47.62 691 LYS A N 1
ATOM 5596 C CA . LYS A 1 691 ? 54.468 78.433 -145.296 1.00 47.62 691 LYS A CA 1
ATOM 5597 C C . LYS A 1 691 ? 53.648 79.729 -145.205 1.00 47.62 691 LYS A C 1
ATOM 5599 O O . LYS A 1 691 ? 53.733 80.548 -146.114 1.00 47.62 691 LYS A O 1
ATOM 5604 N N . PHE A 1 692 ? 52.865 79.916 -144.135 1.00 42.75 692 PHE A N 1
ATOM 5605 C CA . PHE A 1 692 ? 51.970 81.067 -143.949 1.00 42.75 692 PHE A CA 1
ATOM 5606 C C . PHE A 1 692 ? 52.393 82.064 -142.860 1.00 42.75 692 PHE A C 1
ATOM 5608 O O . PHE A 1 692 ? 51.853 83.168 -142.840 1.00 42.75 692 PHE A O 1
ATOM 5615 N N . ILE A 1 693 ? 53.347 81.732 -141.978 1.00 42.00 693 ILE A N 1
ATOM 5616 C CA . ILE A 1 693 ? 53.836 82.664 -140.943 1.00 42.00 693 ILE A CA 1
ATOM 5617 C C . ILE A 1 693 ? 55.370 82.702 -140.910 1.00 42.00 693 ILE A C 1
ATOM 5619 O O . ILE A 1 693 ? 56.024 82.107 -140.055 1.00 42.00 693 ILE A O 1
ATOM 5623 N N . GLU A 1 694 ? 55.946 83.495 -141.812 1.00 35.25 694 GLU A N 1
ATOM 5624 C CA . GLU A 1 694 ? 57.228 84.146 -141.543 1.00 35.25 694 GLU A CA 1
ATOM 5625 C C . GLU A 1 694 ? 57.009 85.348 -140.608 1.00 35.25 694 GLU A C 1
ATOM 5627 O O . GLU A 1 694 ? 56.389 86.332 -141.018 1.00 35.25 694 GLU A O 1
ATOM 5632 N N . LYS A 1 695 ? 57.589 85.326 -139.399 1.00 35.50 695 LYS A N 1
ATOM 5633 C CA . LYS A 1 695 ? 58.611 86.310 -138.956 1.00 35.50 695 LYS A CA 1
ATOM 5634 C C . LYS A 1 695 ? 58.986 86.166 -137.470 1.00 35.50 695 LYS A C 1
ATOM 5636 O O . LYS A 1 695 ? 58.142 85.793 -136.658 1.00 35.50 695 LYS A O 1
ATOM 5641 N N . PRO A 1 696 ? 60.243 86.477 -137.100 1.00 41.59 696 PRO A N 1
ATOM 5642 C CA . PRO A 1 696 ? 60.715 86.442 -135.719 1.00 41.59 696 PRO A CA 1
ATOM 5643 C C . PRO A 1 696 ? 60.456 87.763 -134.976 1.00 41.59 696 PRO A C 1
ATOM 5645 O O . PRO A 1 696 ? 60.324 88.821 -135.592 1.00 41.59 696 PRO A O 1
ATOM 5648 N N . MET A 1 697 ? 60.498 87.716 -133.642 1.00 29.39 697 MET A N 1
ATOM 5649 C CA . MET A 1 697 ? 60.735 88.893 -132.799 1.00 29.39 697 MET A CA 1
ATOM 5650 C C . MET A 1 697 ? 61.386 88.491 -131.471 1.00 29.39 697 MET A C 1
ATOM 5652 O O . MET A 1 697 ? 60.885 87.623 -130.757 1.00 29.39 697 MET A O 1
ATOM 5656 N N . ASP A 1 698 ? 62.486 89.151 -131.117 1.00 29.48 698 ASP A N 1
ATOM 5657 C CA . ASP A 1 698 ? 63.105 89.051 -129.795 1.00 29.48 698 ASP A CA 1
ATOM 5658 C C . ASP A 1 698 ? 62.242 89.716 -128.708 1.00 29.48 698 ASP A C 1
ATOM 5660 O O . ASP A 1 698 ? 61.707 90.805 -128.934 1.00 29.48 698 ASP A O 1
ATOM 5664 N N . LYS A 1 699 ? 62.305 89.212 -127.463 1.00 31.09 699 LYS A N 1
ATOM 5665 C CA . LYS A 1 699 ? 63.104 89.898 -126.418 1.00 31.09 699 LYS A CA 1
ATOM 5666 C C . LYS A 1 699 ? 63.167 89.204 -125.056 1.00 31.09 699 LYS A C 1
ATOM 5668 O O . LYS A 1 699 ? 62.191 88.727 -124.490 1.00 31.09 699 LYS A O 1
ATOM 5673 N N . LYS A 1 700 ? 64.372 89.310 -124.495 1.00 27.69 700 LYS A N 1
ATOM 5674 C CA . LYS A 1 700 ? 64.721 89.249 -123.070 1.00 27.69 700 LYS A CA 1
ATOM 5675 C C . LYS A 1 700 ? 63.725 90.051 -122.210 1.00 27.69 700 LYS A C 1
ATOM 5677 O O . LYS A 1 700 ? 63.479 91.210 -122.540 1.00 27.69 700 LYS A O 1
ATOM 5682 N N . ASN A 1 701 ? 63.339 89.548 -121.030 1.00 26.11 701 ASN A N 1
ATOM 5683 C CA . ASN A 1 701 ? 63.924 90.016 -119.755 1.00 26.11 701 ASN A CA 1
ATOM 5684 C C . ASN A 1 701 ? 63.264 89.433 -118.484 1.00 26.11 701 ASN A C 1
ATOM 5686 O O . ASN A 1 701 ? 62.132 88.977 -118.496 1.00 26.11 701 ASN A O 1
ATOM 5690 N N . ASN A 1 702 ? 63.996 89.583 -117.373 1.00 26.05 702 ASN A N 1
ATOM 5691 C CA . ASN A 1 702 ? 63.509 89.772 -115.997 1.00 26.05 702 ASN A CA 1
ATOM 5692 C C . ASN A 1 702 ? 62.640 88.699 -115.303 1.00 26.05 702 ASN A C 1
ATOM 5694 O O . ASN A 1 702 ? 61.421 88.767 -115.289 1.00 26.05 702 ASN A O 1
ATOM 5698 N N . SER A 1 703 ? 63.342 87.834 -114.559 1.00 26.02 703 SER A N 1
ATOM 5699 C CA . SER A 1 703 ? 63.500 87.922 -113.086 1.00 26.02 703 SER A CA 1
ATOM 5700 C C . SER A 1 703 ? 62.288 87.822 -112.126 1.00 26.02 703 SER A C 1
ATOM 5702 O O . SER A 1 703 ? 61.148 88.133 -112.426 1.00 26.02 703 SER A O 1
ATOM 5704 N N . ASN A 1 704 ? 62.633 87.468 -110.876 1.00 26.97 704 ASN A N 1
ATOM 5705 C CA . ASN A 1 704 ? 61.854 87.560 -109.630 1.00 26.97 704 ASN A CA 1
ATOM 5706 C C . ASN A 1 704 ? 60.722 86.546 -109.317 1.00 26.97 704 ASN A C 1
ATOM 5708 O O . ASN A 1 704 ? 59.609 86.617 -109.812 1.00 26.97 704 ASN A O 1
ATOM 5712 N N . ARG A 1 705 ? 60.983 85.782 -108.239 1.00 28.75 705 ARG A N 1
ATOM 5713 C CA . ARG A 1 705 ? 60.091 85.573 -107.071 1.00 28.75 705 ARG A CA 1
ATOM 5714 C C . ARG A 1 705 ? 58.680 84.971 -107.294 1.00 28.75 705 ARG A C 1
ATOM 5716 O O . ARG A 1 705 ? 57.716 85.722 -107.396 1.00 28.75 705 ARG A O 1
ATOM 5723 N N . LYS A 1 706 ? 58.527 83.662 -107.020 1.00 29.77 706 LYS A N 1
ATOM 5724 C CA . LYS A 1 706 ? 57.866 83.119 -105.790 1.00 29.77 706 LYS A CA 1
ATOM 5725 C C . LYS A 1 706 ? 57.508 81.622 -105.898 1.00 29.77 706 LYS A C 1
ATOM 5727 O O . LYS A 1 706 ? 56.622 81.265 -106.659 1.00 29.77 706 LYS A O 1
ATOM 5732 N N . SER A 1 707 ? 58.092 80.803 -105.021 1.00 31.09 707 SER A N 1
ATOM 5733 C CA . SER A 1 707 ? 57.475 79.657 -104.308 1.00 31.09 707 SER A CA 1
ATOM 5734 C C . SER A 1 707 ? 58.558 79.003 -103.415 1.00 31.09 707 SER A C 1
ATOM 5736 O O . SER A 1 707 ? 59.750 79.226 -103.664 1.00 31.09 707 SER A O 1
ATOM 5738 N N . PRO A 1 708 ? 58.208 78.347 -102.289 1.00 36.56 708 PRO A N 1
ATOM 5739 C CA . PRO A 1 708 ? 59.151 78.173 -101.178 1.00 36.56 708 PRO A CA 1
ATOM 5740 C C . PRO A 1 708 ? 60.238 77.110 -101.411 1.00 36.56 708 PRO A C 1
ATOM 5742 O O . PRO A 1 708 ? 60.039 76.103 -102.083 1.00 36.56 708 PRO A O 1
ATOM 5745 N N . LYS A 1 709 ? 61.413 77.342 -100.808 1.00 30.23 709 LYS A N 1
ATOM 5746 C CA . LYS A 1 709 ? 62.625 76.513 -100.918 1.00 30.23 709 LYS A CA 1
ATOM 5747 C C . LYS A 1 709 ? 63.313 76.366 -99.557 1.00 30.23 709 LYS A C 1
ATOM 5749 O O . LYS A 1 709 ? 63.488 77.371 -98.882 1.00 30.23 709 LYS A O 1
ATOM 5754 N N . LYS A 1 710 ? 63.852 75.161 -99.311 1.00 34.06 710 LYS A N 1
ATOM 5755 C CA . LYS A 1 710 ? 65.042 74.825 -98.489 1.00 34.06 710 LYS A CA 1
ATOM 5756 C C . LYS A 1 710 ? 65.100 75.251 -97.010 1.00 34.06 710 LYS A C 1
ATOM 5758 O O . LYS A 1 710 ? 65.045 76.434 -96.700 1.00 34.06 710 LYS A O 1
ATOM 5763 N N . ASN A 1 711 ? 65.499 74.302 -96.153 1.00 29.78 711 ASN A N 1
ATOM 5764 C CA . ASN A 1 711 ? 66.730 74.292 -95.317 1.00 29.78 711 ASN A CA 1
ATOM 5765 C C . ASN A 1 711 ? 66.605 73.175 -94.248 1.00 29.78 711 ASN A C 1
ATOM 5767 O O . ASN A 1 711 ? 65.487 72.859 -93.867 1.00 29.78 711 ASN A O 1
ATOM 5771 N N . LYS A 1 712 ? 67.659 72.529 -93.723 1.00 30.77 712 LYS A N 1
ATOM 5772 C CA . LYS A 1 712 ? 69.123 72.658 -93.899 1.00 30.77 712 LYS A CA 1
ATOM 5773 C C . LYS A 1 712 ? 69.800 71.291 -93.635 1.00 30.77 712 LYS A C 1
ATOM 5775 O O . LYS A 1 712 ? 69.317 70.525 -92.813 1.00 30.77 712 LYS A O 1
ATOM 5780 N N . ASN A 1 713 ? 70.905 71.032 -94.339 1.00 29.27 713 ASN A N 1
ATOM 5781 C CA . ASN A 1 713 ? 72.252 70.677 -93.839 1.00 29.27 713 ASN A CA 1
ATOM 5782 C C . ASN A 1 713 ? 72.349 70.142 -92.383 1.00 29.27 713 ASN A C 1
ATOM 5784 O O . ASN A 1 713 ? 71.867 70.805 -91.473 1.00 29.27 713 ASN A O 1
ATOM 5788 N N . SER A 1 714 ? 72.902 68.941 -92.133 1.00 28.77 714 SER A N 1
ATOM 5789 C CA . SER A 1 714 ? 74.348 68.626 -91.928 1.00 28.77 714 SER A CA 1
ATOM 5790 C C . SER A 1 714 ? 74.929 69.177 -90.596 1.00 28.77 714 SER A C 1
ATOM 5792 O O . SER A 1 714 ? 74.550 70.259 -90.174 1.00 28.77 714 SER A O 1
ATOM 5794 N N . THR A 1 715 ? 75.847 68.529 -89.856 1.00 27.62 715 THR A N 1
ATOM 5795 C CA . THR A 1 715 ? 76.831 67.463 -90.181 1.00 27.62 715 THR A CA 1
ATOM 5796 C C . THR A 1 715 ? 77.359 66.783 -88.888 1.00 27.62 715 THR A C 1
ATOM 5798 O O . THR A 1 715 ? 77.292 67.404 -87.839 1.00 27.62 715 THR A O 1
ATOM 5801 N N . ASN A 1 716 ? 77.936 65.571 -88.990 1.00 26.61 716 ASN A N 1
ATOM 5802 C CA . ASN A 1 716 ? 78.960 64.907 -88.133 1.00 26.61 716 ASN A CA 1
ATOM 5803 C C . ASN A 1 716 ? 79.217 65.332 -86.657 1.00 26.61 716 ASN A C 1
ATOM 5805 O O . ASN A 1 716 ? 79.536 66.487 -86.406 1.00 26.61 716 ASN A O 1
ATOM 5809 N N . SER A 1 717 ? 79.411 64.337 -85.761 1.00 26.34 717 SER A N 1
ATOM 5810 C CA . SER A 1 717 ? 80.687 64.086 -85.016 1.00 26.34 717 SER A CA 1
ATOM 5811 C C . SER A 1 717 ? 80.574 63.618 -83.538 1.00 26.34 717 SER A C 1
ATOM 5813 O O . SER A 1 717 ? 80.490 64.443 -82.639 1.00 26.34 717 SER A O 1
ATOM 5815 N N . LYS A 1 718 ? 80.858 62.318 -83.318 1.00 27.48 718 LYS A N 1
ATOM 5816 C CA . LYS A 1 718 ? 81.675 61.722 -82.222 1.00 27.48 718 LYS A CA 1
ATOM 5817 C C . LYS A 1 718 ? 81.232 61.709 -80.731 1.00 27.48 718 LYS A C 1
ATOM 5819 O O . LYS A 1 718 ? 80.836 62.710 -80.158 1.00 27.48 718 LYS A O 1
ATOM 5824 N N . ASN A 1 719 ? 81.645 60.585 -80.115 1.00 28.36 719 ASN A N 1
ATOM 5825 C CA . ASN A 1 719 ? 82.196 60.362 -78.758 1.00 28.36 719 ASN A CA 1
ATOM 5826 C C . ASN A 1 719 ? 81.313 59.887 -77.580 1.00 28.36 719 ASN A C 1
ATOM 5828 O O . ASN A 1 719 ? 80.489 60.633 -77.077 1.00 28.36 719 ASN A O 1
ATOM 5832 N N . SER A 1 720 ? 81.729 58.710 -77.064 1.00 28.48 720 SER A N 1
ATOM 5833 C CA . SER A 1 720 ? 81.685 58.206 -75.669 1.00 28.48 720 SER A CA 1
ATOM 5834 C C . SER A 1 720 ? 80.298 57.997 -75.017 1.00 28.48 720 SER A C 1
ATOM 5836 O O . SER A 1 720 ? 79.303 58.520 -75.493 1.00 28.48 720 SER A O 1
ATOM 5838 N N . GLN A 1 721 ? 80.094 57.176 -73.975 1.00 28.52 721 GLN A N 1
ATOM 5839 C CA . GLN A 1 721 ? 80.862 56.131 -73.254 1.00 28.52 721 GLN A CA 1
ATOM 5840 C C . GLN A 1 721 ? 79.787 55.315 -72.483 1.00 28.52 721 GLN A C 1
ATOM 5842 O O . GLN A 1 721 ? 78.866 55.931 -71.964 1.00 28.52 721 GLN A O 1
ATOM 5847 N N . GLY A 1 722 ? 79.780 53.990 -72.305 1.00 27.88 722 GLY A N 1
ATOM 5848 C CA . GLY A 1 722 ? 80.622 52.854 -72.710 1.00 27.88 722 GLY A CA 1
ATOM 5849 C C . GLY A 1 722 ? 80.306 51.656 -71.776 1.00 27.88 722 GLY A C 1
ATOM 5850 O O . GLY A 1 722 ? 79.597 51.863 -70.800 1.00 27.88 722 GLY A O 1
ATOM 5851 N N . VAL A 1 723 ? 80.893 50.460 -71.998 1.00 31.17 723 VAL A N 1
ATOM 5852 C CA . VAL A 1 723 ? 80.923 49.310 -71.035 1.00 31.17 723 VAL A CA 1
ATOM 5853 C C . VAL A 1 723 ? 79.551 48.590 -70.840 1.00 31.17 723 VAL A C 1
ATOM 5855 O O . VAL A 1 723 ? 78.580 49.221 -70.459 1.00 31.17 723 VAL A O 1
ATOM 5858 N N . LYS A 1 724 ? 79.362 47.268 -71.045 1.00 30.34 724 LYS A N 1
ATOM 5859 C CA . LYS A 1 724 ? 80.287 46.116 -71.199 1.00 30.34 724 LYS A CA 1
ATOM 5860 C C . LYS A 1 724 ? 79.681 44.986 -72.075 1.00 30.34 724 LYS A C 1
ATOM 5862 O O . LYS A 1 724 ? 78.546 44.604 -71.844 1.00 30.34 724 LYS A O 1
ATOM 5867 N N . ASN A 1 725 ? 80.502 44.448 -72.986 1.00 30.16 725 ASN A N 1
ATOM 5868 C CA . ASN A 1 725 ? 80.698 43.040 -73.418 1.00 30.16 725 ASN A CA 1
ATOM 5869 C C . ASN A 1 725 ? 79.475 42.092 -73.596 1.00 30.16 725 ASN A C 1
ATOM 5871 O O . ASN A 1 725 ? 78.731 41.871 -72.652 1.00 30.16 725 ASN A O 1
ATOM 5875 N N . ASN A 1 726 ? 79.208 41.511 -74.783 1.00 28.80 726 ASN A N 1
ATOM 5876 C CA . ASN A 1 726 ? 79.951 40.458 -75.545 1.00 28.80 726 ASN A CA 1
ATOM 5877 C C . ASN A 1 726 ? 79.784 39.037 -74.952 1.00 28.80 726 ASN A C 1
ATOM 5879 O O . ASN A 1 726 ? 79.821 38.913 -73.736 1.00 28.80 726 ASN A O 1
ATOM 5883 N N . GLN A 1 727 ? 79.708 37.908 -75.683 1.00 30.06 727 GLN A N 1
ATOM 5884 C CA . GLN A 1 727 ? 79.625 37.501 -77.119 1.00 30.06 727 GLN A CA 1
ATOM 5885 C C . GLN A 1 727 ? 79.248 35.979 -77.123 1.00 30.06 727 GLN A C 1
ATOM 5887 O O . GLN A 1 727 ? 79.254 35.394 -76.046 1.00 30.06 727 GLN A O 1
ATOM 5892 N N . ASN A 1 728 ? 78.924 35.200 -78.172 1.00 30.17 728 ASN A N 1
ATOM 5893 C CA . ASN A 1 728 ? 78.856 35.229 -79.659 1.00 30.17 728 ASN A CA 1
ATOM 5894 C C . ASN A 1 728 ? 77.647 34.291 -80.068 1.00 30.17 728 ASN A C 1
ATOM 5896 O O . ASN A 1 728 ? 76.912 33.901 -79.168 1.00 30.17 728 ASN A O 1
ATOM 5900 N N . LYS A 1 729 ? 77.216 33.918 -81.298 1.00 31.55 729 LYS A N 1
ATOM 5901 C CA . LYS A 1 729 ? 77.760 33.690 -82.671 1.00 31.55 729 LYS A CA 1
ATOM 5902 C C . LYS A 1 729 ? 78.580 32.380 -82.870 1.00 31.55 729 LYS A C 1
ATOM 5904 O O . LYS A 1 729 ? 79.421 32.080 -82.039 1.00 31.55 729 LYS A O 1
ATOM 5909 N N . LEU A 1 730 ? 78.433 31.572 -83.938 1.00 26.27 730 LEU A N 1
ATOM 5910 C CA . LEU A 1 730 ? 77.470 31.492 -85.067 1.00 26.27 730 LEU A CA 1
ATOM 5911 C C . LEU A 1 730 ? 77.577 30.091 -85.759 1.00 26.27 730 LEU A C 1
ATOM 5913 O O . LEU A 1 730 ? 78.625 29.473 -85.632 1.00 26.27 730 LEU A O 1
ATOM 5917 N N . THR A 1 731 ? 76.560 29.674 -86.541 1.00 28.20 731 THR A N 1
ATOM 5918 C CA . THR A 1 731 ? 76.590 28.767 -87.741 1.00 28.20 731 THR A CA 1
ATOM 5919 C C . THR A 1 731 ? 77.290 27.393 -87.737 1.00 28.20 731 THR A C 1
ATOM 5921 O O . THR A 1 731 ? 78.467 27.277 -87.422 1.00 28.20 731 THR A O 1
ATOM 5924 N N . ASN A 1 732 ? 76.631 26.404 -88.365 1.00 27.53 732 ASN A N 1
ATOM 5925 C CA . ASN A 1 732 ? 77.078 25.856 -89.664 1.00 27.53 732 ASN A CA 1
ATOM 5926 C C . ASN A 1 732 ? 75.920 25.179 -90.432 1.00 27.53 732 ASN A C 1
ATOM 5928 O O . ASN A 1 732 ? 74.867 24.923 -89.853 1.00 27.53 732 ASN A O 1
ATOM 5932 N N . LEU A 1 733 ? 76.092 24.987 -91.747 1.00 25.66 733 LEU A N 1
ATOM 5933 C CA . LEU A 1 733 ? 75.073 24.538 -92.712 1.00 25.66 733 LEU A CA 1
ATOM 5934 C C . LEU A 1 733 ? 75.773 23.853 -93.914 1.00 25.66 733 LEU A C 1
ATOM 5936 O O . LEU A 1 733 ? 76.958 24.100 -94.118 1.00 25.66 733 LEU A O 1
ATOM 5940 N N . PHE A 1 734 ? 75.019 23.079 -94.708 1.00 26.91 734 PHE A N 1
ATOM 5941 C CA . PHE A 1 734 ? 75.392 22.349 -95.943 1.00 26.91 734 PHE A CA 1
ATOM 5942 C C . PHE A 1 734 ? 76.237 21.064 -95.828 1.00 26.91 734 PHE A C 1
ATOM 5944 O O . PHE A 1 734 ? 77.355 21.075 -95.322 1.00 26.91 734 PHE A O 1
ATOM 5951 N N . ASN A 1 735 ? 75.690 19.979 -96.403 1.00 26.53 735 ASN A N 1
ATOM 5952 C CA . ASN A 1 735 ? 76.335 19.064 -97.365 1.00 26.53 735 ASN A CA 1
ATOM 5953 C C . ASN A 1 735 ? 75.334 17.974 -97.814 1.00 26.53 735 ASN A C 1
ATOM 5955 O O . ASN A 1 735 ? 74.842 17.269 -96.937 1.00 26.53 735 ASN A O 1
ATOM 5959 N N . PHE A 1 736 ? 75.080 17.855 -99.130 1.00 28.78 736 PHE A N 1
ATOM 5960 C CA . PHE A 1 736 ? 74.851 16.638 -99.959 1.00 28.78 736 PHE A CA 1
ATOM 5961 C C . PHE A 1 736 ? 73.922 16.884 -101.164 1.00 28.78 736 PHE A C 1
ATOM 5963 O O . PHE A 1 736 ? 72.785 17.296 -100.959 1.00 28.78 736 PHE A O 1
ATOM 5970 N N . VAL A 1 737 ? 74.460 16.611 -102.361 1.00 31.27 737 VAL A N 1
ATOM 5971 C CA . VAL A 1 737 ? 73.895 16.165 -103.663 1.00 31.27 737 VAL A CA 1
ATOM 5972 C C . VAL A 1 737 ? 75.149 15.898 -104.531 1.00 31.27 737 VAL A C 1
ATOM 5974 O O . VAL A 1 737 ? 76.044 16.742 -104.481 1.00 31.27 737 VAL A O 1
ATOM 5977 N N . ASP A 1 738 ? 75.339 14.908 -105.403 1.00 30.45 738 ASP A N 1
ATOM 5978 C CA . ASP A 1 738 ? 74.945 13.499 -105.593 1.00 30.45 738 ASP A CA 1
ATOM 5979 C C . ASP A 1 738 ? 75.713 13.054 -106.870 1.00 30.45 738 ASP A C 1
ATOM 5981 O O . ASP A 1 738 ? 75.786 13.818 -107.833 1.00 30.45 738 ASP A O 1
ATOM 5985 N N . GLU A 1 739 ? 76.285 11.850 -106.868 1.00 31.25 739 GLU A N 1
ATOM 5986 C CA . GLU A 1 739 ? 76.884 11.079 -107.985 1.00 31.25 739 GLU A CA 1
ATOM 5987 C C . GLU A 1 739 ? 76.544 9.600 -107.641 1.00 31.25 739 GLU A C 1
ATOM 5989 O O . GLU A 1 739 ? 76.521 9.269 -106.453 1.00 31.25 739 GLU A O 1
ATOM 5994 N N . ASP A 1 740 ? 76.238 8.651 -108.534 1.00 30.52 740 ASP A N 1
ATOM 5995 C CA . ASP A 1 740 ? 76.227 8.604 -110.009 1.00 30.52 740 ASP A CA 1
ATOM 5996 C C . ASP A 1 740 ? 75.292 7.429 -110.470 1.00 30.52 740 ASP A C 1
ATOM 5998 O O . ASP A 1 740 ? 74.435 7.009 -109.693 1.00 30.52 740 ASP A O 1
ATOM 6002 N N . GLU A 1 741 ? 75.507 6.848 -111.667 1.00 30.98 741 GLU A N 1
ATOM 6003 C CA . GLU A 1 741 ? 75.019 5.521 -112.160 1.00 30.98 741 GLU A CA 1
ATOM 6004 C C . GLU A 1 741 ? 73.563 5.371 -112.697 1.00 30.98 741 GLU A C 1
ATOM 6006 O O . GLU A 1 741 ? 72.647 6.098 -112.327 1.00 30.98 741 GLU A O 1
ATOM 6011 N N . GLU A 1 742 ? 73.239 4.355 -113.524 1.00 33.66 742 GLU A N 1
ATOM 6012 C CA . GLU A 1 742 ? 73.821 4.006 -114.845 1.00 33.66 742 GLU A CA 1
ATOM 6013 C C . GLU A 1 742 ? 72.915 3.039 -115.670 1.00 33.66 742 GLU A C 1
ATOM 6015 O O . GLU A 1 742 ? 72.329 2.104 -115.138 1.00 33.66 742 GLU A O 1
ATOM 6020 N N . THR A 1 743 ? 72.928 3.181 -117.005 1.00 31.25 743 THR A N 1
ATOM 6021 C CA . THR A 1 743 ? 72.612 2.167 -118.058 1.00 31.25 743 THR A CA 1
ATOM 6022 C C . THR A 1 743 ? 71.236 1.461 -118.188 1.00 31.25 743 THR A C 1
ATOM 6024 O O . THR A 1 743 ? 70.725 0.842 -117.265 1.00 31.25 743 THR A O 1
ATOM 6027 N N . LEU A 1 744 ? 70.750 1.418 -119.450 1.00 30.78 744 LEU A N 1
ATOM 6028 C CA . LEU A 1 744 ? 70.210 0.275 -120.250 1.00 30.78 744 LEU A CA 1
ATOM 6029 C C . LEU A 1 744 ? 69.027 0.744 -121.145 1.00 30.78 744 LEU A C 1
ATOM 6031 O O . LEU A 1 744 ? 67.953 1.033 -120.638 1.00 30.78 744 LEU A O 1
ATOM 6035 N N . ASN A 1 745 ? 69.184 1.024 -122.451 1.00 31.78 745 ASN A N 1
ATOM 6036 C CA . ASN A 1 745 ? 69.550 0.168 -123.607 1.00 31.78 745 ASN A CA 1
ATOM 6037 C C . ASN A 1 745 ? 68.341 -0.532 -124.273 1.00 31.78 745 ASN A C 1
ATOM 6039 O O . ASN A 1 745 ? 67.769 -1.419 -123.648 1.00 31.78 745 ASN A O 1
ATOM 6043 N N . ILE A 1 746 ? 68.042 -0.203 -125.549 1.00 33.19 746 ILE A N 1
ATOM 6044 C CA . ILE A 1 746 ? 67.687 -1.160 -126.631 1.00 33.19 746 ILE A CA 1
ATOM 6045 C C . ILE A 1 746 ? 67.578 -0.477 -128.028 1.00 33.19 746 ILE A C 1
ATOM 6047 O O . ILE A 1 746 ? 66.849 0.490 -128.207 1.00 33.19 746 ILE A O 1
ATOM 6051 N N . GLU A 1 747 ? 68.303 -1.059 -128.995 1.00 32.72 747 GLU A N 1
ATOM 6052 C CA . GLU A 1 747 ? 68.102 -1.142 -130.466 1.00 32.72 747 GLU A CA 1
ATOM 6053 C C . GLU A 1 747 ? 68.178 0.031 -131.492 1.00 32.72 747 GLU A C 1
ATOM 6055 O O . GLU A 1 747 ? 67.519 1.060 -131.416 1.00 32.72 747 GLU A O 1
ATOM 6060 N N . ASN A 1 748 ? 68.882 -0.315 -132.590 1.00 34.94 748 ASN A N 1
ATOM 6061 C CA . ASN A 1 748 ? 68.642 -0.036 -134.021 1.00 34.94 748 ASN A CA 1
ATOM 6062 C C . ASN A 1 748 ? 68.690 1.396 -134.612 1.00 34.94 748 ASN A C 1
ATOM 6064 O O . ASN A 1 748 ? 67.671 2.067 -134.758 1.00 34.94 748 ASN A O 1
ATOM 6068 N N . TYR A 1 749 ? 69.831 1.718 -135.245 1.00 33.44 749 TYR A N 1
ATOM 6069 C CA . TYR A 1 749 ? 69.876 1.942 -136.708 1.00 33.44 749 TYR A CA 1
ATOM 6070 C C . TYR A 1 749 ? 71.285 1.653 -137.270 1.00 33.44 749 TYR A C 1
ATOM 6072 O O . TYR A 1 749 ? 72.274 2.003 -136.630 1.00 33.44 749 TYR A O 1
ATOM 6080 N N . ASN A 1 750 ? 71.391 1.016 -138.446 1.00 35.53 750 ASN A N 1
ATOM 6081 C CA . ASN A 1 750 ? 72.652 0.462 -138.979 1.00 35.53 750 ASN A CA 1
ATOM 6082 C C . ASN A 1 750 ? 72.827 0.712 -140.507 1.00 35.53 750 ASN A C 1
ATOM 6084 O O . ASN A 1 750 ? 71.883 1.108 -141.186 1.00 35.53 750 ASN A O 1
ATOM 6088 N N . ASP A 1 751 ? 74.028 0.438 -141.039 1.00 33.97 751 ASP A N 1
ATOM 6089 C CA . ASP A 1 751 ? 74.306 0.011 -142.435 1.00 33.97 751 ASP A CA 1
ATOM 6090 C C . ASP A 1 751 ? 74.026 0.922 -143.667 1.00 33.97 751 ASP A C 1
ATOM 6092 O O . ASP A 1 751 ? 73.351 0.484 -144.600 1.00 33.97 751 ASP A O 1
ATOM 6096 N N . VAL A 1 752 ? 74.635 2.121 -143.806 1.00 36.06 752 VAL A N 1
ATOM 6097 C CA . VAL A 1 752 ? 74.684 2.789 -145.151 1.00 36.06 752 VAL A CA 1
ATOM 6098 C C . VAL A 1 752 ? 75.933 3.620 -145.547 1.00 36.06 752 VAL A C 1
ATOM 6100 O O . VAL A 1 752 ? 75.933 4.179 -146.640 1.00 36.06 752 VAL A O 1
ATOM 6103 N N . ALA A 1 753 ? 76.999 3.750 -144.737 1.00 33.66 753 ALA A N 1
ATOM 6104 C CA . ALA A 1 753 ? 77.980 4.845 -144.952 1.00 33.66 753 ALA A CA 1
ATOM 6105 C C . ALA A 1 753 ? 79.469 4.505 -145.208 1.00 33.66 753 ALA A C 1
ATOM 6107 O O . ALA A 1 753 ? 80.170 5.372 -145.720 1.00 33.66 753 ALA A O 1
ATOM 6108 N N . ASN A 1 754 ? 80.000 3.328 -144.836 1.00 32.50 754 ASN A N 1
ATOM 6109 C CA . ASN A 1 754 ? 81.467 3.112 -144.803 1.00 32.50 754 ASN A CA 1
ATOM 6110 C C . ASN A 1 754 ? 81.935 1.670 -145.112 1.00 32.50 754 ASN A C 1
ATOM 6112 O O . ASN A 1 754 ? 82.863 1.162 -144.484 1.00 32.50 754 ASN A O 1
ATOM 6116 N N . PHE A 1 755 ? 81.329 0.998 -146.096 1.00 36.38 755 PHE A N 1
ATOM 6117 C CA . PHE A 1 755 ? 81.858 -0.270 -146.619 1.00 36.38 755 PHE A CA 1
ATOM 6118 C C . PHE A 1 755 ? 82.313 -0.124 -148.080 1.00 36.38 755 PHE A C 1
ATOM 6120 O O . PHE A 1 755 ? 81.647 0.530 -148.875 1.00 36.38 755 PHE A O 1
ATOM 6127 N N . ILE A 1 756 ? 83.437 -0.770 -148.415 1.00 33.88 756 ILE A N 1
ATOM 6128 C CA . ILE A 1 756 ? 84.089 -0.814 -149.741 1.00 33.88 756 ILE A CA 1
ATOM 6129 C C . ILE A 1 756 ? 84.752 0.506 -150.187 1.00 33.88 756 ILE A C 1
ATOM 6131 O O . ILE A 1 756 ? 84.268 1.254 -151.034 1.00 33.88 756 ILE A O 1
ATOM 6135 N N . ILE A 1 757 ? 85.994 0.684 -149.729 1.00 35.06 757 ILE A N 1
ATOM 6136 C CA . ILE A 1 757 ? 87.066 1.099 -150.646 1.00 35.06 757 ILE A CA 1
ATOM 6137 C C . ILE A 1 757 ? 87.316 -0.058 -151.634 1.00 35.06 757 ILE A C 1
ATOM 6139 O O . ILE A 1 757 ? 87.224 -1.223 -151.253 1.00 35.06 757 ILE A O 1
ATOM 6143 N N . SER A 1 758 ? 87.716 0.276 -152.866 1.00 32.75 758 SER A N 1
ATOM 6144 C CA . SER A 1 758 ? 88.130 -0.612 -153.972 1.00 32.75 758 SER A CA 1
ATOM 6145 C C . SER A 1 758 ? 87.028 -1.365 -154.742 1.00 32.75 758 SER A C 1
ATOM 6147 O O . SER A 1 758 ? 86.482 -2.369 -154.299 1.00 32.75 758 SER A O 1
ATOM 6149 N N . ASN A 1 759 ? 86.808 -0.946 -155.994 1.00 32.19 759 ASN A N 1
ATOM 6150 C CA . ASN A 1 759 ? 87.274 -1.715 -157.156 1.00 32.19 759 ASN A CA 1
ATOM 6151 C C . ASN A 1 759 ? 87.360 -0.831 -158.417 1.00 32.19 759 ASN A C 1
ATOM 6153 O O . ASN A 1 759 ? 86.896 0.308 -158.412 1.00 32.19 759 ASN A O 1
ATOM 6157 N N . ILE A 1 760 ? 88.050 -1.314 -159.456 1.00 33.09 760 ILE A N 1
ATOM 6158 C CA . ILE A 1 760 ? 88.549 -0.514 -160.588 1.00 33.09 760 ILE A CA 1
ATOM 6159 C C . ILE A 1 760 ? 88.269 -1.220 -161.936 1.00 33.09 760 ILE A C 1
ATOM 6161 O O . ILE A 1 760 ? 88.422 -2.432 -162.032 1.00 33.09 760 ILE A O 1
ATOM 6165 N N . ASN A 1 761 ? 87.990 -0.414 -162.975 1.00 31.59 761 ASN A N 1
ATOM 6166 C CA . ASN A 1 761 ? 88.145 -0.666 -164.426 1.00 31.59 761 ASN A CA 1
ATOM 6167 C C . ASN A 1 761 ? 87.096 -1.449 -165.276 1.00 31.59 761 ASN A C 1
ATOM 6169 O O . ASN A 1 761 ? 86.987 -2.665 -165.202 1.00 31.59 761 ASN A O 1
ATOM 6173 N N . ILE A 1 762 ? 86.578 -0.710 -166.284 1.00 33.09 762 ILE A N 1
ATOM 6174 C CA . ILE A 1 762 ? 86.724 -0.940 -167.753 1.00 33.09 762 ILE A CA 1
ATOM 6175 C C . ILE A 1 762 ? 85.592 -1.608 -168.587 1.00 33.09 762 ILE A C 1
ATOM 6177 O O . ILE A 1 762 ? 85.259 -2.773 -168.410 1.00 33.09 762 ILE A O 1
ATOM 6181 N N . ASN A 1 763 ? 85.178 -0.846 -169.624 1.00 33.09 763 ASN A N 1
ATOM 6182 C CA . ASN A 1 763 ? 84.572 -1.215 -170.927 1.00 33.09 763 ASN A CA 1
ATOM 6183 C C . ASN A 1 763 ? 83.106 -1.744 -170.993 1.00 33.09 763 ASN A C 1
ATOM 6185 O O . ASN A 1 763 ? 82.567 -2.215 -170.002 1.00 33.09 763 ASN A O 1
ATOM 6189 N N . ASP A 1 764 ? 82.372 -1.634 -172.125 1.00 34.09 764 ASP A N 1
ATOM 6190 C CA . ASP A 1 764 ? 82.798 -1.340 -173.520 1.00 34.09 764 ASP A CA 1
ATOM 6191 C C . ASP A 1 764 ? 81.744 -0.644 -174.452 1.00 34.09 764 ASP A C 1
ATOM 6193 O O . ASP A 1 764 ? 80.561 -0.576 -174.134 1.00 34.09 764 ASP A O 1
ATOM 6197 N N . ILE A 1 765 ? 82.205 -0.244 -175.656 1.00 35.00 765 ILE A N 1
ATOM 6198 C CA . ILE A 1 765 ? 81.507 -0.013 -176.956 1.00 35.00 765 ILE A CA 1
ATOM 6199 C C . ILE A 1 765 ? 80.765 1.328 -177.259 1.00 35.00 765 ILE A C 1
ATOM 6201 O O . ILE A 1 765 ? 79.592 1.540 -176.972 1.00 35.00 765 ILE A O 1
ATOM 6205 N N . LEU A 1 766 ? 81.515 2.182 -177.983 1.00 31.08 766 LEU A N 1
ATOM 6206 C CA . LEU A 1 766 ? 81.253 2.996 -179.207 1.00 31.08 766 LEU A CA 1
ATOM 6207 C C . LEU A 1 766 ? 79.865 3.009 -179.914 1.00 31.08 766 LEU A C 1
ATOM 6209 O O . LEU A 1 766 ? 79.170 1.997 -179.919 1.00 31.08 766 LEU A O 1
ATOM 6213 N N . PRO A 1 767 ? 79.503 4.105 -180.646 1.00 46.84 767 PRO A N 1
ATOM 6214 C CA . PRO A 1 767 ? 80.023 4.425 -182.015 1.00 46.84 767 PRO A CA 1
ATOM 6215 C C . PRO A 1 767 ? 80.326 5.936 -182.287 1.00 46.84 767 PRO A C 1
ATOM 6217 O O . PRO A 1 767 ? 79.902 6.782 -181.512 1.00 46.84 767 PRO A O 1
ATOM 6220 N N . LEU A 1 768 ? 80.970 6.422 -183.375 1.00 30.30 768 LEU A N 1
ATOM 6221 C CA . LEU A 1 768 ? 81.877 5.886 -184.425 1.00 30.30 768 LEU A CA 1
ATOM 6222 C C . LEU A 1 768 ? 82.534 7.075 -185.210 1.00 30.30 768 LEU A C 1
ATOM 6224 O O . LEU A 1 768 ? 81.967 8.159 -185.287 1.00 30.30 768 LEU A O 1
ATOM 6228 N N . HIS A 1 769 ? 83.650 6.818 -185.916 1.00 34.06 769 HIS A N 1
ATOM 6229 C CA . HIS A 1 769 ? 84.029 7.435 -187.216 1.00 34.06 769 HIS A CA 1
ATOM 6230 C C . HIS A 1 769 ? 84.848 8.759 -187.311 1.00 34.06 769 HIS A C 1
ATOM 6232 O O . HIS A 1 769 ? 84.313 9.784 -187.734 1.00 34.06 769 HIS A O 1
ATOM 6238 N N . LYS A 1 770 ? 86.198 8.691 -187.201 1.00 40.16 770 LYS A N 1
ATOM 6239 C CA . LYS A 1 770 ? 87.149 9.292 -188.202 1.00 40.16 770 LYS A CA 1
ATOM 6240 C C . LYS A 1 770 ? 88.649 8.925 -188.058 1.00 40.16 770 LYS A C 1
ATOM 6242 O O . LYS A 1 770 ? 89.525 9.640 -188.548 1.00 40.16 770 LYS A O 1
ATOM 6247 N N . THR A 1 771 ? 88.984 7.788 -187.449 1.00 45.56 771 THR A N 1
ATOM 6248 C CA . THR A 1 771 ? 90.367 7.393 -187.098 1.00 45.56 771 THR A CA 1
ATOM 6249 C C . THR A 1 771 ? 91.225 6.913 -188.287 1.00 45.56 771 THR A C 1
ATOM 6251 O O . THR A 1 771 ? 91.643 5.761 -188.339 1.00 45.56 771 THR A O 1
ATOM 6254 N N . LYS A 1 772 ? 91.505 7.788 -189.266 1.00 49.69 772 LYS A N 1
ATOM 6255 C CA . LYS A 1 772 ? 92.484 7.519 -190.348 1.00 49.69 772 LYS A CA 1
ATOM 6256 C C . LYS A 1 772 ? 93.371 8.700 -190.774 1.00 49.69 772 LYS A C 1
ATOM 6258 O O . LYS A 1 772 ? 94.240 8.516 -191.615 1.00 49.69 772 LYS A O 1
ATOM 6263 N N . GLN A 1 773 ? 93.208 9.877 -190.161 1.00 51.06 773 GLN A N 1
ATOM 6264 C CA . GLN A 1 773 ? 94.150 11.009 -190.272 1.00 51.06 773 GLN A CA 1
ATOM 6265 C C . GLN A 1 773 ? 94.987 11.236 -188.998 1.00 51.06 773 GLN A C 1
ATOM 6267 O O . GLN A 1 773 ? 95.878 12.077 -189.001 1.00 51.06 773 GLN A O 1
ATOM 6272 N N . LEU A 1 774 ? 94.728 10.495 -187.910 1.00 55.06 774 LEU A N 1
ATOM 6273 C CA . LEU A 1 774 ? 95.477 10.641 -186.653 1.00 55.06 774 LEU A CA 1
ATOM 6274 C C . LEU A 1 774 ? 96.937 10.180 -186.772 1.00 55.06 774 LEU A C 1
ATOM 6276 O O . LEU A 1 774 ? 97.812 10.791 -186.171 1.00 55.06 774 LEU A O 1
ATOM 6280 N N . ILE A 1 775 ? 97.193 9.128 -187.555 1.00 60.28 775 ILE A N 1
ATOM 6281 C CA . ILE A 1 775 ? 98.501 8.459 -187.597 1.00 60.28 775 ILE A CA 1
ATOM 6282 C C . ILE A 1 775 ? 99.594 9.395 -188.139 1.00 60.28 775 ILE A C 1
ATOM 6284 O O . ILE A 1 775 ? 100.658 9.456 -187.546 1.00 60.28 775 ILE A O 1
ATOM 6288 N N . SER A 1 776 ? 99.326 10.221 -189.161 1.00 58.16 776 SER A N 1
ATOM 6289 C CA . SER A 1 776 ? 100.348 11.144 -189.694 1.00 58.16 776 SER A CA 1
ATOM 6290 C C . SER A 1 776 ? 100.547 12.430 -188.876 1.00 58.16 776 SER A C 1
ATOM 6292 O O . SER A 1 776 ? 101.257 13.319 -189.334 1.00 58.16 776 SER A O 1
ATOM 6294 N N . LYS A 1 777 ? 99.883 12.585 -187.721 1.00 66.06 777 LYS A N 1
ATOM 6295 C CA . LYS A 1 777 ? 100.107 13.716 -186.802 1.00 66.06 777 LYS A CA 1
ATOM 6296 C C . LYS A 1 777 ? 100.931 13.346 -185.572 1.00 66.06 777 LYS A C 1
ATOM 6298 O O . LYS A 1 777 ? 101.356 14.248 -184.860 1.00 66.06 777 LYS A O 1
ATOM 6303 N N . ILE A 1 778 ? 101.147 12.058 -185.307 1.00 65.81 778 ILE A N 1
ATOM 6304 C CA . ILE A 1 778 ? 101.897 11.603 -184.129 1.00 65.81 778 ILE A CA 1
ATOM 6305 C C . ILE A 1 778 ? 103.399 11.865 -184.347 1.00 65.81 778 ILE A C 1
ATOM 6307 O O . ILE A 1 778 ? 104.003 12.573 -183.545 1.00 65.81 778 ILE A O 1
ATOM 6311 N N . ASP A 1 779 ? 103.939 11.479 -185.507 1.00 64.00 779 ASP A N 1
ATOM 6312 C CA . ASP A 1 779 ? 105.325 11.719 -185.958 1.00 64.00 779 ASP A CA 1
ATOM 6313 C C . ASP A 1 779 ? 105.756 13.208 -185.990 1.00 64.00 779 ASP A C 1
ATOM 6315 O O . ASP A 1 779 ? 106.950 13.532 -186.019 1.00 64.00 779 ASP A O 1
ATOM 6319 N N . ASP A 1 780 ? 104.794 14.136 -186.046 1.00 66.75 780 ASP A N 1
ATOM 6320 C CA . ASP A 1 780 ? 105.035 15.586 -185.993 1.00 66.75 780 ASP A CA 1
ATOM 6321 C C . ASP A 1 780 ? 104.992 16.143 -184.560 1.00 66.75 780 ASP A C 1
ATOM 6323 O O . ASP A 1 780 ? 105.625 17.164 -184.285 1.00 66.75 780 ASP A O 1
ATOM 6327 N N . PHE A 1 781 ? 104.297 15.476 -183.630 1.00 73.56 781 PHE A N 1
ATOM 6328 C CA . PHE A 1 781 ? 104.293 15.855 -182.214 1.00 73.56 781 PHE A CA 1
ATOM 6329 C C . PHE A 1 781 ? 105.521 15.334 -181.460 1.00 73.56 781 PHE A C 1
ATOM 6331 O O . PHE A 1 781 ? 106.022 16.045 -180.591 1.00 73.56 781 PHE A O 1
ATOM 6338 N N . GLU A 1 782 ? 106.063 14.163 -181.809 1.00 70.50 782 GLU A N 1
ATOM 6339 C CA . GLU A 1 782 ? 107.280 13.631 -181.166 1.00 70.50 782 GLU A CA 1
ATOM 6340 C C . GLU A 1 782 ? 108.464 14.612 -181.288 1.00 70.50 782 GLU A C 1
ATOM 6342 O O . GLU A 1 782 ? 109.120 14.930 -180.297 1.00 70.50 782 GLU A O 1
ATOM 6347 N N . LYS A 1 783 ? 108.635 15.244 -182.457 1.00 70.88 783 LYS A N 1
ATOM 6348 C CA . LYS A 1 783 ? 109.661 16.283 -182.691 1.00 70.88 783 LYS A CA 1
ATOM 6349 C C . LYS A 1 783 ? 109.463 17.564 -181.869 1.00 70.88 783 LYS A C 1
ATOM 6351 O O . LYS A 1 783 ? 110.407 18.336 -181.716 1.00 70.88 783 LYS A O 1
ATOM 6356 N N . GLN A 1 784 ? 108.258 17.825 -181.355 1.00 72.31 784 GLN A N 1
ATOM 6357 C CA . GLN A 1 784 ? 108.012 18.948 -180.439 1.00 72.31 784 GLN A CA 1
ATOM 6358 C C . GLN A 1 784 ? 108.368 18.589 -178.988 1.00 72.31 784 GLN A C 1
ATOM 6360 O O . GLN A 1 784 ? 108.760 19.470 -178.222 1.00 72.31 784 GLN A O 1
ATOM 6365 N N . ILE A 1 785 ? 108.289 17.306 -178.617 1.00 74.19 785 ILE A N 1
ATOM 6366 C CA . ILE A 1 785 ? 108.613 16.821 -177.268 1.00 74.19 785 ILE A CA 1
ATOM 6367 C C . ILE A 1 785 ? 110.120 16.942 -176.992 1.00 74.19 785 ILE A C 1
ATOM 6369 O O . ILE A 1 785 ? 110.497 17.452 -175.937 1.00 74.19 785 ILE A O 1
ATOM 6373 N N . ASP A 1 786 ? 110.987 16.592 -177.948 1.00 70.81 786 ASP A N 1
ATOM 6374 C CA . ASP A 1 786 ? 112.451 16.714 -177.798 1.00 70.81 786 ASP A CA 1
ATOM 6375 C C . ASP A 1 786 ? 112.920 18.156 -177.516 1.00 70.81 786 ASP A C 1
ATOM 6377 O O . ASP A 1 786 ? 113.856 18.385 -176.739 1.00 70.81 786 ASP A O 1
ATOM 6381 N N . PHE A 1 787 ? 112.242 19.148 -178.106 1.00 75.81 787 PHE A N 1
ATOM 6382 C CA . PHE A 1 787 ? 112.525 20.564 -177.866 1.00 75.81 787 PHE A CA 1
ATOM 6383 C C . PHE A 1 787 ? 112.109 21.000 -176.453 1.00 75.81 787 PHE A C 1
ATOM 6385 O O . PHE A 1 787 ? 112.876 21.667 -175.757 1.00 75.81 787 PHE A O 1
ATOM 6392 N N . VAL A 1 788 ? 110.918 20.591 -176.001 1.00 72.38 788 VAL A N 1
ATOM 6393 C CA . VAL A 1 788 ? 110.401 20.925 -174.661 1.00 72.38 788 VAL A CA 1
ATOM 6394 C C . VAL A 1 788 ? 111.229 20.263 -173.556 1.00 72.38 788 VAL A C 1
ATOM 6396 O O . VAL A 1 788 ? 111.502 20.901 -172.539 1.00 72.38 788 VAL A O 1
ATOM 6399 N N . THR A 1 789 ? 111.692 19.027 -173.759 1.00 72.44 789 THR A N 1
ATOM 6400 C CA . THR A 1 789 ? 112.517 18.298 -172.780 1.00 72.44 789 THR A CA 1
ATOM 6401 C C . THR A 1 789 ? 113.834 19.035 -172.480 1.00 72.44 789 THR A C 1
ATOM 6403 O O . THR A 1 789 ? 114.184 19.212 -171.314 1.00 72.44 789 THR A O 1
ATOM 6406 N N . ASN A 1 790 ? 114.499 19.587 -173.504 1.00 70.94 790 ASN A N 1
ATOM 6407 C CA . ASN A 1 790 ? 115.736 20.376 -173.357 1.00 70.94 790 ASN A CA 1
ATOM 6408 C C . ASN A 1 790 ? 115.549 21.736 -172.636 1.00 70.94 790 ASN A C 1
ATOM 6410 O O . ASN A 1 790 ? 116.499 22.272 -172.059 1.00 70.94 790 ASN A O 1
ATOM 6414 N N . GLU A 1 791 ? 114.345 22.318 -172.665 1.00 70.94 791 GLU A N 1
ATOM 6415 C CA . GLU A 1 791 ? 113.977 23.505 -171.865 1.00 70.94 791 GLU A CA 1
ATOM 6416 C C . GLU A 1 791 ? 113.760 23.137 -170.385 1.00 70.94 791 GLU A C 1
ATOM 6418 O O . GLU A 1 791 ? 114.050 23.932 -169.485 1.00 70.94 791 GLU A O 1
ATOM 6423 N N . LEU A 1 792 ? 113.247 21.930 -170.124 1.00 70.88 792 LEU A N 1
ATOM 6424 C CA . LEU A 1 792 ? 112.802 21.501 -168.800 1.00 70.88 792 LEU A CA 1
ATOM 6425 C C . LEU A 1 792 ? 113.978 21.197 -167.860 1.00 70.88 792 LEU A C 1
ATOM 6427 O O . LEU A 1 792 ? 113.988 21.668 -166.719 1.00 70.88 792 LEU A O 1
ATOM 6431 N N . GLU A 1 793 ? 115.012 20.506 -168.351 1.00 71.12 793 GLU A N 1
ATOM 6432 C CA . GLU A 1 793 ? 116.212 20.168 -167.566 1.00 71.12 793 GLU A CA 1
ATOM 6433 C C . GLU A 1 793 ? 116.926 21.420 -167.022 1.00 71.12 793 GLU A C 1
ATOM 6435 O O . GLU A 1 793 ? 117.275 21.484 -165.840 1.00 71.12 793 GLU A O 1
ATOM 6440 N N . LYS A 1 794 ? 117.028 22.488 -167.828 1.00 68.44 794 LYS A N 1
ATOM 6441 C CA . LYS A 1 794 ? 117.646 23.768 -167.423 1.00 68.44 794 LYS A CA 1
ATOM 6442 C C . LYS A 1 794 ? 116.884 24.500 -166.306 1.00 68.44 794 LYS A C 1
ATOM 6444 O O . LYS A 1 794 ? 117.480 25.275 -165.556 1.00 68.44 794 LYS A O 1
ATOM 6449 N N . LYS A 1 795 ? 115.580 24.249 -166.140 1.00 71.38 795 LYS A N 1
ATOM 6450 C CA . LYS A 1 795 ? 114.796 24.733 -164.981 1.00 71.38 795 LYS A CA 1
ATOM 6451 C C . LYS A 1 795 ? 114.925 23.816 -163.757 1.00 71.38 795 LYS A C 1
ATOM 6453 O O . LYS A 1 795 ? 114.726 24.270 -162.626 1.00 71.38 795 LYS A O 1
ATOM 6458 N N . GLN A 1 796 ? 115.296 22.554 -163.948 1.00 68.25 796 GLN A N 1
ATOM 6459 C CA . GLN A 1 796 ? 115.412 21.576 -162.868 1.00 68.25 796 GLN A CA 1
ATOM 6460 C C . GLN A 1 796 ? 116.698 21.759 -162.040 1.00 68.25 796 GLN A C 1
ATOM 6462 O O . GLN A 1 796 ? 116.658 21.635 -160.815 1.00 68.25 796 GLN A O 1
ATOM 6467 N N . GLU A 1 797 ? 117.815 22.161 -162.656 1.00 67.88 797 GLU A N 1
ATOM 6468 C CA . GLU A 1 797 ? 119.055 22.458 -161.918 1.00 67.88 797 GLU A CA 1
ATOM 6469 C C . GLU A 1 797 ? 118.922 23.676 -160.985 1.00 67.88 797 GLU A C 1
ATOM 6471 O O . GLU A 1 797 ? 119.306 23.614 -159.813 1.00 67.88 797 GLU A O 1
ATOM 6476 N N . SER A 1 798 ? 118.319 24.775 -161.458 1.00 65.50 798 SER A N 1
ATOM 6477 C CA . SER A 1 798 ? 118.179 26.002 -160.653 1.00 65.50 798 SER A CA 1
ATOM 6478 C C . SER A 1 798 ? 117.271 25.814 -159.430 1.00 65.50 798 SER A C 1
ATOM 6480 O O . SER A 1 798 ? 117.560 26.340 -158.354 1.00 65.50 798 SER A O 1
ATOM 6482 N N . THR A 1 799 ? 116.219 24.998 -159.550 1.00 67.19 799 THR A N 1
ATOM 6483 C CA . THR A 1 799 ? 115.317 24.674 -158.431 1.00 67.19 799 THR A CA 1
ATOM 6484 C C . THR A 1 799 ? 115.921 23.683 -157.428 1.00 67.19 799 THR A C 1
ATOM 6486 O O . THR A 1 799 ? 115.548 23.706 -156.250 1.00 67.19 799 THR A O 1
ATOM 6489 N N . SER A 1 800 ? 116.900 22.868 -157.840 1.00 68.50 800 SER A N 1
ATOM 6490 C CA . SER A 1 800 ? 117.646 21.966 -156.951 1.00 68.50 800 SER A CA 1
ATOM 6491 C C . SER A 1 800 ? 118.452 22.733 -155.890 1.00 68.50 800 SER A C 1
ATOM 6493 O O . SER A 1 800 ? 118.328 22.459 -154.690 1.00 68.50 800 SER A O 1
ATOM 6495 N N . MET A 1 801 ? 119.199 23.773 -156.290 1.00 68.19 801 MET A N 1
ATOM 6496 C CA . MET A 1 801 ? 120.019 24.558 -155.352 1.00 68.19 801 MET A CA 1
ATOM 6497 C C . MET A 1 801 ? 119.194 25.277 -154.273 1.00 68.19 801 MET A C 1
ATOM 6499 O O . MET A 1 801 ? 119.604 25.308 -153.110 1.00 68.19 801 MET A O 1
ATOM 6503 N N . SER A 1 802 ? 118.013 25.811 -154.608 1.00 67.62 802 SER A N 1
ATOM 6504 C CA . SER A 1 802 ? 117.136 26.448 -153.613 1.00 67.62 802 SER A CA 1
ATOM 6505 C C . SER A 1 802 ? 116.605 25.458 -152.570 1.00 67.62 802 SER A C 1
ATOM 6507 O O . SER A 1 802 ? 116.510 25.809 -151.393 1.00 67.62 802 SER A O 1
ATOM 6509 N N . ARG A 1 803 ? 116.309 24.207 -152.958 1.00 66.19 803 ARG A N 1
ATOM 6510 C CA . ARG A 1 803 ? 115.864 23.166 -152.012 1.00 66.19 803 ARG A CA 1
ATOM 6511 C C . ARG A 1 803 ? 116.964 22.801 -151.011 1.00 66.19 803 ARG A C 1
ATOM 6513 O O . ARG A 1 803 ? 116.691 22.735 -149.815 1.00 66.19 803 ARG A O 1
ATOM 6520 N N . ALA A 1 804 ? 118.211 22.667 -151.468 1.00 69.75 804 ALA A N 1
ATOM 6521 C CA . ALA A 1 804 ? 119.352 22.365 -150.597 1.00 69.75 804 ALA A CA 1
ATOM 6522 C C . ALA A 1 804 ? 119.604 23.443 -149.518 1.00 69.75 804 ALA A C 1
ATOM 6524 O O . ALA A 1 804 ? 120.002 23.119 -148.397 1.00 69.75 804 ALA A O 1
ATOM 6525 N N . GLN A 1 805 ? 119.344 24.720 -149.826 1.00 69.69 805 GLN A N 1
ATOM 6526 C CA . GLN A 1 805 ? 119.448 25.812 -148.848 1.00 69.69 805 GLN A CA 1
ATOM 6527 C C . GLN A 1 805 ? 118.278 25.848 -147.852 1.00 69.69 805 GLN A C 1
ATOM 6529 O O . GLN A 1 805 ? 118.472 26.260 -146.707 1.00 69.69 805 GLN A O 1
ATOM 6534 N N . PHE A 1 806 ? 117.082 25.403 -148.252 1.00 75.81 806 PHE A N 1
ATOM 6535 C CA . PHE A 1 806 ? 115.917 25.341 -147.366 1.00 75.81 806 PHE A CA 1
ATOM 6536 C C . PHE A 1 806 ? 116.084 24.276 -146.271 1.00 75.81 806 PHE A C 1
ATOM 6538 O O . PHE A 1 806 ? 115.919 24.594 -145.093 1.00 75.81 806 PHE A O 1
ATOM 6545 N N . CYS A 1 807 ? 116.479 23.046 -146.631 1.00 68.25 807 CYS A N 1
ATOM 6546 C CA . CYS A 1 807 ? 116.629 21.938 -145.675 1.00 68.25 807 CYS A CA 1
ATOM 6547 C C . CYS A 1 807 ? 117.584 22.290 -144.522 1.00 68.25 807 CYS A C 1
ATOM 6549 O O . CYS A 1 807 ? 117.171 22.266 -143.366 1.00 68.25 807 CYS A O 1
ATOM 6551 N N . LYS A 1 808 ? 118.789 22.795 -144.835 1.00 72.75 808 LYS A N 1
ATOM 6552 C CA . LYS A 1 808 ? 119.767 23.248 -143.824 1.00 72.75 808 LYS A CA 1
ATOM 6553 C C . LYS A 1 808 ? 119.238 24.313 -142.856 1.00 72.75 808 LYS A C 1
ATOM 6555 O O . LYS A 1 808 ? 119.806 24.484 -141.782 1.00 72.75 808 LYS A O 1
ATOM 6560 N N . LYS A 1 809 ? 118.195 25.060 -143.229 1.00 72.69 809 LYS A N 1
ATOM 6561 C CA . LYS A 1 809 ? 117.570 26.076 -142.372 1.00 72.69 809 LYS A CA 1
ATOM 6562 C C . LYS A 1 809 ? 116.445 25.494 -141.509 1.00 72.69 809 LYS A C 1
ATOM 6564 O O . LYS A 1 809 ? 116.253 25.961 -140.391 1.00 72.69 809 LYS A O 1
ATOM 6569 N N . ALA A 1 810 ? 115.751 24.467 -142.002 1.00 69.88 810 ALA A N 1
ATOM 6570 C CA . ALA A 1 810 ? 114.767 23.704 -141.239 1.00 69.88 810 ALA A CA 1
ATOM 6571 C C . ALA A 1 810 ? 115.433 22.857 -140.139 1.00 69.88 810 ALA A C 1
ATOM 6573 O O . ALA A 1 810 ? 114.996 22.916 -138.991 1.00 69.88 810 ALA A O 1
ATOM 6574 N N . ASP A 1 811 ? 116.529 22.158 -140.454 1.00 71.69 811 ASP A N 1
ATOM 6575 C CA . ASP A 1 811 ? 117.236 21.272 -139.513 1.00 71.69 811 ASP A CA 1
ATOM 6576 C C . ASP A 1 811 ? 117.679 22.016 -138.237 1.00 71.69 811 ASP A C 1
ATOM 6578 O O . ASP A 1 811 ? 117.424 21.568 -137.118 1.00 71.69 811 ASP A O 1
ATOM 6582 N N . ILE A 1 812 ? 118.256 23.215 -138.397 1.00 78.50 812 ILE A N 1
ATOM 6583 C CA . ILE A 1 812 ? 118.679 24.091 -137.287 1.00 78.50 812 ILE A CA 1
ATOM 6584 C C . ILE A 1 812 ? 117.483 24.505 -136.409 1.00 78.50 812 ILE A C 1
ATOM 6586 O O . ILE A 1 812 ? 117.608 24.604 -135.187 1.00 78.50 812 ILE A O 1
ATOM 6590 N N . MET A 1 813 ? 116.317 24.743 -137.015 1.00 72.44 813 MET A N 1
ATOM 6591 C CA . MET A 1 813 ? 115.110 25.166 -136.301 1.00 72.44 813 MET A CA 1
ATOM 6592 C C . MET A 1 813 ? 114.477 24.009 -135.512 1.00 72.44 813 MET A C 1
ATOM 6594 O O . MET A 1 813 ? 114.019 24.209 -134.385 1.00 72.44 813 MET A O 1
ATOM 6598 N N . VAL A 1 814 ? 114.522 22.787 -136.056 1.00 76.94 814 VAL A N 1
ATOM 6599 C CA . VAL A 1 814 ? 114.124 21.559 -135.348 1.00 76.94 814 VAL A CA 1
ATOM 6600 C C . VAL A 1 814 ? 115.055 21.293 -134.162 1.00 76.94 814 VAL A C 1
ATOM 6602 O O . VAL A 1 814 ? 114.571 21.043 -133.058 1.00 76.94 814 VAL A O 1
ATOM 6605 N N . GLU A 1 815 ? 116.374 21.422 -134.336 1.00 78.38 815 GLU A N 1
ATOM 6606 C CA . GLU A 1 815 ? 117.343 21.203 -133.252 1.00 78.38 815 GLU A CA 1
ATOM 6607 C C . GLU A 1 815 ? 117.164 22.209 -132.092 1.00 78.38 815 GLU A C 1
ATOM 6609 O O . GLU A 1 815 ? 117.324 21.857 -130.919 1.00 78.38 815 GLU A O 1
ATOM 6614 N N . GLN A 1 816 ? 116.784 23.458 -132.393 1.00 77.81 816 GLN A N 1
ATOM 6615 C CA . GLN A 1 816 ? 116.450 24.468 -131.380 1.00 77.81 816 GLN A CA 1
ATOM 6616 C C . GLN A 1 816 ? 115.153 24.136 -130.622 1.00 77.81 816 GLN A C 1
ATOM 6618 O O . GLN A 1 816 ? 115.151 24.167 -129.388 1.00 77.81 816 GLN A O 1
ATOM 6623 N N . LEU A 1 817 ? 114.079 23.759 -131.326 1.00 76.50 817 LEU A N 1
ATOM 6624 C CA . LEU A 1 817 ? 112.813 23.340 -130.706 1.00 76.50 817 LEU A CA 1
ATOM 6625 C C . LEU A 1 817 ? 112.990 22.098 -129.820 1.00 76.50 817 LEU A C 1
ATOM 6627 O O . LEU A 1 817 ? 112.482 22.050 -128.698 1.00 76.50 817 LEU A O 1
ATOM 6631 N N . GLN A 1 818 ? 113.763 21.113 -130.279 1.00 77.44 818 GLN A N 1
ATOM 6632 C CA . GLN A 1 818 ? 114.018 19.883 -129.530 1.00 77.44 818 GLN A CA 1
ATOM 6633 C C . GLN A 1 818 ? 114.798 20.155 -128.231 1.00 77.44 818 GLN A C 1
ATOM 6635 O O . GLN A 1 818 ? 114.488 19.571 -127.190 1.00 77.44 818 GLN A O 1
ATOM 6640 N N . LYS A 1 819 ? 115.748 21.103 -128.247 1.00 79.75 819 LYS A N 1
ATOM 6641 C CA . LYS A 1 819 ? 116.445 21.574 -127.036 1.00 79.75 819 LYS A CA 1
ATOM 6642 C C . LYS A 1 819 ? 115.501 22.291 -126.063 1.00 79.75 819 LYS A C 1
ATOM 6644 O O . LYS A 1 819 ? 115.583 22.025 -124.863 1.00 79.75 819 LYS A O 1
ATOM 6649 N N . GLN A 1 820 ? 114.574 23.120 -126.554 1.00 78.44 820 GLN A N 1
ATOM 6650 C CA . GLN A 1 820 ? 113.540 23.748 -125.718 1.00 78.44 820 GLN A CA 1
ATOM 6651 C C . GLN A 1 820 ? 112.641 22.712 -125.025 1.00 78.44 820 GLN A C 1
ATOM 6653 O O . GLN A 1 820 ? 112.471 22.781 -123.808 1.00 78.44 820 GLN A O 1
ATOM 6658 N N . ILE A 1 821 ? 112.132 21.715 -125.758 1.00 78.25 821 ILE A N 1
ATOM 6659 C CA . ILE A 1 821 ? 111.266 20.658 -125.203 1.00 78.25 821 ILE A CA 1
ATOM 6660 C C . ILE A 1 821 ? 111.992 19.860 -124.107 1.00 78.25 821 ILE A C 1
ATOM 6662 O O . ILE A 1 821 ? 111.432 19.622 -123.037 1.00 78.25 821 ILE A O 1
ATOM 6666 N N . ILE A 1 822 ? 113.261 19.492 -124.321 1.00 78.25 822 ILE A N 1
ATOM 6667 C CA . ILE A 1 822 ? 114.072 18.788 -123.310 1.00 78.25 822 ILE A CA 1
ATOM 6668 C C . ILE A 1 822 ? 114.269 19.651 -122.051 1.00 78.25 822 ILE A C 1
ATOM 6670 O O . ILE A 1 822 ? 114.216 19.136 -120.932 1.00 78.25 822 ILE A O 1
ATOM 6674 N N . GLN A 1 823 ? 114.482 20.959 -122.212 1.00 79.25 823 GLN A N 1
ATOM 6675 C CA . GLN A 1 823 ? 114.675 21.879 -121.091 1.00 79.25 823 GLN A CA 1
ATOM 6676 C C . GLN A 1 823 ? 113.374 22.112 -120.302 1.00 79.25 823 GLN A C 1
ATOM 6678 O O . GLN A 1 823 ? 113.405 22.132 -119.071 1.00 79.25 823 GLN A O 1
ATOM 6683 N N . GLN A 1 824 ? 112.232 22.205 -120.988 1.00 78.50 824 GLN A N 1
ATOM 6684 C CA . GLN A 1 824 ? 110.913 22.351 -120.369 1.00 78.50 824 GLN A CA 1
ATOM 6685 C C . GLN A 1 824 ? 110.482 21.073 -119.633 1.00 78.50 824 GLN A C 1
ATOM 6687 O O . GLN A 1 824 ? 110.030 21.145 -118.492 1.00 78.50 824 GLN A O 1
ATOM 6692 N N . ASN A 1 825 ? 110.721 19.892 -120.212 1.00 79.81 825 ASN A N 1
ATOM 6693 C CA . ASN A 1 825 ? 110.437 18.617 -119.547 1.00 79.81 825 ASN A CA 1
ATOM 6694 C C . ASN A 1 825 ? 111.253 18.439 -118.254 1.00 79.81 825 ASN A C 1
ATOM 6696 O O . ASN A 1 825 ? 110.702 17.992 -117.251 1.00 79.81 825 ASN A O 1
ATOM 6700 N N . LYS A 1 826 ? 112.526 18.865 -118.230 1.00 79.88 826 LYS A N 1
ATOM 6701 C CA . LYS A 1 826 ? 113.342 18.863 -117.000 1.00 79.88 826 LYS A CA 1
ATOM 6702 C C . LYS A 1 826 ? 112.816 19.814 -115.919 1.00 79.88 826 LYS A C 1
ATOM 6704 O O . LYS A 1 826 ? 112.924 19.493 -114.737 1.00 79.88 826 LYS A O 1
ATOM 6709 N N . ALA A 1 827 ? 112.239 20.957 -116.296 1.00 78.38 827 ALA A N 1
ATOM 6710 C CA . ALA A 1 827 ? 111.588 21.856 -115.343 1.00 78.38 827 ALA A CA 1
ATOM 6711 C C . ALA A 1 827 ? 110.322 21.211 -114.747 1.00 78.38 827 ALA A C 1
ATOM 6713 O O . ALA A 1 827 ? 110.184 21.144 -113.525 1.00 78.38 827 ALA A O 1
ATOM 6714 N N . ASN A 1 828 ? 109.463 20.644 -115.601 1.00 80.75 828 ASN A N 1
ATOM 6715 C CA . ASN A 1 828 ? 108.232 19.960 -115.194 1.00 80.75 828 ASN A CA 1
ATOM 6716 C C . ASN A 1 828 ? 108.514 18.739 -114.295 1.00 80.75 828 ASN A C 1
ATOM 6718 O O . ASN A 1 828 ? 107.784 18.484 -113.340 1.00 80.75 828 ASN A O 1
ATOM 6722 N N . GLU A 1 829 ? 109.584 17.986 -114.562 1.00 79.50 829 GLU A N 1
ATOM 6723 C CA . GLU A 1 829 ? 110.004 16.847 -113.738 1.00 79.50 829 GLU A CA 1
ATOM 6724 C C . GLU A 1 829 ? 110.525 17.288 -112.358 1.00 79.50 829 GLU A C 1
ATOM 6726 O O . GLU A 1 829 ? 110.176 16.686 -111.339 1.00 79.50 829 GLU A O 1
ATOM 6731 N N . ALA A 1 830 ? 111.288 18.385 -112.288 1.00 78.50 830 ALA A N 1
ATOM 6732 C CA . ALA A 1 830 ? 111.712 18.976 -111.019 1.00 78.50 830 ALA A CA 1
ATOM 6733 C C . ALA A 1 830 ? 110.519 19.494 -110.189 1.00 78.50 830 ALA A C 1
ATOM 6735 O O . ALA A 1 830 ? 110.471 19.279 -108.975 1.00 78.50 830 ALA A O 1
ATOM 6736 N N . GLU A 1 831 ? 109.528 20.119 -110.831 1.00 80.62 831 GLU A N 1
ATOM 6737 C CA . GLU A 1 831 ? 108.297 20.569 -110.172 1.00 80.62 831 GLU A CA 1
ATOM 6738 C C . GLU A 1 831 ? 107.431 19.394 -109.695 1.00 80.62 831 GLU A C 1
ATOM 6740 O O . GLU A 1 831 ? 107.014 19.372 -108.536 1.00 80.62 831 GLU A O 1
ATOM 6745 N N . LYS A 1 832 ? 107.253 18.356 -110.522 1.00 82.12 832 LYS A N 1
ATOM 6746 C CA . LYS A 1 832 ? 106.574 17.107 -110.139 1.00 82.12 832 LYS A CA 1
ATOM 6747 C C . LYS A 1 832 ? 107.228 16.458 -108.917 1.00 82.12 832 LYS A C 1
ATOM 6749 O O . LYS A 1 832 ? 106.524 16.033 -108.000 1.00 82.12 832 LYS A O 1
ATOM 6754 N N . ASN A 1 833 ? 108.558 16.413 -108.862 1.00 79.38 833 ASN A N 1
ATOM 6755 C CA . ASN A 1 833 ? 109.291 15.881 -107.711 1.00 79.38 833 ASN A CA 1
ATOM 6756 C C . ASN A 1 833 ? 109.108 16.751 -106.453 1.00 79.38 833 ASN A C 1
ATOM 6758 O O . ASN A 1 833 ? 108.904 16.213 -105.363 1.00 79.38 833 ASN A O 1
ATOM 6762 N N . LYS A 1 834 ? 109.086 18.083 -106.594 1.00 83.19 834 LYS A N 1
ATOM 6763 C CA . LYS A 1 834 ? 108.803 19.023 -105.495 1.00 83.19 834 LYS A CA 1
ATOM 6764 C C . LYS A 1 834 ? 107.379 18.861 -104.943 1.00 83.19 834 LYS A C 1
ATOM 6766 O O . LYS A 1 834 ? 107.212 18.756 -103.729 1.00 83.19 834 LYS A O 1
ATOM 6771 N N . LEU A 1 835 ? 106.374 18.766 -105.815 1.00 80.69 835 LEU A N 1
ATOM 6772 C CA . LEU A 1 835 ? 104.979 18.508 -105.436 1.00 80.69 835 LEU A CA 1
ATOM 6773 C C . LEU A 1 835 ? 104.813 17.126 -104.785 1.00 80.69 835 LEU A C 1
ATOM 6775 O O . LEU A 1 835 ? 104.105 16.996 -103.791 1.00 80.69 835 LEU A O 1
ATOM 6779 N N . THR A 1 836 ? 105.517 16.104 -105.279 1.00 77.25 836 THR A N 1
ATOM 6780 C CA . THR A 1 836 ? 105.505 14.754 -104.686 1.00 77.25 836 THR A CA 1
ATOM 6781 C C . THR A 1 836 ? 106.124 14.747 -103.282 1.00 77.25 836 THR A C 1
ATOM 6783 O O . THR A 1 836 ? 105.604 14.085 -102.383 1.00 77.25 836 THR A O 1
ATOM 6786 N N . ALA A 1 837 ? 107.191 15.521 -103.050 1.00 77.69 837 ALA A N 1
ATOM 6787 C CA . ALA A 1 837 ? 107.757 15.708 -101.714 1.00 77.69 837 ALA A CA 1
ATOM 6788 C C . ALA A 1 837 ? 106.762 16.401 -100.764 1.00 77.69 837 ALA A C 1
ATOM 6790 O O . ALA A 1 837 ? 106.521 15.898 -99.667 1.00 77.69 837 ALA A O 1
ATOM 6791 N N . GLN A 1 838 ? 106.120 17.488 -101.210 1.00 81.25 838 GLN A N 1
ATOM 6792 C CA . GLN A 1 838 ? 105.102 18.205 -100.429 1.00 81.25 838 GLN A CA 1
ATOM 6793 C C . GLN A 1 838 ? 103.873 17.334 -100.118 1.00 81.25 838 GLN A C 1
ATOM 6795 O O . GLN A 1 838 ? 103.377 17.357 -98.995 1.00 81.25 838 GLN A O 1
ATOM 6800 N N . LEU A 1 839 ? 103.419 16.507 -101.066 1.00 80.19 839 LEU A N 1
ATOM 6801 C CA . LEU A 1 839 ? 102.325 15.553 -100.862 1.00 80.19 839 LEU A CA 1
ATOM 6802 C C . LEU A 1 839 ? 102.674 14.502 -99.794 1.00 80.19 839 LEU A C 1
ATOM 6804 O O . LEU A 1 839 ? 101.843 14.171 -98.950 1.00 80.19 839 LEU A O 1
ATOM 6808 N N . ASN A 1 840 ? 103.907 13.992 -99.804 1.00 78.81 840 ASN A N 1
ATOM 6809 C CA . ASN A 1 840 ? 104.376 13.010 -98.824 1.00 78.81 840 ASN A CA 1
ATOM 6810 C C . ASN A 1 840 ? 104.613 13.627 -97.434 1.00 78.81 840 ASN A C 1
ATOM 6812 O O . ASN A 1 840 ? 104.389 12.961 -96.422 1.00 78.81 840 ASN A O 1
ATOM 6816 N N . GLU A 1 841 ? 105.014 14.898 -97.360 1.00 81.62 841 GLU A N 1
ATOM 6817 C CA . GLU A 1 841 ? 105.089 15.648 -96.102 1.00 81.62 841 GLU A CA 1
ATOM 6818 C C . GLU A 1 841 ? 103.691 15.933 -95.531 1.00 81.62 841 GLU A C 1
ATOM 6820 O O . GLU A 1 841 ? 103.447 15.665 -94.353 1.00 81.62 841 GLU A O 1
ATOM 6825 N N . ALA A 1 842 ? 102.741 16.360 -96.371 1.00 76.56 842 ALA A N 1
ATOM 6826 C CA . ALA A 1 842 ? 101.344 16.553 -95.988 1.00 76.56 842 ALA A CA 1
ATOM 6827 C C . ALA A 1 842 ? 100.703 15.254 -95.468 1.00 76.56 842 ALA A C 1
ATOM 6829 O O . ALA A 1 842 ? 100.081 15.270 -94.406 1.00 76.56 842 ALA A O 1
ATOM 6830 N N . LYS A 1 843 ? 100.929 14.113 -96.140 1.00 80.81 843 LYS A N 1
ATOM 6831 C CA . LYS A 1 843 ? 100.513 12.787 -95.644 1.00 80.81 843 LYS A CA 1
ATOM 6832 C C . LYS A 1 843 ? 101.127 12.473 -94.276 1.00 80.81 843 LYS A C 1
ATOM 6834 O O . LYS A 1 843 ? 100.392 12.181 -93.343 1.00 80.81 843 LYS A O 1
ATOM 6839 N N . ARG A 1 844 ? 102.438 12.671 -94.092 1.00 79.88 844 ARG A N 1
ATOM 6840 C CA . ARG A 1 844 ? 103.104 12.477 -92.786 1.00 79.88 844 ARG A CA 1
ATOM 6841 C C . ARG A 1 844 ? 102.576 13.374 -91.662 1.00 79.88 844 ARG A C 1
ATOM 6843 O O . ARG A 1 844 ? 102.704 13.005 -90.492 1.00 79.88 844 ARG A O 1
ATOM 6850 N N . LEU A 1 845 ? 102.037 14.551 -91.977 1.00 81.06 845 LEU A N 1
ATOM 6851 C CA . LEU A 1 845 ? 101.364 15.417 -91.004 1.00 81.06 845 LEU A CA 1
ATOM 6852 C C . LEU A 1 845 ? 99.934 14.934 -90.718 1.00 81.06 845 LEU A C 1
ATOM 6854 O O . LEU A 1 845 ? 99.534 14.912 -89.554 1.00 81.06 845 LEU A O 1
ATOM 6858 N N . LEU A 1 846 ? 99.208 14.475 -91.741 1.00 80.69 846 LEU A N 1
ATOM 6859 C CA . LEU A 1 846 ? 97.876 13.878 -91.618 1.00 80.69 846 LEU A CA 1
ATOM 6860 C C . LEU A 1 846 ? 97.900 12.584 -90.783 1.00 80.69 846 LEU A C 1
ATOM 6862 O O . LEU A 1 846 ? 97.103 12.446 -89.859 1.00 80.69 846 LEU A O 1
ATOM 6866 N N . ASP A 1 847 ? 98.866 11.692 -91.016 1.00 78.00 847 ASP A N 1
ATOM 6867 C CA . ASP A 1 847 ? 99.050 10.449 -90.251 1.00 78.00 847 ASP A CA 1
ATOM 6868 C C . ASP A 1 847 ? 99.311 10.740 -88.762 1.00 78.00 847 ASP A C 1
ATOM 6870 O O . ASP A 1 847 ? 98.727 10.123 -87.868 1.00 78.00 847 ASP A O 1
ATOM 6874 N N . LYS A 1 848 ? 100.158 11.739 -88.471 1.00 80.38 848 LYS A N 1
ATOM 6875 C CA . LYS A 1 848 ? 100.414 12.210 -87.098 1.00 80.38 848 LYS A CA 1
ATOM 6876 C C . LYS A 1 848 ? 99.165 12.819 -86.457 1.00 80.38 848 LYS A C 1
ATOM 6878 O O . LYS A 1 848 ? 98.946 12.616 -85.261 1.00 80.38 848 LYS A O 1
ATOM 6883 N N . ALA A 1 849 ? 98.354 13.546 -87.226 1.00 74.25 849 ALA A N 1
ATOM 6884 C CA . ALA A 1 849 ? 97.085 14.086 -86.755 1.00 74.25 849 ALA A CA 1
ATOM 6885 C C . ALA A 1 849 ? 96.085 12.961 -86.435 1.00 74.25 849 ALA A C 1
ATOM 6887 O O . ALA A 1 849 ? 95.514 12.975 -85.347 1.00 74.25 849 ALA A O 1
ATOM 6888 N N . HIS A 1 850 ? 95.955 11.946 -87.297 1.00 79.25 850 HIS A N 1
ATOM 6889 C CA . HIS A 1 850 ? 95.116 10.766 -87.055 1.00 79.25 850 HIS A CA 1
ATOM 6890 C C . HIS A 1 850 ? 95.544 9.987 -85.808 1.00 79.25 850 HIS A C 1
ATOM 6892 O O . HIS A 1 850 ? 94.722 9.751 -84.930 1.00 79.25 850 HIS A O 1
ATOM 6898 N N . ILE A 1 851 ? 96.832 9.660 -85.656 1.00 78.00 851 ILE A N 1
ATOM 6899 C CA . ILE A 1 851 ? 97.334 8.935 -84.472 1.00 78.00 851 ILE A CA 1
ATOM 6900 C C . ILE A 1 851 ? 97.082 9.735 -83.177 1.00 78.00 851 ILE A C 1
ATOM 6902 O O . ILE A 1 851 ? 96.750 9.161 -82.135 1.00 78.00 851 ILE A O 1
ATOM 6906 N N . SER A 1 852 ? 97.193 11.067 -83.232 1.00 77.25 852 SER A N 1
ATOM 6907 C CA . SER A 1 852 ? 96.847 11.958 -82.115 1.00 77.25 852 SER A CA 1
ATOM 6908 C C . SER A 1 852 ? 95.337 11.974 -81.829 1.00 77.25 852 SER A C 1
ATOM 6910 O O . SER A 1 852 ? 94.924 11.884 -80.668 1.00 77.25 852 SER A O 1
ATOM 6912 N N . TYR A 1 853 ? 94.510 12.034 -82.876 1.00 80.38 853 TYR A N 1
ATOM 6913 C CA . TYR A 1 853 ? 93.051 12.019 -82.789 1.00 80.38 853 TYR A CA 1
ATOM 6914 C C . TYR A 1 853 ? 92.540 10.703 -82.193 1.00 80.38 853 TYR A C 1
ATOM 6916 O O . TYR A 1 853 ? 91.859 10.735 -81.171 1.00 80.38 853 TYR A O 1
ATOM 6924 N N . ASP A 1 854 ? 92.969 9.553 -82.715 1.00 75.19 854 ASP A N 1
ATOM 6925 C CA . ASP A 1 854 ? 92.651 8.215 -82.203 1.00 75.19 854 ASP A CA 1
ATOM 6926 C C . ASP A 1 854 ? 93.073 8.026 -80.741 1.00 75.19 854 ASP A C 1
ATOM 6928 O O . ASP A 1 854 ? 92.333 7.460 -79.933 1.00 75.19 854 ASP A O 1
ATOM 6932 N N . SER A 1 855 ? 94.261 8.522 -80.373 1.00 75.69 855 SER A N 1
ATOM 6933 C CA . SER A 1 855 ? 94.745 8.507 -78.986 1.00 75.69 855 SER A CA 1
ATOM 6934 C C . SER A 1 855 ? 93.839 9.320 -78.059 1.00 75.69 855 SER A C 1
ATOM 6936 O O . SER A 1 855 ? 93.676 8.972 -76.888 1.00 75.69 855 SER A O 1
ATOM 6938 N N . ASN A 1 856 ? 93.231 10.396 -78.559 1.00 75.88 856 ASN A N 1
ATOM 6939 C CA . ASN A 1 856 ? 92.309 11.230 -77.796 1.00 75.88 856 ASN A CA 1
ATOM 6940 C C . ASN A 1 856 ? 90.875 10.684 -77.808 1.00 75.88 856 ASN A C 1
ATOM 6942 O O . ASN A 1 856 ? 90.255 10.678 -76.747 1.00 75.88 856 ASN A O 1
ATOM 6946 N N . MET A 1 857 ? 90.392 10.112 -78.914 1.00 79.00 857 MET A N 1
ATOM 6947 C CA . MET A 1 857 ? 89.127 9.372 -78.965 1.00 79.00 857 MET A CA 1
ATOM 6948 C C . MET A 1 857 ? 89.138 8.206 -77.977 1.00 79.00 857 MET A C 1
ATOM 6950 O O . MET A 1 857 ? 88.285 8.163 -77.098 1.00 79.00 857 MET A O 1
ATOM 6954 N N . LYS A 1 858 ? 90.189 7.379 -77.957 1.00 79.75 858 LYS A N 1
ATOM 6955 C CA . LYS A 1 858 ? 90.338 6.284 -76.976 1.00 79.75 858 LYS A CA 1
ATOM 6956 C C . LYS A 1 858 ? 90.459 6.763 -75.521 1.00 79.75 858 LYS A C 1
ATOM 6958 O O . LYS A 1 858 ? 90.181 6.002 -74.594 1.00 79.75 858 LYS A O 1
ATOM 6963 N N . LYS A 1 859 ? 90.827 8.029 -75.271 1.00 77.69 859 LYS A N 1
ATOM 6964 C CA . LYS A 1 859 ? 90.734 8.665 -73.935 1.00 77.69 859 LYS A CA 1
ATOM 6965 C C . LYS A 1 859 ? 89.331 9.206 -73.637 1.00 77.69 859 LYS A C 1
ATOM 6967 O O . LYS A 1 859 ? 88.959 9.251 -72.467 1.00 77.69 859 LYS A O 1
ATOM 6972 N N . ILE A 1 860 ? 88.579 9.634 -74.651 1.00 77.00 860 ILE A N 1
ATOM 6973 C CA . ILE A 1 860 ? 87.194 10.107 -74.534 1.00 77.00 860 ILE A CA 1
ATOM 6974 C C . ILE A 1 860 ? 86.250 8.918 -74.327 1.00 77.00 860 ILE A C 1
ATOM 6976 O O . ILE A 1 860 ? 85.489 8.948 -73.371 1.00 77.00 860 ILE A O 1
ATOM 6980 N N . GLU A 1 861 ? 86.381 7.831 -75.090 1.00 77.31 861 GLU A N 1
ATOM 6981 C CA . GLU A 1 861 ? 85.666 6.560 -74.886 1.00 77.31 861 GLU A CA 1
ATOM 6982 C C . GLU A 1 861 ? 85.868 6.029 -73.461 1.00 77.31 861 GLU A C 1
ATOM 6984 O O . GLU A 1 861 ? 84.908 5.802 -72.733 1.00 77.31 861 GLU A O 1
ATOM 6989 N N . ARG A 1 862 ? 87.122 5.946 -72.989 1.00 77.00 862 ARG A N 1
ATOM 6990 C CA . ARG A 1 862 ? 87.442 5.542 -71.604 1.00 77.00 862 ARG A CA 1
ATOM 6991 C C . ARG A 1 862 ? 86.939 6.521 -70.534 1.00 77.00 862 ARG A C 1
ATOM 6993 O O . ARG A 1 862 ? 86.905 6.158 -69.358 1.00 77.00 862 ARG A O 1
ATOM 7000 N N . LYS A 1 863 ? 86.585 7.759 -70.897 1.00 79.62 863 LYS A N 1
ATOM 7001 C CA . LYS A 1 863 ? 85.905 8.716 -70.007 1.00 79.62 863 LYS A CA 1
ATOM 7002 C C . LYS A 1 863 ? 84.387 8.561 -70.075 1.00 79.62 863 LYS A C 1
ATOM 7004 O O . LYS A 1 863 ? 83.769 8.623 -69.021 1.00 79.62 863 LYS A O 1
ATOM 7009 N N . LEU A 1 864 ? 83.811 8.330 -71.255 1.00 76.50 864 LEU A N 1
ATOM 7010 C CA . LEU A 1 864 ? 82.393 8.019 -71.450 1.00 76.50 864 LEU A CA 1
ATOM 7011 C C . LEU A 1 864 ? 82.038 6.735 -70.707 1.00 76.50 864 LEU A C 1
ATOM 7013 O O . LEU A 1 864 ? 81.315 6.823 -69.731 1.00 76.50 864 LEU A O 1
ATOM 7017 N N . GLN A 1 865 ? 82.713 5.618 -70.982 1.00 78.00 865 GLN A N 1
ATOM 7018 C CA . GLN A 1 865 ? 82.503 4.342 -70.288 1.00 78.00 865 GLN A CA 1
ATOM 7019 C C . GLN A 1 865 ? 82.623 4.457 -68.753 1.00 78.00 865 GLN A C 1
ATOM 7021 O O . GLN A 1 865 ? 81.893 3.806 -68.011 1.00 78.00 865 GLN A O 1
ATOM 7026 N N . LYS A 1 866 ? 83.507 5.327 -68.238 1.00 80.81 866 LYS A N 1
ATOM 7027 C CA . LYS A 1 866 ? 83.578 5.629 -66.795 1.00 80.81 866 LYS A CA 1
ATOM 7028 C C . LYS A 1 866 ? 82.399 6.467 -66.291 1.00 80.81 866 LYS A C 1
ATOM 7030 O O . LYS A 1 866 ? 81.974 6.261 -65.158 1.00 80.81 866 LYS A O 1
ATOM 7035 N N . ARG A 1 867 ? 81.877 7.396 -67.095 1.00 77.75 867 ARG A N 1
ATOM 7036 C CA . ARG A 1 867 ? 80.643 8.138 -66.799 1.00 77.75 867 ARG A CA 1
ATOM 7037 C C . ARG A 1 867 ? 79.413 7.244 -66.919 1.00 77.75 867 ARG A C 1
ATOM 7039 O O . ARG A 1 867 ? 78.552 7.373 -66.071 1.00 77.75 867 ARG A O 1
ATOM 7046 N N . ASP A 1 868 ? 79.359 6.313 -67.862 1.00 80.00 868 ASP A N 1
ATOM 7047 C CA . ASP A 1 868 ? 78.238 5.386 -68.051 1.00 80.00 868 ASP A CA 1
ATOM 7048 C C . ASP A 1 868 ? 78.175 4.359 -66.914 1.00 80.00 868 ASP A C 1
ATOM 7050 O O . ASP A 1 868 ? 77.108 4.137 -66.342 1.00 80.00 868 ASP A O 1
ATOM 7054 N N . ASN A 1 869 ? 79.327 3.837 -66.476 1.00 81.56 869 ASN A N 1
ATOM 7055 C CA . ASN A 1 869 ? 79.424 3.021 -65.262 1.00 81.56 869 ASN A CA 1
ATOM 7056 C C . ASN A 1 869 ? 79.001 3.818 -64.012 1.00 81.56 869 ASN A C 1
ATOM 7058 O O . ASN A 1 869 ? 78.281 3.292 -63.165 1.00 81.56 869 ASN A O 1
ATOM 7062 N N . LEU A 1 870 ? 79.397 5.093 -63.901 1.00 84.56 870 LEU A N 1
ATOM 7063 C CA . LEU A 1 870 ? 78.983 5.968 -62.795 1.00 84.56 870 LEU A CA 1
ATOM 7064 C C . LEU A 1 870 ? 77.485 6.314 -62.854 1.00 84.56 870 LEU A C 1
ATOM 7066 O O . LEU A 1 870 ? 76.829 6.301 -61.823 1.00 84.56 870 LEU A O 1
ATOM 7070 N N . ILE A 1 871 ? 76.925 6.570 -64.038 1.00 80.62 871 ILE A N 1
ATOM 7071 C CA . ILE A 1 871 ? 75.490 6.801 -64.262 1.00 80.62 871 ILE A CA 1
ATOM 7072 C C . ILE A 1 871 ? 74.697 5.539 -63.928 1.00 80.62 871 ILE A C 1
ATOM 7074 O O . ILE A 1 871 ? 73.632 5.640 -63.336 1.00 80.62 871 ILE A O 1
ATOM 7078 N N . THR A 1 872 ? 75.219 4.355 -64.248 1.00 81.69 872 THR A N 1
ATOM 7079 C CA . THR A 1 872 ? 74.606 3.076 -63.864 1.00 81.69 872 THR A CA 1
ATOM 7080 C C . THR A 1 872 ? 74.636 2.896 -62.347 1.00 81.69 872 THR A C 1
ATOM 7082 O O . THR A 1 872 ? 73.606 2.606 -61.752 1.00 81.69 872 THR A O 1
ATOM 7085 N N . SER A 1 873 ? 75.770 3.174 -61.696 1.00 83.38 873 SER A N 1
ATOM 7086 C CA . SER A 1 873 ? 75.867 3.154 -60.231 1.00 83.38 873 SER A CA 1
ATOM 7087 C C . SER A 1 873 ? 74.885 4.133 -59.577 1.00 83.38 873 SER A C 1
ATOM 7089 O O . SER A 1 873 ? 74.150 3.743 -58.678 1.00 83.38 873 SER A O 1
ATOM 7091 N N . LEU A 1 874 ? 74.821 5.377 -60.064 1.00 82.50 874 LEU A N 1
ATOM 7092 C CA . LEU A 1 874 ? 73.921 6.416 -59.555 1.00 82.50 874 LEU A CA 1
ATOM 7093 C C . LEU A 1 874 ? 72.446 6.140 -59.882 1.00 82.50 874 LEU A C 1
ATOM 7095 O O . LEU A 1 874 ? 71.577 6.596 -59.147 1.00 82.50 874 LEU A O 1
ATOM 7099 N N . ARG A 1 875 ? 72.135 5.404 -60.957 1.00 80.75 875 ARG A N 1
ATOM 7100 C CA . ARG A 1 875 ? 70.776 4.916 -61.240 1.00 80.75 875 ARG A CA 1
ATOM 7101 C C . ARG A 1 875 ? 70.374 3.842 -60.242 1.00 80.75 875 ARG A C 1
ATOM 7103 O O . ARG A 1 875 ? 69.336 3.999 -59.620 1.00 80.75 875 ARG A O 1
ATOM 7110 N N . ASN A 1 876 ? 71.217 2.835 -60.026 1.00 81.88 876 ASN A N 1
ATOM 7111 C CA . ASN A 1 876 ? 70.959 1.774 -59.051 1.00 81.88 876 ASN A CA 1
ATOM 7112 C C . ASN A 1 876 ? 70.855 2.340 -57.619 1.00 81.88 876 ASN A C 1
ATOM 7114 O O . ASN A 1 876 ? 70.028 1.892 -56.830 1.00 81.88 876 ASN A O 1
ATOM 7118 N N . GLU A 1 877 ? 71.658 3.356 -57.288 1.00 85.06 877 GLU A N 1
ATOM 7119 C CA . GLU A 1 877 ? 71.587 4.080 -56.014 1.00 85.06 877 GLU A CA 1
ATOM 7120 C C . GLU A 1 877 ? 70.294 4.905 -55.892 1.00 85.06 877 GLU A C 1
ATOM 7122 O O . GLU A 1 877 ? 69.604 4.788 -54.884 1.00 85.06 877 GLU A O 1
ATOM 7127 N N . ASN A 1 878 ? 69.897 5.664 -56.923 1.00 80.62 878 ASN A N 1
ATOM 7128 C CA . ASN A 1 878 ? 68.607 6.370 -56.931 1.00 80.62 878 ASN A CA 1
ATOM 7129 C C . ASN A 1 878 ? 67.412 5.410 -56.900 1.00 80.62 878 ASN A C 1
ATOM 7131 O O . ASN A 1 878 ? 66.415 5.721 -56.261 1.00 80.62 878 ASN A O 1
ATOM 7135 N N . GLU A 1 879 ? 67.485 4.256 -57.559 1.00 84.00 879 GLU A N 1
ATOM 7136 C CA . GLU A 1 879 ? 66.431 3.241 -57.542 1.00 84.00 879 GLU A CA 1
ATOM 7137 C C . GLU A 1 879 ? 66.311 2.608 -56.150 1.00 84.00 879 GLU A C 1
ATOM 7139 O O . GLU A 1 879 ? 65.210 2.541 -55.608 1.00 84.00 879 GLU A O 1
ATOM 7144 N N . SER A 1 880 ? 67.438 2.268 -55.516 1.00 86.44 880 SER A N 1
ATOM 7145 C CA . SER A 1 880 ? 67.492 1.820 -54.118 1.00 86.44 880 SER A CA 1
ATOM 7146 C C . SER A 1 880 ? 66.920 2.869 -53.154 1.00 86.44 880 SER A C 1
ATOM 7148 O O . SER A 1 880 ? 66.047 2.558 -52.345 1.00 86.44 880 SER A O 1
ATOM 7150 N N . LEU A 1 881 ? 67.323 4.139 -53.288 1.00 83.69 881 LEU A N 1
ATOM 7151 C CA . LEU A 1 881 ? 66.799 5.251 -52.487 1.00 83.69 881 LEU A CA 1
ATOM 7152 C C . LEU A 1 881 ? 65.315 5.531 -52.769 1.00 83.69 881 LEU A C 1
ATOM 7154 O O . LEU A 1 881 ? 64.584 5.898 -51.854 1.00 83.69 881 LEU A O 1
ATOM 7158 N N . THR A 1 882 ? 64.844 5.314 -53.999 1.00 81.56 882 THR A N 1
ATOM 7159 C CA . THR A 1 882 ? 63.425 5.445 -54.366 1.00 81.56 882 THR A CA 1
ATOM 7160 C C . THR A 1 882 ? 62.606 4.314 -53.748 1.00 81.56 882 THR A C 1
ATOM 7162 O O . THR A 1 882 ? 61.580 4.583 -53.132 1.00 81.56 882 THR A O 1
ATOM 7165 N N . GLN A 1 883 ? 63.077 3.064 -53.809 1.00 80.44 883 GLN A N 1
ATOM 7166 C CA . GLN A 1 883 ? 62.450 1.933 -53.117 1.00 80.44 883 GLN A CA 1
ATOM 7167 C C . GLN A 1 883 ? 62.460 2.131 -51.593 1.00 80.44 883 GLN A C 1
ATOM 7169 O O . GLN A 1 883 ? 61.458 1.869 -50.932 1.00 80.44 883 GLN A O 1
ATOM 7174 N N . GLN A 1 884 ? 63.547 2.658 -51.022 1.00 83.94 884 GLN A N 1
ATOM 7175 C CA . GLN A 1 884 ? 63.623 2.996 -49.600 1.00 83.94 884 GLN A CA 1
ATOM 7176 C C . GLN A 1 884 ? 62.661 4.140 -49.232 1.00 83.94 884 GLN A C 1
ATOM 7178 O O . GLN A 1 884 ? 61.989 4.061 -48.205 1.00 83.94 884 GLN A O 1
ATOM 7183 N N . SER A 1 885 ? 62.530 5.163 -50.082 1.00 82.25 885 SER A N 1
ATOM 7184 C CA . SER A 1 885 ? 61.570 6.259 -49.909 1.00 82.25 885 SER A CA 1
ATOM 7185 C C . SER A 1 885 ? 60.122 5.768 -49.987 1.00 82.25 885 SER A C 1
ATOM 7187 O O . SER A 1 885 ? 59.334 6.117 -49.114 1.00 82.25 885 SER A O 1
ATOM 7189 N N . ILE A 1 886 ? 59.793 4.894 -50.944 1.00 82.56 886 ILE A N 1
ATOM 7190 C CA . ILE A 1 886 ? 58.486 4.224 -51.048 1.00 82.56 886 ILE A CA 1
ATOM 7191 C C . ILE A 1 886 ? 58.216 3.375 -49.799 1.00 82.56 886 ILE A C 1
ATOM 7193 O O . ILE A 1 886 ? 57.126 3.444 -49.240 1.00 82.56 886 ILE A O 1
ATOM 7197 N N . ASN A 1 887 ? 59.205 2.628 -49.301 1.00 84.31 887 ASN A N 1
ATOM 7198 C CA . ASN A 1 887 ? 59.059 1.842 -48.074 1.00 84.31 887 ASN A CA 1
ATOM 7199 C C . ASN A 1 887 ? 58.807 2.728 -46.842 1.00 84.31 887 ASN A C 1
ATOM 7201 O O . ASN A 1 887 ? 57.917 2.414 -46.054 1.00 84.31 887 ASN A O 1
ATOM 7205 N N . TYR A 1 888 ? 59.512 3.855 -46.695 1.00 85.88 888 TYR A N 1
ATOM 7206 C CA . TYR A 1 888 ? 59.225 4.823 -45.630 1.00 85.88 888 TYR A CA 1
ATOM 7207 C C . TYR A 1 888 ? 57.869 5.514 -45.807 1.00 85.88 888 TYR A C 1
ATOM 7209 O O . TYR A 1 888 ? 57.186 5.749 -44.817 1.00 85.88 888 TYR A O 1
ATOM 7217 N N . GLN A 1 889 ? 57.440 5.807 -47.037 1.00 82.81 889 GLN A N 1
ATOM 7218 C CA . GLN A 1 889 ? 56.136 6.413 -47.311 1.00 82.81 889 GLN A CA 1
ATOM 7219 C C . GLN A 1 889 ? 54.981 5.436 -47.033 1.00 82.81 889 GLN A C 1
ATOM 7221 O O . GLN A 1 889 ? 53.969 5.836 -46.463 1.00 82.81 889 GLN A O 1
ATOM 7226 N N . ASN A 1 890 ? 55.160 4.147 -47.335 1.00 81.50 890 ASN A N 1
ATOM 7227 C CA . ASN A 1 890 ? 54.231 3.081 -46.959 1.00 81.50 890 ASN A CA 1
ATOM 7228 C C . ASN A 1 890 ? 54.175 2.901 -45.433 1.00 81.50 890 ASN A C 1
ATOM 7230 O O . ASN A 1 890 ? 53.086 2.793 -44.874 1.00 81.50 890 ASN A O 1
ATOM 7234 N N . GLN A 1 891 ? 55.322 2.937 -44.742 1.00 83.81 891 GLN A N 1
ATOM 7235 C CA . GLN A 1 891 ? 55.374 2.915 -43.274 1.00 83.81 891 GLN A CA 1
ATOM 7236 C C . GLN A 1 891 ? 54.703 4.149 -42.654 1.00 83.81 891 GLN A C 1
ATOM 7238 O O . GLN A 1 891 ? 53.938 3.993 -41.705 1.00 83.81 891 GLN A O 1
ATOM 7243 N N . LEU A 1 892 ? 54.910 5.350 -43.210 1.00 81.50 892 LEU A N 1
ATOM 7244 C CA . LEU A 1 892 ? 54.193 6.558 -42.788 1.00 81.50 892 LEU A CA 1
ATOM 7245 C C . LEU A 1 892 ? 52.687 6.423 -43.016 1.00 81.50 892 LEU A C 1
ATOM 7247 O O . LEU A 1 892 ? 51.919 6.781 -42.136 1.00 81.50 892 LEU A O 1
ATOM 7251 N N . SER A 1 893 ? 52.250 5.890 -44.161 1.00 78.00 893 SER A N 1
ATOM 7252 C CA . SER A 1 893 ? 50.824 5.688 -44.443 1.00 78.00 893 SER A CA 1
ATOM 7253 C C . SER A 1 893 ? 50.188 4.661 -43.501 1.00 78.00 893 SER A C 1
ATOM 7255 O O . SER A 1 893 ? 49.036 4.826 -43.108 1.00 78.00 893 SER A O 1
ATOM 7257 N N . GLN A 1 894 ? 50.931 3.620 -43.110 1.00 79.88 894 GLN A N 1
ATOM 7258 C CA . GLN A 1 894 ? 50.479 2.629 -42.135 1.00 79.88 894 GLN A CA 1
ATOM 7259 C C . GLN A 1 894 ? 50.408 3.222 -40.719 1.00 79.88 894 GLN A C 1
ATOM 7261 O O . GLN A 1 894 ? 49.414 3.022 -40.026 1.00 79.88 894 GLN A O 1
ATOM 7266 N N . GLN A 1 895 ? 51.418 3.995 -40.309 1.00 81.69 895 GLN A N 1
ATOM 7267 C CA . GLN A 1 895 ? 51.405 4.717 -39.032 1.00 81.69 895 GLN A CA 1
ATOM 7268 C C . GLN A 1 895 ? 50.323 5.801 -38.992 1.00 81.69 895 GLN A C 1
ATOM 7270 O O . GLN A 1 895 ? 49.703 5.981 -37.953 1.00 81.69 895 GLN A O 1
ATOM 7275 N N . GLN A 1 896 ? 50.045 6.477 -40.109 1.00 82.12 896 GLN A N 1
ATOM 7276 C CA . GLN A 1 896 ? 48.951 7.441 -40.218 1.00 82.12 896 GLN A CA 1
ATOM 7277 C C . GLN A 1 896 ? 47.594 6.746 -40.044 1.00 82.12 896 GLN A C 1
ATOM 7279 O O . GLN A 1 896 ? 46.816 7.188 -39.209 1.00 82.12 896 GLN A O 1
ATOM 7284 N N . SER A 1 897 ? 47.353 5.610 -40.718 1.00 77.81 897 SER A N 1
ATOM 7285 C CA . SER A 1 897 ? 46.137 4.801 -40.504 1.00 77.81 897 SER A CA 1
ATOM 7286 C C . SER A 1 897 ? 45.980 4.382 -39.040 1.00 77.81 897 SER A C 1
ATOM 7288 O O . SER A 1 897 ? 44.901 4.517 -38.478 1.00 77.81 897 SER A O 1
ATOM 7290 N N . GLN A 1 898 ? 47.066 3.947 -38.390 1.00 81.31 898 GLN A N 1
ATOM 7291 C CA . GLN A 1 898 ? 47.050 3.593 -36.967 1.00 81.31 898 GLN A CA 1
ATOM 7292 C C . GLN A 1 898 ? 46.776 4.802 -36.061 1.00 81.31 898 GLN A C 1
ATOM 7294 O O . GLN A 1 898 ? 46.000 4.688 -35.120 1.00 81.31 898 GLN A O 1
ATOM 7299 N N . VAL A 1 899 ? 47.358 5.969 -36.351 1.00 80.50 899 VAL A N 1
ATOM 7300 C CA . VAL A 1 899 ? 47.092 7.220 -35.621 1.00 80.50 899 VAL A CA 1
ATOM 7301 C C . VAL A 1 899 ? 45.652 7.694 -35.825 1.00 80.50 899 VAL A C 1
ATOM 7303 O O . VAL A 1 899 ? 45.059 8.234 -34.894 1.00 80.50 899 VAL A O 1
ATOM 7306 N N . ASP A 1 900 ? 45.062 7.479 -36.998 1.00 80.56 900 ASP A N 1
ATOM 7307 C CA . ASP A 1 900 ? 43.669 7.831 -37.277 1.00 80.56 900 ASP A CA 1
ATOM 7308 C C . ASP A 1 900 ? 42.693 6.852 -36.595 1.00 80.56 900 ASP A C 1
ATOM 7310 O O . ASP A 1 900 ? 41.749 7.296 -35.939 1.00 80.56 900 ASP A O 1
ATOM 7314 N N . GLU A 1 901 ? 42.983 5.546 -36.597 1.00 82.56 901 GLU A N 1
ATOM 7315 C CA . GLU A 1 901 ? 42.275 4.532 -35.795 1.00 82.56 901 GLU A CA 1
ATOM 7316 C C . GLU A 1 901 ? 42.373 4.818 -34.279 1.00 82.56 901 GLU A C 1
ATOM 7318 O O . GLU A 1 901 ? 41.370 4.755 -33.562 1.00 82.56 901 GLU A O 1
ATOM 7323 N N . GLU A 1 902 ? 43.554 5.197 -33.773 1.00 83.44 902 GLU A N 1
ATOM 7324 C CA . GLU A 1 902 ? 43.753 5.612 -32.377 1.00 83.44 902 GLU A CA 1
ATOM 7325 C C . GLU A 1 902 ? 43.058 6.946 -32.054 1.00 83.44 902 GLU A C 1
ATOM 7327 O O . GLU A 1 902 ? 42.555 7.124 -30.939 1.00 83.44 902 GLU A O 1
ATOM 7332 N N . ASN A 1 903 ? 42.970 7.878 -33.009 1.00 83.88 903 ASN A N 1
ATOM 7333 C CA . ASN A 1 903 ? 42.221 9.126 -32.857 1.00 83.88 903 ASN A CA 1
ATOM 7334 C C . ASN A 1 903 ? 40.711 8.882 -32.800 1.00 83.88 903 ASN A C 1
ATOM 7336 O O . ASN A 1 903 ? 40.047 9.480 -31.950 1.00 83.88 903 ASN A O 1
ATOM 7340 N N . ASP A 1 904 ? 40.165 7.983 -33.620 1.00 82.44 904 ASP A N 1
ATOM 7341 C CA . ASP A 1 904 ? 38.753 7.592 -33.558 1.00 82.44 904 ASP A CA 1
ATOM 7342 C C . ASP A 1 904 ? 38.442 6.795 -32.282 1.00 82.44 904 ASP A C 1
ATOM 7344 O O . ASP A 1 904 ? 37.432 7.057 -31.616 1.00 82.44 904 ASP A O 1
ATOM 7348 N N . ALA A 1 905 ? 39.349 5.918 -31.840 1.00 80.69 905 ALA A N 1
ATOM 7349 C CA . ALA A 1 905 ? 39.259 5.272 -30.532 1.00 80.69 905 ALA A CA 1
ATOM 7350 C C . ALA A 1 905 ? 39.291 6.302 -29.383 1.00 80.69 905 ALA A C 1
ATOM 7352 O O . ALA A 1 905 ? 38.455 6.248 -28.475 1.00 80.69 905 ALA A O 1
ATOM 7353 N N . MET A 1 906 ? 40.178 7.303 -29.438 1.00 80.25 906 MET A N 1
ATOM 7354 C CA . MET A 1 906 ? 40.192 8.426 -28.493 1.00 80.25 906 MET A CA 1
ATOM 7355 C C . MET A 1 906 ? 38.932 9.293 -28.585 1.00 80.25 906 MET A C 1
ATOM 7357 O O . MET A 1 906 ? 38.464 9.779 -27.557 1.00 80.25 906 MET A O 1
ATOM 7361 N N . SER A 1 907 ? 38.364 9.502 -29.771 1.00 78.69 907 SER A N 1
ATOM 7362 C CA . SER A 1 907 ? 37.135 10.275 -29.988 1.00 78.69 907 SER A CA 1
ATOM 7363 C C . SER A 1 907 ? 35.921 9.559 -29.382 1.00 78.69 907 SER A C 1
ATOM 7365 O O . SER A 1 907 ? 35.141 10.158 -28.629 1.00 78.69 907 SER A O 1
ATOM 7367 N N . SER A 1 908 ? 35.836 8.241 -29.589 1.00 81.44 908 SER A N 1
ATOM 7368 C CA . SER A 1 908 ? 34.892 7.340 -28.924 1.00 81.44 908 SER A CA 1
ATOM 7369 C C . SER A 1 908 ? 35.050 7.394 -27.402 1.00 81.44 908 SER A C 1
ATOM 7371 O O . SER A 1 908 ? 34.086 7.694 -26.697 1.00 81.44 908 SER A O 1
ATOM 7373 N N . LEU A 1 909 ? 36.266 7.219 -26.872 1.00 82.62 909 LEU A N 1
ATOM 7374 C CA . LEU A 1 909 ? 36.533 7.263 -25.429 1.00 82.62 909 LEU A CA 1
ATOM 7375 C C . LEU A 1 909 ? 36.251 8.641 -24.810 1.00 82.62 909 LEU A C 1
ATOM 7377 O O . LEU A 1 909 ? 35.660 8.712 -23.734 1.00 82.62 909 LEU A O 1
ATOM 7381 N N . ARG A 1 910 ? 36.582 9.748 -25.486 1.00 82.12 910 ARG A N 1
ATOM 7382 C CA . ARG A 1 910 ? 36.227 11.117 -25.056 1.00 82.12 910 ARG A CA 1
ATOM 7383 C C . ARG A 1 910 ? 34.712 11.326 -25.038 1.00 82.12 910 AR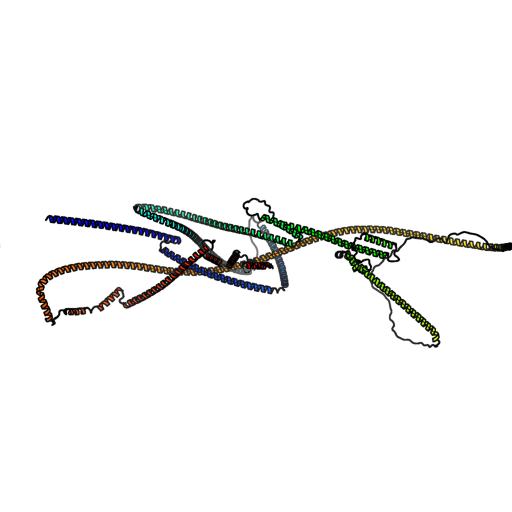G A C 1
ATOM 7385 O O . ARG A 1 910 ? 34.196 11.961 -24.119 1.00 82.12 910 ARG A O 1
ATOM 7392 N N . THR A 1 911 ? 33.988 10.755 -25.998 1.00 80.31 911 THR A N 1
ATOM 7393 C CA . THR A 1 911 ? 32.517 10.791 -26.048 1.00 80.31 911 THR A CA 1
ATOM 7394 C C . THR A 1 911 ? 31.895 9.939 -24.936 1.00 80.31 911 THR A C 1
ATOM 7396 O O . THR A 1 911 ? 30.977 10.389 -24.246 1.00 80.31 911 THR A O 1
ATOM 7399 N N . GLN A 1 912 ? 32.439 8.751 -24.666 1.00 83.81 912 GLN A N 1
ATOM 7400 C CA . GLN A 1 912 ? 32.038 7.913 -23.532 1.00 83.81 912 GLN A CA 1
ATOM 7401 C C . GLN A 1 912 ? 32.314 8.613 -22.192 1.00 83.81 912 GLN A C 1
ATOM 7403 O O . GLN A 1 912 ? 31.421 8.686 -21.352 1.00 83.81 912 GLN A O 1
ATOM 7408 N N . LEU A 1 913 ? 33.488 9.226 -22.015 1.00 80.44 913 LEU A N 1
ATOM 7409 C CA . LEU A 1 913 ? 33.827 10.019 -20.828 1.00 80.44 913 LEU A CA 1
ATOM 7410 C C . LEU A 1 913 ? 32.907 11.236 -20.656 1.00 80.44 913 LEU A C 1
ATOM 7412 O O . LEU A 1 913 ? 32.451 11.488 -19.543 1.00 80.44 913 LEU A O 1
ATOM 7416 N N . ARG A 1 914 ? 32.559 11.955 -21.734 1.00 82.12 914 ARG A N 1
ATOM 7417 C CA . ARG A 1 914 ? 31.590 13.065 -21.678 1.00 82.12 914 ARG A CA 1
ATOM 7418 C C . ARG A 1 914 ? 30.195 12.577 -21.276 1.00 82.12 914 ARG A C 1
ATOM 7420 O O . ARG A 1 914 ? 29.595 13.160 -20.378 1.00 82.12 914 ARG A O 1
ATOM 7427 N N . THR A 1 915 ? 29.695 11.485 -21.859 1.00 81.00 915 THR A N 1
ATOM 7428 C CA . THR A 1 915 ? 28.378 10.937 -21.472 1.00 81.00 915 THR A CA 1
ATOM 7429 C C . THR A 1 915 ? 28.373 10.339 -20.060 1.00 81.00 915 THR A C 1
ATOM 7431 O O . THR A 1 915 ? 27.358 10.438 -19.370 1.00 81.00 915 THR A O 1
ATOM 7434 N N . MET A 1 916 ? 29.491 9.779 -19.583 1.00 78.69 916 MET A N 1
ATOM 7435 C CA . MET A 1 916 ? 29.680 9.386 -18.179 1.00 78.69 916 MET A CA 1
ATOM 7436 C C . MET A 1 916 ? 29.667 10.602 -17.247 1.00 78.69 916 MET A C 1
ATOM 7438 O O . MET A 1 916 ? 28.932 10.593 -16.262 1.00 78.69 916 MET A O 1
ATOM 7442 N N . ALA A 1 917 ? 30.410 11.665 -17.569 1.00 79.38 917 ALA A N 1
ATOM 7443 C CA . ALA A 1 917 ? 30.433 12.904 -16.792 1.00 79.38 917 ALA A CA 1
ATOM 7444 C C . ALA A 1 917 ? 29.042 13.552 -16.719 1.00 79.38 917 ALA A C 1
ATOM 7446 O O . ALA A 1 917 ? 28.588 13.909 -15.636 1.00 79.38 917 ALA A O 1
ATOM 7447 N N . GLU A 1 918 ? 28.307 13.602 -17.832 1.00 82.00 918 GLU A N 1
ATOM 7448 C CA . GLU A 1 918 ? 26.913 14.050 -17.854 1.00 82.00 918 GLU A CA 1
ATOM 7449 C C . GLU A 1 918 ? 25.981 13.172 -17.006 1.00 82.00 918 GLU A C 1
ATOM 7451 O O . GLU A 1 918 ? 25.110 13.697 -16.314 1.00 82.00 918 GLU A O 1
ATOM 7456 N N . LYS A 1 919 ? 26.122 11.839 -17.051 1.00 82.94 919 LYS A N 1
ATOM 7457 C CA . LYS A 1 919 ? 25.345 10.916 -16.201 1.00 82.94 919 LYS A CA 1
ATOM 7458 C C . LYS A 1 919 ? 25.659 11.132 -14.718 1.00 82.94 919 LYS A C 1
ATOM 7460 O O . LYS A 1 919 ? 24.745 11.117 -13.896 1.00 82.94 919 LYS A O 1
ATOM 7465 N N . LEU A 1 920 ? 26.926 11.370 -14.381 1.00 82.06 920 LEU A N 1
ATOM 7466 C CA . LEU A 1 920 ? 27.397 11.620 -13.018 1.00 82.06 920 LEU A CA 1
ATOM 7467 C C . LEU A 1 920 ? 26.926 12.993 -12.509 1.00 82.06 920 LEU A C 1
ATOM 7469 O O . LEU A 1 920 ? 26.429 13.086 -11.386 1.00 82.06 920 LEU A O 1
ATOM 7473 N N . GLN A 1 921 ? 26.956 14.032 -13.349 1.00 84.44 921 GLN A N 1
ATOM 7474 C CA . GLN A 1 921 ? 26.343 15.331 -13.059 1.00 84.44 921 GLN A CA 1
ATOM 7475 C C . GLN A 1 921 ? 24.835 15.184 -12.811 1.00 84.44 921 GLN A C 1
ATOM 7477 O O . GLN A 1 921 ? 24.358 15.591 -11.756 1.00 84.44 921 GLN A O 1
ATOM 7482 N N . LYS A 1 922 ? 24.093 14.516 -13.707 1.00 81.31 922 LYS A N 1
ATOM 7483 C CA . LYS A 1 922 ? 22.645 14.267 -13.550 1.00 81.31 922 LYS A CA 1
ATOM 7484 C C . LYS A 1 922 ? 22.340 13.462 -12.275 1.00 81.31 922 LYS A C 1
ATOM 7486 O O . LYS A 1 922 ? 21.382 13.770 -11.571 1.00 81.31 922 LYS A O 1
ATOM 7491 N N . MET A 1 923 ? 23.178 12.486 -11.903 1.00 80.81 923 MET A N 1
ATOM 7492 C CA . MET A 1 923 ? 23.086 11.812 -10.595 1.00 80.81 923 MET A CA 1
ATOM 7493 C C . MET A 1 923 ? 23.372 12.747 -9.414 1.00 80.81 923 MET A C 1
ATOM 7495 O O . MET A 1 923 ? 22.746 12.600 -8.367 1.00 80.81 923 MET A O 1
ATOM 7499 N N . THR A 1 924 ? 24.284 13.706 -9.558 1.00 80.50 924 THR A N 1
ATOM 7500 C CA . THR A 1 924 ? 24.631 14.675 -8.506 1.00 80.50 924 THR A CA 1
ATOM 7501 C C . THR A 1 924 ? 23.501 15.683 -8.294 1.00 80.50 924 THR A C 1
ATOM 7503 O O . THR A 1 924 ? 23.095 15.907 -7.156 1.00 80.50 924 THR A O 1
ATOM 7506 N N . GLU A 1 925 ? 22.912 16.197 -9.376 1.00 82.19 925 GLU A N 1
ATOM 7507 C CA . GLU A 1 925 ? 21.694 17.019 -9.374 1.00 82.19 925 GLU A CA 1
ATOM 7508 C C . GLU A 1 925 ? 20.512 16.257 -8.749 1.00 82.19 925 GLU A C 1
ATOM 7510 O O . GLU A 1 925 ? 19.833 16.771 -7.859 1.00 82.19 925 GLU A O 1
ATOM 7515 N N . HIS A 1 926 ? 20.302 14.988 -9.125 1.00 79.94 926 HIS A N 1
ATOM 7516 C CA . HIS A 1 926 ? 19.297 14.138 -8.482 1.00 79.94 926 HIS A CA 1
ATOM 7517 C C . HIS A 1 926 ? 19.589 13.905 -6.993 1.00 79.94 926 HIS A C 1
ATOM 7519 O O . HIS A 1 926 ? 18.666 13.986 -6.187 1.00 79.94 926 HIS A O 1
ATOM 7525 N N . LYS A 1 927 ? 20.845 13.668 -6.594 1.00 84.81 927 LYS A N 1
ATOM 7526 C CA . LYS A 1 927 ? 21.247 13.501 -5.186 1.00 84.81 927 LYS A CA 1
ATOM 7527 C C . LYS A 1 927 ? 21.010 14.776 -4.372 1.00 84.81 927 LYS A C 1
ATOM 7529 O O . LYS A 1 927 ? 20.531 14.684 -3.245 1.00 84.81 927 LYS A O 1
ATOM 7534 N N . GLN A 1 928 ? 21.284 15.952 -4.938 1.00 81.19 928 GLN A N 1
ATOM 7535 C CA . GLN A 1 928 ? 20.963 17.244 -4.323 1.00 81.19 928 GLN A CA 1
ATOM 7536 C C . GLN A 1 928 ? 19.448 17.433 -4.180 1.00 81.19 928 GLN A C 1
ATOM 7538 O O . GLN A 1 928 ? 18.980 17.716 -3.082 1.00 81.19 928 GLN A O 1
ATOM 7543 N N . HIS A 1 929 ? 18.670 17.180 -5.236 1.00 80.06 929 HIS A N 1
ATOM 7544 C CA . HIS A 1 929 ? 17.206 17.252 -5.203 1.00 80.06 929 HIS A CA 1
ATOM 7545 C C . HIS A 1 929 ? 16.583 16.255 -4.205 1.00 80.06 929 HIS A C 1
ATOM 7547 O O . HIS A 1 929 ? 15.644 16.599 -3.492 1.00 80.06 929 HIS A O 1
ATOM 7553 N N . TYR A 1 930 ? 17.110 15.030 -4.093 1.00 79.88 930 TYR A N 1
ATOM 7554 C CA . TYR A 1 930 ? 16.670 14.078 -3.068 1.00 79.88 930 TYR A CA 1
ATOM 7555 C C . TYR A 1 930 ? 17.083 14.506 -1.655 1.00 79.88 930 TYR A C 1
ATOM 7557 O O . TYR A 1 930 ? 16.273 14.358 -0.746 1.00 79.88 930 TYR A O 1
ATOM 7565 N N . LYS A 1 931 ? 18.274 15.093 -1.460 1.00 84.31 931 LYS A N 1
ATOM 7566 C CA . LYS A 1 931 ? 18.674 15.677 -0.168 1.00 84.31 931 LYS A CA 1
ATOM 7567 C C . LYS A 1 931 ? 17.762 16.844 0.221 1.00 84.31 931 LYS A C 1
ATOM 7569 O O . LYS A 1 931 ? 17.317 16.895 1.360 1.00 84.31 931 LYS A O 1
ATOM 7574 N N . GLN A 1 932 ? 17.438 17.736 -0.715 1.00 82.62 932 GLN A N 1
ATOM 7575 C CA . GLN A 1 932 ? 16.486 18.824 -0.488 1.00 82.62 932 GLN A CA 1
ATOM 7576 C C . GLN A 1 932 ? 15.112 18.267 -0.098 1.00 82.62 932 GLN A C 1
ATOM 7578 O O . GLN A 1 932 ? 14.586 18.635 0.945 1.00 82.62 932 GLN A O 1
ATOM 7583 N N . ARG A 1 933 ? 14.568 17.312 -0.864 1.00 79.81 933 ARG A N 1
ATOM 7584 C CA . ARG A 1 933 ? 13.277 16.681 -0.547 1.00 79.81 933 ARG A CA 1
ATOM 7585 C C . ARG A 1 933 ? 13.275 15.875 0.756 1.00 79.81 933 ARG A C 1
ATOM 7587 O O . ARG A 1 933 ? 12.207 15.690 1.331 1.00 79.81 933 ARG A O 1
ATOM 7594 N N . LEU A 1 934 ? 14.433 15.398 1.217 1.00 81.25 934 LEU A N 1
ATOM 7595 C CA . LEU A 1 934 ? 14.591 14.807 2.546 1.00 81.25 934 LEU A CA 1
ATOM 7596 C C . LEU A 1 934 ? 14.491 15.896 3.621 1.00 81.25 934 LEU A C 1
ATOM 7598 O O . LEU A 1 934 ? 13.671 15.770 4.516 1.00 81.25 934 LEU A O 1
ATOM 7602 N N . MET A 1 935 ? 15.210 17.013 3.470 1.00 82.88 935 MET A N 1
ATOM 7603 C CA . MET A 1 935 ? 15.139 18.147 4.404 1.00 82.88 935 MET A CA 1
ATOM 7604 C C . MET A 1 935 ? 13.744 18.807 4.428 1.00 82.88 935 MET A C 1
ATOM 7606 O O . MET A 1 935 ? 13.279 19.209 5.492 1.00 82.88 935 MET A O 1
ATOM 7610 N N . GLU A 1 936 ? 13.030 18.856 3.299 1.00 82.25 936 GLU A N 1
ATOM 7611 C CA . GLU A 1 936 ? 11.614 19.262 3.218 1.00 82.25 936 GLU A CA 1
ATOM 7612 C C . GLU A 1 936 ? 10.691 18.273 3.955 1.00 82.25 936 GLU A C 1
ATOM 7614 O O . GLU A 1 936 ? 9.755 18.687 4.636 1.00 82.25 936 GLU A O 1
ATOM 7619 N N . ALA A 1 937 ? 10.958 16.965 3.866 1.00 80.75 937 ALA A N 1
ATOM 7620 C CA . ALA A 1 937 ? 10.210 15.950 4.605 1.00 80.75 937 ALA A CA 1
ATOM 7621 C C . ALA A 1 937 ? 10.522 15.965 6.113 1.00 80.75 937 ALA A C 1
ATOM 7623 O O . ALA A 1 937 ? 9.609 15.791 6.915 1.00 80.75 937 ALA A O 1
ATOM 7624 N N . ASP A 1 938 ? 11.772 16.214 6.507 1.00 84.62 938 ASP A N 1
ATOM 7625 C CA . ASP A 1 938 ? 12.192 16.312 7.907 1.00 84.62 938 ASP A CA 1
ATOM 7626 C C . ASP A 1 938 ? 11.653 17.585 8.570 1.00 84.62 938 ASP A C 1
ATOM 7628 O O . ASP A 1 938 ? 11.143 17.526 9.684 1.00 84.62 938 ASP A O 1
ATOM 7632 N N . THR A 1 939 ? 11.670 18.727 7.876 1.00 85.88 939 THR A N 1
ATOM 7633 C CA . THR A 1 939 ? 11.036 19.966 8.366 1.00 85.88 939 THR A CA 1
ATOM 7634 C C . THR A 1 939 ? 9.513 19.844 8.449 1.00 85.88 939 THR A C 1
ATOM 7636 O O . THR A 1 939 ? 8.932 20.252 9.453 1.00 85.88 939 THR A O 1
ATOM 7639 N N . ALA A 1 940 ? 8.859 19.193 7.479 1.00 82.44 940 ALA A N 1
ATOM 7640 C CA . ALA A 1 940 ? 7.438 18.851 7.583 1.00 82.44 940 ALA A CA 1
ATOM 7641 C C . ALA A 1 940 ? 7.151 17.881 8.748 1.00 82.44 940 ALA A C 1
ATOM 7643 O O . ALA A 1 940 ? 6.181 18.069 9.477 1.00 82.44 940 ALA A O 1
ATOM 7644 N N . LYS A 1 941 ? 8.009 16.877 8.973 1.00 84.25 941 LYS A N 1
ATOM 7645 C CA . LYS A 1 941 ? 7.916 15.942 10.106 1.00 84.25 941 LYS A CA 1
ATOM 7646 C C . LYS A 1 941 ? 8.093 16.653 11.450 1.00 84.25 941 LYS A C 1
ATOM 7648 O O . LYS A 1 941 ? 7.375 16.324 12.387 1.00 84.25 941 LYS A O 1
ATOM 7653 N N . ILE A 1 942 ? 9.013 17.614 11.547 1.00 87.81 942 ILE A N 1
ATOM 7654 C CA . ILE A 1 942 ? 9.214 18.443 12.746 1.00 87.81 942 ILE A CA 1
ATOM 7655 C C . ILE A 1 942 ? 7.988 19.331 12.993 1.00 87.81 942 ILE A C 1
ATOM 7657 O O . ILE A 1 942 ? 7.533 19.398 14.129 1.00 87.81 942 ILE A O 1
ATOM 7661 N N . SER A 1 943 ? 7.400 19.934 11.949 1.00 87.12 943 SER A N 1
ATOM 7662 C CA . SER A 1 943 ? 6.124 20.659 12.079 1.00 87.12 943 SER A CA 1
ATOM 7663 C C . SER A 1 943 ? 5.032 19.744 12.627 1.00 87.12 943 SER A C 1
ATOM 7665 O O . SER A 1 943 ? 4.484 20.032 13.680 1.00 87.12 943 SER A O 1
ATOM 7667 N N . ILE A 1 944 ? 4.803 18.586 11.997 1.00 84.62 944 ILE A N 1
ATOM 7668 C CA . ILE A 1 944 ? 3.778 17.621 12.425 1.00 84.62 944 ILE A CA 1
ATOM 7669 C C . ILE A 1 944 ? 4.037 17.113 13.853 1.00 84.62 944 ILE A C 1
ATOM 7671 O O . ILE A 1 944 ? 3.088 16.908 14.601 1.00 84.62 944 ILE A O 1
ATOM 7675 N N . LEU A 1 945 ? 5.296 16.931 14.269 1.00 80.94 945 LEU A N 1
ATOM 7676 C CA . LEU A 1 945 ? 5.634 16.586 15.655 1.00 80.94 945 LEU A CA 1
ATOM 7677 C C . LEU A 1 945 ? 5.303 17.714 16.636 1.00 80.94 945 LEU A C 1
ATOM 7679 O O . LEU A 1 945 ? 4.795 17.428 17.716 1.00 80.94 945 LEU A O 1
ATOM 7683 N N . ASN A 1 946 ? 5.544 18.972 16.268 1.00 84.38 946 ASN A N 1
ATOM 7684 C CA . ASN A 1 946 ? 5.169 20.125 17.085 1.00 84.38 946 ASN A CA 1
ATOM 7685 C C . ASN A 1 946 ? 3.642 20.293 17.148 1.00 84.38 946 ASN A C 1
ATOM 7687 O O . ASN A 1 946 ? 3.113 20.499 18.234 1.00 84.38 946 ASN A O 1
ATOM 7691 N N . ASP A 1 947 ? 2.937 20.122 16.026 1.00 84.00 947 ASP A N 1
ATOM 7692 C CA . ASP A 1 947 ? 1.471 20.178 15.929 1.00 84.00 947 ASP A CA 1
ATOM 7693 C C . ASP A 1 947 ? 0.800 19.035 16.722 1.00 84.00 947 ASP A C 1
ATOM 7695 O O . ASP A 1 947 ? -0.242 19.217 17.352 1.00 84.00 947 ASP A O 1
ATOM 7699 N N . LEU A 1 948 ? 1.412 17.844 16.735 1.00 80.81 948 LEU A N 1
ATOM 7700 C CA . LEU A 1 948 ? 0.994 16.729 17.590 1.00 80.81 948 LEU A CA 1
ATOM 7701 C C . LEU A 1 948 ? 1.330 16.979 19.063 1.00 80.81 948 LEU A C 1
ATOM 7703 O O . LEU A 1 948 ? 0.532 16.610 19.921 1.00 80.81 948 LEU A O 1
ATOM 7707 N N . LYS A 1 949 ? 2.472 17.607 19.375 1.00 84.50 949 LYS A N 1
ATOM 7708 C CA . LYS A 1 949 ? 2.859 17.937 20.754 1.00 84.50 949 LYS A CA 1
ATOM 7709 C C . LYS A 1 949 ? 1.915 18.973 21.357 1.00 84.50 949 LYS A C 1
ATOM 7711 O O . LYS A 1 949 ? 1.386 18.712 22.429 1.00 84.50 949 LYS A O 1
ATOM 7716 N N . THR A 1 950 ? 1.621 20.066 20.653 1.00 84.00 950 THR A N 1
ATOM 7717 C CA . THR A 1 950 ? 0.659 21.080 21.116 1.00 84.00 950 THR A CA 1
ATOM 7718 C C . THR A 1 950 ? -0.756 20.512 21.214 1.00 84.00 950 THR A C 1
ATOM 7720 O O . THR A 1 950 ? -1.414 20.715 22.228 1.00 84.00 950 THR A O 1
ATOM 7723 N N . ARG A 1 951 ? -1.211 19.698 20.246 1.00 83.62 951 ARG A N 1
ATOM 7724 C CA . ARG A 1 951 ? -2.510 19.002 20.355 1.00 83.62 951 ARG A CA 1
ATOM 7725 C C . ARG A 1 951 ? -2.555 18.009 21.525 1.00 83.62 951 ARG A C 1
ATOM 7727 O O . ARG A 1 951 ? -3.620 17.824 22.110 1.00 83.62 951 ARG A O 1
ATOM 7734 N N . ASN A 1 952 ? -1.434 17.378 21.878 1.00 82.38 952 ASN A N 1
ATOM 7735 C CA . ASN A 1 952 ? -1.330 16.498 23.044 1.00 82.38 952 ASN A CA 1
ATOM 7736 C C . ASN A 1 952 ? -1.270 17.285 24.366 1.00 82.38 952 ASN A C 1
ATOM 7738 O O . ASN A 1 952 ? -1.846 16.847 25.354 1.00 82.38 952 ASN A O 1
ATOM 7742 N N . GLU A 1 953 ? -0.635 18.457 24.385 1.00 85.25 953 GLU A N 1
ATOM 7743 C CA . GLU A 1 953 ? -0.649 19.394 25.517 1.00 85.25 953 GLU A CA 1
ATOM 7744 C C . GLU A 1 953 ? -2.067 19.946 25.754 1.00 85.25 953 GLU A C 1
ATOM 7746 O O . GLU A 1 953 ? -2.551 19.904 26.883 1.00 85.25 953 GLU A O 1
ATOM 7751 N N . ASP A 1 954 ? -2.787 20.335 24.695 1.00 84.56 954 ASP A N 1
ATOM 7752 C CA . ASP A 1 954 ? -4.204 20.729 24.745 1.00 84.56 954 ASP A CA 1
ATOM 7753 C C . ASP A 1 954 ? -5.125 19.584 25.201 1.00 84.56 954 ASP A C 1
ATOM 7755 O O . ASP A 1 954 ? -6.057 19.807 25.975 1.00 84.56 954 ASP A O 1
ATOM 7759 N N . LEU A 1 955 ? -4.896 18.352 24.726 1.00 84.12 955 LEU A N 1
ATOM 7760 C CA . LEU A 1 955 ? -5.653 17.173 25.166 1.00 84.12 955 LEU A CA 1
ATOM 7761 C C . LEU A 1 955 ? -5.364 16.836 26.629 1.00 84.12 955 LEU A C 1
ATOM 7763 O O . LEU A 1 955 ? -6.300 16.610 27.387 1.00 84.12 955 LEU A O 1
ATOM 7767 N N . SER A 1 956 ? -4.095 16.849 27.041 1.00 83.06 956 SER A N 1
ATOM 7768 C CA . SER A 1 956 ? -3.684 16.622 28.429 1.00 83.06 956 SER A CA 1
ATOM 7769 C C . SER A 1 956 ? -4.294 17.671 29.362 1.00 83.06 956 SER A C 1
ATOM 7771 O O . SER A 1 956 ? -4.889 17.321 30.380 1.00 83.06 956 SER A O 1
ATOM 7773 N N . LYS A 1 957 ? -4.275 18.949 28.960 1.00 88.88 957 LYS A N 1
ATOM 7774 C CA . LYS A 1 957 ? -4.947 20.036 29.679 1.00 88.88 957 LYS A CA 1
ATOM 7775 C C . LYS A 1 957 ? -6.457 19.807 29.790 1.00 88.88 957 LYS A C 1
ATOM 7777 O O . LYS A 1 957 ? -6.989 19.887 30.892 1.00 88.88 957 LYS A O 1
ATOM 7782 N N . LYS A 1 958 ? -7.143 19.450 28.698 1.00 85.25 958 LYS A N 1
ATOM 7783 C CA . LYS A 1 958 ? -8.580 19.112 28.729 1.00 85.25 958 LYS A CA 1
ATOM 7784 C C . LYS A 1 958 ? -8.880 17.898 29.603 1.00 85.25 958 LYS A C 1
ATOM 7786 O O . LYS A 1 958 ? -9.907 17.880 30.276 1.00 85.25 958 LYS A O 1
ATOM 7791 N N . TYR A 1 959 ? -8.007 16.891 29.625 1.00 84.94 959 TYR A N 1
ATOM 7792 C CA . TYR A 1 959 ? -8.155 15.755 30.530 1.00 84.94 959 TYR A CA 1
ATOM 7793 C C . TYR A 1 959 ? -7.935 16.165 31.988 1.00 84.94 959 TYR A C 1
ATOM 7795 O O . TYR A 1 959 ? -8.720 15.739 32.822 1.00 84.94 959 TYR A O 1
ATOM 7803 N N . ALA A 1 960 ? -6.980 17.044 32.302 1.00 84.44 960 ALA A N 1
ATOM 7804 C CA . ALA A 1 960 ? -6.817 17.598 33.649 1.00 84.44 960 ALA A CA 1
ATOM 7805 C C . ALA A 1 960 ? -8.031 18.446 34.087 1.00 84.44 960 ALA A C 1
ATOM 7807 O O . ALA A 1 960 ? -8.535 18.275 35.195 1.00 84.44 960 ALA A O 1
ATOM 7808 N N . GLU A 1 961 ? -8.565 19.299 33.206 1.00 87.00 961 GLU A N 1
ATOM 7809 C CA . GLU A 1 961 ? -9.813 20.057 33.424 1.00 87.00 961 GLU A CA 1
ATOM 7810 C C . GLU A 1 961 ? -11.028 19.125 33.616 1.00 87.00 961 GLU A C 1
ATOM 7812 O O . GLU A 1 961 ? -11.896 19.384 34.446 1.00 87.00 961 GLU A O 1
ATOM 7817 N N . THR A 1 962 ? -11.078 17.998 32.898 1.00 84.56 962 THR A N 1
ATOM 7818 C CA . THR A 1 962 ? -12.140 16.988 33.057 1.00 84.56 962 THR A CA 1
ATOM 7819 C C . THR A 1 962 ? -11.970 16.173 34.342 1.00 84.56 962 THR A C 1
ATOM 7821 O O . THR A 1 962 ? -12.959 15.893 35.009 1.00 84.56 962 THR A O 1
ATOM 7824 N N . ILE A 1 963 ? -10.738 15.807 34.714 1.00 84.25 963 ILE A N 1
ATOM 7825 C CA . ILE A 1 963 ? -10.420 15.081 35.952 1.00 84.25 963 ILE A CA 1
ATOM 7826 C C . ILE A 1 963 ? -10.778 15.943 37.156 1.00 84.25 963 ILE A C 1
ATOM 7828 O O . ILE A 1 963 ? -11.583 15.507 37.963 1.00 84.25 963 ILE A O 1
ATOM 7832 N N . THR A 1 964 ? -10.298 17.186 37.220 1.00 86.12 964 THR A N 1
ATOM 7833 C CA . THR A 1 964 ? -10.626 18.111 38.319 1.00 86.12 964 THR A CA 1
ATOM 7834 C C . THR A 1 964 ? -12.125 18.395 38.434 1.00 86.12 964 THR A C 1
ATOM 7836 O O . THR A 1 964 ? -12.643 18.451 39.547 1.00 86.12 964 THR A O 1
ATOM 7839 N N . LYS A 1 965 ? -12.859 18.479 37.311 1.00 87.50 965 LYS A N 1
ATOM 7840 C CA . LYS A 1 965 ? -14.330 18.563 37.324 1.00 87.50 965 LYS A CA 1
ATOM 7841 C C . LYS A 1 965 ? -14.989 17.286 37.860 1.00 87.50 965 LYS A C 1
ATOM 7843 O O . LYS A 1 965 ? -15.899 17.376 38.682 1.00 87.50 965 LYS A O 1
ATOM 7848 N N . MET A 1 966 ? -14.530 16.108 37.430 1.00 83.44 966 MET A N 1
ATOM 7849 C CA . MET A 1 966 ? -15.017 14.832 37.966 1.00 83.44 966 MET A CA 1
ATOM 7850 C C . MET A 1 966 ? -14.673 14.682 39.451 1.00 83.44 966 MET A C 1
ATOM 7852 O O . MET A 1 966 ? -15.501 14.188 40.197 1.00 83.44 966 MET A O 1
ATOM 7856 N N . GLU A 1 967 ? -13.503 15.130 39.906 1.00 85.31 967 GLU A N 1
ATOM 7857 C CA . GLU A 1 967 ? -13.084 15.102 41.313 1.00 85.31 967 GLU A CA 1
ATOM 7858 C C . GLU A 1 967 ? -13.953 16.008 42.190 1.00 85.31 967 GLU A C 1
ATOM 7860 O O . GLU A 1 967 ? -14.322 15.595 43.290 1.00 85.31 967 GLU A O 1
ATOM 7865 N N . THR A 1 968 ? -14.349 17.193 41.705 1.00 87.56 968 THR A N 1
ATOM 7866 C CA . THR A 1 968 ? -15.326 18.036 42.409 1.00 87.56 968 THR A CA 1
ATOM 7867 C C . THR A 1 968 ? -16.723 17.418 42.422 1.00 87.56 968 THR A C 1
ATOM 7869 O O . THR A 1 968 ? -17.341 17.376 43.480 1.00 87.56 968 THR A O 1
ATOM 7872 N N . GLU A 1 969 ? -17.193 16.827 41.319 1.00 85.81 969 GLU A N 1
ATOM 7873 C CA . GLU A 1 969 ? -18.473 16.093 41.292 1.00 85.81 969 GLU A CA 1
ATOM 7874 C C . GLU A 1 969 ? -18.450 14.859 42.221 1.00 85.81 969 GLU A C 1
ATOM 7876 O O . GLU A 1 969 ? -19.442 14.544 42.882 1.00 85.81 969 GLU A O 1
ATOM 7881 N N . LEU A 1 970 ? -17.303 14.183 42.346 1.00 81.44 970 LEU A N 1
ATOM 7882 C CA . LEU A 1 970 ? -17.094 13.065 43.274 1.00 81.44 970 LEU A CA 1
ATOM 7883 C C . LEU A 1 970 ? -16.997 13.540 44.739 1.00 81.44 970 LEU A C 1
ATOM 7885 O O . LEU A 1 970 ? -17.376 12.807 45.651 1.00 81.44 970 LEU A O 1
ATOM 7889 N N . ALA A 1 971 ? -16.519 14.761 44.992 1.00 85.69 971 ALA A N 1
ATOM 7890 C CA . ALA A 1 971 ? -16.547 15.377 46.318 1.00 85.69 971 ALA A CA 1
ATOM 7891 C C . ALA A 1 971 ? -17.978 15.778 46.723 1.00 85.69 971 ALA A C 1
ATOM 7893 O O . ALA A 1 971 ? -18.434 15.381 47.794 1.00 85.69 971 ALA A O 1
ATOM 7894 N N . GLU A 1 972 ? -18.712 16.468 45.846 1.00 87.31 972 GLU A N 1
ATOM 7895 C CA . GLU A 1 972 ? -20.110 16.870 46.064 1.00 87.31 972 GLU A CA 1
ATOM 7896 C C . GLU A 1 972 ? -21.030 15.656 46.273 1.00 87.31 972 GLU A C 1
ATOM 7898 O O . GLU A 1 972 ? -21.848 15.636 47.194 1.00 87.31 972 GLU A O 1
ATOM 7903 N N . THR A 1 973 ? -20.868 14.594 45.476 1.00 84.25 973 THR A N 1
ATOM 7904 C CA . THR A 1 973 ? -21.644 13.353 45.654 1.00 84.25 973 THR A CA 1
ATOM 7905 C C . THR A 1 973 ? -21.260 12.587 46.921 1.00 84.25 973 THR A C 1
ATOM 7907 O O . THR A 1 973 ? -22.143 12.012 47.556 1.00 84.25 973 THR A O 1
ATOM 7910 N N . ARG A 1 974 ? -19.991 12.619 47.360 1.00 86.44 974 ARG A N 1
ATOM 7911 C CA . ARG A 1 974 ? -19.583 12.078 48.672 1.00 86.44 974 ARG A CA 1
ATOM 7912 C C . ARG A 1 974 ? -20.178 12.870 49.834 1.00 86.44 974 ARG A C 1
ATOM 7914 O O . ARG A 1 974 ? -20.634 12.255 50.793 1.00 86.44 974 ARG A O 1
ATOM 7921 N N . GLU A 1 975 ? -20.209 14.198 49.754 1.00 89.00 975 GLU A N 1
ATOM 7922 C CA . GLU A 1 975 ? -20.842 15.048 50.770 1.00 89.00 975 GLU A CA 1
ATOM 7923 C C . GLU A 1 975 ? -22.362 14.823 50.813 1.00 89.00 975 GLU A C 1
ATOM 7925 O O . GLU A 1 975 ? -22.935 14.630 51.886 1.00 89.00 975 GLU A O 1
ATOM 7930 N N . SER A 1 976 ? -23.017 14.749 49.652 1.00 84.81 976 SER A N 1
ATOM 7931 C CA . SER A 1 976 ? -24.438 14.403 49.541 1.00 84.81 976 SER A CA 1
ATOM 7932 C C . SER A 1 976 ? -24.742 13.017 50.130 1.00 84.81 976 SER A C 1
ATOM 7934 O O . SER A 1 976 ? -25.689 12.875 50.904 1.00 84.81 976 SER A O 1
ATOM 7936 N N . LEU A 1 977 ? -23.904 12.013 49.850 1.00 83.56 977 LEU A N 1
ATOM 7937 C CA . LEU A 1 977 ? -24.044 10.660 50.392 1.00 83.56 977 LEU A CA 1
ATOM 7938 C C . LEU A 1 977 ? -23.802 10.607 51.908 1.00 83.56 977 LEU A C 1
ATOM 7940 O O . LEU A 1 977 ? -24.546 9.921 52.605 1.00 83.56 977 LEU A O 1
ATOM 7944 N N . ALA A 1 978 ? -22.829 11.352 52.438 1.00 85.56 978 ALA A N 1
ATOM 7945 C CA . ALA A 1 978 ? -22.598 11.459 53.881 1.00 85.56 978 ALA A CA 1
ATOM 7946 C C . ALA A 1 978 ? -23.777 12.140 54.602 1.00 85.56 978 ALA A C 1
ATOM 7948 O O . ALA A 1 978 ? -24.213 11.680 55.659 1.00 85.56 978 ALA A O 1
ATOM 7949 N N . ASN A 1 979 ? -24.351 13.190 54.004 1.00 87.00 979 ASN A N 1
ATOM 7950 C CA . ASN A 1 979 ? -25.561 13.835 54.513 1.00 87.00 979 ASN A CA 1
ATOM 7951 C C . ASN A 1 979 ? -26.773 12.885 54.470 1.00 87.00 979 ASN A C 1
ATOM 7953 O O . ASN A 1 979 ? -27.481 12.762 55.467 1.00 87.00 979 ASN A O 1
ATOM 7957 N N . ALA A 1 980 ? -26.968 12.137 53.380 1.00 83.69 980 ALA A N 1
ATOM 7958 C CA . ALA A 1 980 ? -28.035 11.139 53.272 1.00 83.69 980 ALA A CA 1
ATOM 7959 C C . ALA A 1 980 ? -27.863 9.969 54.262 1.00 83.69 980 ALA A C 1
ATOM 7961 O O . ALA A 1 980 ? -28.841 9.505 54.845 1.00 83.69 980 ALA A O 1
ATOM 7962 N N . GLN A 1 981 ? -26.630 9.509 54.509 1.00 81.81 981 GLN A N 1
ATOM 7963 C CA . GLN A 1 981 ? -26.334 8.518 55.551 1.00 81.81 981 GLN A CA 1
ATOM 7964 C C . GLN A 1 981 ? -26.691 9.046 56.944 1.00 81.81 981 GLN A C 1
ATOM 7966 O O . GLN A 1 981 ? -27.330 8.336 57.719 1.00 81.81 981 GLN A O 1
ATOM 7971 N N . LYS A 1 982 ? -26.358 10.306 57.239 1.00 87.00 982 LYS A N 1
ATOM 7972 C CA . LYS A 1 982 ? -26.731 10.957 58.497 1.00 87.00 982 LYS A CA 1
ATOM 7973 C C . LYS A 1 982 ? -28.252 11.095 58.651 1.00 87.00 982 LYS A C 1
ATOM 7975 O O . LYS A 1 982 ? -28.776 10.794 59.720 1.00 87.00 982 LYS A O 1
ATOM 7980 N N . GLU A 1 983 ? -28.977 11.480 57.599 1.00 85.81 983 GLU A N 1
ATOM 7981 C CA . GLU A 1 983 ? -30.448 11.487 57.619 1.00 85.81 983 GLU A CA 1
ATOM 7982 C C . GLU A 1 983 ? -31.017 10.083 57.877 1.00 85.81 983 GLU A C 1
ATOM 7984 O O . GLU A 1 983 ? -31.939 9.934 58.678 1.00 85.81 983 GLU A O 1
ATOM 7989 N N . ILE A 1 984 ? -30.446 9.038 57.266 1.00 82.62 984 ILE A N 1
ATOM 7990 C CA . ILE A 1 984 ? -30.829 7.641 57.524 1.00 82.62 984 ILE A CA 1
ATOM 7991 C C . ILE A 1 984 ? -30.590 7.265 58.995 1.00 82.62 984 ILE A C 1
ATOM 7993 O O . ILE A 1 984 ? -31.471 6.651 59.596 1.00 82.62 984 ILE A O 1
ATOM 7997 N N . GLU A 1 985 ? -29.468 7.656 59.606 1.00 84.38 985 GLU A N 1
ATOM 7998 C CA . GLU A 1 985 ? -29.223 7.434 61.039 1.00 84.38 985 GLU A CA 1
ATOM 7999 C C . GLU A 1 985 ? -30.223 8.191 61.929 1.00 84.38 985 GLU A C 1
ATOM 8001 O O . GLU A 1 985 ? -30.763 7.608 62.874 1.00 84.38 985 GLU A O 1
ATOM 8006 N N . GLU A 1 986 ? -30.537 9.452 61.616 1.00 86.12 986 GLU A N 1
ATOM 8007 C CA . GLU A 1 986 ? -31.551 10.239 62.331 1.00 86.12 986 GLU A CA 1
ATOM 8008 C C . GLU A 1 986 ? -32.956 9.605 62.197 1.00 86.12 986 GLU A C 1
ATOM 8010 O O . GLU A 1 986 ? -33.698 9.508 63.183 1.00 86.12 986 GLU A O 1
ATOM 8015 N N . PHE A 1 987 ? -33.319 9.083 61.019 1.00 87.19 987 PHE A N 1
ATOM 8016 C CA . PHE A 1 987 ? -34.562 8.330 60.817 1.00 87.19 987 PHE A CA 1
ATOM 8017 C C . PHE A 1 987 ? -34.562 6.967 61.526 1.00 87.19 987 PHE A C 1
ATOM 8019 O O . PHE A 1 987 ? -35.598 6.577 62.069 1.00 87.19 987 PHE A O 1
ATOM 8026 N N . GLU A 1 988 ? -33.438 6.249 61.571 1.00 84.38 988 GLU A N 1
ATOM 8027 C CA . GLU A 1 988 ? -33.304 4.957 62.257 1.00 84.38 988 GLU A CA 1
ATOM 8028 C C . GLU A 1 988 ? -33.411 5.126 63.784 1.00 84.38 988 GLU A C 1
ATOM 8030 O O . GLU A 1 988 ? -34.129 4.368 64.440 1.00 84.38 988 GLU A O 1
ATOM 8035 N N . GLN A 1 989 ? -32.814 6.182 64.352 1.00 84.94 989 GLN A N 1
ATOM 8036 C CA . GLN A 1 989 ? -33.014 6.569 65.755 1.00 84.94 989 GLN A CA 1
ATOM 8037 C C . GLN A 1 989 ? -34.488 6.899 66.037 1.00 84.94 989 GLN A C 1
ATOM 8039 O O . GLN A 1 989 ? -35.099 6.318 66.936 1.00 84.94 989 GLN A O 1
ATOM 8044 N N . LYS A 1 990 ? -35.111 7.754 65.218 1.00 87.12 990 LYS A N 1
ATOM 8045 C CA . LYS A 1 990 ? -36.524 8.155 65.358 1.00 87.12 990 LYS A CA 1
ATOM 8046 C C . LYS A 1 990 ? -37.495 6.973 65.221 1.00 87.12 990 LYS A C 1
ATOM 8048 O O . LYS A 1 990 ? -38.509 6.899 65.914 1.00 87.12 990 LYS A O 1
ATOM 8053 N N . LYS A 1 991 ? -37.168 6.005 64.364 1.00 87.12 991 LYS A N 1
ATOM 8054 C CA . LYS A 1 991 ? -37.852 4.711 64.208 1.00 87.12 991 LYS A CA 1
ATOM 8055 C C . LYS A 1 991 ? -37.730 3.859 65.476 1.00 87.12 991 LYS A C 1
ATOM 8057 O O . LYS A 1 991 ? -38.743 3.324 65.929 1.00 87.12 991 LYS A O 1
ATOM 8062 N N . GLN A 1 992 ? -36.552 3.782 66.099 1.00 83.06 992 GLN A N 1
ATOM 8063 C CA . GLN A 1 992 ? -36.371 3.107 67.392 1.00 83.06 992 GLN A CA 1
ATOM 8064 C C . GLN A 1 992 ? -37.153 3.801 68.522 1.00 83.06 992 GLN A C 1
ATOM 8066 O O . GLN A 1 992 ? -37.847 3.123 69.283 1.00 83.06 992 GLN A O 1
ATOM 8071 N N . GLU A 1 993 ? -37.136 5.136 68.596 1.00 85.12 993 GLU A N 1
ATOM 8072 C CA . GLU A 1 993 ? -37.952 5.901 69.551 1.00 85.12 993 GLU A CA 1
ATOM 8073 C C . GLU A 1 993 ? -39.451 5.620 69.385 1.00 85.12 993 GLU A C 1
ATOM 8075 O O . GLU A 1 993 ? -40.145 5.346 70.369 1.00 85.12 993 GLU A O 1
ATOM 8080 N N . LEU A 1 994 ? -39.956 5.628 68.146 1.00 84.25 994 LEU A N 1
ATOM 8081 C CA . LEU A 1 994 ? -41.357 5.329 67.840 1.00 84.25 994 LEU A CA 1
ATOM 8082 C C . LEU A 1 994 ? -41.730 3.879 68.176 1.00 84.25 994 LEU A C 1
ATOM 8084 O O . LEU A 1 994 ? -42.822 3.643 68.697 1.00 84.25 994 LEU A O 1
ATOM 8088 N N . VAL A 1 995 ? -40.837 2.908 67.958 1.00 84.00 995 VAL A N 1
ATOM 8089 C CA . VAL A 1 995 ? -41.038 1.511 68.386 1.00 84.00 995 VAL A CA 1
ATOM 8090 C C . VAL A 1 995 ? -41.105 1.409 69.914 1.00 84.00 995 VAL A C 1
ATOM 8092 O O . VAL A 1 995 ? -42.019 0.770 70.441 1.00 84.00 995 VAL A O 1
ATOM 8095 N N . LEU A 1 996 ? -40.215 2.089 70.643 1.00 82.94 996 LEU A N 1
ATOM 8096 C CA . LEU A 1 996 ? -40.233 2.140 72.110 1.00 82.94 996 LEU A CA 1
ATOM 8097 C C . LEU A 1 996 ? -41.479 2.860 72.654 1.00 82.94 996 LEU A C 1
ATOM 8099 O O . LEU A 1 996 ? -42.050 2.430 73.660 1.00 82.94 996 LEU A O 1
ATOM 8103 N N . ALA A 1 997 ? -41.941 3.924 71.995 1.00 82.00 997 ALA A N 1
ATOM 8104 C CA . ALA A 1 997 ? -43.181 4.618 72.334 1.00 82.00 997 ALA A CA 1
ATOM 8105 C C . ALA A 1 997 ? -44.414 3.729 72.092 1.00 82.00 997 ALA A C 1
ATOM 8107 O O . ALA A 1 997 ? -45.277 3.625 72.961 1.00 82.00 997 ALA A O 1
ATOM 8108 N N . ASN A 1 998 ? -44.469 3.019 70.962 1.00 78.31 998 ASN A N 1
ATOM 8109 C CA . ASN A 1 998 ? -45.545 2.083 70.625 1.00 78.31 998 ASN A CA 1
ATOM 8110 C C . ASN A 1 998 ? -45.576 0.886 71.600 1.00 78.31 998 ASN A C 1
ATOM 8112 O O . ASN A 1 998 ? -46.642 0.497 72.076 1.00 78.31 998 ASN A O 1
ATOM 8116 N N . ALA A 1 999 ? -44.411 0.370 72.009 1.00 81.12 999 ALA A N 1
ATOM 8117 C CA . ALA A 1 999 ? -44.304 -0.644 73.061 1.00 81.12 999 ALA A CA 1
ATOM 8118 C C . ALA A 1 999 ? -44.825 -0.138 74.423 1.00 81.12 999 ALA A C 1
ATOM 8120 O O . ALA A 1 999 ? -45.603 -0.835 75.080 1.00 81.12 999 ALA A O 1
ATOM 8121 N N . LYS A 1 1000 ? -44.469 1.093 74.828 1.00 84.94 1000 LYS A N 1
ATOM 8122 C CA . LYS A 1 1000 ? -45.005 1.743 76.041 1.00 84.94 1000 LYS A CA 1
ATOM 8123 C C . LYS A 1 1000 ? -46.523 1.941 75.963 1.00 84.94 1000 LYS A C 1
ATOM 8125 O O . LYS A 1 1000 ? -47.214 1.678 76.946 1.00 84.94 1000 LYS A O 1
ATOM 8130 N N . LEU A 1 1001 ? -47.055 2.346 74.807 1.00 81.62 1001 LEU A N 1
ATOM 8131 C CA . LEU A 1 1001 ? -48.496 2.502 74.585 1.00 81.62 1001 LEU A CA 1
ATOM 8132 C C . LEU A 1 1001 ? -49.237 1.162 74.684 1.00 81.62 1001 LEU A C 1
ATOM 8134 O O . LEU A 1 1001 ? -50.205 1.085 75.432 1.00 81.62 1001 LEU A O 1
ATOM 8138 N N . LYS A 1 1002 ? -48.746 0.088 74.053 1.00 82.06 1002 LYS A N 1
ATOM 8139 C CA . LYS A 1 1002 ? -49.332 -1.264 74.169 1.00 82.06 1002 LYS A CA 1
ATOM 8140 C C . LYS A 1 1002 ? -49.271 -1.830 75.592 1.00 82.06 1002 LYS A C 1
ATOM 8142 O O . LYS A 1 1002 ? -50.154 -2.578 76.005 1.00 82.06 1002 LYS A O 1
ATOM 8147 N N . LEU A 1 1003 ? -48.249 -1.476 76.373 1.00 79.50 1003 LEU A N 1
ATOM 8148 C CA . LEU A 1 1003 ? -48.165 -1.854 77.788 1.00 79.50 1003 LEU A CA 1
ATOM 8149 C C . LEU A 1 1003 ? -49.152 -1.041 78.647 1.00 79.50 1003 LEU A C 1
ATOM 8151 O O . LEU A 1 1003 ? -49.800 -1.600 79.534 1.00 79.50 1003 LEU A O 1
ATOM 8155 N N . SER A 1 1004 ? -49.342 0.244 78.334 1.00 81.94 1004 SER A N 1
ATOM 8156 C CA . SER A 1 1004 ? -50.394 1.082 78.925 1.00 81.94 1004 SER A CA 1
ATOM 8157 C C . SER A 1 1004 ? -51.793 0.543 78.597 1.00 81.94 1004 SER A C 1
ATOM 8159 O O . SER A 1 1004 ? -52.592 0.345 79.503 1.00 81.94 1004 SER A O 1
ATOM 8161 N N . GLU A 1 1005 ? -52.056 0.193 77.336 1.00 82.31 1005 GLU A N 1
ATOM 8162 C CA . GLU A 1 1005 ? -53.303 -0.410 76.841 1.00 82.31 1005 GLU A CA 1
ATOM 8163 C C . GLU A 1 1005 ? -53.621 -1.745 77.532 1.00 82.31 1005 GLU A C 1
ATOM 8165 O O . GLU A 1 1005 ? -54.742 -1.963 77.992 1.00 82.31 1005 GLU A O 1
ATOM 8170 N N . ARG A 1 1006 ? -52.625 -2.625 77.708 1.00 80.75 1006 ARG A N 1
ATOM 8171 C CA . ARG A 1 1006 ? -52.768 -3.845 78.526 1.00 80.75 1006 ARG A CA 1
ATOM 8172 C C . ARG A 1 1006 ? -53.067 -3.527 79.994 1.00 80.75 1006 ARG A C 1
ATOM 8174 O O . ARG A 1 1006 ? -53.827 -4.239 80.638 1.00 80.75 1006 ARG A O 1
ATOM 8181 N N . THR A 1 1007 ? -52.515 -2.438 80.524 1.00 83.88 1007 THR A N 1
ATOM 8182 C CA . THR A 1 1007 ? -52.757 -2.004 81.908 1.00 83.88 1007 THR A CA 1
ATOM 8183 C C . THR A 1 1007 ? -54.151 -1.390 82.083 1.00 83.88 1007 THR A C 1
ATOM 8185 O O . THR A 1 1007 ? -54.788 -1.612 83.112 1.00 83.88 1007 THR A O 1
ATOM 8188 N N . THR A 1 1008 ? -54.661 -0.635 81.106 1.00 79.62 1008 THR A N 1
ATOM 8189 C CA . THR A 1 1008 ? -56.013 -0.055 81.152 1.00 79.62 1008 THR A CA 1
ATOM 8190 C C . THR A 1 1008 ? -57.087 -1.098 80.872 1.00 79.62 1008 THR A C 1
ATOM 8192 O O . THR A 1 1008 ? -58.103 -1.081 81.558 1.00 79.62 1008 THR A O 1
ATOM 8195 N N . THR A 1 1009 ? -56.857 -2.049 79.963 1.00 80.88 1009 THR A N 1
ATOM 8196 C CA . THR A 1 1009 ? -57.773 -3.184 79.735 1.00 80.88 1009 THR A CA 1
ATOM 8197 C C . THR A 1 1009 ? -57.842 -4.113 80.950 1.00 80.88 1009 THR A C 1
ATOM 8199 O O . THR A 1 1009 ? -58.940 -4.447 81.383 1.00 80.88 1009 THR A O 1
ATOM 8202 N N . LEU A 1 1010 ? -56.719 -4.433 81.608 1.00 79.75 1010 LEU A N 1
ATOM 8203 C CA . LEU A 1 1010 ? -56.742 -5.166 82.885 1.00 79.75 1010 LEU A CA 1
ATOM 8204 C C . LEU A 1 1010 ? -57.502 -4.409 83.990 1.00 79.75 1010 LEU A C 1
ATOM 8206 O O . LEU A 1 1010 ? -58.274 -5.018 84.728 1.00 79.75 1010 LEU A O 1
ATOM 8210 N N . LYS A 1 1011 ? -57.339 -3.081 84.087 1.00 83.06 1011 LYS A N 1
ATOM 8211 C CA . LYS A 1 1011 ? -58.112 -2.246 85.027 1.00 83.06 1011 LYS A CA 1
ATOM 8212 C C . LYS A 1 1011 ? -59.601 -2.180 84.674 1.00 83.06 1011 LYS A C 1
ATOM 8214 O O . LYS A 1 1011 ? -60.422 -2.186 85.585 1.00 83.06 1011 LYS A O 1
ATOM 8219 N N . LEU A 1 1012 ? -59.949 -2.140 83.388 1.00 77.06 1012 LEU A N 1
ATOM 8220 C CA . LEU A 1 1012 ? -61.332 -2.160 82.908 1.00 77.06 1012 LEU A CA 1
ATOM 8221 C C . LEU A 1 1012 ? -62.006 -3.490 83.255 1.00 77.06 1012 LEU A C 1
ATOM 8223 O O . LEU A 1 1012 ? -63.093 -3.476 83.822 1.00 77.06 1012 LEU A O 1
ATOM 8227 N N . ASN A 1 1013 ? -61.336 -4.616 83.005 1.00 78.88 1013 ASN A N 1
ATOM 8228 C CA . ASN A 1 1013 ? -61.837 -5.944 83.351 1.00 78.88 1013 ASN A CA 1
ATOM 8229 C C . ASN A 1 1013 ? -62.011 -6.086 84.873 1.00 78.88 1013 ASN A C 1
ATOM 8231 O O . ASN A 1 1013 ? -63.067 -6.509 85.330 1.00 78.88 1013 ASN A O 1
ATOM 8235 N N . ALA A 1 1014 ? -61.032 -5.644 85.673 1.00 77.94 1014 ALA A N 1
ATOM 8236 C CA . ALA A 1 1014 ? -61.144 -5.645 87.134 1.00 77.94 1014 ALA A CA 1
ATOM 8237 C C . ALA A 1 1014 ? -62.290 -4.745 87.646 1.00 77.94 1014 ALA A C 1
ATOM 8239 O O . ALA A 1 1014 ? -62.976 -5.105 88.602 1.00 77.94 1014 ALA A O 1
ATOM 8240 N N . ALA A 1 1015 ? -62.537 -3.600 87.000 1.00 74.75 1015 ALA A N 1
ATOM 8241 C CA . ALA A 1 1015 ? -63.672 -2.731 87.308 1.00 74.75 1015 ALA A CA 1
ATOM 8242 C C . ALA A 1 1015 ? -65.017 -3.351 86.882 1.00 74.75 1015 ALA A C 1
ATOM 8244 O O . ALA A 1 1015 ? -65.993 -3.239 87.617 1.00 74.75 1015 ALA A O 1
ATOM 8245 N N . GLN A 1 1016 ? -65.071 -4.051 85.745 1.00 77.56 1016 GLN A N 1
ATOM 8246 C CA . GLN A 1 1016 ? -66.248 -4.806 85.306 1.00 77.56 1016 GLN A CA 1
ATOM 8247 C C . GLN A 1 1016 ? -66.546 -5.985 86.240 1.00 77.56 1016 GLN A C 1
ATOM 8249 O O . GLN A 1 1016 ? -67.699 -6.182 86.605 1.00 77.56 1016 GLN A O 1
ATOM 8254 N N . GLU A 1 1017 ? -65.534 -6.724 86.700 1.00 80.50 1017 GLU A N 1
ATOM 8255 C CA . GLU A 1 1017 ? -65.705 -7.761 87.722 1.00 80.50 1017 GLU A CA 1
ATOM 8256 C C . GLU A 1 1017 ? -66.170 -7.194 89.067 1.00 80.50 1017 GLU A C 1
ATOM 8258 O O . GLU A 1 1017 ? -66.975 -7.828 89.749 1.00 80.50 1017 GLU A O 1
ATOM 8263 N N . ALA A 1 1018 ? -65.653 -6.031 89.476 1.00 75.06 1018 ALA A N 1
ATOM 8264 C CA . ALA A 1 1018 ? -66.083 -5.359 90.699 1.00 75.06 1018 ALA A CA 1
ATOM 8265 C C . ALA A 1 1018 ? -67.544 -4.901 90.586 1.00 75.06 1018 ALA A C 1
ATOM 8267 O O . ALA A 1 1018 ? -68.338 -5.186 91.477 1.00 75.06 1018 ALA A O 1
ATOM 8268 N N . LEU A 1 1019 ? -67.922 -4.293 89.459 1.00 75.94 1019 LEU A N 1
ATOM 8269 C CA . LEU A 1 1019 ? -69.291 -3.865 89.167 1.00 75.94 1019 LEU A CA 1
ATOM 8270 C C . LEU A 1 1019 ? -70.247 -5.057 89.012 1.00 75.94 1019 LEU A C 1
ATOM 8272 O O . LEU A 1 1019 ? -71.392 -4.977 89.442 1.00 75.94 1019 LEU A O 1
ATOM 8276 N N . GLN A 1 1020 ? -69.795 -6.189 88.467 1.00 78.06 1020 GLN A N 1
ATOM 8277 C CA . GLN A 1 1020 ? -70.596 -7.414 88.392 1.00 78.06 1020 GLN A CA 1
ATOM 8278 C C . GLN A 1 1020 ? -70.770 -8.066 89.773 1.00 78.06 1020 GLN A C 1
ATOM 8280 O O . GLN A 1 1020 ? -71.856 -8.553 90.078 1.00 78.06 1020 GLN A O 1
ATOM 8285 N N . ARG A 1 1021 ? -69.744 -8.030 90.636 1.00 77.44 1021 ARG A N 1
ATOM 8286 C CA . ARG A 1 1021 ? -69.850 -8.424 92.054 1.00 77.44 1021 ARG A CA 1
ATOM 8287 C C . ARG A 1 1021 ? -70.764 -7.485 92.846 1.00 77.44 1021 ARG A C 1
ATOM 8289 O O . ARG A 1 1021 ? -71.512 -7.944 93.702 1.00 77.44 1021 ARG A O 1
ATOM 8296 N N . GLU A 1 1022 ? -70.735 -6.188 92.555 1.00 71.88 1022 GLU A N 1
ATOM 8297 C CA . GLU A 1 1022 ? -71.640 -5.213 93.163 1.00 71.88 1022 GLU A CA 1
ATOM 8298 C C . GLU A 1 1022 ? -73.081 -5.405 92.676 1.00 71.88 1022 GLU A C 1
ATOM 8300 O O . GLU A 1 1022 ? -73.992 -5.374 93.496 1.00 71.88 1022 GLU A O 1
ATOM 8305 N N . ARG A 1 1023 ? -73.296 -5.716 91.389 1.00 72.81 1023 ARG A N 1
ATOM 8306 C CA . ARG A 1 1023 ? -74.608 -6.109 90.851 1.00 72.81 1023 ARG A CA 1
ATOM 8307 C C . ARG A 1 1023 ? -75.159 -7.350 91.534 1.00 72.81 1023 ARG A C 1
ATOM 8309 O O . ARG A 1 1023 ? -76.259 -7.268 92.060 1.00 72.81 1023 ARG A O 1
ATOM 8316 N N . THR A 1 1024 ? -74.411 -8.450 91.626 1.00 77.75 1024 THR A N 1
ATOM 8317 C CA . THR A 1 1024 ? -74.921 -9.661 92.296 1.00 77.75 1024 THR A CA 1
ATOM 8318 C C . THR A 1 1024 ? -75.136 -9.450 93.798 1.00 77.75 1024 THR A C 1
ATOM 8320 O O . THR A 1 1024 ? -76.091 -9.981 94.364 1.00 77.75 1024 THR A O 1
ATOM 8323 N N . ALA A 1 1025 ? -74.327 -8.611 94.457 1.00 73.62 1025 ALA A N 1
ATOM 8324 C CA . ALA A 1 1025 ? -74.575 -8.188 95.836 1.00 73.62 1025 ALA A CA 1
ATOM 8325 C C . ALA A 1 1025 ? -75.816 -7.281 95.972 1.00 73.62 1025 ALA A C 1
ATOM 8327 O O . ALA A 1 1025 ? -76.545 -7.386 96.960 1.00 73.62 1025 ALA A O 1
ATOM 8328 N N . TYR A 1 1026 ? -76.081 -6.408 94.997 1.00 77.56 1026 TYR A N 1
ATOM 8329 C CA . TYR A 1 1026 ? -77.269 -5.555 94.952 1.00 77.56 1026 TYR A CA 1
ATOM 8330 C C . TYR A 1 1026 ? -78.529 -6.363 94.627 1.00 77.56 1026 TYR A C 1
ATOM 8332 O O . TYR A 1 1026 ? -79.550 -6.157 95.265 1.00 77.56 1026 TYR A O 1
ATOM 8340 N N . GLU A 1 1027 ? -78.460 -7.330 93.715 1.00 74.88 1027 GLU A N 1
ATOM 8341 C CA . GLU A 1 1027 ? -79.523 -8.290 93.401 1.00 74.88 1027 GLU A CA 1
ATOM 8342 C C . GLU A 1 1027 ? -79.846 -9.165 94.618 1.00 74.88 1027 GLU A C 1
ATOM 8344 O O . GLU A 1 1027 ? -81.014 -9.312 94.970 1.00 74.88 1027 GLU A O 1
ATOM 8349 N N . ALA A 1 1028 ? -78.835 -9.659 95.343 1.00 72.44 1028 ALA A N 1
ATOM 8350 C CA . ALA A 1 1028 ? -79.035 -10.387 96.597 1.00 72.44 1028 ALA A CA 1
ATOM 8351 C C . ALA A 1 1028 ? -79.675 -9.507 97.690 1.00 72.44 1028 ALA A C 1
ATOM 8353 O O . ALA A 1 1028 ? -80.601 -9.946 98.377 1.00 72.44 1028 ALA A O 1
ATOM 8354 N N . ARG A 1 1029 ? -79.239 -8.245 97.831 1.00 74.25 1029 ARG A N 1
ATOM 8355 C CA . ARG A 1 1029 ? -79.870 -7.263 98.735 1.00 74.25 1029 ARG A CA 1
ATOM 8356 C C . ARG A 1 1029 ? -81.298 -6.928 98.310 1.00 74.25 1029 ARG A C 1
ATOM 8358 O O . ARG A 1 1029 ? -82.167 -6.875 99.167 1.00 74.25 1029 ARG A O 1
ATOM 8365 N N . SER A 1 1030 ? -81.544 -6.744 97.017 1.00 69.38 1030 SER A N 1
ATOM 8366 C CA . SER A 1 1030 ? -82.850 -6.429 96.437 1.00 69.38 1030 SER A CA 1
ATOM 8367 C C . SER A 1 1030 ? -83.819 -7.595 96.610 1.00 69.38 1030 SER A C 1
ATOM 8369 O O . SER A 1 1030 ? -84.923 -7.394 97.092 1.00 69.38 1030 SER A O 1
ATOM 8371 N N . SER A 1 1031 ? -83.389 -8.835 96.358 1.00 73.25 1031 SER A N 1
ATOM 8372 C CA . SER A 1 1031 ? -84.188 -10.041 96.600 1.00 73.25 1031 SER A CA 1
ATOM 8373 C C . SER A 1 1031 ? -84.471 -10.262 98.091 1.00 73.25 1031 SER A C 1
ATOM 8375 O O . SER A 1 1031 ? -85.583 -10.644 98.449 1.00 73.25 1031 SER A O 1
ATOM 8377 N N . SER A 1 1032 ? -83.494 -10.005 98.968 1.00 69.31 1032 SER A N 1
ATOM 8378 C CA . SER A 1 1032 ? -83.675 -10.032 100.428 1.00 69.31 1032 SER A CA 1
ATOM 8379 C C . SER A 1 1032 ? -84.683 -8.973 100.891 1.00 69.31 1032 SER A C 1
ATOM 8381 O O . SER A 1 1032 ? -85.621 -9.268 101.632 1.00 69.31 1032 SER A O 1
ATOM 8383 N N . LEU A 1 1033 ? -84.547 -7.747 100.384 1.00 71.12 1033 LEU A N 1
ATOM 8384 C CA . LEU A 1 1033 ? -85.411 -6.621 100.716 1.00 71.12 1033 LEU A CA 1
ATOM 8385 C C . LEU A 1 1033 ? -86.804 -6.763 100.084 1.00 71.12 1033 LEU A C 1
ATOM 8387 O O . LEU A 1 1033 ? -87.774 -6.358 100.705 1.00 71.12 1033 LEU A O 1
ATOM 8391 N N . ALA A 1 1034 ? -86.938 -7.420 98.931 1.00 65.75 1034 ALA A N 1
ATOM 8392 C CA . ALA A 1 1034 ? -88.213 -7.801 98.327 1.00 65.75 1034 ALA A CA 1
ATOM 8393 C C . ALA A 1 1034 ? -88.908 -8.928 99.108 1.00 65.75 1034 ALA A C 1
ATOM 8395 O O . ALA A 1 1034 ? -90.124 -8.893 99.253 1.00 65.75 1034 ALA A O 1
ATOM 8396 N N . LEU A 1 1035 ? -88.166 -9.887 99.676 1.00 70.62 1035 LEU A N 1
ATOM 8397 C CA . LEU A 1 1035 ? -88.714 -10.872 100.620 1.00 70.62 1035 LEU A CA 1
ATOM 8398 C C . LEU A 1 1035 ? -89.201 -10.203 101.913 1.00 70.62 1035 LEU A C 1
ATOM 8400 O O . LEU A 1 1035 ? -90.310 -10.481 102.366 1.00 70.62 1035 LEU A O 1
ATOM 8404 N N . ALA A 1 1036 ? -88.414 -9.281 102.473 1.00 67.00 1036 ALA A N 1
ATOM 8405 C CA . ALA A 1 1036 ? -88.794 -8.513 103.658 1.00 67.00 1036 ALA A CA 1
ATOM 8406 C C . ALA A 1 1036 ? -89.984 -7.572 103.390 1.00 67.00 1036 ALA A C 1
ATOM 8408 O O . ALA A 1 1036 ? -90.911 -7.506 104.196 1.00 67.00 1036 ALA A O 1
ATOM 8409 N N . LEU A 1 1037 ? -89.999 -6.881 102.244 1.00 65.31 1037 LEU A N 1
ATOM 8410 C CA . LEU A 1 1037 ? -91.123 -6.054 101.808 1.00 65.31 1037 LEU A CA 1
ATOM 8411 C C . LEU A 1 1037 ? -92.346 -6.891 101.456 1.00 65.31 1037 LEU A C 1
ATOM 8413 O O . LEU A 1 1037 ? -93.441 -6.422 101.720 1.00 65.31 1037 LEU A O 1
ATOM 8417 N N . LYS A 1 1038 ? -92.203 -8.117 100.939 1.00 69.06 1038 LYS A N 1
ATOM 8418 C CA . LYS A 1 1038 ? -93.342 -9.016 100.729 1.00 69.06 1038 LYS A CA 1
ATOM 8419 C C . LYS A 1 1038 ? -93.935 -9.467 102.061 1.00 69.06 1038 LYS A C 1
ATOM 8421 O O . LYS A 1 1038 ? -95.121 -9.271 102.264 1.00 69.06 1038 LYS A O 1
ATOM 8426 N N . ALA A 1 1039 ? -93.122 -9.938 103.007 1.00 65.00 1039 ALA A N 1
ATOM 8427 C CA . ALA A 1 1039 ? -93.603 -10.276 104.350 1.00 65.00 1039 ALA A CA 1
ATOM 8428 C C . ALA A 1 1039 ? -94.262 -9.072 105.058 1.00 65.00 1039 ALA A C 1
ATOM 8430 O O . ALA A 1 1039 ? -95.267 -9.226 105.750 1.00 65.00 1039 ALA A O 1
ATOM 8431 N N . LYS A 1 1040 ? -93.739 -7.856 104.845 1.00 63.47 1040 LYS A N 1
ATOM 8432 C CA . LYS A 1 1040 ? -94.347 -6.611 105.335 1.00 63.47 1040 LYS A CA 1
ATOM 8433 C C . LYS A 1 1040 ? -95.606 -6.213 104.549 1.00 63.47 1040 LYS A C 1
ATOM 8435 O O . LYS A 1 1040 ? -96.523 -5.668 105.144 1.00 63.47 1040 LYS A O 1
ATOM 8440 N N . SER A 1 1041 ? -95.672 -6.491 103.249 1.00 58.81 1041 SER A N 1
ATOM 8441 C CA . SER A 1 1041 ? -96.826 -6.244 102.377 1.00 58.81 1041 SER A CA 1
ATOM 8442 C C . SER A 1 1041 ? -97.975 -7.180 102.715 1.00 58.81 1041 SER A C 1
ATOM 8444 O O . SER A 1 1041 ? -99.094 -6.715 102.855 1.00 58.81 1041 SER A O 1
ATOM 8446 N N . ASP A 1 1042 ? -97.712 -8.468 102.915 1.00 62.00 1042 ASP A N 1
ATOM 8447 C CA . ASP A 1 1042 ? -98.725 -9.455 103.296 1.00 62.00 1042 ASP A CA 1
ATOM 8448 C C . ASP A 1 1042 ? -99.331 -9.097 104.675 1.00 62.00 1042 ASP A C 1
ATOM 8450 O O . ASP A 1 1042 ? -100.535 -9.239 104.884 1.00 62.00 1042 ASP A O 1
ATOM 8454 N N . ALA A 1 1043 ? -98.532 -8.514 105.583 1.00 59.06 1043 ALA A N 1
ATOM 8455 C CA . ALA A 1 1043 ? -99.010 -7.928 106.840 1.00 59.06 1043 ALA A CA 1
ATOM 8456 C C . ALA A 1 1043 ? -99.750 -6.581 106.665 1.00 59.06 1043 ALA A C 1
ATOM 8458 O O . ALA A 1 1043 ? -100.741 -6.338 107.348 1.00 59.06 1043 ALA A O 1
ATOM 8459 N N . ILE A 1 1044 ? -99.298 -5.703 105.759 1.00 55.28 1044 ILE A N 1
ATOM 8460 C CA . ILE A 1 1044 ? -99.922 -4.389 105.519 1.00 55.28 1044 ILE A CA 1
ATOM 8461 C C . ILE A 1 1044 ? -101.238 -4.516 104.750 1.00 55.28 1044 ILE A C 1
ATOM 8463 O O . ILE A 1 1044 ? -102.175 -3.803 105.087 1.00 55.28 1044 ILE A O 1
ATOM 8467 N N . VAL A 1 1045 ? -101.359 -5.427 103.782 1.00 59.09 1045 VAL A N 1
ATOM 8468 C CA . VAL A 1 1045 ? -102.604 -5.693 103.035 1.00 59.09 1045 VAL A CA 1
ATOM 8469 C C . VAL A 1 1045 ? -103.720 -6.120 103.991 1.00 59.09 1045 VAL A C 1
ATOM 8471 O O . VAL A 1 1045 ? -104.834 -5.615 103.877 1.00 59.09 1045 VAL A O 1
ATOM 8474 N N . ALA A 1 1046 ? -103.398 -6.934 105.003 1.00 55.56 1046 ALA A N 1
ATOM 8475 C CA . ALA A 1 1046 ? -104.331 -7.318 106.065 1.00 55.56 1046 ALA A CA 1
ATOM 8476 C C . ALA A 1 1046 ? -104.806 -6.140 106.949 1.00 55.56 1046 ALA A C 1
ATOM 8478 O O . ALA A 1 1046 ? -105.859 -6.245 107.565 1.00 55.56 1046 ALA A O 1
ATOM 8479 N N . SER A 1 1047 ? -104.070 -5.020 106.997 1.00 52.34 1047 SER A N 1
ATOM 8480 C CA . SER A 1 1047 ? -104.475 -3.772 107.681 1.00 52.34 1047 SER A CA 1
ATOM 8481 C C . SER A 1 1047 ? -104.940 -2.649 106.736 1.00 52.34 1047 SER A C 1
ATOM 8483 O O . SER A 1 1047 ? -105.509 -1.650 107.173 1.00 52.34 1047 SER A O 1
ATOM 8485 N N . GLY A 1 1048 ? -104.665 -2.777 105.437 1.00 51.66 1048 GLY A N 1
ATOM 8486 C CA . GLY A 1 1048 ? -104.875 -1.742 104.425 1.00 51.66 1048 GLY A CA 1
ATOM 8487 C C . GLY A 1 1048 ? -106.307 -1.716 103.910 1.00 51.66 1048 GLY A C 1
ATOM 8488 O O . GLY A 1 1048 ? -106.874 -0.638 103.757 1.00 51.66 1048 GLY A O 1
ATOM 8489 N N . GLN A 1 1049 ? -106.925 -2.894 103.764 1.00 54.62 1049 GLN A N 1
ATOM 8490 C CA . GLN A 1 1049 ? -108.330 -3.037 103.354 1.00 54.62 1049 GLN A CA 1
ATOM 8491 C C . GLN A 1 1049 ? -109.325 -2.373 104.327 1.00 54.62 1049 GLN A C 1
ATOM 8493 O O . GLN A 1 1049 ? -110.462 -2.111 103.950 1.00 54.62 1049 GLN A O 1
ATOM 8498 N N . GLU A 1 1050 ? -108.897 -2.055 105.554 1.00 52.00 1050 GLU A N 1
ATOM 8499 C CA . GLU A 1 1050 ? -109.695 -1.342 106.562 1.00 52.00 1050 GLU A CA 1
ATOM 8500 C C . GLU A 1 1050 ? -109.417 0.181 106.594 1.00 52.00 1050 GLU A C 1
ATOM 8502 O O . GLU A 1 1050 ? -110.191 0.942 107.167 1.00 52.00 1050 GLU A O 1
ATOM 8507 N N . ASN A 1 1051 ? -108.340 0.654 105.946 1.00 52.50 1051 ASN A N 1
ATOM 8508 C CA . ASN A 1 1051 ? -107.890 2.057 105.978 1.00 52.50 1051 ASN A CA 1
ATOM 8509 C C . ASN A 1 1051 ? -107.962 2.785 104.620 1.00 52.50 1051 ASN A C 1
ATOM 8511 O O . ASN A 1 1051 ? -108.014 4.015 104.584 1.00 52.50 1051 ASN A O 1
ATOM 8515 N N . GLU A 1 1052 ? -108.009 2.061 103.500 1.00 45.94 1052 GLU A N 1
ATOM 8516 C CA . GLU A 1 1052 ? -108.084 2.634 102.145 1.00 45.94 1052 GLU A CA 1
ATOM 8517 C C . GLU A 1 1052 ? -109.329 3.530 101.953 1.00 45.94 1052 GLU A C 1
ATOM 8519 O O . GLU A 1 1052 ? -109.246 4.608 101.362 1.00 45.94 1052 GLU A O 1
ATOM 8524 N N . GLY A 1 1053 ? -110.455 3.163 102.579 1.00 56.38 1053 GLY A N 1
ATOM 8525 C CA . GLY A 1 1053 ? -111.683 3.968 102.602 1.00 56.38 1053 GLY A CA 1
ATOM 8526 C C . GLY A 1 1053 ? -111.608 5.265 103.426 1.00 56.38 1053 GLY A C 1
ATOM 8527 O O . GLY A 1 1053 ? -112.449 6.145 103.245 1.00 56.38 1053 GLY A O 1
ATOM 8528 N N . LEU A 1 1054 ? -110.615 5.426 104.309 1.00 55.12 1054 LEU A N 1
ATOM 8529 C CA . LEU A 1 1054 ? -110.436 6.643 105.115 1.00 55.12 1054 LEU A CA 1
ATOM 8530 C C . LEU A 1 1054 ? -109.513 7.661 104.432 1.00 55.12 1054 LEU A C 1
ATOM 8532 O O . LEU A 1 1054 ? -109.759 8.863 104.517 1.00 55.12 1054 LEU A O 1
ATOM 8536 N N . ILE A 1 1055 ? -108.483 7.201 103.716 1.00 54.50 1055 ILE A N 1
ATOM 8537 C CA . ILE A 1 1055 ? -107.470 8.084 103.113 1.00 54.50 1055 ILE A CA 1
ATOM 8538 C C . ILE A 1 1055 ? -108.033 8.862 101.913 1.00 54.50 1055 ILE A C 1
ATOM 8540 O O . ILE A 1 1055 ? -107.787 10.063 101.802 1.00 54.50 1055 ILE A O 1
ATOM 8544 N N . LEU A 1 1056 ? -108.853 8.229 101.063 1.00 57.16 1056 LEU A N 1
ATOM 8545 C CA . LEU A 1 1056 ? -109.513 8.911 99.936 1.00 57.16 1056 LEU A CA 1
ATOM 8546 C C . LEU A 1 1056 ? -110.453 10.040 100.401 1.00 57.16 1056 LEU A C 1
ATOM 8548 O O . LEU A 1 1056 ? -110.480 11.109 99.795 1.00 57.16 1056 LEU A O 1
ATOM 8552 N N . ASN A 1 1057 ? -111.158 9.839 101.520 1.00 56.25 1057 ASN A N 1
ATOM 8553 C CA . ASN A 1 1057 ? -112.010 10.865 102.127 1.00 56.25 1057 ASN A CA 1
ATOM 8554 C C . ASN A 1 1057 ? -111.207 12.008 102.776 1.00 56.25 1057 ASN A C 1
ATOM 8556 O O . ASN A 1 1057 ? -111.696 13.134 102.841 1.00 56.25 1057 ASN A O 1
ATOM 8560 N N . LEU A 1 1058 ? -109.976 11.753 103.234 1.00 54.16 1058 LEU A N 1
ATOM 8561 C CA . LEU A 1 1058 ? -109.116 12.793 103.805 1.00 54.16 1058 LEU A CA 1
ATOM 8562 C C . LEU A 1 1058 ? -108.460 13.661 102.720 1.00 54.16 1058 LEU A C 1
ATOM 8564 O O . LEU A 1 1058 ? -108.393 14.880 102.867 1.00 54.16 1058 LEU A O 1
ATOM 8568 N N . LEU A 1 1059 ? -108.013 13.053 101.614 1.00 55.44 1059 LEU A N 1
ATOM 8569 C CA . LEU A 1 1059 ? -107.333 13.776 100.534 1.00 55.44 1059 LEU A CA 1
ATOM 8570 C C . LEU A 1 1059 ? -108.287 14.720 99.785 1.00 55.44 1059 LEU A C 1
ATOM 8572 O O . LEU A 1 1059 ? -107.937 15.870 99.528 1.00 55.44 1059 LEU A O 1
ATOM 8576 N N . ALA A 1 1060 ? -109.516 14.265 99.514 1.00 56.06 1060 ALA A N 1
ATOM 8577 C CA . ALA A 1 1060 ? -110.569 15.104 98.937 1.00 56.06 1060 ALA A CA 1
ATOM 8578 C C . ALA A 1 1060 ? -110.909 16.310 99.831 1.00 56.06 1060 ALA A C 1
ATOM 8580 O O . ALA A 1 1060 ? -111.230 17.384 99.329 1.00 56.06 1060 ALA A O 1
ATOM 8581 N N . LYS A 1 1061 ? -110.801 16.149 101.156 1.00 52.91 1061 LYS A N 1
ATOM 8582 C CA . LYS A 1 1061 ? -111.098 17.205 102.123 1.00 52.91 1061 LYS A CA 1
ATOM 8583 C C . LYS A 1 1061 ? -110.004 18.281 102.184 1.00 52.91 1061 LYS A C 1
ATOM 8585 O O . LYS A 1 1061 ? -110.329 19.462 102.191 1.00 52.91 1061 LYS A O 1
ATOM 8590 N N . ILE A 1 1062 ? -108.726 17.894 102.153 1.00 56.53 1062 ILE A N 1
ATOM 8591 C CA . ILE A 1 1062 ? -107.591 18.840 102.197 1.00 56.53 1062 ILE A CA 1
ATOM 8592 C C . ILE A 1 1062 ? -107.534 19.728 100.940 1.00 56.53 1062 ILE A C 1
ATOM 8594 O O . ILE A 1 1062 ? -107.263 20.920 101.050 1.00 56.53 1062 ILE A O 1
ATOM 8598 N N . MET A 1 1063 ? -107.848 19.180 99.758 1.00 54.78 1063 MET A N 1
ATOM 8599 C CA . MET A 1 1063 ? -107.918 19.960 98.508 1.00 54.78 1063 MET A CA 1
ATOM 8600 C C . MET A 1 1063 ? -108.986 21.068 98.563 1.00 54.78 1063 MET A C 1
ATOM 8602 O O . MET A 1 1063 ? -108.784 22.145 98.009 1.00 54.78 1063 MET A O 1
ATOM 8606 N N . ILE A 1 1064 ? -110.097 20.814 99.265 1.00 55.78 1064 ILE A N 1
ATOM 8607 C CA . ILE A 1 1064 ? -111.196 21.772 99.443 1.00 55.78 1064 ILE A CA 1
ATOM 8608 C C . ILE A 1 1064 ? -110.877 22.793 100.550 1.00 55.78 1064 ILE A C 1
ATOM 8610 O O . ILE A 1 1064 ? -111.170 23.970 100.378 1.00 55.78 1064 ILE A O 1
ATOM 8614 N N . GLU A 1 1065 ? -110.279 22.378 101.673 1.00 50.00 1065 GLU A N 1
ATOM 8615 C CA . GLU A 1 1065 ? -110.108 23.250 102.852 1.00 50.00 1065 GLU A CA 1
ATOM 8616 C C . GLU A 1 1065 ? -108.875 24.183 102.819 1.00 50.00 1065 GLU A C 1
ATOM 8618 O O . GLU A 1 1065 ? -108.910 25.208 103.494 1.00 50.00 1065 GLU A O 1
ATOM 8623 N N . GLU A 1 1066 ? -107.816 23.885 102.049 1.00 55.00 1066 GLU A N 1
ATOM 8624 C CA . GLU A 1 1066 ? -106.603 24.741 101.966 1.00 55.00 1066 GLU A CA 1
ATOM 8625 C C . GLU A 1 1066 ? -106.431 25.483 100.624 1.00 55.00 1066 GLU A C 1
ATOM 8627 O O . GLU A 1 1066 ? -105.759 26.513 100.586 1.00 55.00 1066 GLU A O 1
ATOM 8632 N N . PHE A 1 1067 ? -107.015 24.989 99.524 1.00 53.84 1067 PHE A N 1
ATOM 8633 C CA . PHE A 1 1067 ? -106.746 25.513 98.171 1.00 53.84 1067 PHE A CA 1
ATOM 8634 C C . PHE A 1 1067 ? -107.986 25.974 97.389 1.00 53.84 1067 PHE A C 1
ATOM 8636 O O . PHE A 1 1067 ? -107.827 26.494 96.288 1.00 53.84 1067 PHE A O 1
ATOM 8643 N N . ASP A 1 1068 ? -109.193 25.818 97.948 1.00 47.41 1068 ASP A N 1
ATOM 8644 C CA . ASP A 1 1068 ? -110.479 26.290 97.391 1.00 47.41 1068 ASP A CA 1
ATOM 8645 C C . ASP A 1 1068 ? -110.733 25.852 95.924 1.00 47.41 1068 ASP A C 1
ATOM 8647 O O . ASP A 1 1068 ? -111.393 26.528 95.133 1.00 47.41 1068 ASP A O 1
ATOM 8651 N N . VAL A 1 1069 ? -110.185 24.687 95.548 1.00 56.66 1069 VAL A N 1
ATOM 8652 C CA . VAL A 1 1069 ? -110.304 24.071 94.218 1.00 56.66 1069 VAL A CA 1
ATOM 8653 C C . VAL A 1 1069 ? -110.969 22.705 94.352 1.00 56.66 1069 VAL A C 1
ATOM 8655 O O . VAL A 1 1069 ? -110.430 21.790 94.972 1.00 56.66 1069 VAL A O 1
ATOM 8658 N N . THR A 1 1070 ? -112.130 22.539 93.718 1.00 50.62 1070 THR A N 1
ATOM 8659 C CA . THR A 1 1070 ? -112.820 21.248 93.579 1.00 50.62 1070 THR A CA 1
ATOM 8660 C C . THR A 1 1070 ? -112.304 20.492 92.345 1.00 50.62 1070 THR A C 1
ATOM 8662 O O . THR A 1 1070 ? -112.615 20.905 91.225 1.00 50.62 1070 THR A O 1
ATOM 8665 N N . PRO A 1 1071 ? -111.539 19.391 92.493 1.00 54.75 1071 PRO A N 1
ATOM 8666 C CA . PRO A 1 1071 ? -110.968 18.675 91.354 1.00 54.75 1071 PRO A CA 1
ATOM 8667 C C . PRO A 1 1071 ? -112.012 17.760 90.693 1.00 54.75 1071 PRO A C 1
ATOM 8669 O O . PRO A 1 1071 ? -112.164 16.599 91.071 1.00 54.75 1071 PRO A O 1
ATOM 8672 N N . GLU A 1 1072 ? -112.737 18.266 89.691 1.00 54.12 1072 GLU A N 1
ATOM 8673 C CA . GLU A 1 1072 ? -113.745 17.469 88.967 1.00 54.12 1072 GLU A CA 1
ATOM 8674 C C . GLU A 1 1072 ? -113.145 16.379 88.054 1.00 54.12 1072 GLU A C 1
ATOM 8676 O O . GLU A 1 1072 ? -113.860 15.454 87.672 1.00 54.12 1072 GLU A O 1
ATOM 8681 N N . ASN A 1 1073 ? -111.846 16.434 87.722 1.00 55.44 1073 ASN A N 1
ATOM 8682 C CA . ASN A 1 1073 ? -111.122 15.362 87.023 1.00 55.44 1073 ASN A CA 1
ATOM 8683 C C . ASN A 1 1073 ? -109.674 15.215 87.532 1.00 55.44 1073 ASN A C 1
ATOM 8685 O O . ASN A 1 1073 ? -109.045 16.177 87.962 1.00 55.44 1073 ASN A O 1
ATOM 8689 N N . GLY A 1 1074 ? -109.139 13.991 87.485 1.00 57.31 1074 GLY A N 1
ATOM 8690 C CA . GLY A 1 1074 ? -107.904 13.603 88.187 1.00 57.31 1074 GLY A CA 1
ATOM 8691 C C . GLY A 1 1074 ? -106.571 13.797 87.449 1.00 57.31 1074 GLY A C 1
ATOM 8692 O O . GLY A 1 1074 ? -105.584 13.193 87.868 1.00 57.31 1074 GLY A O 1
ATOM 8693 N N . ASP A 1 1075 ? -106.513 14.568 86.358 1.00 54.97 1075 ASP A N 1
ATOM 8694 C CA . ASP A 1 1075 ? -105.302 14.679 85.519 1.00 54.97 1075 ASP A CA 1
ATOM 8695 C C . ASP A 1 1075 ? -104.410 15.910 85.800 1.00 54.97 1075 ASP A C 1
ATOM 8697 O O . ASP A 1 1075 ? -103.204 15.843 85.547 1.00 54.97 1075 ASP A O 1
ATOM 8701 N N . ASP A 1 1076 ? -104.936 16.989 86.396 1.00 58.44 1076 ASP A N 1
ATOM 8702 C CA . ASP A 1 1076 ? -104.191 18.253 86.593 1.00 58.44 1076 ASP A CA 1
ATOM 8703 C C . ASP A 1 1076 ? -102.996 18.154 87.563 1.00 58.44 1076 ASP A C 1
ATOM 8705 O O . ASP A 1 1076 ? -102.072 18.968 87.508 1.00 58.44 1076 ASP A O 1
ATOM 8709 N N . ILE A 1 1077 ? -102.933 17.106 88.394 1.00 55.66 1077 ILE A N 1
ATOM 8710 C CA . ILE A 1 1077 ? -101.803 16.846 89.309 1.00 55.66 1077 ILE A CA 1
ATOM 8711 C C . ILE A 1 1077 ? -100.470 16.686 88.544 1.00 55.66 1077 ILE A C 1
ATOM 8713 O O . ILE A 1 1077 ? -99.402 16.945 89.097 1.00 55.66 1077 ILE A O 1
ATOM 8717 N N . LYS A 1 1078 ? -100.507 16.307 87.257 1.00 55.78 1078 LYS A N 1
ATOM 8718 C CA . LYS A 1 1078 ? -99.303 16.177 86.417 1.00 55.78 1078 LYS A CA 1
ATOM 8719 C C . LYS A 1 1078 ? -98.729 17.523 85.970 1.00 55.78 1078 LYS A C 1
ATOM 8721 O O . LYS A 1 1078 ? -97.522 17.606 85.759 1.00 55.78 1078 LYS A O 1
ATOM 8726 N N . LEU A 1 1079 ? -99.554 18.563 85.826 1.00 55.56 1079 LEU A N 1
ATOM 8727 C CA . LEU A 1 1079 ? -99.106 19.858 85.300 1.00 55.56 1079 LEU A CA 1
ATOM 8728 C C . LEU A 1 1079 ? -98.179 20.569 86.300 1.00 55.56 1079 LEU A C 1
ATOM 8730 O O . LEU A 1 1079 ? -97.112 21.050 85.927 1.00 55.56 1079 LEU A O 1
ATOM 8734 N N . LEU A 1 1080 ? -98.532 20.507 87.589 1.00 56.41 1080 LEU A N 1
ATOM 8735 C CA . LEU A 1 1080 ? -97.764 21.061 88.714 1.00 56.41 1080 LEU A CA 1
ATOM 8736 C C . LEU A 1 1080 ? -96.370 20.440 88.914 1.00 56.41 1080 LEU A C 1
ATOM 8738 O O . LEU A 1 1080 ? -95.541 21.024 89.608 1.00 56.41 1080 LEU A O 1
ATOM 8742 N N . MET A 1 1081 ? -96.078 19.276 88.323 1.00 55.00 1081 MET A N 1
ATOM 8743 C CA . MET A 1 1081 ? -94.719 18.721 88.346 1.00 55.00 1081 MET A CA 1
ATOM 8744 C C . MET A 1 1081 ? -93.800 19.360 87.297 1.00 55.00 1081 MET A C 1
ATOM 8746 O O . MET A 1 1081 ? -92.590 19.411 87.510 1.00 55.00 1081 MET A O 1
ATOM 8750 N N . HIS A 1 1082 ? -94.349 19.867 86.190 1.00 57.00 1082 HIS A N 1
ATOM 8751 C CA . HIS A 1 1082 ? -93.557 20.320 85.043 1.00 57.00 1082 HIS A CA 1
ATOM 8752 C C . HIS A 1 1082 ? -92.870 21.677 85.293 1.00 57.00 1082 HIS A C 1
ATOM 8754 O O . HIS A 1 1082 ? -91.744 21.890 84.845 1.00 57.00 1082 HIS A O 1
ATOM 8760 N N . GLU A 1 1083 ? -93.497 22.568 86.071 1.00 57.59 1083 GLU A N 1
ATOM 8761 C CA . GLU A 1 1083 ? -92.928 23.879 86.439 1.00 57.59 1083 GLU A CA 1
ATOM 8762 C C . GLU A 1 1083 ? -91.700 23.772 87.368 1.00 57.59 1083 GLU A C 1
ATOM 8764 O O . GLU A 1 1083 ? -90.932 24.725 87.512 1.00 57.59 1083 GLU A O 1
ATOM 8769 N N . VAL A 1 1084 ? -91.474 22.605 87.986 1.00 53.88 1084 VAL A N 1
ATOM 8770 C CA . VAL A 1 1084 ? -90.311 22.346 88.852 1.00 53.88 1084 VAL A CA 1
ATOM 8771 C C . VAL A 1 1084 ? -89.060 21.975 88.038 1.00 53.88 1084 VAL A C 1
ATOM 8773 O O . VAL A 1 1084 ? -87.942 22.223 88.498 1.00 53.88 1084 VAL A O 1
ATOM 8776 N N . GLU A 1 1085 ? -89.210 21.428 86.825 1.00 54.53 1085 GLU A N 1
ATOM 8777 C CA . GLU A 1 1085 ? -88.072 21.044 85.972 1.00 54.53 1085 GLU A CA 1
ATOM 8778 C C . GLU A 1 1085 ? -87.437 22.248 85.248 1.00 54.53 1085 GLU A C 1
ATOM 8780 O O . GLU A 1 1085 ? -86.209 22.382 85.259 1.00 54.53 1085 GLU A O 1
ATOM 8785 N N . ASP A 1 1086 ? -88.235 23.195 84.737 1.00 48.84 1086 ASP A N 1
ATOM 8786 C CA . ASP A 1 1086 ? -87.743 24.401 84.034 1.00 48.84 1086 ASP A CA 1
ATOM 8787 C C . ASP A 1 1086 ? -86.817 25.286 84.902 1.00 48.84 1086 ASP A C 1
ATOM 8789 O O . ASP A 1 1086 ? -85.925 25.987 84.402 1.00 48.84 1086 ASP A O 1
ATOM 8793 N N . ALA A 1 1087 ? -86.968 25.217 86.228 1.00 54.91 1087 ALA A N 1
ATOM 8794 C CA . ALA A 1 1087 ? -86.131 25.934 87.189 1.00 54.91 1087 ALA A CA 1
ATOM 8795 C C . ALA A 1 1087 ? -84.676 25.411 87.274 1.00 54.91 1087 ALA A C 1
ATOM 8797 O O . ALA A 1 1087 ? -83.801 26.113 87.794 1.00 54.91 1087 ALA A O 1
ATOM 8798 N N . LEU A 1 1088 ? -84.391 24.197 86.781 1.00 52.06 1088 LEU A N 1
ATOM 8799 C CA . LEU A 1 1088 ? -83.081 23.534 86.903 1.00 52.06 1088 LEU A CA 1
ATOM 8800 C C . LEU A 1 1088 ? -82.173 23.672 85.670 1.00 52.06 1088 LEU A C 1
ATOM 8802 O O . LEU A 1 1088 ? -80.953 23.520 85.798 1.00 52.06 1088 LEU A O 1
ATOM 8806 N N . GLU A 1 1089 ? -82.723 23.973 84.493 1.00 52.31 1089 GLU A N 1
ATOM 8807 C CA . GLU A 1 1089 ? -81.961 24.006 83.234 1.00 52.31 1089 GLU A CA 1
ATOM 8808 C C . GLU A 1 1089 ? -81.023 25.233 83.141 1.00 52.31 1089 GLU A C 1
ATOM 8810 O O . GLU A 1 1089 ? -79.867 25.134 82.720 1.00 52.31 1089 GLU A O 1
ATOM 8815 N N . ASN A 1 1090 ? -81.488 26.388 83.631 1.00 49.56 1090 ASN A N 1
ATOM 8816 C CA . ASN A 1 1090 ? -80.918 27.730 83.427 1.00 49.56 1090 ASN A CA 1
ATOM 8817 C C . ASN A 1 1090 ? -79.606 28.049 84.204 1.00 49.56 1090 ASN A C 1
ATOM 8819 O O . ASN A 1 1090 ? -79.429 29.163 84.703 1.00 49.56 1090 ASN A O 1
ATOM 8823 N N . ARG A 1 1091 ? -78.671 27.094 84.361 1.00 54.12 1091 ARG A N 1
ATOM 8824 C CA . ARG A 1 1091 ? -77.427 27.281 85.160 1.00 54.12 1091 ARG A CA 1
ATOM 8825 C C . ARG A 1 1091 ? -76.121 26.661 84.620 1.00 54.12 1091 ARG A C 1
ATOM 8827 O O . ARG A 1 1091 ? -75.121 26.685 85.342 1.00 54.12 1091 ARG A O 1
ATOM 8834 N N . LYS A 1 1092 ? -76.077 26.098 83.405 1.00 54.41 1092 LYS A N 1
ATOM 8835 C CA . LYS A 1 1092 ? -74.962 25.212 82.983 1.00 54.41 1092 LYS A CA 1
ATOM 8836 C C . LYS A 1 1092 ? -73.810 25.864 82.190 1.00 54.41 1092 LYS A C 1
ATOM 8838 O O . LYS A 1 1092 ? -72.653 25.523 82.444 1.00 54.41 1092 LYS A O 1
ATOM 8843 N N . ASP A 1 1093 ? -74.074 26.788 81.266 1.00 55.69 1093 ASP A N 1
ATOM 8844 C CA . ASP A 1 1093 ? -73.206 26.890 80.073 1.00 55.69 1093 ASP A CA 1
ATOM 8845 C C . ASP A 1 1093 ? -71.886 27.670 80.227 1.00 55.69 1093 ASP A C 1
ATOM 8847 O O . ASP A 1 1093 ? -70.847 27.215 79.739 1.00 55.69 1093 ASP A O 1
ATOM 8851 N N . GLU A 1 1094 ? -71.849 28.796 80.953 1.00 54.12 1094 GLU A N 1
ATOM 8852 C CA . GLU A 1 1094 ? -70.625 29.624 81.034 1.00 54.12 1094 GLU A CA 1
ATOM 8853 C C . GLU A 1 1094 ? -69.436 28.915 81.712 1.00 54.12 1094 GLU A C 1
ATOM 8855 O O . GLU A 1 1094 ? -68.271 29.193 81.411 1.00 54.12 1094 GLU A O 1
ATOM 8860 N N . ARG A 1 1095 ? -69.698 27.972 82.629 1.00 52.97 1095 ARG A N 1
ATOM 8861 C CA . ARG A 1 1095 ? -68.634 27.297 83.395 1.00 52.97 1095 ARG A CA 1
ATOM 8862 C C . ARG A 1 1095 ? -67.909 26.207 82.606 1.00 52.97 1095 ARG A C 1
ATOM 8864 O O . ARG A 1 1095 ? -66.731 25.966 82.875 1.00 52.97 1095 ARG A O 1
ATOM 8871 N N . PHE A 1 1096 ? -68.561 25.570 81.633 1.00 57.25 1096 PHE A N 1
ATOM 8872 C CA . PHE A 1 1096 ? -67.943 24.493 80.850 1.00 57.25 1096 PHE A CA 1
ATOM 8873 C C . PHE A 1 1096 ? -66.864 25.017 79.895 1.00 57.25 1096 PHE A C 1
ATOM 8875 O O . PHE A 1 1096 ? -65.742 24.503 79.901 1.00 57.25 1096 PHE A O 1
ATOM 8882 N N . ALA A 1 1097 ? -67.154 26.089 79.150 1.00 56.66 1097 ALA A N 1
ATOM 8883 C CA . ALA A 1 1097 ? -66.222 26.672 78.181 1.00 56.66 1097 ALA A CA 1
ATOM 8884 C C . ALA A 1 1097 ? -64.883 27.097 78.821 1.00 56.66 1097 ALA A C 1
ATOM 8886 O O . ALA A 1 1097 ? -63.808 26.826 78.279 1.00 56.66 1097 ALA A O 1
ATOM 8887 N N . ILE A 1 1098 ? -64.934 27.705 80.013 1.00 61.91 1098 ILE A N 1
ATOM 8888 C CA . ILE A 1 1098 ? -63.742 28.131 80.764 1.00 61.91 1098 ILE A CA 1
ATOM 8889 C C . ILE A 1 1098 ? -62.913 26.916 81.214 1.00 61.91 1098 ILE A C 1
ATOM 8891 O O . ILE A 1 1098 ? -61.684 26.923 81.094 1.00 61.91 1098 ILE A O 1
ATOM 8895 N N . CYS A 1 1099 ? -63.560 25.852 81.701 1.00 64.88 1099 CYS A N 1
ATOM 8896 C CA . CYS A 1 1099 ? -62.864 24.636 82.119 1.00 64.88 1099 CYS A CA 1
ATOM 8897 C C . CYS A 1 1099 ? -62.138 23.942 80.959 1.00 64.88 1099 CYS A C 1
ATOM 8899 O O . CYS A 1 1099 ? -60.988 23.531 81.133 1.00 64.88 1099 CYS A O 1
ATOM 8901 N N . ASP A 1 1100 ? -62.758 23.830 79.785 1.00 61.34 1100 ASP A N 1
ATOM 8902 C CA . ASP A 1 1100 ? -62.155 23.118 78.654 1.00 61.34 1100 ASP A CA 1
ATOM 8903 C C . ASP A 1 1100 ? -61.057 23.930 77.956 1.00 61.34 1100 ASP A C 1
ATOM 8905 O O . ASP A 1 1100 ? -60.017 23.364 77.611 1.00 61.34 1100 ASP A O 1
ATOM 8909 N N . ALA A 1 1101 ? -61.180 25.261 77.887 1.00 65.25 1101 ALA A N 1
ATOM 8910 C CA . ALA A 1 1101 ? -60.079 26.130 77.465 1.00 65.25 1101 ALA A CA 1
ATOM 8911 C C . ALA A 1 1101 ? -58.834 25.970 78.366 1.00 65.25 1101 ALA A C 1
ATOM 8913 O O . ALA A 1 1101 ? -57.703 25.894 77.874 1.00 65.25 1101 ALA A O 1
ATOM 8914 N N . LEU A 1 1102 ? -59.026 25.851 79.688 1.00 69.12 1102 LEU A N 1
ATOM 8915 C CA . LEU A 1 1102 ? -57.938 25.615 80.645 1.00 69.12 1102 LEU A CA 1
ATOM 8916 C C . LEU A 1 1102 ? -57.340 24.201 80.538 1.00 69.12 1102 LEU A C 1
ATOM 8918 O O . LEU A 1 1102 ? -56.118 24.055 80.656 1.00 69.12 1102 LEU A O 1
ATOM 8922 N N . LYS A 1 1103 ? -58.152 23.165 80.270 1.00 74.75 1103 LYS A N 1
ATOM 8923 C CA . LYS A 1 1103 ? -57.649 21.811 79.959 1.00 74.75 1103 LYS A CA 1
ATOM 8924 C C . LYS A 1 1103 ? -56.788 21.830 78.696 1.00 74.75 1103 LYS A C 1
ATOM 8926 O O . LYS A 1 1103 ? -55.663 21.336 78.734 1.00 74.75 1103 LYS A O 1
ATOM 8931 N N . LEU A 1 1104 ? -57.277 22.434 77.611 1.00 68.00 1104 LEU A N 1
ATOM 8932 C CA . LEU A 1 1104 ? -56.589 22.470 76.318 1.00 68.00 1104 LEU A CA 1
ATOM 8933 C C . LEU A 1 1104 ? -55.224 23.168 76.427 1.00 68.00 1104 LEU A C 1
ATOM 8935 O O . LEU A 1 1104 ? -54.212 22.631 75.978 1.00 68.00 1104 LEU A O 1
ATOM 8939 N N . ARG A 1 1105 ? -55.169 24.311 77.126 1.00 73.25 1105 ARG A N 1
ATOM 8940 C CA . ARG A 1 1105 ? -53.92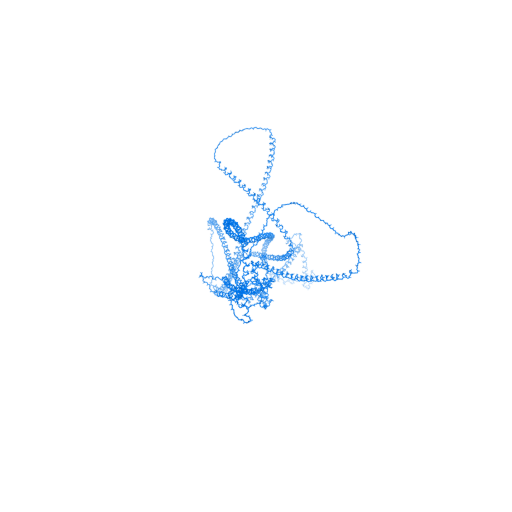3 25.055 77.388 1.00 73.25 1105 ARG A CA 1
ATOM 8941 C C . ARG A 1 1105 ? -52.906 24.241 78.201 1.00 73.25 1105 ARG A C 1
ATOM 8943 O O . ARG A 1 1105 ? -51.712 24.310 77.924 1.00 73.25 1105 ARG A O 1
ATOM 8950 N N . ARG A 1 1106 ? -53.375 23.433 79.165 1.00 75.69 1106 ARG A N 1
ATOM 8951 C CA . ARG A 1 1106 ? -52.539 22.522 79.972 1.00 75.69 1106 ARG A CA 1
ATOM 8952 C C . ARG A 1 1106 ? -52.039 21.312 79.170 1.00 75.69 1106 ARG A C 1
ATOM 8954 O O . ARG A 1 1106 ? -50.895 20.914 79.361 1.00 75.69 1106 ARG A O 1
ATOM 8961 N N . ILE A 1 1107 ? -52.859 20.751 78.278 1.00 75.19 1107 ILE A N 1
ATOM 8962 C CA . ILE A 1 1107 ? -52.479 19.638 77.386 1.00 75.19 1107 ILE A CA 1
ATOM 8963 C C . ILE A 1 1107 ? -51.394 20.089 76.401 1.00 75.19 1107 ILE A C 1
ATOM 8965 O O . ILE A 1 1107 ? -50.370 19.424 76.270 1.00 75.19 1107 ILE A O 1
ATOM 8969 N N . LEU A 1 1108 ? -51.580 21.255 75.777 1.00 67.25 1108 LEU A N 1
ATOM 8970 C CA . LEU A 1 1108 ? -50.636 21.848 74.822 1.00 67.25 1108 LEU A CA 1
ATOM 8971 C C . LEU A 1 1108 ? -49.411 22.518 75.487 1.00 67.25 1108 LEU A C 1
ATOM 8973 O O . LEU A 1 1108 ? -48.558 23.046 74.784 1.00 67.25 1108 LEU A O 1
ATOM 8977 N N . ARG A 1 1109 ? -49.304 22.491 76.828 1.00 80.06 1109 ARG A N 1
ATOM 8978 C CA . ARG A 1 1109 ? -48.206 23.073 77.639 1.00 80.06 1109 ARG A CA 1
ATOM 8979 C C . ARG A 1 1109 ? -47.918 24.567 77.395 1.00 80.06 1109 ARG A C 1
ATOM 8981 O O . ARG A 1 1109 ? -46.810 25.028 77.653 1.00 80.06 1109 ARG A O 1
ATOM 8988 N N . LEU A 1 1110 ? -48.913 25.319 76.939 1.00 73.06 1110 LEU A N 1
ATOM 8989 C CA . LEU A 1 1110 ? -48.747 26.709 76.507 1.00 73.06 1110 LEU A CA 1
ATOM 8990 C C . LEU A 1 1110 ? -48.521 27.648 77.694 1.00 73.06 1110 LEU A C 1
ATOM 8992 O O . LEU A 1 1110 ? -49.163 27.514 78.743 1.00 73.06 1110 LEU A O 1
ATOM 8996 N N . HIS A 1 1111 ? -47.661 28.648 77.519 1.00 74.44 1111 HIS A N 1
ATOM 8997 C CA . HIS A 1 1111 ? -47.432 29.663 78.535 1.00 74.44 1111 HIS A CA 1
ATOM 8998 C C . HIS A 1 1111 ? -48.700 30.504 78.738 1.00 74.44 1111 HIS A C 1
ATOM 9000 O O . HIS A 1 1111 ? -49.441 30.828 77.810 1.00 74.44 1111 HIS A O 1
ATOM 9006 N N . SER A 1 1112 ? -48.920 30.962 79.971 1.00 72.69 1112 SER A N 1
ATOM 9007 C CA . SER A 1 1112 ? -50.016 31.872 80.347 1.00 72.69 1112 SER A CA 1
ATOM 9008 C C . SER A 1 1112 ? -50.149 33.149 79.494 1.00 72.69 1112 SER A C 1
ATOM 9010 O O . SER A 1 1112 ? -51.228 33.744 79.477 1.00 72.69 1112 SER A O 1
ATOM 9012 N N . LYS A 1 1113 ? -49.091 33.553 78.777 1.00 74.50 1113 LYS A N 1
ATOM 9013 C CA . LYS A 1 1113 ? -49.049 34.725 77.887 1.00 74.50 1113 LYS A CA 1
ATOM 9014 C C . LYS A 1 1113 ? -49.402 34.411 76.424 1.00 74.50 1113 LYS A C 1
ATOM 9016 O O . LYS A 1 1113 ? -49.662 35.335 75.666 1.00 74.50 1113 LYS A O 1
ATOM 9021 N N . GLU A 1 1114 ? -49.424 33.141 76.023 1.00 70.69 1114 GLU A N 1
ATOM 9022 C CA . GLU A 1 1114 ? -49.613 32.731 74.626 1.00 70.69 1114 GLU A CA 1
ATOM 9023 C C . GLU A 1 1114 ? -51.096 32.559 74.292 1.00 70.69 1114 GLU A C 1
ATOM 9025 O O . GLU A 1 1114 ? -51.841 31.869 74.996 1.00 70.69 1114 GLU A O 1
ATOM 9030 N N . SER A 1 1115 ? -51.536 33.194 73.211 1.00 76.44 1115 SER A N 1
ATOM 9031 C CA . SER A 1 1115 ? -52.916 33.150 72.738 1.00 76.44 1115 SER A CA 1
ATOM 9032 C C . SER A 1 1115 ? -53.218 31.814 72.055 1.00 76.44 1115 SER A C 1
ATOM 9034 O O . SER A 1 1115 ? -52.623 31.481 71.030 1.00 76.44 1115 SER A O 1
ATOM 9036 N N . LEU A 1 1116 ? -54.197 31.068 72.585 1.00 73.81 1116 LEU A N 1
ATOM 9037 C CA . LEU A 1 1116 ? -54.721 29.854 71.938 1.00 73.81 1116 LEU A CA 1
ATOM 9038 C C . LEU A 1 1116 ? -55.187 30.137 70.499 1.00 73.81 1116 LEU A C 1
ATOM 9040 O O . LEU A 1 1116 ? -54.992 29.306 69.617 1.00 73.81 1116 LEU A O 1
ATOM 9044 N N . ILE A 1 1117 ? -55.756 31.323 70.253 1.00 78.06 1117 ILE A N 1
ATOM 9045 C CA . ILE A 1 1117 ? -56.267 31.737 68.941 1.00 78.06 1117 ILE A CA 1
ATOM 9046 C C . ILE A 1 1117 ? -55.131 31.834 67.917 1.00 78.06 1117 ILE A C 1
ATOM 9048 O O . ILE A 1 1117 ? -55.290 31.394 66.781 1.00 78.06 1117 ILE A O 1
ATOM 9052 N N . ASP A 1 1118 ? -53.974 32.375 68.298 1.00 76.88 1118 ASP A N 1
ATOM 9053 C CA . ASP A 1 1118 ? -52.876 32.591 67.349 1.00 76.88 1118 ASP A CA 1
ATOM 9054 C C . ASP A 1 1118 ? -52.098 31.300 67.054 1.00 76.88 1118 ASP A C 1
ATOM 9056 O O . ASP A 1 1118 ? -51.577 31.131 65.951 1.00 76.88 1118 ASP A O 1
ATOM 9060 N N . ILE A 1 1119 ? -52.139 30.336 67.979 1.00 77.31 1119 ILE A N 1
ATOM 9061 C CA . ILE A 1 1119 ? -51.674 28.959 67.767 1.00 77.31 1119 ILE A CA 1
ATOM 9062 C C . ILE A 1 1119 ? -52.615 28.206 66.816 1.00 77.31 1119 ILE A C 1
ATOM 9064 O O . ILE A 1 1119 ? -52.139 27.580 65.871 1.00 77.31 1119 ILE A O 1
ATOM 9068 N N . PHE A 1 1120 ? -53.939 28.336 66.969 1.00 78.69 1120 PHE A N 1
ATOM 9069 C CA . PHE A 1 1120 ? -54.895 27.805 65.985 1.00 78.69 1120 PHE A CA 1
ATOM 9070 C C . PHE A 1 1120 ? -54.694 28.425 64.592 1.00 78.69 1120 PHE A C 1
ATOM 9072 O O . PHE A 1 1120 ? -54.617 27.688 63.612 1.00 78.69 1120 PHE A O 1
ATOM 9079 N N . LYS A 1 1121 ? -54.483 29.746 64.492 1.00 77.38 1121 LYS A N 1
ATOM 9080 C CA . LYS A 1 1121 ? -54.106 30.414 63.227 1.00 77.38 1121 LYS A CA 1
ATOM 9081 C C . LYS A 1 1121 ? -52.741 29.976 62.683 1.00 77.38 1121 LYS A C 1
ATOM 9083 O O . LYS A 1 1121 ? -52.445 30.239 61.518 1.00 77.38 1121 LYS A O 1
ATOM 9088 N N . ASN A 1 1122 ? -51.860 29.395 63.500 1.00 76.56 1122 ASN A N 1
ATOM 9089 C CA . ASN A 1 1122 ? -50.594 28.834 63.030 1.00 76.56 1122 ASN A CA 1
ATOM 9090 C C . ASN A 1 1122 ? -50.797 27.425 62.466 1.00 76.56 1122 ASN A C 1
ATOM 9092 O O . ASN A 1 1122 ? -50.445 27.196 61.312 1.00 76.56 1122 ASN A O 1
ATOM 9096 N N . PHE A 1 1123 ? -51.487 26.548 63.202 1.00 78.00 1123 PHE A N 1
ATOM 9097 C CA . PHE A 1 1123 ? -51.886 25.228 62.704 1.00 78.00 1123 PHE A CA 1
ATOM 9098 C C . PHE A 1 1123 ? -52.751 25.307 61.439 1.00 78.00 1123 PHE A C 1
ATOM 9100 O O . PHE A 1 1123 ? -52.618 24.462 60.557 1.00 78.00 1123 PHE A O 1
ATOM 9107 N N . GLU A 1 1124 ? -53.605 26.324 61.296 1.00 80.88 1124 GLU A N 1
ATOM 9108 C CA . GLU A 1 1124 ? -54.367 26.550 60.065 1.00 80.88 1124 GLU A CA 1
ATOM 9109 C C . GLU A 1 1124 ? -53.448 26.874 58.874 1.00 80.88 1124 GLU A C 1
ATOM 9111 O O . GLU A 1 1124 ? -53.599 26.279 57.806 1.00 80.88 1124 GLU A O 1
ATOM 9116 N N . ARG A 1 1125 ? -52.452 27.754 59.055 1.00 79.38 1125 ARG A N 1
ATOM 9117 C CA . ARG A 1 1125 ? -51.460 28.086 58.015 1.00 79.38 1125 ARG A CA 1
ATOM 9118 C C . ARG A 1 1125 ? -50.571 26.893 57.662 1.00 79.38 1125 ARG A C 1
ATOM 9120 O O . ARG A 1 1125 ? -50.343 26.644 56.482 1.00 79.38 1125 ARG A O 1
ATOM 9127 N N . GLU A 1 1126 ? -50.124 26.125 58.652 1.00 79.00 1126 GLU A N 1
ATOM 9128 C CA . GLU A 1 1126 ? -49.383 24.875 58.439 1.00 79.00 1126 GLU A CA 1
ATOM 9129 C C . GLU A 1 1126 ? -50.236 23.857 57.671 1.00 79.00 1126 GLU A C 1
ATOM 9131 O O . GLU A 1 1126 ? -49.802 23.349 56.642 1.00 79.00 1126 GLU A O 1
ATOM 9136 N N . THR A 1 1127 ? -51.498 23.661 58.067 1.00 79.69 1127 THR A N 1
ATOM 9137 C CA . THR A 1 1127 ? -52.451 22.780 57.368 1.00 79.69 1127 THR A CA 1
ATOM 9138 C C . THR A 1 1127 ? -52.697 23.226 55.922 1.00 79.69 1127 THR A C 1
ATOM 9140 O O . THR A 1 1127 ? -52.786 22.387 55.024 1.00 79.69 1127 THR A O 1
ATOM 9143 N N . GLN A 1 1128 ? -52.799 24.533 55.658 1.00 80.81 1128 GLN A N 1
ATOM 9144 C CA . GLN A 1 1128 ? -52.928 25.062 54.296 1.00 80.81 1128 GLN A CA 1
ATOM 9145 C C . GLN A 1 1128 ? -51.646 24.854 53.471 1.00 80.81 1128 GLN A C 1
ATOM 9147 O O . GLN A 1 1128 ? -51.738 24.479 52.301 1.00 80.81 1128 GLN A O 1
ATOM 9152 N N . ASN A 1 1129 ? -50.462 25.021 54.066 1.00 80.62 1129 ASN A N 1
ATOM 9153 C CA . ASN A 1 1129 ? -49.185 24.763 53.398 1.00 80.62 1129 ASN A CA 1
ATOM 9154 C C . ASN A 1 1129 ? -48.991 23.271 53.084 1.00 80.62 1129 ASN A C 1
ATOM 9156 O O . ASN A 1 1129 ? -48.685 22.936 51.941 1.00 80.62 1129 ASN A O 1
ATOM 9160 N N . SER A 1 1130 ? -49.268 22.366 54.029 1.00 73.25 1130 SER A N 1
ATOM 9161 C CA . SER A 1 1130 ? -49.221 20.917 53.785 1.00 73.25 1130 SER A CA 1
ATOM 9162 C C . SER A 1 1130 ? -50.229 20.474 52.720 1.00 73.25 1130 SER A C 1
ATOM 9164 O O . SER A 1 1130 ? -49.914 19.618 51.896 1.00 73.25 1130 SER A O 1
ATOM 9166 N N . LYS A 1 1131 ? -51.421 21.092 52.658 1.00 81.50 1131 LYS A N 1
ATOM 9167 C CA . LYS A 1 1131 ? -52.375 20.862 51.557 1.00 81.50 1131 LYS A CA 1
ATOM 9168 C C . LYS A 1 1131 ? -51.820 21.313 50.202 1.00 81.50 1131 LYS A C 1
ATOM 9170 O O . LYS A 1 1131 ? -51.989 20.586 49.228 1.00 81.50 1131 LYS A O 1
ATOM 9175 N N . ARG A 1 1132 ? -51.134 22.461 50.124 1.00 80.31 1132 ARG A N 1
ATOM 9176 C CA . ARG A 1 1132 ? -50.480 22.929 48.884 1.00 80.31 1132 ARG A CA 1
ATOM 9177 C C . ARG A 1 1132 ? -49.362 21.986 48.436 1.00 80.31 1132 ARG A C 1
ATOM 9179 O O . ARG A 1 1132 ? -49.351 21.597 47.275 1.00 80.31 1132 ARG A O 1
ATOM 9186 N N . GLN A 1 1133 ? -48.493 21.562 49.355 1.00 75.69 1133 GLN A N 1
ATOM 9187 C CA . GLN A 1 1133 ? -47.435 20.579 49.079 1.00 75.69 1133 GLN A CA 1
ATOM 9188 C C . GLN A 1 1133 ? -48.011 19.237 48.602 1.00 75.69 1133 GLN A C 1
ATOM 9190 O O . GLN A 1 1133 ? -47.512 18.659 47.644 1.00 75.69 1133 GLN A O 1
ATOM 9195 N N . CYS A 1 1134 ? -49.103 18.768 49.215 1.00 77.19 1134 CYS A N 1
ATOM 9196 C CA . CYS A 1 1134 ? -49.791 17.549 48.794 1.00 77.19 1134 CYS A CA 1
ATOM 9197 C C . CYS A 1 1134 ? -50.374 17.665 47.373 1.00 77.19 1134 CYS A C 1
ATOM 9199 O O . CYS A 1 1134 ? -50.205 16.746 46.577 1.00 77.19 1134 CYS A O 1
ATOM 9201 N N . VAL A 1 1135 ? -51.000 18.796 47.021 1.00 82.88 1135 VAL A N 1
ATOM 9202 C CA . VAL A 1 1135 ? -51.493 19.044 45.651 1.00 82.88 1135 VAL A CA 1
ATOM 9203 C C . VAL A 1 1135 ? -50.340 19.094 44.644 1.00 82.88 1135 VAL A C 1
ATOM 9205 O O . VAL A 1 1135 ? -50.427 18.439 43.610 1.00 82.88 1135 VAL A O 1
ATOM 9208 N N . GLN A 1 1136 ? -49.245 19.789 44.966 1.00 80.06 1136 GLN A N 1
ATOM 9209 C CA . GLN A 1 1136 ? -48.057 19.843 44.110 1.00 80.06 1136 GLN A CA 1
ATOM 9210 C C . GLN A 1 1136 ? -47.475 18.441 43.861 1.00 80.06 1136 GLN A C 1
ATOM 9212 O O . GLN A 1 1136 ? -47.316 18.051 42.709 1.00 80.06 1136 GLN A O 1
ATOM 9217 N N . ALA A 1 1137 ? -47.261 17.647 44.915 1.00 71.44 1137 ALA A N 1
ATOM 9218 C CA . ALA A 1 1137 ? -46.760 16.276 44.792 1.00 71.44 1137 ALA A CA 1
ATOM 9219 C C . ALA A 1 1137 ? -47.719 15.355 44.007 1.00 71.44 1137 ALA A C 1
ATOM 9221 O O . ALA A 1 1137 ? -47.276 14.453 43.299 1.00 71.44 1137 ALA A O 1
ATOM 9222 N N . ILE A 1 1138 ? -49.035 15.586 44.088 1.00 80.75 1138 ILE A N 1
ATOM 9223 C CA . ILE A 1 1138 ? -50.038 14.876 43.278 1.00 80.75 1138 ILE A CA 1
ATOM 9224 C C . ILE A 1 1138 ? -49.919 15.245 41.792 1.00 80.75 1138 ILE A C 1
ATOM 9226 O O . ILE A 1 1138 ? -50.058 14.367 40.941 1.00 80.75 1138 ILE A O 1
ATOM 9230 N N . ASP A 1 1139 ? -49.667 16.510 41.455 1.00 82.75 1139 ASP A N 1
ATOM 9231 C CA . ASP A 1 1139 ? -49.515 16.944 40.062 1.00 82.75 1139 ASP A CA 1
ATOM 9232 C C . ASP A 1 1139 ? -48.148 16.548 39.472 1.00 82.75 1139 ASP A C 1
ATOM 9234 O O . ASP A 1 1139 ? -48.088 16.117 38.320 1.00 82.75 1139 ASP A O 1
ATOM 9238 N N . GLU A 1 1140 ? -47.081 16.546 40.274 1.00 79.81 1140 GLU A N 1
ATOM 9239 C CA . GLU A 1 1140 ? -45.776 15.960 39.927 1.00 79.81 1140 GLU A CA 1
ATOM 9240 C C . GLU A 1 1140 ? -45.876 14.435 39.719 1.00 79.81 1140 GLU A C 1
ATOM 9242 O O . GLU A 1 1140 ? -45.355 13.893 38.742 1.00 79.81 1140 GLU A O 1
ATOM 9247 N N . ALA A 1 1141 ? -46.643 13.725 40.553 1.00 73.06 1141 ALA A N 1
ATOM 9248 C CA . ALA A 1 1141 ? -46.928 12.306 40.342 1.00 73.06 1141 ALA A CA 1
ATOM 9249 C C . ALA A 1 1141 ? -47.761 12.049 39.068 1.00 73.06 1141 ALA A C 1
ATOM 9251 O O . ALA A 1 1141 ? -47.594 11.008 38.427 1.00 73.06 1141 ALA A O 1
ATOM 9252 N N . LYS A 1 1142 ? -48.638 12.976 38.651 1.00 85.19 1142 LYS A N 1
ATOM 9253 C CA . LYS A 1 1142 ? -49.354 12.878 37.363 1.00 85.19 1142 LYS A CA 1
ATOM 9254 C C . LYS A 1 1142 ? -48.422 13.102 36.176 1.00 85.19 1142 LYS A C 1
ATOM 9256 O O . LYS A 1 1142 ? -48.514 12.351 35.206 1.00 85.19 1142 LYS A O 1
ATOM 9261 N N . THR A 1 1143 ? -47.534 14.099 36.216 1.00 84.31 1143 THR A N 1
ATOM 9262 C CA . THR A 1 1143 ? -46.588 14.335 35.112 1.00 84.31 1143 THR A CA 1
ATOM 9263 C C . THR A 1 1143 ? -45.607 13.172 34.972 1.00 84.31 1143 THR A C 1
ATOM 9265 O O . THR A 1 1143 ? -45.413 12.703 33.852 1.00 84.31 1143 THR A O 1
ATOM 9268 N N . ALA A 1 1144 ? -45.107 12.616 36.081 1.00 73.69 1144 ALA A N 1
ATOM 9269 C CA . ALA A 1 1144 ? -44.289 11.401 36.082 1.00 73.69 1144 ALA A CA 1
ATOM 9270 C C . ALA A 1 1144 ? -45.034 10.171 35.521 1.00 73.69 1144 ALA A C 1
ATOM 9272 O O . ALA A 1 1144 ? -44.505 9.458 34.672 1.00 73.69 1144 ALA A O 1
ATOM 9273 N N . ASN A 1 1145 ? -46.292 9.934 35.915 1.00 79.00 1145 ASN A N 1
ATOM 9274 C CA . ASN A 1 1145 ? -47.084 8.839 35.336 1.00 79.00 1145 ASN A CA 1
ATOM 9275 C C . ASN A 1 1145 ? -47.357 9.039 33.834 1.00 79.00 1145 ASN A C 1
ATOM 9277 O O . ASN A 1 1145 ? -47.385 8.065 33.079 1.00 79.00 1145 ASN A O 1
ATOM 9281 N N . ASN A 1 1146 ? -47.518 10.284 33.374 1.00 83.94 1146 ASN A N 1
ATOM 9282 C CA . ASN A 1 1146 ? -47.686 10.599 31.955 1.00 83.94 1146 ASN A CA 1
ATOM 9283 C C . ASN A 1 1146 ? -46.398 10.363 31.146 1.00 83.94 1146 ASN A C 1
ATOM 9285 O O . ASN A 1 1146 ? -46.480 9.812 30.047 1.00 83.94 1146 ASN A O 1
ATOM 9289 N N . THR A 1 1147 ? -45.217 10.720 31.666 1.00 81.38 1147 THR A N 1
ATOM 9290 C CA . THR A 1 1147 ? -43.938 10.451 30.981 1.00 81.38 1147 THR A CA 1
ATOM 9291 C C . THR A 1 1147 ? -43.603 8.962 30.971 1.00 81.38 1147 THR A C 1
ATOM 9293 O O . THR A 1 1147 ? -43.240 8.449 29.915 1.00 81.38 1147 THR A O 1
ATOM 9296 N N . ILE A 1 1148 ? -43.828 8.238 32.075 1.00 74.00 1148 ILE A N 1
ATOM 9297 C CA . ILE A 1 1148 ? -43.722 6.768 32.120 1.00 74.00 1148 ILE A CA 1
ATOM 9298 C C . ILE A 1 1148 ? -44.660 6.141 31.078 1.00 74.00 1148 ILE A C 1
ATOM 9300 O O . ILE A 1 1148 ? -44.214 5.355 30.247 1.00 74.00 1148 ILE A O 1
ATOM 9304 N N . SER A 1 1149 ? -45.932 6.558 31.041 1.00 80.69 1149 SER A N 1
ATOM 9305 C CA . SER A 1 1149 ? -46.913 6.065 30.061 1.00 80.69 1149 SER A CA 1
ATOM 9306 C C . SER A 1 1149 ? -46.510 6.338 28.609 1.00 80.69 1149 SER A C 1
ATOM 9308 O O . SER A 1 1149 ? -46.852 5.552 27.724 1.00 80.69 1149 SER A O 1
ATOM 9310 N N . GLN A 1 1150 ? -45.801 7.438 28.339 1.00 85.19 1150 GLN A N 1
ATOM 9311 C CA . GLN A 1 1150 ? -45.276 7.733 27.008 1.00 85.19 1150 GLN A CA 1
ATOM 9312 C C . GLN A 1 1150 ? -44.070 6.846 26.672 1.00 85.19 1150 GLN A C 1
ATOM 9314 O O . GLN A 1 1150 ? -44.080 6.199 25.626 1.00 85.19 1150 GLN A O 1
ATOM 9319 N N . MET A 1 1151 ? -43.098 6.728 27.583 1.00 74.94 1151 MET A N 1
ATOM 9320 C CA . MET A 1 1151 ? -41.938 5.844 27.414 1.00 74.94 1151 MET A CA 1
ATOM 9321 C C . MET A 1 1151 ? -42.365 4.389 27.179 1.00 74.94 1151 MET A C 1
ATOM 9323 O O . MET A 1 1151 ? -41.890 3.761 26.239 1.00 74.94 1151 MET A O 1
ATOM 9327 N N . THR A 1 1152 ? -43.334 3.862 27.939 1.00 77.62 1152 THR A N 1
ATOM 9328 C CA . THR A 1 1152 ? -43.864 2.503 27.725 1.00 77.62 1152 THR A CA 1
ATOM 9329 C C . THR A 1 1152 ? -44.447 2.318 26.319 1.00 77.62 1152 THR A C 1
ATOM 9331 O O . THR A 1 1152 ? -44.235 1.275 25.703 1.00 77.62 1152 THR A O 1
ATOM 9334 N N . ARG A 1 1153 ? -45.151 3.320 25.771 1.00 82.69 1153 ARG A N 1
ATOM 9335 C CA . ARG A 1 1153 ? -45.705 3.256 24.404 1.00 82.69 1153 ARG A CA 1
ATOM 9336 C C . ARG A 1 1153 ? -44.616 3.266 23.335 1.00 82.69 1153 ARG A C 1
ATOM 9338 O O . ARG A 1 1153 ? -44.769 2.580 22.327 1.00 82.69 1153 ARG A O 1
ATOM 9345 N N . ASP A 1 1154 ? -43.552 4.037 23.538 1.00 77.94 1154 ASP A N 1
ATOM 9346 C CA . ASP A 1 1154 ? -42.462 4.152 22.569 1.00 77.94 1154 ASP A CA 1
ATOM 9347 C C . ASP A 1 1154 ? -41.503 2.950 22.632 1.00 77.94 1154 ASP A C 1
ATOM 9349 O O . ASP A 1 1154 ? -41.133 2.433 21.577 1.00 77.94 1154 ASP A O 1
ATOM 9353 N N . CYS A 1 1155 ? -41.248 2.374 23.814 1.00 72.81 1155 CYS A N 1
ATOM 9354 C CA . CYS A 1 1155 ? -40.617 1.053 23.940 1.00 72.81 1155 CYS A CA 1
ATOM 9355 C C . CYS A 1 1155 ? -41.418 -0.016 23.180 1.00 72.81 1155 CYS A C 1
ATOM 9357 O O . CYS A 1 1155 ? -40.873 -0.681 22.303 1.00 72.81 1155 CYS A O 1
ATOM 9359 N N . GLN A 1 1156 ? -42.737 -0.102 23.399 1.00 81.75 1156 GLN A N 1
ATOM 9360 C CA . GLN A 1 1156 ? -43.599 -1.048 22.675 1.00 81.75 1156 GLN A CA 1
ATOM 9361 C C . GLN A 1 1156 ? -43.671 -0.805 21.157 1.00 81.75 1156 GLN A C 1
ATOM 9363 O O . GLN A 1 1156 ? -44.068 -1.705 20.412 1.00 81.75 1156 GLN A O 1
ATOM 9368 N N . ARG A 1 1157 ? -43.347 0.402 20.672 1.00 82.44 1157 ARG A N 1
ATOM 9369 C CA . ARG A 1 1157 ? -43.196 0.694 19.235 1.00 82.44 1157 ARG A CA 1
ATOM 9370 C C . ARG A 1 1157 ? -41.854 0.188 18.712 1.00 82.44 1157 ARG A C 1
ATOM 9372 O O . ARG A 1 1157 ? -41.826 -0.415 17.644 1.00 82.44 1157 ARG A O 1
ATOM 9379 N N . MET A 1 1158 ? -40.770 0.384 19.464 1.00 73.81 1158 MET A N 1
ATOM 9380 C CA . MET A 1 1158 ? -39.447 -0.138 19.110 1.00 73.81 1158 MET A CA 1
ATOM 9381 C C . MET A 1 1158 ? -39.413 -1.672 19.131 1.00 73.81 1158 MET A C 1
ATOM 9383 O O . MET A 1 1158 ? -38.899 -2.268 18.192 1.00 73.81 1158 MET A O 1
ATOM 9387 N N . GLU A 1 1159 ? -40.032 -2.321 20.120 1.00 74.69 1159 GLU A N 1
ATOM 9388 C CA . GLU A 1 1159 ? -40.184 -3.786 20.186 1.00 74.69 1159 GLU A CA 1
ATOM 9389 C C . GLU A 1 1159 ? -40.898 -4.354 18.948 1.00 74.69 1159 GLU A C 1
ATOM 9391 O O . GLU A 1 1159 ? -40.461 -5.353 18.372 1.00 74.69 1159 GLU A O 1
ATOM 9396 N N . ARG A 1 1160 ? -41.970 -3.690 18.491 1.00 84.00 1160 ARG A N 1
ATOM 9397 C CA . ARG A 1 1160 ? -42.670 -4.046 17.246 1.00 84.00 1160 ARG A CA 1
ATOM 9398 C C . ARG A 1 1160 ? -41.788 -3.844 16.015 1.00 84.00 1160 ARG A C 1
ATOM 9400 O O . ARG A 1 1160 ? -41.636 -4.780 15.241 1.00 84.00 1160 ARG A O 1
ATOM 9407 N N . ALA A 1 1161 ? -41.133 -2.691 15.883 1.00 81.38 1161 ALA A N 1
ATOM 9408 C CA . ALA A 1 1161 ? -40.240 -2.413 14.756 1.00 81.38 1161 ALA A CA 1
ATOM 9409 C C . ALA A 1 1161 ? -39.038 -3.380 14.684 1.00 81.38 1161 ALA A C 1
ATOM 9411 O O . ALA A 1 1161 ? -38.618 -3.764 13.594 1.00 81.38 1161 ALA A O 1
ATOM 9412 N N . VAL A 1 1162 ? -38.500 -3.814 15.831 1.00 76.75 1162 VAL A N 1
ATOM 9413 C CA . VAL A 1 1162 ? -37.440 -4.835 15.910 1.00 76.75 1162 VAL A CA 1
ATOM 9414 C C . VAL A 1 1162 ? -37.974 -6.220 15.533 1.00 76.75 1162 VAL A C 1
ATOM 9416 O O . VAL A 1 1162 ? -37.298 -6.946 14.805 1.00 76.75 1162 VAL A O 1
ATOM 9419 N N . SER A 1 1163 ? -39.183 -6.587 15.970 1.00 79.69 1163 SER A N 1
ATOM 9420 C CA . SER A 1 1163 ? -39.839 -7.839 15.562 1.00 79.69 1163 SER A CA 1
ATOM 9421 C C . SER A 1 1163 ? -40.096 -7.876 14.050 1.00 79.69 1163 SER A C 1
ATOM 9423 O O . SER A 1 1163 ? -39.643 -8.804 13.384 1.00 79.69 1163 SER A O 1
ATOM 9425 N N . GLU A 1 1164 ? -40.706 -6.827 13.490 1.00 87.50 1164 GLU A N 1
ATOM 9426 C CA . GLU A 1 1164 ? -40.925 -6.667 12.045 1.00 87.50 1164 GLU A CA 1
ATOM 9427 C C . GLU A 1 1164 ? -39.600 -6.742 11.265 1.00 87.50 1164 GLU A C 1
ATOM 9429 O O . GLU A 1 1164 ? -39.500 -7.456 10.267 1.00 87.50 1164 GLU A O 1
ATOM 9434 N N . LEU A 1 1165 ? -38.541 -6.066 11.729 1.00 79.12 1165 LEU A N 1
ATOM 9435 C CA . LEU A 1 1165 ? -37.219 -6.123 11.095 1.00 79.12 1165 LEU A CA 1
ATOM 9436 C C . LEU A 1 1165 ? -36.614 -7.538 11.124 1.00 79.12 1165 LEU A C 1
ATOM 9438 O O . LEU A 1 1165 ? -36.013 -7.968 10.138 1.00 79.12 1165 LEU A O 1
ATOM 9442 N N . ASN A 1 1166 ? -36.787 -8.280 12.220 1.00 78.06 1166 ASN A N 1
ATOM 9443 C CA . ASN A 1 1166 ? -36.339 -9.670 12.323 1.00 78.06 1166 ASN A CA 1
ATOM 9444 C C . ASN A 1 1166 ? -37.138 -10.607 11.401 1.00 78.06 1166 ASN A C 1
ATOM 9446 O O . ASN A 1 1166 ? -36.545 -11.488 10.773 1.00 78.06 1166 ASN A O 1
ATOM 9450 N N . GLU A 1 1167 ? -38.446 -10.388 11.243 1.00 88.94 1167 GLU A N 1
ATOM 9451 C CA . GLU A 1 1167 ? -39.270 -11.086 10.248 1.00 88.94 1167 GLU A CA 1
ATOM 9452 C C . GLU A 1 1167 ? -38.789 -10.788 8.820 1.00 88.94 1167 GLU A C 1
ATOM 9454 O O . GLU A 1 1167 ? -38.551 -11.723 8.054 1.00 88.94 1167 GLU A O 1
ATOM 9459 N N . TRP A 1 1168 ? -38.515 -9.522 8.478 1.00 85.62 1168 TRP A N 1
ATOM 9460 C CA . TRP A 1 1168 ? -37.924 -9.140 7.187 1.00 85.62 1168 TRP A CA 1
ATOM 9461 C C . TRP A 1 1168 ? -36.546 -9.778 6.945 1.00 85.62 1168 TRP A C 1
ATOM 9463 O O . TRP A 1 1168 ? -36.255 -10.209 5.825 1.00 85.62 1168 TRP A O 1
ATOM 9473 N N . ILE A 1 1169 ? -35.692 -9.895 7.969 1.00 82.25 1169 ILE A N 1
ATOM 9474 C CA . ILE A 1 1169 ? -34.388 -10.579 7.876 1.00 82.25 1169 ILE A CA 1
ATOM 9475 C C . ILE A 1 1169 ? -34.566 -12.096 7.684 1.00 82.25 1169 ILE A C 1
ATOM 9477 O O . ILE A 1 1169 ? -33.854 -12.705 6.884 1.00 82.25 1169 ILE A O 1
ATOM 9481 N N . SER A 1 1170 ? -35.529 -12.719 8.367 1.00 85.44 1170 SER A N 1
ATOM 9482 C CA . SER A 1 1170 ? -35.841 -14.148 8.222 1.00 85.44 1170 SER A CA 1
ATOM 9483 C C . SER A 1 1170 ? -36.429 -14.474 6.840 1.00 85.44 1170 SER A C 1
ATOM 9485 O O . SER A 1 1170 ? -35.980 -15.396 6.149 1.00 85.44 1170 SER A O 1
ATOM 9487 N N . TRP A 1 1171 ? -37.375 -13.653 6.379 1.00 92.31 1171 TRP A N 1
ATOM 9488 C CA . TRP A 1 1171 ? -37.988 -13.751 5.057 1.00 92.31 1171 TRP A CA 1
ATOM 9489 C C . TRP A 1 1171 ? -36.965 -13.537 3.936 1.00 92.31 1171 TRP A C 1
ATOM 9491 O O . TRP A 1 1171 ? -36.874 -14.356 3.023 1.00 92.31 1171 TRP A O 1
ATOM 9501 N N . SER A 1 1172 ? -36.125 -12.501 4.026 1.00 88.00 1172 SER A N 1
ATOM 9502 C CA . SER A 1 1172 ? -35.099 -12.224 3.008 1.00 88.00 1172 SER A CA 1
ATOM 9503 C C . SER A 1 1172 ? -34.008 -13.302 2.954 1.00 88.00 1172 SER A C 1
ATOM 9505 O O . SER A 1 1172 ? -33.590 -13.686 1.861 1.00 88.00 1172 SER A O 1
ATOM 9507 N N . ARG A 1 1173 ? -33.612 -13.891 4.093 1.00 87.19 1173 ARG A N 1
ATOM 9508 C CA . ARG A 1 1173 ? -32.770 -15.107 4.125 1.00 87.19 1173 ARG A CA 1
ATOM 9509 C C . ARG A 1 1173 ? -33.432 -16.292 3.428 1.00 87.19 1173 ARG A C 1
ATOM 9511 O O . ARG A 1 1173 ? -32.761 -17.027 2.706 1.00 87.19 1173 ARG A O 1
ATOM 9518 N N . THR A 1 1174 ? -34.735 -16.469 3.626 1.00 87.25 1174 THR A N 1
ATOM 9519 C CA . THR A 1 1174 ? -35.513 -17.539 2.986 1.00 87.25 1174 THR A CA 1
ATOM 9520 C C . THR A 1 1174 ? -35.607 -17.328 1.473 1.00 87.25 1174 THR A C 1
ATOM 9522 O O . THR A 1 1174 ? -35.368 -18.268 0.721 1.00 87.25 1174 THR A O 1
ATOM 9525 N N . MET A 1 1175 ? -35.833 -16.091 1.016 1.00 84.75 1175 MET A N 1
ATOM 9526 C CA . MET A 1 1175 ? -35.791 -15.722 -0.404 1.00 84.75 1175 MET A CA 1
ATOM 9527 C C . MET A 1 1175 ? -34.409 -15.970 -1.029 1.00 84.75 1175 MET A C 1
ATOM 9529 O O . MET A 1 1175 ? -34.332 -16.578 -2.090 1.00 84.75 1175 MET A O 1
ATOM 9533 N N . VAL A 1 1176 ? -33.303 -15.591 -0.370 1.00 88.25 1176 VAL A N 1
ATOM 9534 C CA . VAL A 1 1176 ? -31.943 -15.888 -0.877 1.00 88.25 1176 VAL A CA 1
ATOM 9535 C C . VAL A 1 1176 ? -31.729 -17.397 -1.038 1.00 88.25 1176 VAL A C 1
ATOM 9537 O O . VAL A 1 1176 ? -31.277 -17.837 -2.092 1.00 88.25 1176 VAL A O 1
ATOM 9540 N N . ARG A 1 1177 ? -32.135 -18.210 -0.054 1.00 84.44 1177 ARG A N 1
ATOM 9541 C CA . ARG A 1 1177 ? -32.058 -19.683 -0.140 1.00 84.44 1177 ARG A CA 1
ATOM 9542 C C . ARG A 1 1177 ? -32.927 -20.293 -1.250 1.00 84.44 1177 ARG A C 1
ATOM 9544 O O . ARG A 1 1177 ? -32.651 -21.413 -1.656 1.00 84.44 1177 ARG A O 1
ATOM 9551 N N . GLN A 1 1178 ? -33.955 -19.591 -1.729 1.00 84.50 1178 GLN A N 1
ATOM 9552 C CA . GLN A 1 1178 ? -34.804 -20.024 -2.850 1.00 84.50 1178 GLN A CA 1
ATOM 9553 C C . GLN A 1 1178 ? -34.306 -19.543 -4.223 1.00 84.50 1178 GLN A C 1
ATOM 9555 O O . GLN A 1 1178 ? -34.806 -20.013 -5.242 1.00 84.50 1178 GLN A O 1
ATOM 9560 N N . VAL A 1 1179 ? -33.366 -18.590 -4.267 1.00 82.69 1179 VAL A N 1
ATOM 9561 C CA . VAL A 1 1179 ? -32.947 -17.902 -5.505 1.00 82.69 1179 VAL A CA 1
ATOM 9562 C C . VAL A 1 1179 ? -31.444 -18.062 -5.802 1.00 82.69 1179 VAL A C 1
ATOM 9564 O O . VAL A 1 1179 ? -31.011 -17.803 -6.924 1.00 82.69 1179 VAL A O 1
ATOM 9567 N N . SER A 1 1180 ? -30.639 -18.537 -4.844 1.00 79.69 1180 SER A N 1
ATOM 9568 C CA . SER A 1 1180 ? -29.229 -18.889 -5.060 1.00 79.69 1180 SER A CA 1
ATOM 9569 C C . SER A 1 1180 ? -28.862 -20.242 -4.440 1.00 79.69 1180 SER A C 1
ATOM 9571 O O . SER A 1 1180 ? -28.729 -20.351 -3.221 1.00 79.69 1180 SER A O 1
ATOM 9573 N N . ASP A 1 1181 ? -28.592 -21.240 -5.284 1.00 71.69 1181 ASP A N 1
ATOM 9574 C CA . ASP A 1 1181 ? -28.224 -22.611 -4.878 1.00 71.69 1181 ASP A CA 1
ATOM 9575 C C . ASP A 1 1181 ? -26.811 -22.742 -4.262 1.00 71.69 1181 ASP A C 1
ATOM 9577 O O . ASP A 1 1181 ? -26.385 -23.833 -3.889 1.00 71.69 1181 ASP A O 1
ATOM 9581 N N . THR A 1 1182 ? -26.033 -21.653 -4.211 1.00 61.19 1182 THR A N 1
ATOM 9582 C CA . THR A 1 1182 ? -24.562 -21.696 -4.079 1.00 61.19 1182 THR A CA 1
ATOM 9583 C C . THR A 1 1182 ? -23.981 -20.886 -2.914 1.00 61.19 1182 THR A C 1
ATOM 9585 O O . THR A 1 1182 ? -22.760 -20.751 -2.821 1.00 61.19 1182 THR A O 1
ATOM 9588 N N . ILE A 1 1183 ? -24.814 -20.330 -2.027 1.00 62.44 1183 ILE A N 1
ATOM 9589 C CA . ILE A 1 1183 ? -24.384 -19.369 -0.993 1.00 62.44 1183 ILE A CA 1
ATOM 9590 C C . ILE A 1 1183 ? -24.462 -19.980 0.417 1.00 62.44 1183 ILE A C 1
ATOM 9592 O O . ILE A 1 1183 ? -25.390 -20.712 0.753 1.00 62.44 1183 ILE A O 1
ATOM 9596 N N . GLY A 1 1184 ? -23.457 -19.681 1.251 1.00 69.31 1184 GLY A N 1
ATOM 9597 C CA . GLY A 1 1184 ? -23.315 -20.220 2.608 1.00 69.31 1184 GLY A CA 1
ATOM 9598 C C . GLY A 1 1184 ? -24.488 -19.884 3.541 1.00 69.31 1184 GLY A C 1
ATOM 9599 O O . GLY A 1 1184 ? -25.139 -18.851 3.409 1.00 69.31 1184 GLY A O 1
ATOM 9600 N N . MET A 1 1185 ? -24.742 -20.760 4.521 1.00 67.44 1185 MET A N 1
ATOM 9601 C CA . MET A 1 1185 ? -26.038 -20.860 5.219 1.00 67.44 1185 MET A CA 1
ATOM 9602 C C . MET A 1 1185 ? -26.540 -19.598 5.948 1.00 67.44 1185 MET A C 1
ATOM 9604 O O . MET A 1 1185 ? -27.743 -19.517 6.206 1.00 67.44 1185 MET A O 1
ATOM 9608 N N . ASN A 1 1186 ? -25.674 -18.635 6.285 1.00 77.38 1186 ASN A N 1
ATOM 9609 C CA . ASN A 1 1186 ? -26.034 -17.378 6.955 1.00 77.38 1186 ASN A CA 1
ATOM 9610 C C . ASN A 1 1186 ? -25.172 -16.199 6.451 1.00 77.38 1186 ASN A C 1
ATOM 9612 O O . ASN A 1 1186 ? -24.163 -15.881 7.083 1.00 77.38 1186 ASN A O 1
ATOM 9616 N N . PRO A 1 1187 ? -25.557 -15.508 5.362 1.00 81.62 1187 PRO A N 1
ATOM 9617 C CA . PRO A 1 1187 ? -24.897 -14.269 4.971 1.00 81.62 1187 PRO A CA 1
ATOM 9618 C C . PRO A 1 1187 ? -25.294 -13.103 5.909 1.00 81.62 1187 PRO A C 1
ATOM 9620 O O . PRO A 1 1187 ? -26.362 -13.139 6.545 1.00 81.62 1187 PRO A O 1
ATOM 9623 N N . PRO A 1 1188 ? -24.465 -12.048 6.015 1.00 83.31 1188 PRO A N 1
ATOM 9624 C CA . PRO A 1 1188 ? -24.824 -10.798 6.682 1.00 83.31 1188 PRO A CA 1
ATOM 9625 C C . PRO A 1 1188 ? -25.933 -10.045 5.925 1.00 83.31 1188 PRO A C 1
ATOM 9627 O O . PRO A 1 1188 ? -26.089 -10.178 4.713 1.00 83.31 1188 PRO A O 1
ATOM 9630 N N . VAL A 1 1189 ? -26.705 -9.215 6.637 1.00 77.38 1189 VAL A N 1
ATOM 9631 C CA . VAL A 1 1189 ? -27.926 -8.558 6.109 1.00 77.38 1189 VAL A CA 1
ATOM 9632 C C . VAL A 1 1189 ? -27.655 -7.698 4.865 1.00 77.38 1189 VAL A C 1
ATOM 9634 O O . VAL A 1 1189 ? -28.431 -7.728 3.912 1.00 77.38 1189 VAL A O 1
ATOM 9637 N N . ASN A 1 1190 ? -26.517 -7.000 4.824 1.00 79.12 1190 ASN A N 1
ATOM 9638 C CA . ASN A 1 1190 ? -26.115 -6.192 3.667 1.00 79.12 1190 ASN A CA 1
ATOM 9639 C C . ASN A 1 1190 ? -25.840 -7.045 2.413 1.00 79.12 1190 ASN A C 1
ATOM 9641 O O . ASN A 1 1190 ? -26.094 -6.598 1.297 1.00 79.12 1190 ASN A O 1
ATOM 9645 N N . GLU A 1 1191 ? -25.350 -8.273 2.590 1.00 83.81 1191 GLU A N 1
ATOM 9646 C CA . GLU A 1 1191 ? -25.078 -9.211 1.498 1.00 83.81 1191 GLU A CA 1
ATOM 9647 C C . GLU A 1 1191 ? -26.367 -9.899 1.030 1.00 83.81 1191 GLU A C 1
ATOM 9649 O O . GLU A 1 1191 ? -26.613 -9.960 -0.169 1.00 83.81 1191 GLU A O 1
ATOM 9654 N N . ILE A 1 1192 ? -27.254 -10.288 1.956 1.00 84.00 1192 ILE A N 1
ATOM 9655 C CA . ILE A 1 1192 ? -28.620 -10.759 1.646 1.00 84.00 1192 ILE A CA 1
ATOM 9656 C C . ILE A 1 1192 ? -29.356 -9.743 0.766 1.00 84.00 1192 ILE A C 1
ATOM 9658 O O . ILE A 1 1192 ? -29.896 -10.101 -0.279 1.00 84.00 1192 ILE A O 1
ATOM 9662 N N . ARG A 1 1193 ? -29.330 -8.462 1.157 1.00 82.75 1193 ARG A N 1
ATOM 9663 C CA . ARG A 1 1193 ? -29.927 -7.372 0.381 1.00 82.75 1193 ARG A CA 1
ATOM 9664 C C . ARG A 1 1193 ? -29.321 -7.272 -1.023 1.00 82.75 1193 ARG A C 1
ATOM 9666 O O . ARG A 1 1193 ? -30.066 -7.211 -1.994 1.00 82.75 1193 ARG A O 1
ATOM 9673 N N . PHE A 1 1194 ? -27.994 -7.291 -1.133 1.00 82.94 1194 PHE A N 1
ATOM 9674 C CA . PHE A 1 1194 ? -27.272 -7.203 -2.407 1.00 82.94 1194 PHE A CA 1
ATOM 9675 C C . PHE A 1 1194 ? -27.572 -8.385 -3.346 1.00 82.94 1194 PHE A C 1
ATOM 9677 O O . PHE A 1 1194 ? -27.772 -8.179 -4.542 1.00 82.94 1194 PHE A O 1
ATOM 9684 N N . ILE A 1 1195 ? -27.664 -9.609 -2.810 1.00 83.19 1195 ILE A N 1
ATOM 9685 C CA . ILE A 1 1195 ? -28.043 -10.812 -3.568 1.00 83.19 1195 ILE A CA 1
ATOM 9686 C C . ILE A 1 1195 ? -29.478 -10.684 -4.095 1.00 83.19 1195 ILE A C 1
ATOM 9688 O O . ILE A 1 1195 ? -29.721 -10.959 -5.269 1.00 83.19 1195 ILE A O 1
ATOM 9692 N N . LEU A 1 1196 ? -30.423 -10.230 -3.262 1.00 83.50 1196 LEU A N 1
ATOM 9693 C CA . LEU A 1 1196 ? -31.812 -10.027 -3.685 1.00 83.50 1196 LEU A CA 1
ATOM 9694 C C . LEU A 1 1196 ? -31.952 -8.897 -4.711 1.00 83.50 1196 LEU A C 1
ATOM 9696 O O . LEU A 1 1196 ? -32.672 -9.072 -5.689 1.00 83.50 1196 LEU A O 1
ATOM 9700 N N . GLU A 1 1197 ? -31.245 -7.776 -4.543 1.00 82.50 1197 GLU A N 1
ATOM 9701 C CA . GLU A 1 1197 ? -31.217 -6.680 -5.522 1.00 82.50 1197 GLU A CA 1
ATOM 9702 C C . GLU A 1 1197 ? -30.634 -7.143 -6.872 1.00 82.50 1197 GLU A C 1
ATOM 9704 O O . GLU A 1 1197 ? -31.211 -6.851 -7.921 1.00 82.50 1197 GLU A O 1
ATOM 9709 N N . GLU A 1 1198 ? -29.549 -7.930 -6.883 1.00 80.50 1198 GLU A N 1
ATOM 9710 C CA . GLU A 1 1198 ? -29.004 -8.502 -8.123 1.00 80.50 1198 GLU A CA 1
ATOM 9711 C C . GLU A 1 1198 ? -29.946 -9.536 -8.760 1.00 80.50 1198 GLU A C 1
ATOM 9713 O O . GLU A 1 1198 ? -30.111 -9.545 -9.984 1.00 80.50 1198 GLU A O 1
ATOM 9718 N N . ALA A 1 1199 ? -30.598 -10.381 -7.959 1.00 81.38 1199 ALA A N 1
ATOM 9719 C CA . ALA A 1 1199 ? -31.576 -11.343 -8.452 1.00 81.38 1199 ALA A CA 1
ATOM 9720 C C . ALA A 1 1199 ? -32.823 -10.661 -9.044 1.00 81.38 1199 ALA A C 1
ATOM 9722 O O . ALA A 1 1199 ? -33.322 -11.099 -10.081 1.00 81.38 1199 ALA A O 1
ATOM 9723 N N . LEU A 1 1200 ? -33.285 -9.555 -8.449 1.00 79.75 1200 LEU A N 1
ATOM 9724 C CA . LEU A 1 1200 ? -34.364 -8.722 -8.993 1.00 79.75 1200 LEU A CA 1
ATOM 9725 C C . LEU A 1 1200 ? -33.954 -8.053 -10.311 1.00 79.75 1200 LEU A C 1
ATOM 9727 O O . LEU A 1 1200 ? -34.710 -8.082 -11.278 1.00 79.75 1200 LEU A O 1
ATOM 9731 N N . LEU A 1 1201 ? -32.738 -7.509 -10.399 1.00 74.94 1201 LEU A N 1
ATOM 9732 C CA . LEU A 1 1201 ? -32.211 -6.950 -11.652 1.00 74.94 1201 LEU A CA 1
ATOM 9733 C C . LEU A 1 1201 ? -32.034 -8.020 -12.745 1.00 74.94 1201 LEU A C 1
ATOM 9735 O O . LEU A 1 1201 ? -32.182 -7.722 -13.933 1.00 74.94 1201 LEU A O 1
ATOM 9739 N N . ALA A 1 1202 ? -31.754 -9.269 -12.361 1.00 74.38 1202 ALA A N 1
ATOM 9740 C CA . ALA A 1 1202 ? -31.707 -10.405 -13.275 1.00 74.38 1202 ALA A CA 1
ATOM 9741 C C . ALA A 1 1202 ? -33.107 -10.849 -13.748 1.00 74.38 1202 ALA A C 1
ATOM 9743 O O . ALA A 1 1202 ? -33.274 -11.120 -14.940 1.00 74.38 1202 ALA A O 1
ATOM 9744 N N . SER A 1 1203 ? -34.106 -10.898 -12.858 1.00 74.25 1203 SER A N 1
ATOM 9745 C CA . SER A 1 1203 ? -35.473 -11.338 -13.182 1.00 74.25 1203 SER A CA 1
ATOM 9746 C C . SER A 1 1203 ? -36.287 -10.283 -13.939 1.00 74.25 1203 SER A C 1
ATOM 9748 O O . SER A 1 1203 ? -37.028 -10.634 -14.855 1.00 74.25 1203 SER A O 1
ATOM 9750 N N . LEU A 1 1204 ? -36.066 -8.990 -13.672 1.00 75.38 1204 LEU A N 1
ATOM 9751 C CA . LEU A 1 1204 ? -36.656 -7.858 -14.409 1.00 75.38 1204 LEU A CA 1
ATOM 9752 C C . LEU A 1 1204 ? -36.148 -7.721 -15.861 1.00 75.38 1204 LEU A C 1
ATOM 9754 O O . LEU A 1 1204 ? -36.475 -6.753 -16.548 1.00 75.38 1204 LEU A O 1
ATOM 9758 N N . GLY A 1 1205 ? -35.317 -8.650 -16.344 1.00 61.16 1205 GLY A N 1
ATOM 9759 C CA . GLY A 1 1205 ? -34.854 -8.690 -17.732 1.00 61.16 1205 GLY A CA 1
ATOM 9760 C C . GLY A 1 1205 ? -33.881 -7.572 -18.124 1.00 61.16 1205 GLY A C 1
ATOM 9761 O O . GLY A 1 1205 ? -33.495 -7.496 -19.292 1.00 61.16 1205 GLY A O 1
ATOM 9762 N N . GLN A 1 1206 ? -33.435 -6.737 -17.177 1.00 73.00 1206 GLN A N 1
ATOM 9763 C CA . GLN A 1 1206 ? -32.557 -5.579 -17.401 1.00 73.00 1206 GLN A CA 1
ATOM 9764 C C . GLN A 1 1206 ? -31.087 -5.988 -17.619 1.00 73.00 1206 GLN A C 1
ATOM 9766 O O . GLN A 1 1206 ? -30.165 -5.524 -16.943 1.00 73.00 1206 GLN A O 1
ATOM 9771 N N . LYS A 1 1207 ? -30.860 -6.857 -18.612 1.00 69.62 1207 LYS A N 1
ATOM 9772 C CA . LYS A 1 1207 ? -29.554 -7.434 -18.974 1.00 69.62 1207 LYS A CA 1
ATOM 9773 C C . LYS A 1 1207 ? -28.477 -6.368 -19.191 1.00 69.62 1207 LYS A C 1
ATOM 9775 O O . LYS A 1 1207 ? -27.333 -6.590 -18.806 1.00 69.62 1207 LYS A O 1
ATOM 9780 N N . ASP A 1 1208 ? -28.839 -5.201 -19.722 1.00 67.19 1208 ASP A N 1
ATOM 9781 C CA . ASP A 1 1208 ? -27.907 -4.087 -19.934 1.00 67.19 1208 ASP A CA 1
ATOM 9782 C C . ASP A 1 1208 ? -27.468 -3.404 -18.635 1.00 67.19 1208 ASP A C 1
ATOM 9784 O O . ASP A 1 1208 ? -26.325 -2.961 -18.540 1.00 67.19 1208 ASP A O 1
ATOM 9788 N N . ILE A 1 1209 ? -28.338 -3.324 -17.622 1.00 72.50 1209 ILE A N 1
ATOM 9789 C CA . ILE A 1 1209 ? -27.979 -2.774 -16.307 1.00 72.50 1209 ILE A CA 1
ATOM 9790 C C . ILE A 1 1209 ? -27.115 -3.780 -15.551 1.00 72.50 1209 ILE A C 1
ATOM 9792 O O . ILE A 1 1209 ? -26.058 -3.391 -15.057 1.00 72.50 1209 ILE A O 1
ATOM 9796 N N . ARG A 1 1210 ? -27.467 -5.074 -15.568 1.00 70.62 1210 ARG A N 1
ATOM 9797 C CA . ARG A 1 1210 ? -26.608 -6.131 -15.008 1.00 70.62 1210 ARG A CA 1
ATOM 9798 C C . ARG A 1 1210 ? -25.218 -6.125 -15.656 1.00 70.62 1210 ARG A C 1
ATOM 9800 O O . ARG A 1 1210 ? -24.218 -6.008 -14.959 1.00 70.62 1210 ARG A O 1
ATOM 9807 N N . ARG A 1 1211 ? -25.148 -6.095 -16.993 1.00 71.44 1211 ARG A N 1
ATOM 9808 C CA . ARG A 1 1211 ? -23.889 -6.006 -17.753 1.00 71.44 1211 ARG A CA 1
ATOM 9809 C C . ARG A 1 1211 ? -23.080 -4.744 -17.431 1.00 71.44 1211 ARG A C 1
ATOM 9811 O O . ARG A 1 1211 ? -21.861 -4.831 -17.335 1.00 71.44 1211 ARG A O 1
ATOM 9818 N N . LYS A 1 1212 ? -23.721 -3.584 -17.237 1.00 74.50 1212 LYS A N 1
ATOM 9819 C CA . LYS A 1 1212 ? -23.042 -2.349 -16.790 1.00 74.50 1212 LYS A CA 1
ATOM 9820 C C . LYS A 1 1212 ? -22.493 -2.483 -15.367 1.00 74.50 1212 LYS A C 1
ATOM 9822 O O . LYS A 1 1212 ? -21.363 -2.075 -15.125 1.00 74.50 1212 LYS A O 1
ATOM 9827 N N . VAL A 1 1213 ? -23.250 -3.087 -14.451 1.00 72.50 1213 VAL A N 1
ATOM 9828 C CA . VAL A 1 1213 ? -22.803 -3.370 -13.078 1.00 72.50 1213 VAL A CA 1
ATOM 9829 C C . VAL A 1 1213 ? -21.621 -4.344 -13.074 1.00 72.50 1213 VAL A C 1
ATOM 9831 O O . VAL A 1 1213 ? -20.642 -4.090 -12.380 1.00 72.50 1213 VAL A O 1
ATOM 9834 N N . ASP A 1 1214 ? -21.643 -5.397 -13.892 1.00 73.00 1214 ASP A N 1
ATOM 9835 C CA . ASP A 1 1214 ? -20.538 -6.359 -13.993 1.00 73.00 1214 ASP A CA 1
ATOM 9836 C C . ASP A 1 1214 ? -19.281 -5.762 -14.645 1.00 73.00 1214 ASP A C 1
ATOM 9838 O O . ASP A 1 1214 ? -18.170 -6.037 -14.187 1.00 73.00 1214 ASP A O 1
ATOM 9842 N N . ILE A 1 1215 ? -19.433 -4.867 -15.630 1.00 74.06 1215 ILE A N 1
ATOM 9843 C CA . ILE A 1 1215 ? -18.323 -4.055 -16.160 1.00 74.06 1215 ILE A CA 1
ATOM 9844 C C . ILE A 1 1215 ? -17.733 -3.173 -15.049 1.00 74.06 1215 ILE A C 1
ATOM 9846 O O . ILE A 1 1215 ? -16.531 -3.236 -14.810 1.00 74.06 1215 ILE A O 1
ATOM 9850 N N . LEU A 1 1216 ? -18.555 -2.429 -14.301 1.00 73.75 1216 LEU A N 1
ATOM 9851 C CA . LEU A 1 1216 ? -18.089 -1.574 -13.197 1.00 73.75 1216 LEU A CA 1
ATOM 9852 C C . LEU A 1 1216 ? -17.435 -2.378 -12.056 1.00 73.75 1216 LEU A C 1
ATOM 9854 O O . LEU A 1 1216 ? -16.456 -1.927 -11.458 1.00 73.75 1216 LEU A O 1
ATOM 9858 N N . ARG A 1 1217 ? -17.929 -3.589 -11.763 1.00 78.06 1217 ARG A N 1
ATOM 9859 C CA . ARG A 1 1217 ? -17.304 -4.539 -10.823 1.00 78.06 1217 ARG A CA 1
ATOM 9860 C C . ARG A 1 1217 ? -15.935 -4.997 -11.331 1.00 78.06 1217 ARG A C 1
ATOM 9862 O O . ARG A 1 1217 ? -14.983 -5.022 -10.550 1.00 78.06 1217 ARG A O 1
ATOM 9869 N N . ALA A 1 1218 ? -15.814 -5.326 -12.618 1.00 70.81 1218 ALA A N 1
ATOM 9870 C CA . ALA A 1 1218 ? -14.552 -5.722 -13.240 1.00 70.81 1218 ALA A CA 1
ATOM 9871 C C . ALA A 1 1218 ? -13.539 -4.565 -13.279 1.00 70.81 1218 ALA A C 1
ATOM 9873 O O . ALA A 1 1218 ? -12.393 -4.751 -12.876 1.00 70.81 1218 ALA A O 1
ATOM 9874 N N . GLU A 1 1219 ? -13.966 -3.359 -13.660 1.00 72.06 1219 GLU A N 1
ATOM 9875 C CA . GLU A 1 1219 ? -13.154 -2.137 -13.633 1.00 72.06 1219 GLU A CA 1
ATOM 9876 C C . GLU A 1 1219 ? -12.665 -1.832 -12.212 1.00 72.06 1219 GLU A C 1
ATOM 9878 O O . GLU A 1 1219 ? -11.461 -1.694 -11.994 1.00 72.06 1219 GLU A O 1
ATOM 9883 N N . LYS A 1 1220 ? -13.559 -1.842 -11.210 1.00 72.12 1220 LYS A N 1
ATOM 9884 C CA . LYS A 1 1220 ? -13.191 -1.693 -9.791 1.00 72.12 1220 LYS A CA 1
ATOM 9885 C C . LYS A 1 1220 ? -12.203 -2.777 -9.341 1.00 72.12 1220 LYS A C 1
ATOM 9887 O O . LYS A 1 1220 ? -11.261 -2.473 -8.613 1.00 72.12 1220 LYS A O 1
ATOM 9892 N N . LYS A 1 1221 ? -12.364 -4.027 -9.791 1.00 71.12 1221 LYS A N 1
ATOM 9893 C CA . LYS A 1 1221 ? -11.434 -5.127 -9.484 1.00 71.12 1221 LYS A CA 1
ATOM 9894 C C . LYS A 1 1221 ? -10.067 -4.937 -10.149 1.00 71.12 1221 LYS A C 1
ATOM 9896 O O . LYS A 1 1221 ? -9.056 -5.222 -9.511 1.00 71.12 1221 LYS A O 1
ATOM 9901 N N . MET A 1 1222 ? -9.992 -4.416 -11.375 1.00 65.31 1222 MET A N 1
ATOM 9902 C CA . MET A 1 1222 ? -8.712 -4.069 -12.008 1.00 65.31 1222 MET A CA 1
ATOM 9903 C C . MET A 1 1222 ? -8.032 -2.905 -11.275 1.00 65.31 1222 MET A C 1
ATOM 9905 O O . MET A 1 1222 ? -6.866 -3.023 -10.905 1.00 65.31 1222 MET A O 1
ATOM 9909 N N . LEU A 1 1223 ? -8.782 -1.841 -10.971 1.00 65.06 1223 LEU A N 1
ATOM 9910 C CA . LEU A 1 1223 ? -8.300 -0.654 -10.256 1.00 65.06 1223 LEU A CA 1
ATOM 9911 C C . LEU A 1 1223 ? -7.815 -0.944 -8.825 1.00 65.06 1223 LEU A C 1
ATOM 9913 O O . LEU A 1 1223 ? -6.911 -0.264 -8.352 1.00 65.06 1223 LEU A O 1
ATOM 9917 N N . LEU A 1 1224 ? -8.397 -1.933 -8.134 1.00 64.88 1224 LEU A N 1
ATOM 9918 C CA . LEU A 1 1224 ? -7.986 -2.323 -6.777 1.00 64.88 1224 LEU A CA 1
ATOM 9919 C C . LEU A 1 1224 ? -6.932 -3.441 -6.739 1.00 64.88 1224 LEU A C 1
ATOM 9921 O O . LEU A 1 1224 ? -6.140 -3.486 -5.801 1.00 64.88 1224 LEU A O 1
ATOM 9925 N N . SER A 1 1225 ? -6.896 -4.343 -7.728 1.00 62.84 1225 SER A N 1
ATOM 9926 C CA . SER A 1 1225 ? -5.861 -5.394 -7.795 1.00 62.84 1225 SER A CA 1
ATOM 9927 C C . SER A 1 1225 ? -4.493 -4.842 -8.196 1.00 62.84 1225 SER A C 1
ATOM 9929 O O . SER A 1 1225 ? -3.468 -5.345 -7.741 1.00 62.84 1225 SER A O 1
ATOM 9931 N N . HIS A 1 1226 ? -4.463 -3.789 -9.013 1.00 50.62 1226 HIS A N 1
ATOM 9932 C CA . HIS A 1 1226 ? -3.231 -3.103 -9.379 1.00 50.62 1226 HIS A CA 1
ATOM 9933 C C . HIS A 1 1226 ? -2.928 -1.995 -8.362 1.00 50.62 1226 HIS A C 1
ATOM 9935 O O . HIS A 1 1226 ? -3.446 -0.883 -8.466 1.00 50.62 1226 HIS A O 1
ATOM 9941 N N . LYS A 1 1227 ? -2.040 -2.281 -7.394 1.00 44.81 1227 LYS A N 1
ATOM 9942 C CA . LYS A 1 1227 ? -1.417 -1.243 -6.547 1.00 44.81 1227 LYS A CA 1
ATOM 9943 C C . LYS A 1 1227 ? -0.895 -0.089 -7.432 1.00 44.81 1227 LYS A C 1
ATOM 9945 O O . LYS A 1 1227 ? -0.407 -0.360 -8.531 1.00 44.81 1227 LYS A O 1
ATOM 9950 N N . PRO A 1 1228 ? -0.951 1.181 -6.980 1.00 47.59 1228 PRO A N 1
ATOM 9951 C CA . PRO A 1 1228 ? -0.731 2.361 -7.826 1.00 47.59 1228 PRO A CA 1
ATOM 9952 C C . PRO A 1 1228 ? 0.745 2.579 -8.217 1.00 47.59 1228 PRO A C 1
ATOM 9954 O O . PRO A 1 1228 ? 1.414 3.499 -7.754 1.00 47.59 1228 PRO A O 1
ATOM 9957 N N . ILE A 1 1229 ? 1.248 1.728 -9.112 1.00 47.00 1229 ILE A N 1
ATOM 9958 C CA . ILE A 1 1229 ? 2.580 1.809 -9.732 1.00 47.00 1229 ILE A CA 1
ATOM 9959 C C . ILE A 1 1229 ? 2.569 2.842 -10.879 1.00 47.00 1229 ILE A C 1
ATOM 9961 O O . ILE A 1 1229 ? 3.537 3.573 -11.099 1.00 47.00 1229 ILE A O 1
ATOM 9965 N N . LEU A 1 1230 ? 1.431 2.992 -11.562 1.00 46.59 1230 LEU A N 1
ATOM 9966 C CA . LEU A 1 1230 ? 1.207 3.992 -12.608 1.00 46.59 1230 LEU A CA 1
ATOM 9967 C C . LEU A 1 1230 ? 0.715 5.330 -12.024 1.00 46.59 1230 LEU A C 1
ATOM 9969 O O . LEU A 1 1230 ? -0.481 5.572 -12.030 1.00 46.59 1230 LEU A O 1
ATOM 9973 N N . VAL A 1 1231 ? 1.631 6.170 -11.511 1.00 46.88 1231 VAL A N 1
ATOM 9974 C CA . VAL A 1 1231 ? 1.948 7.553 -11.989 1.00 46.88 1231 VAL A CA 1
ATOM 9975 C C . VAL A 1 1231 ? 3.190 8.082 -11.227 1.00 46.88 1231 VAL A C 1
ATOM 9977 O O . VAL A 1 1231 ? 3.111 9.044 -10.464 1.00 46.88 1231 VAL A O 1
ATOM 9980 N N . LYS A 1 1232 ? 4.374 7.479 -11.431 1.00 39.53 1232 LYS A N 1
ATOM 9981 C CA . LYS A 1 1232 ? 5.681 8.085 -11.060 1.00 39.53 1232 LYS A CA 1
ATOM 9982 C C . LYS A 1 1232 ? 6.787 7.841 -12.103 1.00 39.53 1232 LYS A C 1
ATOM 9984 O O . LYS A 1 1232 ? 7.943 7.635 -11.757 1.00 39.53 1232 LYS A O 1
ATOM 9989 N N . SER A 1 1233 ? 6.446 7.914 -13.392 1.00 36.72 1233 SER A N 1
ATOM 9990 C CA . SER A 1 1233 ? 7.454 8.047 -14.455 1.00 36.72 1233 SER A CA 1
ATOM 9991 C C . SER A 1 1233 ? 7.834 9.530 -14.627 1.00 36.72 1233 SER A C 1
ATOM 9993 O O . SER A 1 1233 ? 6.936 10.351 -14.850 1.00 36.72 1233 SER A O 1
ATOM 9995 N N . PRO A 1 1234 ? 9.117 9.920 -14.494 1.00 43.00 1234 PRO A N 1
ATOM 9996 C CA . PRO A 1 1234 ? 9.564 11.272 -14.808 1.00 43.00 1234 PRO A CA 1
ATOM 9997 C C . PRO A 1 1234 ? 9.634 11.477 -16.328 1.00 43.00 1234 PRO A C 1
ATOM 9999 O O . PRO A 1 1234 ? 10.109 10.624 -17.071 1.00 43.00 1234 PRO A O 1
ATOM 10002 N N . TYR A 1 1235 ? 9.187 12.641 -16.800 1.00 52.22 1235 TYR A N 1
ATOM 10003 C CA . TYR A 1 1235 ? 9.218 12.989 -18.222 1.00 52.22 1235 TYR A CA 1
ATOM 10004 C C . TYR A 1 1235 ? 10.655 13.069 -18.757 1.00 52.22 1235 TYR A C 1
ATOM 10006 O O . TYR A 1 1235 ? 11.386 13.975 -18.355 1.00 52.22 1235 TYR A O 1
ATOM 10014 N N . LYS A 1 1236 ? 10.992 12.229 -19.746 1.00 52.34 1236 LYS A N 1
ATOM 10015 C CA . LYS A 1 1236 ? 11.856 12.574 -20.895 1.00 52.34 1236 LYS A CA 1
ATOM 10016 C C . LYS A 1 1236 ? 11.868 11.452 -21.943 1.00 52.34 1236 LYS A C 1
ATOM 10018 O O . LYS A 1 1236 ? 12.746 10.610 -21.934 1.00 52.34 1236 LYS A O 1
ATOM 10023 N N . GLU A 1 1237 ? 10.880 11.477 -22.839 1.00 43.31 1237 GLU A N 1
ATOM 10024 C CA . GLU A 1 1237 ? 11.083 11.428 -24.300 1.00 43.31 1237 GLU A CA 1
ATOM 10025 C C . GLU A 1 1237 ? 9.737 11.559 -25.029 1.00 43.31 1237 GLU A C 1
ATOM 10027 O O . GLU A 1 1237 ? 8.755 10.898 -24.692 1.00 43.31 1237 GLU A O 1
ATOM 10032 N N . GLN A 1 1238 ? 9.660 12.457 -26.017 1.00 47.00 1238 GLN A N 1
ATOM 10033 C CA . GLN A 1 1238 ? 8.476 12.594 -26.867 1.00 47.00 1238 GLN A CA 1
ATOM 10034 C C . GLN A 1 1238 ? 8.587 11.642 -28.056 1.00 47.00 1238 GLN A C 1
ATOM 10036 O O . GLN A 1 1238 ? 9.008 12.035 -29.145 1.00 47.00 1238 GLN A O 1
ATOM 10041 N N . THR A 1 1239 ? 8.148 10.399 -27.873 1.00 46.06 1239 THR A N 1
ATOM 10042 C CA . THR A 1 1239 ? 7.882 9.505 -29.001 1.00 46.06 1239 THR A CA 1
ATOM 10043 C C . THR A 1 1239 ? 6.761 10.105 -29.856 1.00 46.06 1239 THR A C 1
ATOM 10045 O O . THR A 1 1239 ? 5.581 10.030 -29.519 1.00 46.06 1239 THR A O 1
ATOM 10048 N N . ARG A 1 1240 ? 7.123 10.722 -30.992 1.00 47.94 1240 ARG A N 1
ATOM 10049 C CA . ARG A 1 1240 ? 6.195 11.302 -31.988 1.00 47.94 1240 ARG A CA 1
ATOM 10050 C C . ARG A 1 1240 ? 5.438 10.225 -32.787 1.00 47.94 1240 ARG A C 1
ATOM 10052 O O . ARG A 1 1240 ? 5.261 10.336 -33.994 1.00 47.94 1240 ARG A O 1
ATOM 10059 N N . SER A 1 1241 ? 5.016 9.155 -32.123 1.00 59.41 1241 SER A N 1
ATOM 10060 C CA . SER A 1 1241 ? 4.270 8.061 -32.730 1.00 59.41 1241 SER A CA 1
ATOM 10061 C C . SER A 1 1241 ? 2.773 8.291 -32.564 1.00 59.41 1241 SER A C 1
ATOM 10063 O O . SER A 1 1241 ? 2.302 8.568 -31.463 1.00 59.41 1241 SER A O 1
ATOM 10065 N N . ALA A 1 1242 ? 1.998 8.083 -33.629 1.00 66.06 1242 ALA A N 1
ATOM 10066 C CA . ALA A 1 1242 ? 0.541 8.005 -33.526 1.00 66.06 1242 ALA A CA 1
ATOM 10067 C C . ALA A 1 1242 ? 0.070 6.742 -32.769 1.00 66.06 1242 ALA A C 1
ATOM 10069 O O . ALA A 1 1242 ? -1.083 6.672 -32.349 1.00 66.06 1242 ALA A O 1
ATOM 10070 N N . ARG A 1 1243 ? 0.948 5.746 -32.559 1.00 63.38 1243 ARG A N 1
ATOM 10071 C CA . ARG A 1 1243 ? 0.606 4.418 -32.019 1.00 63.38 1243 ARG A CA 1
ATOM 10072 C C . ARG A 1 1243 ? -0.123 4.442 -30.663 1.00 63.38 1243 ARG A C 1
ATOM 10074 O O . ARG A 1 1243 ? -1.089 3.695 -30.551 1.00 63.38 1243 ARG A O 1
ATOM 10081 N N . PRO A 1 1244 ? 0.217 5.286 -29.664 1.00 65.25 1244 PRO A N 1
ATOM 10082 C CA . PRO A 1 1244 ? -0.551 5.366 -28.416 1.00 65.25 1244 PRO A CA 1
ATOM 10083 C C . PRO A 1 1244 ? -1.962 5.939 -28.616 1.00 65.25 1244 PRO A C 1
ATOM 10085 O O . PRO A 1 1244 ? -2.902 5.486 -27.970 1.00 65.25 1244 PRO A O 1
ATOM 10088 N N . ILE A 1 1245 ? -2.128 6.891 -29.542 1.00 65.75 1245 ILE A N 1
ATOM 10089 C CA . ILE A 1 1245 ? -3.433 7.479 -29.888 1.00 65.75 1245 ILE A CA 1
ATOM 10090 C C . ILE A 1 1245 ? -4.282 6.452 -30.646 1.00 65.75 1245 ILE A C 1
ATOM 10092 O O . ILE A 1 1245 ? -5.444 6.253 -30.309 1.00 65.75 1245 ILE A O 1
ATOM 10096 N N . ILE A 1 1246 ? -3.689 5.738 -31.607 1.00 69.12 1246 ILE A N 1
ATOM 10097 C CA . ILE A 1 1246 ? -4.336 4.645 -32.346 1.00 69.12 1246 ILE A CA 1
ATOM 10098 C C . ILE A 1 1246 ? -4.747 3.517 -31.389 1.00 69.12 1246 ILE A C 1
ATOM 10100 O O . ILE A 1 1246 ? -5.881 3.050 -31.452 1.00 69.12 1246 ILE A O 1
ATOM 10104 N N . LEU A 1 1247 ? -3.882 3.118 -30.450 1.00 65.56 1247 LEU A N 1
ATOM 10105 C CA . LEU A 1 1247 ? -4.222 2.129 -29.423 1.00 65.56 1247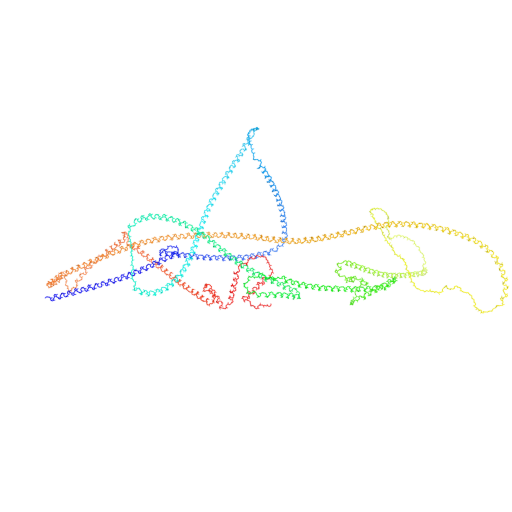 LEU A CA 1
ATOM 10106 C C . LEU A 1 1247 ? -5.357 2.615 -28.514 1.00 65.56 1247 LEU A C 1
ATOM 10108 O O . LEU A 1 1247 ? -6.283 1.847 -28.266 1.00 65.56 1247 LEU A O 1
ATOM 10112 N N . ALA A 1 1248 ? -5.347 3.880 -28.082 1.00 66.06 1248 ALA A N 1
ATOM 10113 C CA . ALA A 1 1248 ? -6.439 4.464 -27.304 1.00 66.06 1248 ALA A CA 1
ATOM 10114 C C . ALA A 1 1248 ? -7.761 4.520 -28.095 1.00 66.06 1248 ALA A C 1
ATOM 10116 O O . ALA A 1 1248 ? -8.818 4.221 -27.540 1.00 66.06 1248 ALA A O 1
ATOM 10117 N N . MET A 1 1249 ? -7.722 4.833 -29.394 1.00 66.31 1249 MET A N 1
ATOM 10118 C CA . MET A 1 1249 ? -8.890 4.782 -30.284 1.00 66.31 1249 MET A CA 1
ATOM 10119 C C . MET A 1 1249 ? -9.402 3.350 -30.487 1.00 66.31 1249 MET A C 1
ATOM 10121 O O . MET A 1 1249 ? -10.608 3.129 -30.418 1.00 66.31 1249 MET A O 1
ATOM 10125 N N . ILE A 1 1250 ? -8.520 2.360 -30.664 1.00 70.25 1250 ILE A N 1
ATOM 10126 C CA . ILE A 1 1250 ? -8.893 0.939 -30.772 1.00 70.25 1250 ILE A CA 1
ATOM 10127 C C . ILE A 1 1250 ? -9.504 0.436 -29.458 1.00 70.25 1250 ILE A C 1
ATOM 10129 O O . ILE A 1 1250 ? -10.530 -0.245 -29.490 1.00 70.25 1250 ILE A O 1
ATOM 10133 N N . PHE A 1 1251 ? -8.931 0.792 -28.304 1.00 71.69 1251 PHE A N 1
ATOM 10134 C CA . PHE A 1 1251 ? -9.495 0.440 -26.997 1.00 71.69 1251 PHE A CA 1
ATOM 10135 C C . PHE A 1 1251 ? -10.851 1.114 -26.767 1.00 71.69 1251 PHE A C 1
ATOM 10137 O O . PHE A 1 1251 ? -11.786 0.454 -26.325 1.00 71.69 1251 PHE A O 1
ATOM 10144 N N . THR A 1 1252 ? -10.990 2.388 -27.145 1.00 71.00 1252 THR A N 1
ATOM 10145 C CA . THR A 1 1252 ? -12.256 3.133 -27.057 1.00 71.00 1252 THR A CA 1
ATOM 10146 C C . THR A 1 1252 ? -13.318 2.527 -27.979 1.00 71.00 1252 THR A C 1
ATOM 10148 O O . THR A 1 1252 ? -14.428 2.275 -27.522 1.00 71.00 1252 THR A O 1
ATOM 10151 N N . LYS A 1 1253 ? -12.984 2.191 -29.236 1.00 63.22 1253 LYS A N 1
ATOM 10152 C CA . LYS A 1 1253 ? -13.902 1.515 -30.173 1.00 63.22 1253 LYS A CA 1
ATOM 10153 C C . LYS A 1 1253 ? -14.306 0.129 -29.654 1.00 63.22 1253 LYS A C 1
ATOM 10155 O O . LYS A 1 1253 ? -15.481 -0.221 -29.714 1.00 63.22 1253 LYS A O 1
ATOM 10160 N N . ARG A 1 1254 ? -13.372 -0.644 -29.079 1.00 69.81 1254 ARG A N 1
ATOM 10161 C CA . ARG A 1 1254 ? -13.683 -1.925 -28.414 1.00 69.81 1254 ARG A CA 1
ATOM 10162 C C . ARG A 1 1254 ? -14.607 -1.729 -27.210 1.00 69.81 1254 ARG A C 1
ATOM 10164 O O . ARG A 1 1254 ? -15.602 -2.437 -27.123 1.00 69.81 1254 ARG A O 1
ATOM 10171 N N . LEU A 1 1255 ? -14.348 -0.754 -26.337 1.00 62.72 1255 LEU A N 1
ATOM 10172 C CA . LEU A 1 1255 ? -15.217 -0.415 -25.201 1.00 62.72 1255 LEU A CA 1
ATOM 10173 C C . LEU A 1 1255 ? -16.618 0.030 -25.648 1.00 62.72 1255 LEU A C 1
ATOM 10175 O O . LEU A 1 1255 ? -17.600 -0.403 -25.058 1.00 62.72 1255 LEU A O 1
ATOM 10179 N N . GLN A 1 1256 ? -16.732 0.821 -26.718 1.00 67.75 1256 GLN A N 1
ATOM 10180 C CA . GLN A 1 1256 ? -18.012 1.259 -27.292 1.00 67.75 1256 GLN A CA 1
ATOM 10181 C C . GLN A 1 1256 ? -18.821 0.111 -27.923 1.00 67.75 1256 GLN A C 1
ATOM 10183 O O . GLN A 1 1256 ? -20.050 0.128 -27.874 1.00 67.75 1256 GLN A O 1
ATOM 10188 N N . VAL A 1 1257 ? -18.153 -0.907 -28.477 1.00 65.44 1257 VAL A N 1
ATOM 10189 C CA . VAL A 1 1257 ? -18.800 -2.153 -28.926 1.00 65.44 1257 VAL A CA 1
ATOM 10190 C C . VAL A 1 1257 ? -19.170 -3.041 -27.726 1.00 65.44 1257 VAL A C 1
ATOM 10192 O O . VAL A 1 1257 ? -20.270 -3.591 -27.682 1.00 65.44 1257 VAL A O 1
ATOM 10195 N N . PHE A 1 1258 ? -18.313 -3.142 -26.703 1.00 58.94 1258 PHE A N 1
ATOM 10196 C CA . PHE A 1 1258 ? -18.601 -3.907 -25.482 1.00 58.94 1258 PHE A CA 1
ATOM 10197 C C . PHE A 1 1258 ? -19.706 -3.293 -24.608 1.00 58.94 1258 PHE A C 1
ATOM 10199 O O . PHE A 1 1258 ? -20.395 -4.050 -23.920 1.00 58.94 1258 PHE A O 1
ATOM 10206 N N . SER A 1 1259 ? -19.912 -1.975 -24.652 1.00 62.34 1259 SER A N 1
ATOM 10207 C CA . SER A 1 1259 ? -20.999 -1.276 -23.954 1.00 62.34 1259 SER A CA 1
ATOM 10208 C C . SER A 1 1259 ? -22.325 -1.251 -24.725 1.00 62.34 1259 SER A C 1
ATOM 10210 O O . SER A 1 1259 ? -23.327 -0.798 -24.177 1.00 62.34 1259 SER A O 1
ATOM 10212 N N . GLY A 1 1260 ? -22.347 -1.743 -25.971 1.00 56.34 1260 GLY A N 1
ATOM 10213 C CA . GLY A 1 1260 ? -23.535 -1.777 -26.831 1.00 56.34 1260 GLY A CA 1
ATOM 10214 C C . GLY A 1 1260 ? -23.837 -0.472 -27.578 1.00 56.34 1260 GLY A C 1
ATOM 10215 O O . GLY A 1 1260 ? -24.764 -0.442 -28.382 1.00 56.34 1260 GLY A O 1
ATOM 10216 N N . ASN A 1 1261 ? -23.044 0.586 -27.376 1.00 61.53 1261 ASN A N 1
ATOM 10217 C CA . ASN A 1 1261 ? -23.264 1.896 -28.000 1.00 61.53 1261 ASN A CA 1
ATOM 10218 C C . ASN A 1 1261 ? -22.960 1.927 -29.513 1.00 61.53 1261 ASN A C 1
ATOM 10220 O O . ASN A 1 1261 ? -23.358 2.875 -30.187 1.00 61.53 1261 ASN A O 1
ATOM 10224 N N . ILE A 1 1262 ? -22.249 0.930 -30.054 1.00 56.16 1262 ILE A N 1
ATOM 10225 C CA . ILE A 1 1262 ? -21.982 0.785 -31.495 1.00 56.16 1262 ILE A CA 1
ATOM 10226 C C . ILE A 1 1262 ? -22.337 -0.644 -31.944 1.00 56.16 1262 ILE A C 1
ATOM 10228 O O . ILE A 1 1262 ? -21.790 -1.600 -31.386 1.00 56.16 1262 ILE A O 1
ATOM 10232 N N . PRO A 1 1263 ? -23.191 -0.829 -32.974 1.00 55.69 1263 PRO A N 1
ATOM 10233 C CA . PRO A 1 1263 ? -23.494 -2.150 -33.520 1.00 55.69 1263 PRO A CA 1
ATOM 10234 C C . PRO A 1 1263 ? -22.249 -2.855 -34.073 1.00 55.69 1263 PRO A C 1
ATOM 10236 O O . PRO A 1 1263 ? -21.522 -2.307 -34.902 1.00 55.69 1263 PRO A O 1
ATOM 10239 N N . ALA A 1 1264 ? -22.057 -4.122 -33.699 1.00 50.94 1264 ALA A N 1
ATOM 10240 C CA . ALA A 1 1264 ? -20.889 -4.933 -34.068 1.00 50.94 1264 ALA A CA 1
ATOM 10241 C C . ALA A 1 1264 ? -20.733 -5.236 -35.580 1.00 50.94 1264 ALA A C 1
ATOM 10243 O O . ALA A 1 1264 ? -19.804 -5.937 -35.968 1.00 50.94 1264 ALA A O 1
ATOM 10244 N N . LYS A 1 1265 ? -21.623 -4.720 -36.442 1.00 49.03 1265 LYS A N 1
ATOM 10245 C CA . LYS A 1 1265 ? -21.576 -4.900 -37.903 1.00 49.03 1265 LYS A CA 1
ATOM 10246 C C . LYS A 1 1265 ? -20.699 -3.873 -38.640 1.00 49.03 1265 LYS A C 1
ATOM 10248 O O . LYS A 1 1265 ? -20.453 -4.060 -39.823 1.00 49.03 1265 LYS A O 1
ATOM 10253 N N . PHE A 1 1266 ? -20.173 -2.841 -37.970 1.00 46.34 1266 PHE A N 1
ATOM 10254 C CA . PHE A 1 1266 ? -19.216 -1.885 -38.566 1.00 46.34 1266 PHE A CA 1
ATOM 10255 C C . PHE A 1 1266 ? -17.752 -2.379 -38.541 1.00 46.34 1266 PHE A C 1
ATOM 10257 O O . PHE A 1 1266 ? -16.838 -1.685 -38.074 1.00 46.34 1266 PHE A O 1
ATOM 10264 N N . ASN A 1 1267 ? -17.548 -3.577 -39.096 1.00 40.81 1267 ASN A N 1
ATOM 10265 C CA . ASN A 1 1267 ? -16.299 -3.963 -39.749 1.00 40.81 1267 ASN A CA 1
ATOM 10266 C C . ASN A 1 1267 ? -16.498 -3.746 -41.253 1.00 40.81 1267 ASN A C 1
ATOM 10268 O O . ASN A 1 1267 ? -17.036 -4.611 -41.941 1.00 40.81 1267 ASN A O 1
ATOM 10272 N N . THR A 1 1268 ? -16.113 -2.569 -41.742 1.00 36.34 1268 THR A N 1
ATOM 10273 C CA . THR A 1 1268 ? -15.899 -2.370 -43.178 1.00 36.34 1268 THR A CA 1
ATOM 10274 C C . THR A 1 1268 ? -14.628 -3.093 -43.614 1.00 36.34 1268 THR A C 1
ATOM 10276 O O . THR A 1 1268 ? -13.798 -3.461 -42.775 1.00 36.34 1268 THR A O 1
ATOM 10279 N N . GLN A 1 1269 ? -14.509 -3.274 -44.928 1.00 31.47 1269 GLN A N 1
ATOM 10280 C CA . GLN A 1 1269 ? -13.239 -3.531 -45.609 1.00 31.47 1269 GLN A CA 1
ATOM 10281 C C . GLN A 1 1269 ? -12.229 -2.406 -45.316 1.00 31.47 1269 GLN A C 1
ATOM 10283 O O . GLN A 1 1269 ? -12.687 -1.291 -44.952 1.00 31.47 1269 GLN A O 1
#

pLDDT: mean 71.28, std 16.75, range [25.66, 93.38]

Sequence (1269 aa):
MESKYNQNSKNLTNELNNVRREEQNTKKDLIAAVRNLESKLEEQNSKNAELNKINNQLKKQIESFLNTVSSKTQQKVTNMNEAATLYTELYSSSESASDKIKYLESENSSLLSQLDEATEKMKNSAKEAVKLRKRLKKTVYSNSSLIENEDMLKEIAHKMNKSHEKELKEAQSIISEQKEQISQLQTAINQTKKAKINRDFENNNNNYFNNNNFNNNMNTNSNNEIYETDIAILESKLKTTEQLVNDKNDAIHTLQETVDELKEKVNDLSDQLQESQVTVVAHAETIKSLHEKIKQAKLSMQSLKDEICSKDTEIQEYDTTVHELQLKINELESEKQQAALNKPKLVNEPVKLLKEKISLFETRVESLEELLDSQNNEICILHEQRKEMISKLLQIDNFFQLNEALVSDLVKTNNDLINENKQIKNDFKANQKHEQHIFNKAIDDILEIVPSEVTHMLTNEIRYYNQMNQNDNNNICDTKNSTDNKNKKDYDFEPANILVKIVKILVGYSDQILEETRVNQNSQLIDEMNKKYSALMNHLQNSVKILRSFANSQAQNADDLSRNELLASCARIGKFIQEKKIEIPIEDFKPSIFEPRDLNDPQKVADVFLDFVSEEKLRNSPIAELFTLFMCVVQVNQILVNNIDSNRSALEQAGRISQLQDSQQQQIHELETFKGEQETINKSLLPYLQKFIEKPMDKKNNSNRKSPKKNKNSTNSKNSQGVKNNQNKLTNLFNFVDEDEETLNIENYNDVANFIISNININDILPLHKTKQLISKIDDFEKQIDFVTNELEKKQESTSMSRAQFCKKADIMVEQLQKQIIQQNKANEAEKNKLTAQLNEAKRLLDKAHISYDSNMKKIERKLQKRDNLITSLRNENESLTQQSINYQNQLSQQQSQVDEENDAMSSLRTQLRTMAEKLQKMTEHKQHYKQRLMEADTAKISILNDLKTRNEDLSKKYAETITKMETELAETRESLANAQKEIEEFEQKKQELVLANAKLKLSERTTTLKLNAAQEALQRERTAYEARSSSLALALKAKSDAIVASGQENEGLILNLLAKIMIEEFDVTPENGDDIKLLMHEVEDALENRKDERFAICDALKLRRILRLHSKESLIDIFKNFERETQNSKRQCVQAIDEAKTANNTISQMTRDCQRMERAVSELNEWISWSRTMVRQVSDTIGMNPPVNEIRFILEEALLASLGQKDIRRKVDILRAEKKMLLSHKPILVKSPYKEQTRSARPIILAMIFTKRLQVFSGNIPAKFNTQ

Organism: NCBI:txid1144522